Protein 9KPQ (pdb70)

Solvent-accessible surface area: 39414 Å² total; per-residue (Å²): 101,6,123,111,2,135,36,4,53,26,0,68,152,23,53,63,120,32,1,74,66,0,5,91,58,0,29,110,10,0,46,91,11,3,0,82,78,10,9,23,0,1,7,0,2,2,0,0,12,0,0,0,0,1,0,65,14,0,67,12,25,144,8,24,5,4,2,1,20,0,27,7,1,20,0,0,3,0,0,8,39,24,7,53,5,4,47,72,80,149,45,13,84,105,12,11,29,30,7,22,54,171,53,15,117,8,4,43,3,17,7,2,4,27,0,4,0,1,0,1,0,0,0,0,0,17,0,9,50,26,71,66,37,140,24,3,0,0,0,0,0,21,3,5,9,4,1,2,2,4,0,1,2,0,2,3,18,0,8,74,24,57,36,8,0,0,0,1,0,10,1,14,70,29,20,58,2,70,30,56,5,0,0,29,101,2,2,105,80,0,44,101,34,86,19,149,38,114,26,3,2,0,102,0,0,22,2,52,22,49,25,13,89,72,0,19,54,4,97,25,0,22,122,8,0,58,154,0,74,81,32,122,82,11,2,0,0,0,0,38,1,62,6,0,76,55,20,113,99,1,55,137,60,54,43,66,10,22,138,20,62,47,0,68,50,154,68,9,120,42,107,119,98,165,138,135,78,69,7,14,46,3,0,0,57,29,0,20,138,19,5,167,124,20,76,89,0,0,0,0,0,1,6,17,2,73,2,0,10,1,65,69,112,54,28,172,111,14,43,158,33,19,12,14,8,7,20,1,6,9,0,0,3,0,0,4,0,0,0,15,48,23,45,3,10,2,0,2,0,1,45,0,0,35,0,3,12,0,14,1,2,0,2,14,5,6,0,21,27,60,17,19,4,3,6,0,0,5,105,1,6,0,50,21,64,44,26,14,1,16,3,3,1,6,0,1,15,3,0,2,10,0,1,64,8,1,0,0,0,0,18,16,48,66,7,0,34,14,0,0,50,4,0,4,126,11,90,99,41,0,1,0,0,16,3,7,31,50,117,36,84,97,33,66,137,131,40,82,80,57,1,52,96,61,45,72,13,92,36,58,83,194,22,34,108,0,0,0,0,0,4,8,21,19,34,38,31,0,92,48,0,23,58,30,0,115,141,134,40,128,15,76,5,5,11,0,8,0,10,0,3,14,15,26,18,80,145,20,0,64,117,4,94,82,90,22,90,1,0,0,0,0,0,5,0,0,18,17,0,0,2,0,0,19,0,4,67,69,4,12,37,38,140,15,53,5,31,23,11,2,0,124,39,73,29,26,60,100,31,81,50,102,99,20,24,123,79,24,78,6,28,45,102,43,0,10,114,26,0,44,85,42,60,87,122,79,0,82,107,3,138,33,3,56,29,0,66,152,22,61,66,151,48,2,54,67,0,5,91,26,0,30,108,10,0,45,100,10,2,1,87,74,7,10,25,0,1,5,0,2,2,2,0,11,1,0,0,0,1,1,64,14,1,72,10,28,144,8,25,5,4,3,2,20,0,30,6,0,18,0,1,1,0,0,8,35,26,13,57,6,5,36,71,83,146,47,13,89,123,13,13,27,32,7,30,54,174,51,16,124,14,4,43,3,19,8,4,6,28,0,3,0,0,0,1,0,0,0,0,0,17,0,7,48,22,71,67,34,140,27,4,0,0,0,1,0,20,2,6,8,2,2,1,2,3,0,3,3,0,1,3,18,0,9,76,18,57,34,8,0,0,0,2,0,10,0,13,67,29,19,61,2,72,28,53,5,0,0,25,111,2,0,112,79,0,43,102,35,75,17,142,36,110,20,4,2,0,100,1,0,24,4,46,19,52,27,12,78,72,0,18,47,2,84,24,0,27,97,4,0,56,157,3,72,76,30,121,77,11,6,0,0,0,0,40,2,64,5,0,76,51,23,119,102,1,56,138,64,58,42,69,12,22,131,21,66,50,0,52,45,138,69,11,111,31,113,130,76,166,153,136,88,76,10,18,47,6,0,0,64,32,0,21,140,10,8,150,137,21,73,88,0,0,0,0,0,1,5,16,3,73,4,0,11,1,68,64,111,48,26,171,106,15,42,170,36,18,11,16,8,7,20,0,7,9,0,0,1,0,0,3,0,0,0,15,44,22,46,4,7,1,0,0,0,1,42,0,0,35,0,2,9,0,12,0,1,0,2,14,3,3,0,21,28,60,18,16,2,3,4,0,0,5,112,1,7,0,53,19,65,43,26,14,2,19,2,3,1,6,0,0,14,4,0,3,8,0,0,63,8,3,0,0,0,0,19,17,53,63,6,0,36,15,0,0,52,5,0,3,123,11,92,101,41,0,1,0,0,14,3,7,30,55,114,29,87,97,32,73,135,133,33,73,82,70,1,55,101,64,48,67,14,80,56,54,83,207,16,45,93,0,0,0,0,0,5,6,18,20,37,38,30,0,94,49,0,22,61,32,0,122,145,134,37,136,13,76,4,5,11,0,5,0,13,0,5,18,16,25,19,85,142,30,0,59,122,8,94,97,79,17,64,0,0,0,0,0,0,6,0,0,14,15,0,0,3,0,0,20,0,4,63,67,4,12,33,33,125,16,49,6,38,23,12,3,0,130,50,86,35,27,58,101,29,90,47,109,84,18,23,123,68,21,75,5,37,47,88,46,0,4,110,28,0,53,83,35,54,102

B-factor: mean 35.57, std 9.17, range [16.15, 90.48]

InterPro domains:
  IPR005475 Transketolase-like, pyrimidine-binding domain [PF02779] (279-437)
  IPR005475 Transketolase-like, pyrimidine-binding domain [SM00861] (278-443)
  IPR005477 Deoxyxylulose-5-phosphate synthase [NF003933] (3-582)
  IPR005477 Deoxyxylulose-5-phosphate synthase [PF13292] (3-195)
  IPR005477 Deoxyxylulose-5-phosphate synthase [PF13292] (200-242)
  IPR005477 Deoxyxylulose-5-phosphate synthase [PTHR43322] (196-584)
  IPR005477 Deoxyxylulose-5-phosphate synthase [cd02007] (39-248)
  IPR009014 Transketolase C-terminal/Pyruvate-ferredoxin oxidoreductase domain II [G3DSA:3.40.50.920] (457-584)
  IPR009014 Transketolase C-terminal/Pyruvate-ferredoxin oxidoreductase domain II [SSF52922] (455-584)
  IPR029061 Thiamin diphosphate-binding fold [SSF52518] (1-294)
  IPR029061 Thiamin diphosphate-binding fold [SSF52518] (251-438)
  IPR033248 Transketolase, C-terminal domain [PF02780] (459-576)

Sequence (1169 aa):
YLENIYSPADVKKLSVKELNELSDEIRVSLLQKLSEHGGHFGPNFGMVEATIALHYVFNSPKDKIVFDVSHQSYVHKMLTGRKNAFLHPEEYDLVSGYTEPQESEHDFFVIGHTSTSVSLATGLAKGRDLTGGNENIIAVIGDGSLSGGEAFEGLDYAAELGTNMIIIVNDNQMSIAENHGGLYRNLKELRDSNGQCECNFFKAMGLDYIYVNDGNDVQALIEAFSKVKDIQHPIVVHINTLKGKGYERAEQDKETYHWRTPFNPETGEAKVSYEEEDYSEVTAQYLLKKMKEDSRVVTITSGTPAVLGFTPDRRKEAGKQFVDVGIAEEHAVALASGIAANGGKPVYGVYSTFIQRSYDQLSQDLCINNNPAVLLVFWGTLSGMNDVTHLCFFDIPLISNIPNMVYLAPTCKEEYLAMLEWSIRQNEHPVAIRVPATDVITCGEPVETDYSVLNRYKVTHRGAKVAILALGSFYGLGQSVASLLKEKANIDATLINPRYITGVDNELMDELKADHELVITLEDGVLDGGFGEKIARYYGATNMKVLNFGAKKEFVDRYDIQEFLRANHLTDEQIVEDITAVIGMYLENIYSPADVKKLSVKELNELSDEIRVSLLQKLSEHGGHFGPNFGMVEATIALHYVFNSPKDKIVFDVSHQSYVHKMLTGRKNAFLHPEEYDLVSGYTEPQESEHDFFVIGHTSTSVSLATGLAKGRDLTGGNENIIAVIGDGSLSGGEAFEGLDYAAELGTNMIIIVNDNQMSIAENHGGLYRNLKELRDSNGQCECNFFKAMGLDYIYVNDGNDVQALIEAFSKVKDIQHPIVVHINTLKGKGYERAEQDKETYHWRTPFNPETGEAKVSYEEEDYSEVTAQYLLKKMKEDSRVVTITSGTPAVLGFTPDRRKEAGKQFVDVGIAEEHAVALASGIAANGGKPVYGVYSTFIQRSYDQLSQDLCINNNPAVLLVFWGTLSGMNDVTHLCFFDIPLISNIPNMVYLAPTCKEEYLAMLEWSIRQNEHPVAIRVPATDVITCGEPVETDYSVLNRYKVTHRGAKVAILALGSFYGLGQSVASLLKEKANIDATLINPRYITGVDNELMDELKADHELVITLEDGVLDGGFGEKIARYYGATNMKVLNFGAKKEFVDRYDIQEFLRANHLTDEQIVEDITAVIG

Nearest PDB structures (foldseek):
  8ogh-assembly1_B  TM=9.029E-01  e=4.121E-46  Mycobacterium tuberculosis H37Rv
  7a9g-assembly1_AAA  TM=9.124E-01  e=6.975E-45  Mycobacterium tuberculosis H37Rv
  7bzx-assembly1_A  TM=8.845E-01  e=6.481E-47  Arabidopsis thaliana
  7a9h-assembly1_BBB  TM=9.076E-01  e=3.767E-44  Mycobacterium tuberculosis H37Rv
  7a9g-assembly1_BBB  TM=8.979E-01  e=1.390E-43  Mycobacterium tuberculosis H37Rv

Structure (mmCIF, N/CA/C/O backbone):
data_9KPQ
#
_entry.id   9KPQ
#
_cell.length_a   145.654
_cell.length_b   71.787
_cell.length_c   118.447
_cell.angle_alpha   90.00
_cell.angle_beta   97.05
_cell.angle_gamma   90.00
#
_symmetry.space_group_name_H-M   'C 1 2 1'
#
loop_
_entity.id
_entity.type
_entity.pdbx_description
1 polymer '1-deoxy-D-xylulose-5-phosphate synthase'
2 non-polymer 'MAGNESIUM ION'
3 non-polymer 'THIAMINE DIPHOSPHATE'
4 water water
#
loop_
_atom_site.group_PDB
_atom_site.id
_atom_site.type_symbol
_atom_site.label_atom_id
_atom_site.label_alt_id
_atom_site.label_comp_id
_atom_site.label_asym_id
_atom_site.label_entity_id
_atom_site.label_seq_id
_atom_site.pdbx_PDB_ins_code
_atom_site.Cartn_x
_atom_site.Cartn_y
_atom_site.Cartn_z
_atom_site.occupancy
_atom_site.B_iso_or_equiv
_atom_site.auth_seq_id
_atom_site.auth_comp_id
_atom_site.auth_asym_id
_atom_site.auth_atom_id
_atom_site.pdbx_PDB_model_num
ATOM 1 N N . TYR A 1 5 ? 8.468 -6.962 69.409 1.00 40.00 5 TYR A N 1
ATOM 2 C CA . TYR A 1 5 ? 8.403 -8.185 68.634 1.00 38.18 5 TYR A CA 1
ATOM 3 C C . TYR A 1 5 ? 9.689 -8.430 67.846 1.00 37.97 5 TYR A C 1
ATOM 4 O O . TYR A 1 5 ? 10.079 -9.573 67.638 1.00 39.26 5 TYR A O 1
ATOM 13 N N . LEU A 1 6 ? 10.345 -7.355 67.420 1.00 41.04 6 LEU A N 1
ATOM 14 C CA . LEU A 1 6 ? 11.569 -7.422 66.610 1.00 39.64 6 LEU A CA 1
ATOM 15 C C . LEU A 1 6 ? 12.772 -8.042 67.350 1.00 40.87 6 LEU A C 1
ATOM 16 O O . LEU A 1 6 ? 13.659 -8.635 66.732 1.00 38.44 6 LEU A O 1
ATOM 21 N N . GLU A 1 7 ? 12.800 -7.898 68.671 1.00 40.32 7 GLU A N 1
ATOM 22 C CA . GLU A 1 7 ? 13.916 -8.397 69.469 1.00 39.34 7 GLU A CA 1
ATOM 23 C C . GLU A 1 7 ? 13.909 -9.920 69.519 1.00 40.81 7 GLU A C 1
ATOM 24 O O . GLU A 1 7 ? 14.889 -10.543 69.945 1.00 41.62 7 GLU A O 1
ATOM 30 N N . ASN A 1 8 ? 12.808 -10.523 69.080 1.00 34.78 8 ASN A N 1
ATOM 31 C CA . ASN A 1 8 ? 12.688 -11.981 69.087 1.00 33.45 8 ASN A CA 1
ATOM 32 C C . ASN A 1 8 ? 12.595 -12.591 67.677 1.00 36.93 8 ASN A C 1
ATOM 33 O O . ASN A 1 8 ? 12.098 -13.704 67.482 1.00 36.26 8 ASN A O 1
ATOM 38 N N . ILE A 1 9 ? 13.050 -11.835 66.685 1.00 39.50 9 ILE A N 1
ATOM 39 C CA . ILE A 1 9 ? 13.107 -12.330 65.321 1.00 37.78 9 ILE A CA 1
ATOM 40 C C . ILE A 1 9 ? 14.523 -12.835 65.049 1.00 37.54 9 ILE A C 1
ATOM 41 O O . ILE A 1 9 ? 15.447 -12.026 64.918 1.00 37.21 9 ILE A O 1
ATOM 46 N N . TYR A 1 10 ? 14.696 -14.152 64.962 1.00 32.32 10 TYR A N 1
ATOM 47 C CA . TYR A 1 10 ? 16.011 -14.717 64.659 1.00 33.48 10 TYR A CA 1
ATOM 48 C C . TYR A 1 10 ? 16.055 -15.387 63.270 1.00 34.74 10 TYR A C 1
ATOM 49 O O . TYR A 1 10 ? 17.121 -15.667 62.726 1.00 32.26 10 TYR A O 1
ATOM 58 N N . SER A 1 11 ? 14.884 -15.631 62.699 1.00 36.72 11 SER A N 1
ATOM 59 C CA . SER A 1 11 ? 14.772 -16.249 61.385 1.00 37.32 11 SER A CA 1
ATOM 60 C C . SER A 1 11 ? 13.348 -16.003 60.899 1.00 35.22 11 SER A C 1
ATOM 61 O O . SER A 1 11 ? 12.525 -15.479 61.660 1.00 37.69 11 SER A O 1
ATOM 64 N N . PRO A 1 12 ? 13.056 -16.346 59.631 1.00 37.03 12 PRO A N 1
ATOM 65 C CA . PRO A 1 12 ? 11.687 -16.235 59.098 1.00 36.59 12 PRO A CA 1
ATOM 66 C C . PRO A 1 12 ? 10.632 -17.048 59.845 1.00 36.80 12 PRO A C 1
ATOM 67 O O . PRO A 1 12 ? 9.443 -16.687 59.819 1.00 33.08 12 PRO A O 1
ATOM 71 N N . ALA A 1 13 ? 11.058 -18.110 60.519 1.00 31.48 13 ALA A N 1
ATOM 72 C CA . ALA A 1 13 ? 10.136 -18.895 61.335 1.00 35.29 13 ALA A CA 1
ATOM 73 C C . ALA A 1 13 ? 9.442 -18.046 62.409 1.00 39.04 13 ALA A C 1
ATOM 74 O O . ALA A 1 13 ? 8.245 -18.210 62.646 1.00 37.97 13 ALA A O 1
ATOM 76 N N . ASP A 1 14 ? 10.186 -17.140 63.046 1.00 34.52 14 ASP A N 1
ATOM 77 C CA . ASP A 1 14 ? 9.623 -16.290 64.097 1.00 35.79 14 ASP A CA 1
ATOM 78 C C . ASP A 1 14 ? 8.626 -15.276 63.518 1.00 37.84 14 ASP A C 1
ATOM 79 O O . ASP A 1 14 ? 7.721 -14.827 64.216 1.00 37.06 14 ASP A O 1
ATOM 84 N N . VAL A 1 15 ? 8.813 -14.909 62.250 1.00 33.06 15 VAL A N 1
ATOM 85 C CA . VAL A 1 15 ? 7.911 -13.987 61.568 1.00 33.60 15 VAL A CA 1
ATOM 86 C C . VAL A 1 15 ? 6.543 -14.659 61.397 1.00 37.72 15 VAL A C 1
ATOM 87 O O . VAL A 1 15 ? 5.492 -14.021 61.525 1.00 35.80 15 VAL A O 1
ATOM 91 N N . LYS A 1 16 ? 6.571 -15.960 61.120 1.00 38.19 16 LYS A N 1
ATOM 92 C CA . LYS A 1 16 ? 5.362 -16.750 60.902 1.00 38.66 16 LYS A CA 1
ATOM 93 C C . LYS A 1 16 ? 4.539 -16.987 62.179 1.00 43.13 16 LYS A C 1
ATOM 94 O O . LYS A 1 16 ? 3.388 -17.442 62.105 1.00 42.78 16 LYS A O 1
ATOM 100 N N . LYS A 1 17 ? 5.134 -16.709 63.339 1.00 39.29 17 LYS A N 1
ATOM 101 C CA . LYS A 1 17 ? 4.455 -16.879 64.628 1.00 36.72 17 LYS A CA 1
ATOM 102 C C . LYS A 1 17 ? 3.499 -15.733 64.929 1.00 39.83 17 LYS A C 1
ATOM 103 O O . LYS A 1 17 ? 2.635 -15.851 65.791 1.00 42.96 17 LYS A O 1
ATOM 109 N N . LEU A 1 18 ? 3.664 -14.613 64.234 1.00 41.01 18 LEU A N 1
ATOM 110 C CA . LEU A 1 18 ? 2.920 -13.398 64.572 1.00 44.37 18 LEU A CA 1
ATOM 111 C C . LEU A 1 18 ? 1.533 -13.329 63.943 1.00 46.58 18 LEU A C 1
ATOM 112 O O . LEU A 1 18 ? 1.264 -13.947 62.904 1.00 43.20 18 LEU A O 1
ATOM 117 N N . SER A 1 19 ? 0.652 -12.564 64.584 1.00 46.60 19 SER A N 1
ATOM 118 C CA . SER A 1 19 ? -0.653 -12.282 64.003 1.00 42.59 19 SER A CA 1
ATOM 119 C C . SER A 1 19 ? -0.458 -11.099 63.077 1.00 47.37 19 SER A C 1
ATOM 120 O O . SER A 1 19 ? 0.588 -10.446 63.096 1.00 44.92 19 SER A O 1
ATOM 123 N N . VAL A 1 20 ? -1.465 -10.809 62.272 1.00 46.38 20 VAL A N 1
ATOM 124 C CA . VAL A 1 20 ? -1.297 -9.755 61.291 1.00 48.13 20 VAL A CA 1
ATOM 125 C C . VAL A 1 20 ? -1.231 -8.414 62.026 1.00 45.93 20 VAL A C 1
ATOM 126 O O . VAL A 1 20 ? -0.473 -7.515 61.651 1.00 42.85 20 VAL A O 1
ATOM 130 N N . LYS A 1 21 ? -2.044 -8.269 63.065 1.00 46.93 21 LYS A N 1
ATOM 131 C CA . LYS A 1 21 ? -1.992 -7.093 63.902 1.00 42.34 21 LYS A CA 1
ATOM 132 C C . LYS A 1 21 ? -0.571 -6.931 64.447 1.00 45.86 21 LYS A C 1
ATOM 133 O O . LYS A 1 21 ? -0.126 -5.811 64.681 1.00 45.33 21 LYS A O 1
ATOM 139 N N . GLU A 1 22 ? 0.125 -8.045 64.683 1.00 44.39 22 GLU A N 1
ATOM 140 C CA . GLU A 1 22 ? 1.492 -7.993 65.210 1.00 48.36 22 GLU A CA 1
ATOM 141 C C . GLU A 1 22 ? 2.512 -7.673 64.121 1.00 44.20 22 GLU A C 1
ATOM 142 O O . GLU A 1 22 ? 3.566 -7.077 64.392 1.00 41.75 22 GLU A O 1
ATOM 148 N N . LEU A 1 23 ? 2.197 -8.079 62.897 1.00 40.52 23 LEU A N 1
ATOM 149 C CA . LEU A 1 23 ? 3.037 -7.768 61.756 1.00 40.32 23 LEU A CA 1
ATOM 150 C C . LEU A 1 23 ? 3.062 -6.256 61.516 1.00 42.75 23 LEU A C 1
ATOM 151 O O . LEU A 1 23 ? 4.120 -5.689 61.191 1.00 37.65 23 LEU A O 1
ATOM 156 N N . ASN A 1 24 ? 1.920 -5.601 61.729 1.00 36.79 24 ASN A N 1
ATOM 157 C CA . ASN A 1 24 ? 1.825 -4.152 61.529 1.00 39.97 24 ASN A CA 1
ATOM 158 C C . ASN A 1 24 ? 2.621 -3.395 62.589 1.00 39.21 24 ASN A C 1
ATOM 159 O O . ASN A 1 24 ? 3.263 -2.382 62.297 1.00 39.59 24 ASN A O 1
ATOM 164 N N . GLU A 1 25 ? 2.582 -3.886 63.820 1.00 36.54 25 GLU A N 1
ATOM 165 C CA . GLU A 1 25 ? 3.358 -3.280 64.892 1.00 39.54 25 GLU A CA 1
ATOM 166 C C . GLU A 1 25 ? 4.850 -3.460 64.627 1.00 42.35 25 GLU A C 1
ATOM 167 O O . GLU A 1 25 ? 5.637 -2.532 64.849 1.00 44.15 25 GLU A O 1
ATOM 173 N N . LEU A 1 26 ? 5.226 -4.644 64.135 1.00 41.08 26 LEU A N 1
ATOM 174 C CA . LEU A 1 26 ? 6.617 -4.944 63.751 1.00 43.38 26 LEU A CA 1
ATOM 175 C C . LEU A 1 26 ? 7.116 -3.975 62.667 1.00 41.27 26 LEU A C 1
ATOM 176 O O . LEU A 1 26 ? 8.245 -3.473 62.748 1.00 39.71 26 LEU A O 1
ATOM 181 N N . SER A 1 27 ? 6.267 -3.707 61.675 1.00 37.18 27 SER A N 1
ATOM 182 C CA . SER A 1 27 ? 6.547 -2.695 60.666 1.00 37.77 27 SER A CA 1
ATOM 183 C C . SER A 1 27 ? 6.892 -1.364 61.293 1.00 41.00 27 SER A C 1
ATOM 184 O O . SER A 1 27 ? 7.770 -0.664 60.792 1.00 37.42 27 SER A O 1
ATOM 187 N N . ASP A 1 28 ? 6.185 -1.004 62.370 1.00 43.55 28 ASP A N 1
ATOM 188 C CA . ASP A 1 28 ? 6.457 0.257 63.063 1.00 36.99 28 ASP A CA 1
ATOM 189 C C . ASP A 1 28 ? 7.802 0.145 63.747 1.00 37.13 28 ASP A C 1
ATOM 190 O O . ASP A 1 28 ? 8.595 1.086 63.710 1.00 41.20 28 ASP A O 1
ATOM 195 N N . GLU A 1 29 ? 8.054 -1.006 64.370 1.00 36.27 29 GLU A N 1
ATOM 196 C CA . GLU A 1 29 ? 9.280 -1.197 65.151 1.00 40.00 29 GLU A CA 1
ATOM 197 C C . GLU A 1 29 ? 10.500 -1.109 64.256 1.00 35.28 29 GLU A C 1
ATOM 198 O O . GLU A 1 29 ? 11.492 -0.477 64.608 1.00 40.19 29 GLU A O 1
ATOM 204 N N . ILE A 1 30 ? 10.411 -1.757 63.098 1.00 39.88 30 ILE A N 1
ATOM 205 C CA . ILE A 1 30 ? 11.460 -1.721 62.089 1.00 33.58 30 ILE A CA 1
ATOM 206 C C . ILE A 1 30 ? 11.746 -0.267 61.690 1.00 35.42 30 ILE A C 1
ATOM 207 O O . ILE A 1 30 ? 12.908 0.161 61.699 1.00 36.63 30 ILE A O 1
ATOM 212 N N . ARG A 1 31 ? 10.705 0.504 61.368 1.00 32.25 31 ARG A N 1
ATOM 213 C CA . ARG A 1 31 ? 10.921 1.909 60.990 1.00 38.55 31 ARG A CA 1
ATOM 214 C C . ARG A 1 31 ? 11.573 2.748 62.100 1.00 36.58 31 ARG A C 1
ATOM 215 O O . ARG A 1 31 ? 12.437 3.573 61.808 1.00 34.61 31 ARG A O 1
ATOM 223 N N . VAL A 1 32 ? 11.174 2.540 63.360 1.00 38.73 32 VAL A N 1
ATOM 224 C CA . VAL A 1 32 ? 11.802 3.246 64.488 1.00 38.84 32 VAL A CA 1
ATOM 225 C C . VAL A 1 32 ? 13.294 2.940 64.518 1.00 41.40 32 VAL A C 1
ATOM 226 O O . VAL A 1 32 ? 14.128 3.845 64.602 1.00 43.21 32 VAL A O 1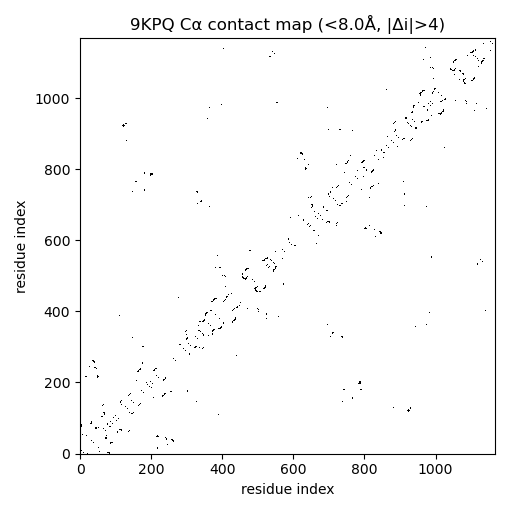
ATOM 230 N N . SER A 1 33 ? 13.619 1.651 64.456 1.00 41.94 33 SER A N 1
ATOM 231 C CA . SER A 1 33 ? 15.006 1.201 64.516 1.00 40.69 33 SER A CA 1
ATOM 232 C C . SER A 1 33 ? 15.808 1.695 63.320 1.00 35.17 33 SER A C 1
ATOM 233 O O . SER A 1 33 ? 16.951 2.131 63.474 1.00 32.60 33 SER A O 1
ATOM 236 N N . LEU A 1 34 ? 15.207 1.628 62.132 1.00 36.96 34 LEU A N 1
ATOM 237 C CA . LEU A 1 34 ? 15.857 2.165 60.923 1.00 40.15 34 LEU A CA 1
ATOM 238 C C . LEU A 1 34 ? 16.129 3.667 61.072 1.00 39.86 34 LEU A C 1
ATOM 239 O O . LEU A 1 34 ? 17.210 4.141 60.712 1.00 40.39 34 LEU A O 1
ATOM 244 N N . LEU A 1 35 ? 15.152 4.408 61.594 1.00 36.44 35 LEU A N 1
ATOM 245 C CA . LEU A 1 35 ? 15.319 5.847 61.754 1.00 41.31 35 LEU A CA 1
ATOM 246 C C . LEU A 1 35 ? 16.538 6.152 62.603 1.00 36.34 35 LEU A C 1
ATOM 247 O O . LEU A 1 35 ? 17.297 7.057 62.291 1.00 42.49 35 LEU A O 1
ATOM 252 N N . GLN A 1 36 ? 16.732 5.388 63.667 1.00 35.52 36 GLN A N 1
ATOM 253 C CA . GLN A 1 36 ? 17.885 5.600 64.525 1.00 43.34 36 GLN A CA 1
ATOM 254 C C . GLN A 1 36 ? 19.205 5.272 63.806 1.00 42.84 36 GLN A C 1
ATOM 255 O O . GLN A 1 36 ? 20.074 6.139 63.672 1.00 43.17 36 GLN A O 1
ATOM 261 N N . LYS A 1 37 ? 19.332 4.048 63.292 1.00 42.64 37 LYS A N 1
ATOM 262 C CA . LYS A 1 37 ? 20.586 3.637 62.657 1.00 42.29 37 LYS A CA 1
ATOM 263 C C . LYS A 1 37 ? 20.901 4.503 61.443 1.00 42.10 37 LYS A C 1
ATOM 264 O O . LYS A 1 37 ? 22.068 4.851 61.201 1.00 40.88 37 LYS A O 1
ATOM 270 N N . LEU A 1 38 ? 19.883 4.838 60.659 1.00 30.85 38 LEU A N 1
ATOM 271 C CA . LEU A 1 38 ? 20.178 5.561 59.432 1.00 40.88 38 LEU A CA 1
ATOM 272 C C . LEU A 1 38 ? 20.529 7.015 59.723 1.00 38.60 38 LEU A C 1
ATOM 273 O O . LEU A 1 38 ? 21.362 7.590 59.031 1.00 39.29 38 LEU A O 1
ATOM 278 N N . SER A 1 39 ? 19.945 7.598 60.764 1.00 39.06 39 SER A N 1
ATOM 279 C CA . SER A 1 39 ? 20.273 8.985 61.110 1.00 42.32 39 SER A CA 1
ATOM 280 C C . SER A 1 39 ? 21.647 9.060 61.767 1.00 44.36 39 SER A C 1
ATOM 281 O O . SER A 1 39 ? 22.346 10.061 61.642 1.00 46.72 39 SER A O 1
ATOM 284 N N . GLU A 1 40 ? 22.039 7.994 62.456 1.00 45.12 40 GLU A N 1
ATOM 285 C CA . GLU A 1 40 ? 23.324 7.967 63.151 1.00 43.57 40 GLU A CA 1
ATOM 286 C C . GLU A 1 40 ? 24.488 7.567 62.237 1.00 42.31 40 GLU A C 1
ATOM 287 O O . GLU A 1 40 ? 25.601 8.087 62.367 1.00 33.16 40 GLU A O 1
ATOM 293 N N . HIS A 1 41 ? 24.208 6.664 61.295 1.00 41.04 41 HIS A N 1
ATOM 294 C CA . HIS A 1 41 ? 25.246 5.914 60.583 1.00 36.37 41 HIS A CA 1
ATOM 295 C C . HIS A 1 41 ? 25.195 6.117 59.061 1.00 35.43 41 HIS A C 1
ATOM 296 O O . HIS A 1 41 ? 26.071 5.645 58.335 1.00 37.47 41 HIS A O 1
ATOM 303 N N . GLY A 1 42 ? 24.165 6.809 58.585 1.00 29.68 42 GLY A N 1
ATOM 304 C CA . GLY A 1 42 ? 23.963 7.003 57.159 1.00 36.71 42 GLY A CA 1
ATOM 305 C C . GLY A 1 42 ? 23.412 5.757 56.476 1.00 38.79 42 GLY A C 1
ATOM 306 O O . GLY A 1 42 ? 23.200 4.738 57.133 1.00 33.53 42 GLY A O 1
ATOM 307 N N . GLY A 1 43 ? 23.179 5.843 55.163 1.00 41.80 43 GLY A N 1
ATOM 308 C CA . GLY A 1 43 ? 22.752 4.703 54.364 1.00 32.18 43 GLY A CA 1
ATOM 309 C C . GLY A 1 43 ? 21.567 4.950 53.440 1.00 38.99 43 GLY A C 1
ATOM 310 O O . GLY A 1 43 ? 21.100 6.077 53.255 1.00 38.40 43 GLY A O 1
ATOM 311 N N . HIS A 1 44 ? 21.055 3.879 52.854 1.00 37.41 44 HIS A N 1
ATOM 312 C CA . HIS A 1 44 ? 19.959 4.010 51.909 1.00 38.16 44 HIS A CA 1
ATOM 313 C C . HIS A 1 44 ? 18.615 4.163 52.642 1.00 37.58 44 HIS A C 1
ATOM 314 O O . HIS A 1 44 ? 17.967 3.166 52.991 1.00 36.53 44 HIS A O 1
ATOM 321 N N . PHE A 1 45 ? 18.207 5.411 52.883 1.00 34.60 45 PHE A N 1
ATOM 322 C CA . PHE A 1 45 ? 16.990 5.678 53.666 1.00 34.87 45 PHE A CA 1
ATOM 323 C C . PHE A 1 45 ? 15.653 5.366 53.009 1.00 33.05 45 PHE A C 1
ATOM 324 O O . PHE A 1 45 ? 14.829 4.620 53.546 1.00 32.51 45 PHE A O 1
ATOM 332 N N . GLY A 1 46 ? 15.439 5.982 51.855 1.00 35.31 46 GLY A N 1
ATOM 333 C CA . GLY A 1 46 ? 14.237 5.790 51.071 1.00 34.47 46 GLY A CA 1
ATOM 334 C C . GLY A 1 46 ? 13.954 4.369 50.618 1.00 37.88 46 GLY A C 1
ATOM 335 O O . GLY A 1 46 ? 12.811 3.894 50.749 1.00 36.43 46 GLY A O 1
ATOM 336 N N . PRO A 1 47 ? 14.968 3.689 50.047 1.00 32.94 47 PRO A N 1
ATOM 337 C CA . PRO A 1 47 ? 14.690 2.328 49.573 1.00 35.76 47 PRO A CA 1
ATOM 338 C C . PRO A 1 47 ? 14.269 1.353 50.676 1.00 30.33 47 PRO A C 1
ATOM 339 O O . PRO A 1 47 ? 13.459 0.469 50.410 1.00 31.41 47 PRO A O 1
ATOM 343 N N . ASN A 1 48 ? 14.779 1.528 51.892 1.00 29.00 48 ASN A N 1
ATOM 344 C CA . ASN A 1 48 ? 14.521 0.560 52.951 1.00 28.79 48 ASN A CA 1
ATOM 345 C C . ASN A 1 48 ? 13.206 0.809 53.684 1.00 32.74 48 ASN A C 1
ATOM 346 O O . ASN A 1 48 ? 12.469 -0.132 53.994 1.00 30.10 48 ASN A O 1
ATOM 351 N N . PHE A 1 49 ? 12.900 2.075 53.933 1.00 32.08 49 PHE A N 1
ATOM 352 C CA . PHE A 1 49 ? 11.620 2.428 54.518 1.00 34.01 49 PHE A CA 1
ATOM 353 C C . PHE A 1 49 ? 10.476 1.999 53.607 1.00 36.65 49 PHE A C 1
ATOM 354 O O . PHE A 1 49 ? 9.415 1.606 54.093 1.00 39.44 49 PHE A O 1
ATOM 362 N N . GLY A 1 50 ? 10.711 2.024 52.294 1.00 33.99 50 GLY A N 1
ATOM 363 C CA . GLY A 1 50 ? 9.686 1.677 51.319 1.00 32.81 50 GLY A CA 1
ATOM 364 C C . GLY A 1 50 ? 9.446 0.190 51.169 1.00 33.93 50 GLY A C 1
ATOM 365 O O . GLY A 1 50 ? 8.415 -0.243 50.668 1.00 37.23 50 GLY A O 1
ATOM 366 N N . MET A 1 51 ? 10.409 -0.590 51.641 1.00 39.53 51 MET A N 1
ATOM 367 C CA . MET A 1 51 ? 10.473 -2.028 51.409 1.00 34.00 51 MET A CA 1
ATOM 368 C C . MET A 1 51 ? 10.047 -2.822 52.650 1.00 33.31 51 MET A C 1
ATOM 369 O O . MET A 1 51 ? 10.067 -4.053 52.644 1.00 28.44 51 MET A O 1
ATOM 374 N N . VAL A 1 52 ? 9.640 -2.105 53.698 1.00 33.97 52 VAL A N 1
ATOM 375 C CA . VAL A 1 52 ? 9.381 -2.701 55.012 1.00 32.35 52 VAL A CA 1
ATOM 376 C C . VAL A 1 52 ? 8.331 -3.804 54.941 1.00 33.71 52 VAL A C 1
ATOM 377 O O . VAL A 1 52 ? 8.607 -4.952 55.293 1.00 32.66 52 VAL A O 1
ATOM 381 N N . GLU A 1 53 ? 7.135 -3.456 54.473 1.00 32.08 53 GLU A N 1
ATOM 382 C CA . GLU A 1 53 ? 6.008 -4.384 54.465 1.00 30.83 53 GLU A CA 1
ATOM 383 C C . GLU A 1 53 ? 6.206 -5.536 53.494 1.00 34.52 53 GLU A C 1
ATOM 384 O O . GLU A 1 53 ? 5.812 -6.673 53.797 1.00 38.36 53 GLU A O 1
ATOM 390 N N . ALA A 1 54 ? 6.828 -5.269 52.342 1.00 30.02 54 ALA A N 1
ATOM 391 C CA . ALA A 1 54 ? 7.099 -6.346 51.377 1.00 30.46 54 ALA A CA 1
ATOM 392 C C . ALA A 1 54 ? 8.121 -7.362 51.903 1.00 29.50 54 ALA A C 1
ATOM 393 O O . ALA A 1 54 ? 8.036 -8.547 51.599 1.00 27.11 54 ALA A O 1
ATOM 395 N N . THR A 1 55 ? 9.099 -6.907 52.681 1.00 31.53 55 THR A N 1
ATOM 396 C CA . THR A 1 55 ? 10.069 -7.847 53.227 1.00 32.20 55 THR A CA 1
ATOM 397 C C . THR A 1 55 ? 9.438 -8.716 54.328 1.00 33.85 55 THR A C 1
ATOM 398 O O . THR A 1 55 ? 9.679 -9.935 54.384 1.00 32.88 55 THR A O 1
ATOM 402 N N . ILE A 1 56 ? 8.599 -8.116 55.172 1.00 33.22 56 ILE A N 1
ATOM 403 C CA . ILE A 1 56 ? 7.883 -8.898 56.185 1.00 29.63 56 ILE A CA 1
ATOM 404 C C . ILE A 1 56 ? 7.051 -9.978 55.498 1.00 31.17 56 ILE A C 1
ATOM 405 O O . ILE A 1 56 ? 7.109 -11.148 55.866 1.00 30.92 56 ILE A O 1
ATOM 410 N N . ALA A 1 57 ? 6.288 -9.580 54.486 1.00 33.36 57 ALA A N 1
ATOM 411 C CA . ALA A 1 57 ? 5.424 -10.510 53.773 1.00 31.70 57 ALA A CA 1
ATOM 412 C C . ALA A 1 57 ? 6.220 -11.596 53.067 1.00 28.16 57 ALA A C 1
ATOM 413 O O . ALA A 1 57 ? 5.791 -12.745 52.997 1.00 31.10 57 ALA A O 1
ATOM 415 N N . LEU A 1 58 ? 7.369 -11.225 52.518 1.00 30.99 58 LEU A N 1
ATOM 416 C CA . LEU A 1 58 ? 8.241 -12.186 51.831 1.00 30.60 58 LEU A CA 1
ATOM 417 C C . LEU A 1 58 ? 8.684 -13.287 52.762 1.00 30.73 58 LEU A C 1
ATOM 418 O O . LEU A 1 58 ? 8.685 -14.467 52.398 1.00 36.34 58 LEU A O 1
ATOM 423 N N . HIS A 1 59 ? 9.086 -12.895 53.965 1.00 29.67 59 HIS A N 1
ATOM 424 C CA . HIS A 1 59 ? 9.622 -13.868 54.903 1.00 33.49 59 HIS A CA 1
ATOM 425 C C . HIS A 1 59 ? 8.519 -14.499 55.734 1.00 34.71 59 HIS A C 1
ATOM 426 O O . HIS A 1 59 ? 8.749 -15.495 56.421 1.00 36.00 59 HIS A O 1
ATOM 433 N N . TYR A 1 60 ? 7.317 -13.932 55.646 1.00 34.83 60 TYR A N 1
ATOM 434 C CA . TYR A 1 60 ? 6.135 -14.576 56.210 1.00 37.25 60 TYR A CA 1
ATOM 435 C C . TYR A 1 60 ? 5.690 -15.799 55.412 1.00 35.05 60 TYR A C 1
ATOM 436 O O . TYR A 1 60 ? 5.449 -16.861 55.985 1.00 38.84 60 TYR A O 1
ATOM 445 N N . VAL A 1 61 ? 5.605 -15.635 54.091 1.00 39.25 61 VAL A N 1
ATOM 446 C CA . VAL A 1 61 ? 5.068 -16.645 53.164 1.00 35.68 61 VAL A CA 1
ATOM 447 C C . VAL A 1 61 ? 6.100 -17.685 52.756 1.00 33.67 61 VAL A C 1
ATOM 448 O O . VAL A 1 61 ? 5.795 -18.871 52.624 1.00 32.60 61 VAL A O 1
ATOM 452 N N . PHE A 1 62 ? 7.329 -17.236 52.522 1.00 35.99 62 PHE A N 1
ATOM 453 C CA . PHE A 1 62 ? 8.338 -18.137 51.965 1.00 34.75 62 PHE A CA 1
ATOM 454 C C . PHE A 1 62 ? 9.240 -18.691 53.062 1.00 31.53 62 PHE A C 1
ATOM 455 O O . PHE A 1 62 ? 9.233 -18.187 54.186 1.00 34.50 62 PHE A O 1
ATOM 463 N N . ASN A 1 63 ? 9.943 -19.777 52.749 1.00 30.63 63 ASN A N 1
ATOM 464 C CA . ASN A 1 63 ? 10.781 -20.458 53.733 1.00 32.62 63 ASN A CA 1
ATOM 465 C C . ASN A 1 63 ? 12.289 -20.406 53.511 1.00 32.10 63 ASN A C 1
ATOM 466 O O . ASN A 1 63 ? 12.933 -21.435 53.305 1.00 31.56 63 ASN A O 1
ATOM 471 N N . SER A 1 64 ? 12.844 -19.203 53.556 1.00 30.25 64 SER A N 1
ATOM 472 C CA . SER A 1 64 ? 14.299 -19.012 53.430 1.00 30.06 64 SER A CA 1
ATOM 473 C C . SER A 1 64 ? 15.006 -19.786 54.533 1.00 27.79 64 SER A C 1
ATOM 474 O O . SER A 1 64 ? 14.531 -19.800 55.662 1.00 36.42 64 SER A O 1
ATOM 477 N N . PRO A 1 65 ? 16.153 -20.420 54.239 1.00 31.91 65 PRO A N 1
ATOM 478 C CA . PRO A 1 65 ? 16.949 -20.445 53.006 1.00 31.73 65 PRO A CA 1
ATOM 479 C C . PRO A 1 65 ? 16.705 -21.601 52.022 1.00 30.64 65 PRO A C 1
ATOM 480 O O . PRO A 1 65 ? 17.489 -21.719 51.084 1.00 35.06 65 PRO A O 1
ATOM 484 N N . LYS A 1 66 ? 15.703 -22.452 52.212 1.00 30.45 66 LYS A N 1
ATOM 485 C CA . LYS A 1 66 ? 15.352 -23.396 51.136 1.00 33.49 66 LYS A CA 1
ATOM 486 C C . LYS A 1 66 ? 14.861 -22.575 49.931 1.00 32.77 66 LYS A C 1
ATOM 487 O O . LYS A 1 66 ? 15.488 -22.578 48.872 1.00 29.35 66 LYS A O 1
ATOM 493 N N . ASP A 1 67 ? 13.757 -21.853 50.115 1.00 26.73 67 ASP A N 1
ATOM 494 C CA . ASP A 1 67 ? 13.402 -20.772 49.206 1.00 32.01 67 ASP A CA 1
ATOM 495 C C . ASP A 1 67 ? 14.531 -19.712 49.210 1.00 29.60 67 ASP A C 1
ATOM 496 O O . ASP A 1 67 ? 15.138 -19.452 50.244 1.00 26.60 67 ASP A O 1
ATOM 501 N N . LYS A 1 68 ? 14.783 -19.078 48.071 1.00 26.50 68 LYS A N 1
ATOM 502 C CA . LYS A 1 68 ? 15.889 -18.130 47.967 1.00 28.99 68 LYS A CA 1
ATOM 503 C C . LYS A 1 68 ? 15.456 -16.790 47.366 1.00 31.56 68 LYS A C 1
ATOM 504 O O . LYS A 1 68 ? 14.777 -16.755 46.336 1.00 30.90 68 LYS A O 1
ATOM 510 N N . ILE A 1 69 ? 15.848 -15.694 48.015 1.00 28.94 69 ILE A N 1
ATOM 511 C CA . ILE A 1 69 ? 15.498 -14.351 47.551 1.00 29.78 69 ILE A CA 1
ATOM 512 C C . ILE A 1 69 ? 16.755 -13.592 47.126 1.00 27.40 69 ILE A C 1
ATOM 513 O O . ILE A 1 69 ? 17.731 -13.540 47.876 1.00 23.84 69 ILE A O 1
ATOM 518 N N . VAL A 1 70 ? 16.711 -13.000 45.929 1.00 24.56 70 VAL A N 1
ATOM 519 C CA . VAL A 1 70 ? 17.823 -12.210 45.387 1.00 28.59 70 VAL A CA 1
ATOM 520 C C . VAL A 1 70 ? 17.411 -10.767 45.117 1.00 28.30 70 VAL A C 1
ATOM 521 O O . VAL A 1 70 ? 16.507 -10.511 44.337 1.00 33.16 70 VAL A O 1
ATOM 525 N N . PHE A 1 71 ? 18.106 -9.816 45.710 1.00 28.32 71 PHE A N 1
ATOM 526 C CA . PHE A 1 71 ? 17.723 -8.422 45.549 1.00 29.50 71 PHE A CA 1
ATOM 527 C C . PHE A 1 71 ? 18.529 -7.745 44.464 1.00 28.47 71 PHE A C 1
ATOM 528 O O . PHE A 1 71 ? 19.763 -7.792 44.477 1.00 28.36 71 PHE A O 1
ATOM 536 N N . ASP A 1 72 ? 17.896 -7.028 43.592 1.00 25.52 72 ASP A N 1
ATOM 537 C CA . ASP A 1 72 ? 18.636 -6.298 42.655 1.00 28.28 72 ASP A CA 1
ATOM 538 C C . ASP A 1 72 ? 19.277 -5.143 43.397 1.00 30.49 72 ASP A C 1
ATOM 539 O O . ASP A 1 72 ? 18.602 -4.442 44.074 1.00 29.68 72 ASP A O 1
ATOM 544 N N . VAL A 1 73 ? 20.592 -5.015 43.251 1.00 33.50 73 VAL A N 1
ATOM 545 C CA . VAL A 1 73 ? 21.494 -4.026 43.912 1.00 32.23 73 VAL A CA 1
ATOM 546 C C . VAL A 1 73 ? 21.847 -4.395 45.342 1.00 34.09 73 VAL A C 1
ATOM 547 O O . VAL A 1 73 ? 22.992 -4.457 45.686 1.00 40.97 73 VAL A O 1
ATOM 551 N N . SER A 1 74 ? 20.803 -4.613 46.132 1.00 33.94 74 SER A N 1
ATOM 552 C CA . SER A 1 74 ? 20.763 -4.997 47.542 1.00 29.76 74 SER A CA 1
ATOM 553 C C . SER A 1 74 ? 20.833 -3.859 48.537 1.00 30.17 74 SER A C 1
ATOM 554 O O . SER A 1 74 ? 20.787 -4.018 49.690 1.00 32.74 74 SER A O 1
ATOM 557 N N . HIS A 1 75 ? 20.957 -2.693 48.012 1.00 30.91 75 HIS A N 1
ATOM 558 C CA . HIS A 1 75 ? 20.947 -1.518 48.786 1.00 34.25 75 HIS A CA 1
ATOM 559 C C . HIS A 1 75 ? 19.601 -1.457 49.588 1.00 32.25 75 HIS A C 1
ATOM 560 O O . HIS A 1 75 ? 19.558 -0.743 50.538 1.00 34.75 75 HIS A O 1
ATOM 567 N N . GLN A 1 76 ? 18.589 -2.271 49.252 1.00 29.17 76 GLN A N 1
ATOM 568 C CA . GLN A 1 76 ? 17.253 -2.188 49.909 1.00 26.31 76 GLN A CA 1
ATOM 569 C C . GLN A 1 76 ? 17.020 -3.408 50.808 1.00 35.66 76 GLN A C 1
ATOM 570 O O . GLN A 1 76 ? 15.860 -3.621 51.227 1.00 33.29 76 GLN A O 1
ATOM 576 N N . SER A 1 77 ? 18.080 -4.114 51.206 1.00 31.82 77 SER A N 1
ATOM 577 C CA . SER A 1 77 ? 17.889 -5.388 51.921 1.00 32.07 77 SER A CA 1
ATOM 578 C C . SER A 1 77 ? 18.117 -5.291 53.437 1.00 31.65 77 SER A C 1
ATOM 579 O O . SER A 1 77 ? 18.255 -6.327 54.102 1.00 28.59 77 SER A O 1
ATOM 582 N N . TYR A 1 78 ? 18.083 -4.074 53.994 1.00 31.32 78 TYR A N 1
ATOM 583 C CA . TYR A 1 78 ? 18.325 -3.890 55.435 1.00 29.45 78 TYR A CA 1
ATOM 584 C C . TYR A 1 78 ? 17.309 -4.655 56.265 1.00 28.77 78 TYR A C 1
ATOM 585 O O . TYR A 1 78 ? 17.669 -5.334 57.228 1.00 32.90 78 TYR A O 1
ATOM 594 N N . VAL A 1 79 ? 16.041 -4.556 55.873 1.00 26.51 79 VAL A N 1
ATOM 595 C CA . VAL A 1 79 ? 14.962 -5.233 56.578 1.00 29.98 79 VAL A CA 1
ATOM 596 C C . VAL A 1 79 ? 15.123 -6.756 56.452 1.00 32.36 79 VAL A C 1
ATOM 597 O O . VAL A 1 79 ? 14.885 -7.491 57.418 1.00 33.10 79 VAL A O 1
ATOM 601 N N . HIS A 1 80 ? 15.541 -7.213 55.272 1.00 27.51 80 HIS A N 1
ATOM 602 C CA . HIS A 1 80 ? 15.879 -8.616 55.040 1.00 30.41 80 HIS A CA 1
ATOM 603 C C . HIS A 1 80 ? 16.880 -9.106 56.099 1.00 30.72 80 HIS A C 1
ATOM 604 O O . HIS A 1 80 ? 16.644 -10.126 56.758 1.00 30.08 80 HIS A O 1
ATOM 611 N N . LYS A 1 81 ? 17.972 -8.367 56.277 1.00 24.68 81 LYS A N 1
ATOM 612 C CA . LYS A 1 81 ? 18.967 -8.747 57.276 1.00 33.26 81 LYS A CA 1
ATOM 613 C C . LYS A 1 81 ? 18.345 -8.670 58.673 1.00 36.81 81 LYS A C 1
ATOM 614 O O . LYS A 1 81 ? 18.690 -9.453 59.558 1.00 33.52 81 LYS A O 1
ATOM 620 N N . MET A 1 82 ? 17.446 -7.707 58.873 1.00 34.17 82 MET A N 1
ATOM 621 C CA . MET A 1 82 ? 16.794 -7.551 60.171 1.00 36.42 82 MET A CA 1
ATOM 622 C C . MET A 1 82 ? 15.908 -8.740 60.548 1.00 35.04 82 MET A C 1
ATOM 623 O O . MET A 1 82 ? 15.630 -8.961 61.737 1.00 31.40 82 MET A O 1
ATOM 628 N N . LEU A 1 83 ? 15.458 -9.492 59.547 1.00 28.74 83 LEU A N 1
ATOM 629 C CA . LEU A 1 83 ? 14.506 -10.572 59.799 1.00 33.47 83 LEU A CA 1
ATOM 630 C C . LEU A 1 83 ? 15.086 -11.963 59.621 1.00 36.19 83 LEU A C 1
ATOM 631 O O . LEU A 1 83 ? 14.351 -12.956 59.723 1.00 29.48 83 LEU A O 1
ATOM 636 N N . THR A 1 84 ? 16.383 -12.043 59.324 1.00 35.63 84 THR A N 1
ATOM 637 C CA . THR A 1 84 ? 16.980 -13.344 59.048 1.00 34.99 84 THR A CA 1
ATOM 638 C C . THR A 1 84 ? 18.141 -13.649 59.994 1.00 34.14 84 THR A C 1
ATOM 639 O O . THR A 1 84 ? 18.868 -14.615 59.793 1.00 35.31 84 THR A O 1
ATOM 643 N N . GLY A 1 85 ? 18.298 -12.839 61.038 1.00 36.60 85 GLY A N 1
ATOM 644 C CA . GLY A 1 85 ? 19.283 -13.127 62.068 1.00 31.38 85 GLY A CA 1
ATOM 645 C C . GLY A 1 85 ? 20.252 -12.010 62.427 1.00 36.69 85 GLY A C 1
ATOM 646 O O . GLY A 1 85 ? 21.121 -12.191 63.278 1.00 35.72 85 GLY A O 1
ATOM 647 N N . ARG A 1 86 ? 20.135 -10.864 61.765 1.00 33.86 86 ARG A N 1
ATOM 648 C CA . ARG A 1 86 ? 21.103 -9.808 61.966 1.00 30.99 86 ARG A CA 1
ATOM 649 C C . ARG A 1 86 ? 20.509 -8.546 62.613 1.00 34.90 86 ARG A C 1
ATOM 650 O O . ARG A 1 86 ? 21.051 -7.455 62.467 1.00 35.68 86 ARG A O 1
ATOM 658 N N . LYS A 1 87 ? 19.417 -8.705 63.354 1.00 36.81 87 LYS A N 1
ATOM 659 C CA . LYS A 1 87 ? 18.728 -7.576 63.984 1.00 39.13 87 LYS A CA 1
ATOM 660 C C . LYS A 1 87 ? 19.606 -6.780 64.954 1.00 37.79 87 LYS A C 1
ATOM 661 O O . LYS A 1 87 ? 19.477 -5.563 65.056 1.00 38.75 87 LYS A O 1
ATOM 667 N N . ASN A 1 88 ? 20.501 -7.468 65.653 1.00 40.27 88 ASN A N 1
ATOM 668 C CA . ASN A 1 88 ? 21.365 -6.815 66.638 1.00 45.35 88 ASN A CA 1
ATOM 669 C C . ASN A 1 88 ? 22.274 -5.784 65.987 1.00 38.86 88 ASN A C 1
ATOM 670 O O . ASN A 1 88 ? 22.711 -4.832 66.633 1.00 41.65 88 ASN A O 1
ATOM 675 N N . ALA A 1 89 ? 22.567 -5.981 64.709 1.00 38.05 89 ALA A N 1
ATOM 676 C CA . ALA A 1 89 ? 23.326 -4.998 63.945 1.00 38.78 89 ALA A CA 1
ATOM 677 C C . ALA A 1 89 ? 22.511 -3.732 63.629 1.00 42.08 89 ALA A C 1
ATOM 678 O O . ALA A 1 89 ? 23.070 -2.744 63.151 1.00 37.01 89 ALA A O 1
ATOM 680 N N . PHE A 1 90 ? 21.206 -3.747 63.916 1.00 36.75 90 PHE A N 1
ATOM 681 C CA . PHE A 1 90 ? 20.372 -2.576 63.658 1.00 36.15 90 PHE A CA 1
ATOM 682 C C . PHE A 1 90 ? 19.767 -1.986 64.951 1.00 39.67 90 PHE A C 1
ATOM 683 O O . PHE A 1 90 ? 19.305 -0.847 64.970 1.00 39.59 90 PHE A O 1
ATOM 691 N N . LEU A 1 91 ? 19.798 -2.751 66.039 1.00 46.30 91 LEU A N 1
ATOM 692 C CA . LEU A 1 91 ? 19.249 -2.288 67.319 1.00 46.46 91 LEU A CA 1
ATOM 693 C C . LEU A 1 91 ? 20.289 -1.719 68.272 1.00 41.38 91 LEU A C 1
ATOM 694 O O . LEU A 1 91 ? 19.976 -0.881 69.103 1.00 42.48 91 LEU A O 1
ATOM 699 N N . HIS A 1 92 ? 21.515 -2.208 68.161 1.00 47.27 92 HIS A N 1
ATOM 700 C CA . HIS A 1 92 ? 22.607 -1.768 69.014 1.00 43.12 92 HIS A CA 1
ATOM 701 C C . HIS A 1 92 ? 23.639 -0.991 68.211 1.00 46.23 92 HIS A C 1
ATOM 702 O O . HIS A 1 92 ? 24.281 -1.546 67.309 1.00 43.65 92 HIS A O 1
ATOM 709 N N . PRO A 1 93 ? 23.798 0.300 68.533 1.00 45.90 93 PRO A N 1
ATOM 710 C CA . PRO A 1 93 ? 24.770 1.200 67.911 1.00 40.95 93 PRO A CA 1
ATOM 711 C C . PRO A 1 93 ? 26.185 0.623 67.860 1.00 42.44 93 PRO A C 1
ATOM 712 O O . PRO A 1 93 ? 26.934 0.848 66.909 1.00 44.97 93 PRO A O 1
ATOM 716 N N . GLU A 1 94 ? 26.550 -0.135 68.881 1.00 46.98 94 GLU A N 1
ATOM 717 C CA . GLU A 1 94 ? 27.888 -0.704 68.941 1.00 47.59 94 GLU A CA 1
ATOM 718 C C . GLU A 1 94 ? 28.120 -1.717 67.821 1.00 42.92 94 GLU A C 1
ATOM 719 O O . GLU A 1 94 ? 29.259 -2.051 67.519 1.00 36.36 94 GLU A O 1
ATOM 725 N N . GLU A 1 95 ? 27.042 -2.194 67.203 1.00 42.58 95 GLU A N 1
ATOM 726 C CA . GLU A 1 95 ? 27.143 -3.254 66.195 1.00 45.68 95 GLU A CA 1
ATOM 727 C C . GLU A 1 95 ? 26.722 -2.822 64.782 1.00 43.33 95 GLU A C 1
ATOM 728 O O . GLU A 1 95 ? 26.557 -3.658 63.883 1.00 41.55 95 GLU A O 1
ATOM 734 N N . TYR A 1 96 ? 26.519 -1.522 64.608 1.00 42.20 96 TYR A N 1
ATOM 735 C CA . TYR A 1 96 ? 26.066 -0.948 63.343 1.00 41.26 96 TYR A CA 1
ATOM 736 C C . TYR A 1 96 ? 26.901 -1.444 62.155 1.00 44.79 96 TYR A C 1
ATOM 737 O O . TYR A 1 96 ? 26.382 -1.709 61.067 1.00 45.99 96 TYR A O 1
ATOM 746 N N . ASP A 1 97 ? 28.196 -1.602 62.394 1.00 42.98 97 ASP A N 1
ATOM 747 C CA . ASP A 1 97 ? 29.151 -1.941 61.360 1.00 38.32 97 ASP A CA 1
ATOM 748 C C . ASP A 1 97 ? 29.433 -3.434 61.239 1.00 44.63 97 ASP A C 1
ATOM 749 O O . ASP A 1 97 ? 30.380 -3.838 60.561 1.00 42.91 97 ASP A O 1
ATOM 754 N N . LEU A 1 98 ? 28.657 -4.259 61.929 1.00 44.83 98 LEU A N 1
ATOM 755 C CA . LEU A 1 98 ? 28.903 -5.692 61.833 1.00 41.97 98 LEU A CA 1
ATOM 756 C C . LEU A 1 98 ? 28.246 -6.327 60.595 1.00 39.83 98 LEU A C 1
ATOM 757 O O . LEU A 1 98 ? 28.400 -7.524 60.359 1.00 40.71 98 LEU A O 1
ATOM 762 N N . VAL A 1 99 ? 27.531 -5.530 59.805 1.00 38.96 99 VAL A N 1
ATOM 763 C CA . VAL A 1 99 ? 26.972 -6.003 58.539 1.00 32.41 99 VAL A CA 1
ATOM 764 C C . VAL A 1 99 ? 27.338 -5.009 57.466 1.00 35.68 99 VAL A C 1
ATOM 765 O O . VAL A 1 99 ? 27.492 -3.806 57.722 1.00 34.38 99 VAL A O 1
ATOM 769 N N . SER A 1 100 ? 27.480 -5.504 56.249 1.00 36.35 100 SER A N 1
ATOM 770 C CA . SER A 1 100 ? 27.695 -4.607 55.134 1.00 34.47 100 SER A CA 1
ATOM 771 C C . SER A 1 100 ? 26.371 -3.972 54.721 1.00 34.69 100 SER A C 1
ATOM 772 O O . SER A 1 100 ? 25.326 -4.303 55.263 1.00 33.06 100 SER A O 1
ATOM 775 N N . GLY A 1 101 ? 26.421 -3.055 53.758 1.00 36.50 101 GLY A N 1
ATOM 776 C CA . GLY A 1 101 ? 25.232 -2.354 53.305 1.00 30.03 101 GLY A CA 1
ATOM 777 C C . GLY A 1 101 ? 24.609 -3.034 52.109 1.00 34.53 101 GLY A C 1
ATOM 778 O O . GLY A 1 101 ? 23.707 -2.489 51.456 1.00 38.09 101 GLY A O 1
ATOM 779 N N . TYR A 1 102 ? 25.111 -4.230 51.820 1.00 30.54 102 TYR A N 1
ATOM 780 C CA . TYR A 1 102 ? 24.657 -5.037 50.699 1.00 30.01 102 TYR A CA 1
ATOM 781 C C . TYR A 1 102 ? 24.586 -6.503 51.143 1.00 31.20 102 TYR A C 1
ATOM 782 O O . TYR A 1 102 ? 25.041 -6.821 52.246 1.00 31.65 102 TYR A O 1
ATOM 791 N N . THR A 1 103 ? 24.014 -7.393 50.327 1.00 25.76 103 THR A N 1
ATOM 792 C CA . THR A 1 103 ? 23.891 -8.787 50.749 1.00 24.87 103 THR A CA 1
ATOM 793 C C . THR A 1 103 ? 25.255 -9.468 50.774 1.00 27.75 103 THR A C 1
ATOM 794 O O . THR A 1 103 ? 26.150 -9.132 49.991 1.00 26.58 103 THR A O 1
ATOM 798 N N . GLU A 1 104 ? 25.410 -10.421 51.682 1.00 25.64 104 GLU A N 1
ATOM 799 C CA . GLU A 1 104 ? 26.702 -11.068 51.889 1.00 29.27 104 GLU A CA 1
ATOM 800 C C . GLU A 1 104 ? 26.531 -12.494 52.444 1.00 31.31 104 GLU A C 1
ATOM 801 O O . GLU A 1 104 ? 26.121 -12.665 53.590 1.00 25.41 104 GLU A O 1
ATOM 807 N N . PRO A 1 105 ? 26.819 -13.514 51.611 1.00 26.58 105 PRO A N 1
ATOM 808 C CA . PRO A 1 105 ? 26.700 -14.928 51.986 1.00 30.59 105 PRO A CA 1
ATOM 809 C C . PRO A 1 105 ? 27.553 -15.305 53.205 1.00 32.16 105 PRO A C 1
ATOM 810 O O . PRO A 1 105 ? 27.165 -16.191 53.967 1.00 33.14 105 PRO A O 1
ATOM 814 N N . GLN A 1 106 ? 28.691 -14.639 53.390 1.00 31.57 106 GLN A N 1
ATOM 815 C CA . GLN A 1 106 ? 29.514 -14.823 54.595 1.00 39.15 106 GLN A CA 1
ATOM 816 C C . GLN A 1 106 ? 28.800 -14.464 55.910 1.00 34.66 106 GLN A C 1
ATOM 817 O O . GLN A 1 106 ? 29.212 -14.904 56.986 1.00 35.34 106 GLN A O 1
ATOM 823 N N . GLU A 1 107 ? 27.768 -13.626 55.815 1.00 28.14 107 GLU A N 1
ATOM 824 C CA . GLU A 1 107 ? 26.996 -13.188 56.978 1.00 30.96 107 GLU A CA 1
ATOM 825 C C . GLU A 1 107 ? 25.889 -14.157 57.309 1.00 26.80 107 GLU A C 1
ATOM 826 O O . GLU A 1 107 ? 25.545 -14.356 58.468 1.00 31.89 107 GLU A O 1
ATOM 832 N N . SER A 1 108 ? 25.342 -14.774 56.275 1.00 32.42 108 SER A N 1
ATOM 833 C CA . SER A 1 108 ? 24.046 -15.412 56.378 1.00 27.26 108 SER A CA 1
ATOM 834 C C . SER A 1 108 ? 23.779 -16.365 55.216 1.00 32.12 108 SER A C 1
ATOM 835 O O . SER A 1 108 ? 24.083 -16.074 54.048 1.00 29.63 108 SER A O 1
ATOM 838 N N . GLU A 1 109 ? 23.187 -17.502 55.551 1.00 30.09 109 GLU A N 1
ATOM 839 C CA . GLU A 1 109 ? 22.728 -18.448 54.554 1.00 35.49 109 GLU A CA 1
ATOM 840 C C . GLU A 1 109 ? 21.572 -17.841 53.762 1.00 30.74 109 GLU A C 1
ATOM 841 O O . GLU A 1 109 ? 21.239 -18.311 52.676 1.00 25.27 109 GLU A O 1
ATOM 847 N N . HIS A 1 110 ? 20.970 -16.790 54.307 1.00 24.61 110 HIS A N 1
ATOM 848 C CA . HIS A 1 110 ? 19.842 -16.167 53.634 1.00 28.20 110 HIS A CA 1
ATOM 849 C C . HIS A 1 110 ? 20.298 -15.218 52.535 1.00 28.49 110 HIS A C 1
ATOM 850 O O . HIS A 1 110 ? 19.476 -14.606 51.858 1.00 25.01 110 HIS A O 1
ATOM 857 N N . ASP A 1 111 ? 21.611 -15.087 52.379 1.00 29.56 111 ASP A N 1
ATOM 858 C CA . ASP A 1 111 ? 22.180 -14.214 51.366 1.00 26.56 111 ASP A CA 1
ATOM 859 C C . ASP A 1 111 ? 22.925 -15.061 50.321 1.00 29.84 111 ASP A C 1
ATOM 860 O O . ASP A 1 111 ? 23.900 -15.728 50.646 1.00 29.70 111 ASP A O 1
ATOM 865 N N . PHE A 1 112 ? 22.496 -15.008 49.065 1.00 29.07 112 PHE A N 1
ATOM 866 C CA . PHE A 1 112 ? 23.024 -15.930 48.067 1.00 25.65 112 PHE A CA 1
ATOM 867 C C . PHE A 1 112 ? 24.047 -15.305 47.144 1.00 29.26 112 PHE A C 1
ATOM 868 O O . PHE A 1 112 ? 24.789 -16.029 46.474 1.00 33.18 112 PHE A O 1
ATOM 876 N N . PHE A 1 113 ? 24.122 -13.972 47.135 1.00 28.46 113 PHE A N 1
ATOM 877 C CA . PHE A 1 113 ? 25.097 -13.253 46.320 1.00 25.61 113 PHE A CA 1
ATOM 878 C C . PHE A 1 113 ? 25.475 -11.911 46.941 1.00 31.18 113 PHE A C 1
ATOM 879 O O . PHE A 1 113 ? 24.594 -11.218 47.476 1.00 30.19 113 PHE A O 1
ATOM 887 N N . VAL A 1 114 ? 26.768 -11.560 46.850 1.00 24.53 114 VAL A N 1
ATOM 888 C CA . VAL A 1 114 ? 27.235 -10.194 47.036 1.00 26.51 114 VAL A CA 1
ATOM 889 C C . VAL A 1 114 ? 26.832 -9.400 45.828 1.00 28.24 114 VAL A C 1
ATOM 890 O O . VAL A 1 114 ? 27.327 -9.640 44.729 1.00 32.70 114 VAL A O 1
ATOM 894 N N . ILE A 1 115 ? 25.973 -8.412 46.032 1.00 30.14 115 ILE A N 1
ATOM 895 C CA . ILE A 1 115 ? 25.409 -7.654 44.921 1.00 30.44 115 ILE A CA 1
ATOM 896 C C . ILE A 1 115 ? 25.548 -6.171 45.211 1.00 28.59 115 ILE A C 1
ATOM 897 O O . ILE A 1 115 ? 25.362 -5.737 46.350 1.00 26.94 115 ILE A O 1
ATOM 902 N N . GLY A 1 116 ? 25.962 -5.283 44.214 1.00 27.88 116 GLY A N 1
ATOM 903 C CA . GLY A 1 116 ? 25.974 -3.808 44.312 1.00 31.90 116 GLY A CA 1
ATOM 904 C C . GLY A 1 116 ? 25.620 -3.098 43.005 1.00 30.07 116 GLY A C 1
ATOM 905 O O . GLY A 1 116 ? 25.251 -1.964 43.102 1.00 24.83 116 GLY A O 1
ATOM 906 N N . HIS A 1 117 ? 25.766 -3.821 41.910 1.00 28.40 117 HIS A N 1
ATOM 907 C CA . HIS A 1 117 ? 25.486 -3.202 40.591 1.00 31.70 117 HIS A CA 1
ATOM 908 C C . HIS A 1 117 ? 24.020 -3.449 40.237 1.00 31.77 117 HIS A C 1
ATOM 909 O O . HIS A 1 117 ? 23.368 -4.265 40.893 1.00 34.97 117 HIS A O 1
ATOM 916 N N . THR A 1 118 ? 23.530 -2.781 39.209 1.00 29.40 118 THR A N 1
ATOM 917 C CA . THR A 1 118 ? 22.106 -2.833 38.900 1.00 25.53 118 THR A CA 1
ATOM 918 C C . THR A 1 118 ? 21.728 -3.894 37.869 1.00 27.00 118 THR A C 1
ATOM 919 O O . THR A 1 118 ? 22.557 -4.298 37.038 1.00 18.65 118 THR A O 1
ATOM 923 N N . SER A 1 119 ? 20.451 -4.239 37.867 1.00 26.34 119 SER A N 1
ATOM 924 C CA . SER A 1 119 ? 19.887 -5.187 36.938 1.00 23.16 119 SER A CA 1
ATOM 925 C C . SER A 1 119 ? 20.550 -6.595 36.852 1.00 26.38 119 SER A C 1
ATOM 926 O O . SER A 1 119 ? 20.684 -7.108 35.801 1.00 24.44 119 SER A O 1
ATOM 929 N N . THR A 1 120 ? 20.941 -7.200 37.965 1.00 25.33 120 THR A N 1
ATOM 930 C CA . THR A 1 120 ? 21.584 -8.533 37.929 1.00 25.94 120 THR A CA 1
ATOM 931 C C . THR A 1 120 ? 20.789 -9.628 38.663 1.00 26.33 120 THR A C 1
ATOM 932 O O . THR A 1 120 ? 21.001 -10.826 38.417 1.00 27.05 120 THR A O 1
ATOM 936 N N . SER A 1 121 ? 19.847 -9.225 39.504 1.00 23.40 121 SER A N 1
ATOM 937 C CA . SER A 1 121 ? 19.058 -10.176 40.282 1.00 26.64 121 SER A CA 1
ATOM 938 C C . SER A 1 121 ? 18.358 -11.216 39.423 1.00 27.55 121 SER A C 1
ATOM 939 O O . SER A 1 121 ? 18.416 -12.418 39.729 1.00 27.26 121 SER A O 1
ATOM 942 N N . VAL A 1 122 ? 17.689 -10.763 38.363 1.00 24.45 122 VAL A N 1
ATOM 943 C CA . VAL A 1 122 ? 16.836 -11.657 37.586 1.00 25.91 122 VAL A CA 1
ATOM 944 C C . VAL A 1 122 ? 17.710 -12.739 36.942 1.00 29.64 122 VAL A C 1
ATOM 945 O O . VAL A 1 122 ? 17.390 -13.939 36.999 1.00 31.02 122 VAL A O 1
ATOM 949 N N . SER A 1 123 ? 18.829 -12.322 36.358 1.00 26.51 123 SER A N 1
ATOM 950 C CA . SER A 1 123 ? 19.758 -13.271 35.754 1.00 26.73 123 SER A CA 1
ATOM 951 C C . SER A 1 123 ? 20.332 -14.282 36.773 1.00 26.60 123 SER A C 1
ATOM 952 O O . SER A 1 123 ? 20.371 -15.492 36.531 1.00 24.82 123 SER A O 1
ATOM 955 N N . LEU A 1 124 ? 20.763 -13.792 37.926 1.00 28.19 124 LEU A N 1
ATOM 956 C CA . LEU A 1 124 ? 21.376 -14.679 38.892 1.00 24.74 124 LEU A CA 1
ATOM 957 C C . LEU A 1 124 ? 20.291 -15.625 39.427 1.00 24.22 124 LEU A C 1
ATOM 958 O O . LEU A 1 124 ? 20.519 -16.840 39.518 1.00 21.81 124 LEU A O 1
ATOM 963 N N . ALA A 1 125 ? 19.103 -15.068 39.701 1.00 22.63 125 ALA A N 1
ATOM 964 C CA . ALA A 1 125 ? 17.937 -15.850 40.120 1.00 22.52 125 ALA A CA 1
ATOM 965 C C . ALA A 1 125 ? 17.563 -16.950 39.131 1.00 26.28 125 ALA A C 1
ATOM 966 O O . ALA A 1 125 ? 17.277 -18.079 39.538 1.00 25.31 125 ALA A O 1
ATOM 968 N N . THR A 1 126 ? 17.563 -16.651 37.834 1.00 26.01 126 THR A N 1
ATOM 969 C CA . THR A 1 126 ? 17.275 -17.711 36.870 1.00 25.43 126 THR A CA 1
ATOM 970 C C . THR A 1 126 ? 18.362 -18.770 36.945 1.00 25.52 126 THR A C 1
ATOM 971 O O . THR A 1 126 ? 18.128 -19.931 36.625 1.00 23.67 126 THR A O 1
ATOM 975 N N . GLY A 1 127 ? 19.556 -18.370 37.383 1.00 27.36 127 GLY A N 1
ATOM 976 C CA . GLY A 1 127 ? 20.641 -19.323 37.530 1.00 25.09 127 GLY A CA 1
ATOM 977 C C . GLY A 1 127 ? 20.266 -20.326 38.608 1.00 27.16 127 GLY A C 1
ATOM 978 O O . GLY A 1 127 ? 20.351 -21.546 38.399 1.00 22.48 127 GLY A O 1
ATOM 979 N N . LEU A 1 128 ? 19.847 -19.799 39.761 1.00 25.06 128 LEU A N 1
ATOM 980 C CA . LEU A 1 128 ? 19.331 -20.618 40.855 1.00 25.47 128 LEU A CA 1
ATOM 981 C C . LEU A 1 128 ? 18.192 -21.540 40.406 1.00 25.90 128 LEU A C 1
ATOM 982 O O . LEU A 1 128 ? 18.149 -22.707 40.801 1.00 26.10 128 LEU A O 1
ATOM 987 N N . ALA A 1 129 ? 17.254 -21.015 39.617 1.00 23.96 129 ALA A N 1
ATOM 988 C CA . ALA A 1 129 ? 16.094 -21.826 39.235 1.00 31.14 129 ALA A CA 1
ATOM 989 C C . ALA A 1 129 ? 16.537 -22.974 38.312 1.00 30.35 129 ALA A C 1
ATOM 990 O O . ALA A 1 129 ? 16.146 -24.135 38.494 1.00 29.19 129 ALA A O 1
ATOM 992 N N . LYS A 1 130 ? 17.386 -22.651 37.346 1.00 26.00 130 LYS A N 1
ATOM 993 C CA . LYS A 1 130 ? 17.854 -23.653 36.407 1.00 29.65 130 LYS A CA 1
ATOM 994 C C . LYS A 1 130 ? 18.665 -24.728 37.151 1.00 28.39 130 LYS A C 1
ATOM 995 O O . LYS A 1 130 ? 18.622 -25.911 36.797 1.00 27.94 130 LYS A O 1
ATOM 1001 N N . GLY A 1 131 ? 19.364 -24.311 38.207 1.00 29.65 131 GLY A N 1
ATOM 1002 C CA . GLY A 1 131 ? 20.155 -25.223 39.020 1.00 28.81 131 GLY A CA 1
ATOM 1003 C C . GLY A 1 131 ? 19.287 -26.188 39.800 1.00 29.37 131 GLY A C 1
ATOM 1004 O O . GLY A 1 131 ? 19.538 -27.396 39.809 1.00 29.71 131 GLY A O 1
ATOM 1005 N N . ARG A 1 132 ? 18.266 -25.640 40.455 1.00 28.56 132 ARG A N 1
ATOM 1006 C CA . ARG A 1 132 ? 17.182 -26.429 41.027 1.00 27.43 132 ARG A CA 1
ATOM 1007 C C . ARG A 1 132 ? 16.660 -27.449 40.019 1.00 30.88 132 ARG A C 1
ATOM 1008 O O . ARG A 1 132 ? 16.588 -28.650 40.312 1.00 36.57 132 ARG A O 1
ATOM 1016 N N . ASP A 1 133 ? 16.308 -26.970 38.829 1.00 31.03 133 ASP A N 1
ATOM 1017 C CA . ASP A 1 133 ? 15.675 -27.807 37.812 1.00 30.01 133 ASP A CA 1
ATOM 1018 C C . ASP A 1 133 ? 16.576 -28.972 37.382 1.00 32.99 133 ASP A C 1
ATOM 1019 O O . ASP A 1 133 ? 16.109 -30.102 37.204 1.00 35.92 133 ASP A O 1
ATOM 1024 N N . LEU A 1 134 ? 17.872 -28.714 37.247 1.00 30.21 134 LEU A N 1
ATOM 1025 C CA . LEU A 1 134 ? 18.793 -29.765 36.842 1.00 27.77 134 LEU A CA 1
ATOM 1026 C C . LEU A 1 134 ? 19.023 -30.794 37.957 1.00 33.86 134 LEU A C 1
ATOM 1027 O O . LEU A 1 134 ? 19.515 -31.894 37.687 1.00 33.68 134 LEU A O 1
ATOM 1032 N N . THR A 1 135 ? 18.710 -30.438 39.205 1.00 29.74 135 THR A N 1
ATOM 1033 C CA . THR A 1 135 ? 18.991 -31.334 40.327 1.00 31.01 135 THR A CA 1
ATOM 1034 C C . THR A 1 135 ? 17.720 -31.779 41.039 1.00 38.15 135 THR A C 1
ATOM 1035 O O . THR A 1 135 ? 17.786 -32.468 42.056 1.00 44.33 135 THR A O 1
ATOM 1039 N N . GLY A 1 136 ? 16.568 -31.397 40.500 1.00 33.95 136 GLY A N 1
ATOM 1040 C CA . GLY A 1 136 ? 15.303 -31.843 41.049 1.00 36.90 136 GLY A CA 1
ATOM 1041 C C . GLY A 1 136 ? 14.899 -31.278 42.397 1.00 39.88 136 GLY A C 1
ATOM 1042 O O . GLY A 1 136 ? 14.202 -31.939 43.148 1.00 39.92 136 GLY A O 1
ATOM 1043 N N . GLY A 1 137 ? 15.337 -30.061 42.716 1.00 37.23 137 GLY A N 1
ATOM 1044 C CA . GLY A 1 137 ? 14.868 -29.385 43.910 1.00 27.76 137 GLY A CA 1
ATOM 1045 C C . GLY A 1 137 ? 13.424 -28.937 43.712 1.00 32.54 137 GLY A C 1
ATOM 1046 O O . GLY A 1 137 ? 12.880 -29.088 42.615 1.00 30.95 137 GLY A O 1
ATOM 1047 N N . ASN A 1 138 ? 12.819 -28.348 44.742 1.00 26.04 138 ASN A N 1
ATOM 1048 C CA . ASN A 1 138 ? 11.446 -27.888 44.638 1.00 29.97 138 ASN A CA 1
ATOM 1049 C C . ASN A 1 138 ? 11.201 -26.555 45.368 1.00 30.75 138 ASN A C 1
ATOM 1050 O O . ASN A 1 138 ? 10.051 -26.195 45.641 1.00 27.33 138 ASN A O 1
ATOM 1055 N N . GLU A 1 139 ? 12.270 -25.809 45.653 1.00 27.61 139 GLU A N 1
ATOM 1056 C CA . GLU A 1 139 ? 12.119 -24.512 46.322 1.00 29.26 139 GLU A CA 1
ATOM 1057 C C . GLU A 1 139 ? 11.635 -23.399 45.394 1.00 29.60 139 GLU A C 1
ATOM 1058 O O . GLU A 1 139 ? 11.758 -23.495 44.174 1.00 26.78 139 GLU A O 1
ATOM 1064 N N . ASN A 1 140 ? 11.083 -22.342 45.987 1.00 30.87 140 ASN A N 1
ATOM 1065 C CA . ASN A 1 140 ? 10.752 -21.131 45.245 1.00 28.23 140 ASN A CA 1
ATOM 1066 C C . ASN A 1 140 ? 12.005 -20.295 45.034 1.00 30.98 140 ASN A C 1
ATOM 1067 O O . ASN A 1 140 ? 12.859 -20.227 45.914 1.00 27.52 140 ASN A O 1
ATOM 1072 N N . ILE A 1 141 ? 12.098 -19.663 43.864 1.00 31.71 141 ILE A N 1
ATOM 1073 C CA . ILE A 1 141 ? 13.196 -18.767 43.540 1.00 26.70 141 ILE A CA 1
ATOM 1074 C C . ILE A 1 141 ? 12.648 -17.377 43.243 1.00 29.51 141 ILE A C 1
ATOM 1075 O O . ILE A 1 141 ? 11.905 -17.198 42.280 1.00 27.83 141 ILE A O 1
ATOM 1080 N N . ILE A 1 142 ? 13.032 -16.395 44.062 1.00 30.76 142 ILE A N 1
ATOM 1081 C CA . ILE A 1 142 ? 12.488 -15.042 43.976 1.00 31.04 142 ILE A CA 1
ATOM 1082 C C . ILE A 1 142 ? 13.558 -14.005 43.637 1.00 31.84 142 ILE A C 1
ATOM 1083 O O . ILE A 1 142 ? 14.578 -13.882 44.335 1.00 29.47 142 ILE A O 1
ATOM 1088 N N . ALA A 1 143 ? 13.290 -13.189 42.622 1.00 31.88 143 ALA A N 1
ATOM 1089 C CA . ALA A 1 143 ? 14.107 -11.985 42.438 1.00 31.09 143 ALA A CA 1
ATOM 1090 C C . ALA A 1 143 ? 13.294 -10.766 42.863 1.00 26.53 143 ALA A C 1
ATOM 1091 O O . ALA A 1 143 ? 12.105 -10.685 42.586 1.00 30.53 143 ALA A O 1
ATOM 1093 N N . VAL A 1 144 ? 13.933 -9.834 43.553 1.00 23.98 144 VAL A N 1
ATOM 1094 C CA . VAL A 1 144 ? 13.294 -8.571 43.891 1.00 28.10 144 VAL A CA 1
ATOM 1095 C C . VAL A 1 144 ? 13.996 -7.456 43.114 1.00 25.33 144 VAL A C 1
ATOM 1096 O O . VAL A 1 144 ? 15.168 -7.176 43.362 1.00 27.71 144 VAL A O 1
ATOM 1100 N N . ILE A 1 145 ? 13.299 -6.801 42.192 1.00 23.94 145 ILE A N 1
ATOM 1101 C CA . ILE A 1 145 ? 13.982 -5.780 41.368 1.00 32.49 145 ILE A CA 1
ATOM 1102 C C . ILE A 1 145 ? 13.220 -4.443 41.281 1.00 29.74 145 ILE A C 1
ATOM 1103 O O . ILE A 1 145 ? 11.996 -4.417 41.018 1.00 26.39 145 ILE A O 1
ATOM 1108 N N . GLY A 1 146 ? 13.965 -3.348 41.477 1.00 24.12 146 GLY A N 1
ATOM 1109 C CA . GLY A 1 146 ? 13.427 -1.994 41.368 1.00 30.05 146 GLY A CA 1
ATOM 1110 C C . GLY A 1 146 ? 13.071 -1.567 39.951 1.00 30.94 146 GLY A C 1
ATOM 1111 O O . GLY A 1 146 ? 13.674 -2.046 38.989 1.00 30.97 146 GLY A O 1
ATOM 1112 N N . ASP A 1 147 ? 12.103 -0.656 39.836 1.00 30.31 147 ASP A N 1
ATOM 1113 C CA . ASP A 1 147 ? 11.598 -0.156 38.555 1.00 30.27 147 ASP A CA 1
ATOM 1114 C C . ASP A 1 147 ? 12.682 0.552 37.745 1.00 30.85 147 ASP A C 1
ATOM 1115 O O . ASP A 1 147 ? 12.691 0.484 36.521 1.00 31.58 147 ASP A O 1
ATOM 1120 N N . GLY A 1 148 ? 13.598 1.235 38.415 1.00 29.95 148 GLY A N 1
ATOM 1121 C CA . GLY A 1 148 ? 14.725 1.823 37.707 1.00 32.68 148 GLY A CA 1
ATOM 1122 C C . GLY A 1 148 ? 15.666 0.797 37.085 1.00 28.63 148 GLY A C 1
ATOM 1123 O O . GLY A 1 148 ? 16.132 0.970 35.948 1.00 27.72 148 GLY A O 1
ATOM 1124 N N . SER A 1 149 ? 15.962 -0.264 37.837 1.00 25.52 149 SER A N 1
ATOM 1125 C CA . SER A 1 149 ? 16.879 -1.324 37.386 1.00 24.66 149 SER A CA 1
ATOM 1126 C C . SER A 1 149 ? 16.336 -2.030 36.140 1.00 28.83 149 SER A C 1
ATOM 1127 O O . SER A 1 149 ? 17.090 -2.702 35.403 1.00 23.68 149 SER A O 1
ATOM 1130 N N . LEU A 1 150 ? 15.025 -1.886 35.916 1.00 25.27 150 LEU A N 1
ATOM 1131 C CA . LEU A 1 150 ? 14.371 -2.435 34.733 1.00 27.27 150 LEU A CA 1
ATOM 1132 C C . LEU A 1 150 ? 14.880 -1.797 33.437 1.00 29.28 150 LEU A C 1
ATOM 1133 O O . LEU A 1 150 ? 14.677 -2.344 32.361 1.00 28.72 150 LEU A O 1
ATOM 1138 N N . SER A 1 151 ? 15.557 -0.655 33.534 1.00 29.43 151 SER A N 1
ATOM 1139 C CA . SER A 1 151 ? 16.063 0.014 32.339 1.00 25.46 151 SER A CA 1
ATOM 1140 C C . SER A 1 151 ? 17.416 -0.581 31.877 1.00 27.18 151 SER A C 1
ATOM 1141 O O . SER A 1 151 ? 17.936 -0.208 30.824 1.00 27.66 151 SER A O 1
ATOM 1144 N N . GLY A 1 152 ? 17.981 -1.513 32.642 1.00 27.06 152 GLY A N 1
ATOM 1145 C CA . GLY A 1 152 ? 19.251 -2.130 32.262 1.00 27.84 152 GLY A CA 1
ATOM 1146 C C . GLY A 1 152 ? 19.043 -3.353 31.379 1.00 25.26 152 GLY A C 1
ATOM 1147 O O . GLY A 1 152 ? 18.175 -4.174 31.663 1.00 23.92 152 GLY A O 1
ATOM 1148 N N . GLY A 1 153 ? 19.830 -3.469 30.311 1.00 23.17 153 GLY A N 1
ATOM 1149 C CA . GLY A 1 153 ? 19.652 -4.516 29.324 1.00 21.48 153 GLY A CA 1
ATOM 1150 C C . GLY A 1 153 ? 19.812 -5.925 29.871 1.00 24.55 153 GLY A C 1
ATOM 1151 O O . GLY A 1 153 ? 19.185 -6.874 29.388 1.00 24.26 153 GLY A O 1
ATOM 1152 N N . GLU A 1 154 ? 20.635 -6.066 30.905 1.00 26.33 154 GLU A N 1
ATOM 1153 C CA . GLU A 1 154 ? 20.807 -7.355 31.594 1.00 26.31 154 GLU A CA 1
ATOM 1154 C C . GLU A 1 154 ? 19.502 -7.846 32.231 1.00 27.09 154 GLU A C 1
ATOM 1155 O O . GLU A 1 154 ? 19.245 -9.051 32.311 1.00 21.84 154 GLU A O 1
ATOM 1161 N N . ALA A 1 155 ? 18.690 -6.910 32.708 1.00 25.25 155 ALA A N 1
ATOM 1162 C CA . ALA A 1 155 ? 17.414 -7.275 33.288 1.00 23.72 155 ALA A CA 1
ATOM 1163 C C . ALA A 1 155 ? 16.463 -7.692 32.171 1.00 24.73 155 ALA A C 1
ATOM 1164 O O . ALA A 1 155 ? 15.666 -8.604 32.336 1.00 26.90 155 ALA A O 1
ATOM 1166 N N . PHE A 1 156 ? 16.562 -7.044 31.018 1.00 29.89 156 PHE A N 1
ATOM 1167 C CA . PHE A 1 156 ? 15.731 -7.434 29.879 1.00 28.01 156 PHE A CA 1
ATOM 1168 C C . PHE A 1 156 ? 16.080 -8.860 29.408 1.00 24.30 156 PHE A C 1
ATOM 1169 O O . PHE A 1 156 ? 15.200 -9.659 29.094 1.00 23.70 156 PHE A O 1
ATOM 1177 N N . GLU A 1 157 ? 17.371 -9.163 29.354 1.00 26.03 157 GLU A N 1
ATOM 1178 C CA . GLU A 1 157 ? 17.833 -10.479 28.939 1.00 23.18 157 GLU A CA 1
ATOM 1179 C C . GLU A 1 157 ? 17.388 -11.522 29.968 1.00 23.08 157 GLU A C 1
ATOM 1180 O O . GLU A 1 157 ? 16.981 -12.616 29.621 1.00 26.51 157 GLU A O 1
ATOM 1186 N N . GLY A 1 158 ? 17.451 -11.171 31.240 1.00 23.92 158 GLY A N 1
ATOM 1187 C CA . GLY A 1 158 ? 17.023 -12.077 32.275 1.00 25.29 158 GLY A CA 1
ATOM 1188 C C . GLY A 1 158 ? 15.543 -12.400 32.185 1.00 32.00 158 GLY A C 1
ATOM 1189 O O . GLY A 1 158 ? 15.138 -13.567 32.319 1.00 32.92 158 GLY A O 1
ATOM 1190 N N . LEU A 1 159 ? 14.731 -11.368 31.969 1.00 26.75 159 LEU A N 1
ATOM 1191 C CA . LEU A 1 159 ? 13.292 -11.560 31.849 1.00 29.24 159 LEU A CA 1
ATOM 1192 C C . LEU A 1 159 ? 13.022 -12.439 30.648 1.00 31.96 159 LEU A C 1
ATOM 1193 O O . LEU A 1 159 ? 12.152 -13.314 30.698 1.00 33.81 159 LEU A O 1
ATOM 1198 N N . ASP A 1 160 ? 13.778 -12.190 29.577 1.00 26.23 160 ASP A N 1
ATOM 1199 C CA . ASP A 1 160 ? 13.623 -12.899 28.310 1.00 26.66 160 ASP A CA 1
ATOM 1200 C C . ASP A 1 160 ? 13.862 -14.382 28.453 1.00 29.23 160 ASP A C 1
ATOM 1201 O O . ASP A 1 160 ? 13.166 -15.201 27.846 1.00 32.15 160 ASP A O 1
ATOM 1206 N N . TYR A 1 161 ? 14.880 -14.718 29.235 1.00 30.49 161 TYR A N 1
ATOM 1207 C CA . TYR A 1 161 ? 15.242 -16.102 29.492 1.00 30.33 161 TYR A CA 1
ATOM 1208 C C . TYR A 1 161 ? 14.248 -16.718 30.486 1.00 29.24 161 TYR A C 1
ATOM 1209 O O . TYR A 1 161 ? 13.801 -17.851 30.286 1.00 26.55 161 TYR A O 1
ATOM 1218 N N . ALA A 1 162 ? 13.914 -15.979 31.549 1.00 26.98 162 ALA A N 1
ATOM 1219 C CA . ALA A 1 162 ? 12.966 -16.469 32.569 1.00 29.20 162 ALA A CA 1
ATOM 1220 C C . ALA A 1 162 ? 11.654 -16.967 31.946 1.00 32.75 162 ALA A C 1
ATOM 1221 O O . ALA A 1 162 ? 11.112 -17.986 32.370 1.00 31.79 162 ALA A O 1
ATOM 1223 N N . ALA A 1 163 ? 11.174 -16.271 30.919 1.00 29.80 163 ALA A N 1
ATOM 1224 C CA . ALA A 1 163 ? 9.949 -16.646 30.230 1.00 25.38 163 ALA A CA 1
ATOM 1225 C C . ALA A 1 163 ? 10.079 -18.007 29.560 1.00 28.86 163 ALA A C 1
ATOM 1226 O O . ALA A 1 163 ? 9.095 -18.536 29.050 1.00 36.96 163 ALA A O 1
ATOM 1228 N N . GLU A 1 164 ? 11.280 -18.579 29.529 1.00 30.52 164 GLU A N 1
ATOM 1229 C CA . GLU A 1 164 ? 11.454 -19.897 28.908 1.00 29.42 164 GLU A CA 1
ATOM 1230 C C . GLU A 1 164 ? 11.663 -21.062 29.868 1.00 27.38 164 GLU A C 1
ATOM 1231 O O . GLU A 1 164 ? 11.703 -22.203 29.430 1.00 30.55 164 GLU A O 1
ATOM 1237 N N . LEU A 1 165 ? 11.781 -20.788 31.164 1.00 26.65 165 LEU A N 1
ATOM 1238 C CA . LEU A 1 165 ? 12.080 -21.832 32.144 1.00 28.83 165 LEU A CA 1
ATOM 1239 C C . LEU A 1 165 ? 11.009 -22.937 32.223 1.00 35.52 165 LEU A C 1
ATOM 1240 O O . LEU A 1 165 ? 11.337 -24.116 32.399 1.00 32.19 165 LEU A O 1
ATOM 1245 N N . GLY A 1 166 ? 9.736 -22.552 32.140 1.00 29.46 166 GLY A N 1
ATOM 1246 C CA . GLY A 1 166 ? 8.650 -23.510 32.256 1.00 30.45 166 GLY A CA 1
ATOM 1247 C C . GLY A 1 166 ? 8.497 -24.068 33.662 1.00 35.57 166 GLY A C 1
ATOM 1248 O O . GLY A 1 166 ? 7.859 -25.097 33.861 1.00 36.32 166 GLY A O 1
ATOM 1249 N N . THR A 1 167 ? 9.083 -23.382 34.645 1.00 34.69 167 THR A N 1
ATOM 1250 C CA . THR A 1 167 ? 9.100 -23.860 36.026 1.00 27.21 167 THR A CA 1
ATOM 1251 C C . THR A 1 167 ? 8.922 -22.678 36.967 1.00 32.91 167 THR A C 1
ATOM 1252 O O . THR A 1 167 ? 8.760 -21.532 36.526 1.00 31.97 167 THR A O 1
ATOM 1256 N N . ASN A 1 168 ? 8.953 -22.965 38.265 1.00 34.53 168 ASN A N 1
ATOM 1257 C CA . ASN A 1 168 ? 8.803 -21.947 39.287 1.00 29.71 168 ASN A CA 1
ATOM 1258 C C . ASN A 1 168 ? 9.847 -20.826 39.113 1.00 31.81 168 ASN A C 1
ATOM 1259 O O . ASN A 1 168 ? 11.053 -21.104 38.959 1.00 29.06 168 ASN A O 1
ATOM 1264 N N . MET A 1 169 ? 9.362 -19.581 39.098 1.00 30.61 169 MET A N 1
ATOM 1265 C CA . MET A 1 169 ? 10.183 -18.350 38.984 1.00 32.74 169 MET A CA 1
ATOM 1266 C C . MET A 1 169 ? 9.357 -17.115 39.378 1.00 32.57 169 MET A C 1
ATOM 1267 O O . MET A 1 169 ? 8.388 -16.752 38.700 1.00 35.68 169 MET A O 1
ATOM 1272 N N . ILE A 1 170 ? 9.751 -16.458 40.462 1.00 32.95 170 ILE A N 1
ATOM 1273 C CA . ILE A 1 170 ? 8.975 -15.353 41.006 1.00 28.54 170 ILE A CA 1
ATOM 1274 C C . ILE A 1 170 ? 9.764 -14.058 40.914 1.00 29.53 170 ILE A C 1
ATOM 1275 O O . ILE A 1 170 ? 10.871 -13.963 41.449 1.00 35.68 170 ILE A O 1
ATOM 1280 N N . ILE A 1 171 ? 9.193 -13.068 40.229 1.00 32.36 171 ILE A N 1
ATOM 1281 C CA . ILE A 1 171 ? 9.839 -11.769 40.026 1.00 32.59 171 ILE A CA 1
ATOM 1282 C C . ILE A 1 171 ? 9.020 -10.637 40.659 1.00 32.32 171 ILE A C 1
ATOM 1283 O O . ILE A 1 171 ? 7.966 -10.252 40.149 1.00 32.13 171 ILE A O 1
ATOM 1288 N N . ILE A 1 172 ? 9.492 -10.124 41.794 1.00 28.96 172 ILE A N 1
ATOM 1289 C CA . ILE A 1 172 ? 8.809 -8.999 42.432 1.00 32.39 172 ILE A CA 1
ATOM 1290 C C . ILE A 1 172 ? 9.387 -7.694 41.890 1.00 28.14 172 ILE A C 1
ATOM 1291 O O . ILE A 1 172 ? 10.566 -7.380 42.112 1.00 24.89 172 ILE A O 1
ATOM 1296 N N . VAL A 1 173 ? 8.542 -6.937 41.197 1.00 27.80 173 VAL A N 1
ATOM 1297 C CA . VAL A 1 173 ? 8.908 -5.613 40.706 1.00 28.04 173 VAL A CA 1
ATOM 1298 C C . VAL A 1 173 ? 8.480 -4.615 41.741 1.00 27.38 173 VAL A C 1
ATOM 1299 O O . VAL A 1 173 ? 7.301 -4.517 42.054 1.00 29.24 173 VAL A O 1
ATOM 1303 N N . ASN A 1 174 ? 9.450 -3.902 42.301 1.00 31.02 174 ASN A N 1
ATOM 1304 C CA . ASN A 1 174 ? 9.192 -2.913 43.349 1.00 33.18 174 ASN A CA 1
ATOM 1305 C C . ASN A 1 174 ? 9.042 -1.526 42.707 1.00 32.47 174 ASN A C 1
ATOM 1306 O O . ASN A 1 174 ? 10.018 -0.779 42.561 1.00 30.95 174 ASN A O 1
ATOM 1311 N N . ASP A 1 175 ? 7.814 -1.191 42.318 1.00 32.02 175 ASP A N 1
ATOM 1312 C CA . ASP A 1 175 ? 7.554 0.041 41.567 1.00 32.30 175 ASP A CA 1
ATOM 1313 C C . ASP A 1 175 ? 7.247 1.213 42.500 1.00 30.59 175 ASP A C 1
ATOM 1314 O O . ASP A 1 175 ? 6.121 1.361 42.964 1.00 32.79 175 ASP A O 1
ATOM 1319 N N . ASN A 1 176 ? 8.241 2.054 42.764 1.00 32.11 176 ASN A N 1
ATOM 1320 C CA . ASN A 1 176 ? 8.012 3.264 43.560 1.00 32.55 176 ASN A CA 1
ATOM 1321 C C . ASN A 1 176 ? 8.143 4.553 42.735 1.00 33.51 176 ASN A C 1
ATOM 1322 O O . ASN A 1 176 ? 8.339 5.631 43.302 1.00 36.68 176 ASN A O 1
ATOM 1327 N N . GLN A 1 177 ? 8.052 4.424 41.409 1.00 32.87 177 GLN A N 1
ATOM 1328 C CA . GLN A 1 177 ? 8.096 5.557 40.470 1.00 31.52 177 GLN A CA 1
ATOM 1329 C C . GLN A 1 177 ? 9.338 6.447 40.615 1.00 31.21 177 GLN A C 1
ATOM 1330 O O . GLN A 1 177 ? 9.279 7.648 40.395 1.00 34.15 177 GLN A O 1
ATOM 1336 N N . MET A 1 178 ? 10.471 5.850 40.953 1.00 36.25 178 MET A N 1
ATOM 1337 C CA . MET A 1 178 ? 11.707 6.596 41.197 1.00 33.27 178 MET A CA 1
ATOM 1338 C C . MET A 1 178 ? 12.883 5.685 40.917 1.00 34.76 178 MET A C 1
ATOM 1339 O O . MET A 1 178 ? 12.837 4.500 41.235 1.00 39.63 178 MET A O 1
ATOM 1344 N N . SER A 1 179 ? 13.929 6.206 40.305 1.00 37.46 179 SER A N 1
ATOM 1345 C CA . SER A 1 179 ? 15.204 5.495 40.298 1.00 36.20 179 SER A CA 1
ATOM 1346 C C . SER A 1 179 ? 15.975 6.098 41.461 1.00 33.29 179 SER A C 1
ATOM 1347 O O . SER A 1 179 ? 15.523 6.019 42.598 1.00 40.33 179 SER A O 1
ATOM 1350 N N . ILE A 1 180 ? 17.116 6.717 41.184 1.00 34.78 180 ILE A N 1
ATOM 1351 C CA . ILE A 1 180 ? 17.685 7.691 42.122 1.00 37.32 180 ILE A CA 1
ATOM 1352 C C . ILE A 1 180 ? 17.045 9.087 41.928 1.00 40.05 180 ILE A C 1
ATOM 1353 O O . ILE A 1 180 ? 16.362 9.611 42.816 1.00 36.81 180 ILE A O 1
ATOM 1358 N N . ALA A 1 181 ? 17.137 9.555 40.687 1.00 31.50 181 ALA A N 1
ATOM 1359 C CA . ALA A 1 181 ? 16.354 10.751 40.342 1.00 30.14 181 ALA A CA 1
ATOM 1360 C C . ALA A 1 181 ? 15.052 10.156 39.804 1.00 35.58 181 ALA A C 1
ATOM 1361 O O . ALA A 1 181 ? 14.664 9.058 40.256 1.00 30.49 181 ALA A O 1
ATOM 1363 N N . GLU A 1 182 ? 14.420 10.805 38.840 1.00 31.72 182 GLU A N 1
ATOM 1364 C CA . GLU A 1 182 ? 13.231 10.235 38.208 1.00 35.02 182 GLU A CA 1
ATOM 1365 C C . GLU A 1 182 ? 13.620 9.255 37.085 1.00 31.50 182 GLU A C 1
ATOM 1366 O O . GLU A 1 182 ? 14.715 9.329 36.539 1.00 30.82 182 GLU A O 1
ATOM 1372 N N . ASN A 1 183 ? 12.731 8.319 36.779 1.00 27.22 183 ASN A N 1
ATOM 1373 C CA . ASN A 1 183 ? 12.967 7.337 35.731 1.00 32.67 183 ASN A CA 1
ATOM 1374 C C . ASN A 1 183 ? 12.922 7.956 34.319 1.00 34.50 183 ASN A C 1
ATOM 1375 O O . ASN A 1 183 ? 12.379 9.048 34.127 1.00 38.31 183 ASN A O 1
ATOM 1380 N N . HIS A 1 184 ? 13.478 7.247 33.342 1.00 29.07 184 HIS A N 1
ATOM 1381 C CA . HIS A 1 184 ? 13.565 7.719 31.952 1.00 30.72 184 HIS A CA 1
ATOM 1382 C C . HIS A 1 184 ? 13.573 6.543 30.976 1.00 32.41 184 HIS A C 1
ATOM 1383 O O . HIS A 1 184 ? 14.353 5.606 31.142 1.00 33.49 184 HIS A O 1
ATOM 1390 N N . GLY A 1 185 ? 12.717 6.595 29.966 1.00 28.25 185 GLY A N 1
ATOM 1391 C CA . GLY A 1 185 ? 12.530 5.476 29.061 1.00 34.05 185 GLY A CA 1
ATOM 1392 C C . GLY A 1 185 ? 11.037 5.245 28.862 1.00 34.27 185 GLY A C 1
ATOM 1393 O O . GLY A 1 185 ? 10.257 5.386 29.794 1.00 31.25 185 GLY A O 1
ATOM 1394 N N . GLY A 1 186 ? 10.648 4.866 27.653 1.00 31.60 186 GLY A N 1
ATOM 1395 C CA . GLY A 1 186 ? 9.247 4.760 27.306 1.00 35.39 186 GLY A CA 1
ATOM 1396 C C . GLY A 1 186 ? 8.530 3.642 28.024 1.00 36.18 186 GLY A C 1
ATOM 1397 O O . GLY A 1 186 ? 7.314 3.649 28.166 1.00 43.32 186 GLY A O 1
ATOM 1398 N N . LEU A 1 187 ? 9.300 2.664 28.454 1.00 33.26 187 LEU A N 1
ATOM 1399 C CA . LEU A 1 187 ? 8.819 1.583 29.284 1.00 34.14 187 LEU A CA 1
ATOM 1400 C C . LEU A 1 187 ? 8.068 2.095 30.525 1.00 37.74 187 LEU A C 1
ATOM 1401 O O . LEU A 1 187 ? 7.065 1.508 30.963 1.00 37.47 187 LEU A O 1
ATOM 1406 N N . TYR A 1 188 ? 8.550 3.194 31.092 1.00 33.60 188 TYR A N 1
ATOM 1407 C CA . TYR A 1 188 ? 7.971 3.683 32.339 1.00 38.34 188 TYR A CA 1
ATOM 1408 C C . TYR A 1 188 ? 6.543 4.204 32.167 1.00 42.12 188 TYR A C 1
ATOM 1409 O O . TYR A 1 188 ? 5.756 4.209 33.120 1.00 39.50 188 TYR A O 1
ATOM 1418 N N . ARG A 1 189 ? 6.206 4.595 30.939 1.00 38.74 189 ARG A N 1
ATOM 1419 C CA . ARG A 1 189 ? 4.842 4.941 30.588 1.00 35.26 189 ARG A CA 1
ATOM 1420 C C . ARG A 1 189 ? 4.000 3.672 30.648 1.00 43.25 189 ARG A C 1
ATOM 1421 O O . ARG A 1 189 ? 2.820 3.720 31.030 1.00 42.21 189 ARG A O 1
ATOM 1429 N N . ASN A 1 190 ? 4.609 2.532 30.288 1.00 40.18 190 ASN A N 1
ATOM 1430 C CA . ASN A 1 190 ? 3.880 1.267 30.413 1.00 37.66 190 ASN A CA 1
ATOM 1431 C C . ASN A 1 190 ? 3.597 0.851 31.829 1.00 43.10 190 ASN A C 1
ATOM 1432 O O . ASN A 1 190 ? 2.472 0.450 32.158 1.00 40.00 190 ASN A O 1
ATOM 1437 N N . LEU A 1 191 ? 4.590 1.034 32.679 1.00 38.81 191 LEU A N 1
ATOM 1438 C CA . LEU A 1 191 ? 4.426 0.713 34.069 1.00 41.32 191 LEU A CA 1
ATOM 1439 C C . LEU A 1 191 ? 3.293 1.538 34.633 1.00 40.00 191 LEU A C 1
ATOM 1440 O O . LEU A 1 191 ? 2.439 1.041 35.370 1.00 39.52 191 LEU A O 1
ATOM 1445 N N . LYS A 1 192 ? 3.241 2.768 34.198 1.00 40.01 192 LYS A N 1
ATOM 1446 C CA . LYS A 1 192 ? 2.279 3.693 34.626 1.00 39.68 192 LYS A CA 1
ATOM 1447 C C . LYS A 1 192 ? 0.890 3.404 34.145 1.00 43.00 192 LYS A C 1
ATOM 1448 O O . LYS A 1 192 ? -0.021 3.562 34.893 1.00 44.54 192 LYS A O 1
ATOM 1454 N N . GLU A 1 193 ? 0.722 2.973 32.906 1.00 46.53 193 GLU A N 1
ATOM 1455 C CA . GLU A 1 193 ? -0.666 2.703 32.420 1.00 45.32 193 GLU A CA 1
ATOM 1456 C C . GLU A 1 193 ? -1.215 1.534 33.223 1.00 47.50 193 GLU A C 1
ATOM 1457 O O . GLU A 1 193 ? -2.437 1.487 33.458 1.00 54.30 193 GLU A O 1
ATOM 1463 N N . LEU A 1 194 ? -0.291 0.613 33.598 1.00 44.91 194 LEU A N 1
ATOM 1464 C CA . LEU A 1 194 ? -0.634 -0.558 34.365 1.00 42.08 194 LEU A CA 1
ATOM 1465 C C . LEU A 1 194 ? -1.051 -0.278 35.786 1.00 46.25 194 LEU A C 1
ATOM 1466 O O . LEU A 1 194 ? -1.947 -0.952 36.300 1.00 43.22 194 LEU A O 1
ATOM 1471 N N . ARG A 1 195 ? -0.375 0.651 36.449 1.00 40.67 195 ARG A N 1
ATOM 1472 C CA . ARG A 1 195 ? -0.765 0.969 37.806 1.00 40.86 195 ARG A CA 1
ATOM 1473 C C . ARG A 1 195 ? -2.175 1.550 37.730 1.00 43.32 195 ARG A C 1
ATOM 1474 O O . ARG A 1 195 ? -3.069 1.130 38.457 1.00 42.93 195 ARG A O 1
ATOM 1482 N N . ASP A 1 196 ? -2.386 2.449 36.778 1.00 42.36 196 ASP A N 1
ATOM 1483 C CA . ASP A 1 196 ? -3.671 3.115 36.615 1.00 42.48 196 ASP A CA 1
ATOM 1484 C C . ASP A 1 196 ? -4.805 2.194 36.171 1.00 45.41 196 ASP A C 1
ATOM 1485 O O . ASP A 1 196 ? -5.972 2.524 36.348 1.00 40.79 196 ASP A O 1
ATOM 1490 N N . SER A 1 197 ? -4.475 1.068 35.551 1.00 47.37 197 SER A N 1
ATOM 1491 C CA . SER A 1 197 ? -5.505 0.119 35.142 1.00 45.20 197 SER A CA 1
ATOM 1492 C C . SER A 1 197 ? -5.591 -1.013 36.165 1.00 48.10 197 SER A C 1
ATOM 1493 O O . SER A 1 197 ? -6.230 -2.052 35.928 1.00 47.83 197 SER A O 1
ATOM 1496 N N . ASN A 1 198 ? -4.956 -0.784 37.313 1.00 45.90 198 ASN A N 1
ATOM 1497 C CA . ASN A 1 198 ? -4.838 -1.794 38.362 1.00 47.48 198 ASN A CA 1
ATOM 1498 C C . ASN A 1 198 ? -4.420 -3.163 37.806 1.00 46.56 198 ASN A C 1
ATOM 1499 O O . ASN A 1 198 ? -5.032 -4.191 38.121 1.00 43.60 198 ASN A O 1
ATOM 1504 N N . GLY A 1 199 ? -3.395 -3.159 36.954 1.00 39.85 199 GLY A N 1
ATOM 1505 C CA . GLY A 1 199 ? -2.834 -4.392 36.438 1.00 40.27 199 GLY A CA 1
ATOM 1506 C C . GLY A 1 199 ? -3.676 -5.072 35.379 1.00 43.43 199 GLY A C 1
ATOM 1507 O O . GLY A 1 199 ? -3.432 -6.228 35.024 1.00 46.72 199 GLY A O 1
ATOM 1508 N N . GLN A 1 200 ? -4.681 -4.362 34.882 1.00 50.17 200 GLN A N 1
ATOM 1509 C CA . GLN A 1 200 ? -5.656 -4.973 33.996 1.00 54.28 200 GLN A CA 1
ATOM 1510 C C . GLN A 1 200 ? -5.306 -4.718 32.539 1.00 51.14 200 GLN A C 1
ATOM 1511 O O . GLN A 1 200 ? -5.770 -5.442 31.655 1.00 52.24 200 GLN A O 1
ATOM 1517 N N . CYS A 1 201 ? -4.453 -3.727 32.289 1.00 48.64 201 CYS A N 1
ATOM 1518 C CA . CYS A 1 201 ? -4.182 -3.311 30.911 1.00 50.28 201 CYS A CA 1
ATOM 1519 C C . CYS A 1 201 ? -3.695 -4.427 29.995 1.00 54.35 201 CYS A C 1
ATOM 1520 O O . CYS A 1 201 ? -2.915 -5.314 30.374 1.00 56.05 201 CYS A O 1
ATOM 1523 N N . GLU A 1 202 ? -4.284 -4.437 28.803 1.00 54.32 202 GLU A N 1
ATOM 1524 C CA . GLU A 1 202 ? -3.992 -5.440 27.792 1.00 58.45 202 GLU A CA 1
ATOM 1525 C C . GLU A 1 202 ? -2.545 -5.351 27.363 1.00 54.97 202 GLU A C 1
ATOM 1526 O O . GLU A 1 202 ? -1.821 -6.346 27.375 1.00 47.30 202 GLU A O 1
ATOM 1532 N N . CYS A 1 203 ? -2.122 -4.153 26.981 1.00 49.45 203 CYS A N 1
ATOM 1533 C CA . CYS A 1 203 ? -0.725 -3.975 26.553 1.00 48.43 203 CYS A CA 1
ATOM 1534 C C . CYS A 1 203 ? 0.209 -3.941 27.782 1.00 51.36 203 CYS A C 1
ATOM 1535 O O . CYS A 1 203 ? 0.447 -2.887 28.402 1.00 52.49 203 CYS A O 1
ATOM 1538 N N . ASN A 1 204 ? 0.734 -5.112 28.115 1.00 40.39 204 ASN A N 1
ATOM 1539 C CA . ASN A 1 204 ? 1.523 -5.318 29.308 1.00 36.18 204 ASN A CA 1
ATOM 1540 C C . ASN A 1 204 ? 2.918 -5.745 28.874 1.00 35.14 204 ASN A C 1
ATOM 1541 O O . ASN A 1 204 ? 3.076 -6.801 28.248 1.00 29.84 204 ASN A O 1
ATOM 1546 N N . PHE A 1 205 ? 3.914 -4.906 29.165 1.00 31.09 205 PHE A N 1
ATOM 1547 C CA . PHE A 1 205 ? 5.300 -5.224 28.842 1.00 32.97 205 PHE A CA 1
ATOM 1548 C C . PHE A 1 205 ? 5.717 -6.621 29.320 1.00 33.54 205 PHE A C 1
ATOM 1549 O O . PHE A 1 205 ? 6.296 -7.403 28.558 1.00 31.78 205 PHE A O 1
ATOM 1557 N N . PHE A 1 206 ? 5.380 -6.941 30.564 1.00 26.26 206 PHE A N 1
ATOM 1558 C CA . PHE A 1 206 ? 5.770 -8.213 31.156 1.00 28.51 206 PHE A CA 1
ATOM 1559 C C . PHE A 1 206 ? 5.146 -9.419 30.445 1.00 31.82 206 PHE A C 1
ATOM 1560 O O . PHE A 1 206 ? 5.809 -10.459 30.263 1.00 32.67 206 PHE A O 1
ATOM 1568 N N . LYS A 1 207 ? 3.873 -9.295 30.068 1.00 32.84 207 LYS A N 1
ATOM 1569 C CA . LYS A 1 207 ? 3.192 -10.345 29.307 1.00 34.04 207 LYS A CA 1
ATOM 1570 C C . LYS A 1 207 ? 3.751 -10.428 27.871 1.00 35.86 207 LYS A C 1
ATOM 1571 O O . LYS A 1 207 ? 3.861 -11.517 27.303 1.00 36.83 207 LYS A O 1
ATOM 1577 N N . ALA A 1 208 ? 4.098 -9.277 27.290 1.00 35.18 208 ALA A N 1
ATOM 1578 C CA . ALA A 1 208 ? 4.720 -9.214 25.960 1.00 32.88 208 ALA A CA 1
ATOM 1579 C C . ALA A 1 208 ? 6.059 -9.943 25.954 1.00 34.91 208 ALA A C 1
ATOM 1580 O O . ALA A 1 208 ? 6.463 -10.527 24.936 1.00 31.92 208 ALA A O 1
ATOM 1582 N N . MET A 1 209 ? 6.723 -9.929 27.111 1.00 35.79 209 MET A N 1
ATOM 1583 C CA . MET A 1 209 ? 7.988 -10.645 27.304 1.00 38.62 209 MET A CA 1
ATOM 1584 C C . MET A 1 209 ? 7.836 -12.135 27.599 1.00 32.86 209 MET A C 1
ATOM 1585 O O . MET A 1 209 ? 8.838 -12.820 27.768 1.00 28.72 209 MET A O 1
ATOM 1590 N N . GLY A 1 210 ? 6.594 -12.623 27.679 1.00 32.49 210 GLY A N 1
ATOM 1591 C CA . GLY A 1 210 ? 6.339 -14.053 27.809 1.00 29.58 210 GLY A CA 1
ATOM 1592 C C . GLY A 1 210 ? 6.007 -14.542 29.202 1.00 30.85 210 GLY A C 1
ATOM 1593 O O . GLY A 1 210 ? 6.003 -15.740 29.459 1.00 31.05 210 GLY A O 1
ATOM 1594 N N . LEU A 1 211 ? 5.722 -13.612 30.104 1.00 34.72 211 LEU A N 1
ATOM 1595 C CA . LEU A 1 211 ? 5.552 -13.942 31.511 1.00 29.97 211 LEU A CA 1
ATOM 1596 C C . LEU A 1 211 ? 4.122 -13.713 31.998 1.00 34.44 211 LEU A C 1
ATOM 1597 O O . LEU A 1 211 ? 3.378 -12.917 31.436 1.00 39.08 211 LEU A O 1
ATOM 1602 N N . ASP A 1 212 ? 3.752 -14.420 33.054 1.00 35.34 212 ASP A N 1
ATOM 1603 C CA . ASP A 1 212 ? 2.474 -14.207 33.732 1.00 35.96 212 ASP A CA 1
ATOM 1604 C C . ASP A 1 212 ? 2.575 -12.973 34.624 1.00 32.72 212 ASP A C 1
ATOM 1605 O O . ASP A 1 212 ? 3.674 -12.494 34.895 1.00 33.27 212 ASP A O 1
ATOM 1610 N N . TYR A 1 213 ? 1.444 -12.463 35.102 1.00 35.31 213 TYR A N 1
ATOM 1611 C CA . TYR A 1 213 ? 1.455 -11.165 35.771 1.00 33.70 213 TYR A CA 1
ATOM 1612 C C . TYR A 1 213 ? 0.347 -11.003 36.789 1.00 33.33 213 TYR A C 1
ATOM 1613 O O . TYR A 1 213 ? -0.786 -11.429 36.553 1.00 38.81 213 TYR A O 1
ATOM 1622 N N . ILE A 1 214 ? 0.683 -10.385 37.920 1.00 30.66 214 ILE A N 1
ATOM 1623 C CA . ILE A 1 214 ? -0.314 -9.950 38.895 1.00 37.74 214 ILE A CA 1
ATOM 1624 C C . ILE A 1 214 ? 0.133 -8.591 39.458 1.00 36.98 214 ILE A C 1
ATOM 1625 O O . ILE A 1 214 ? 1.342 -8.317 39.524 1.00 31.26 214 ILE A O 1
ATOM 1630 N N . TYR A 1 215 ? -0.829 -7.733 39.823 1.00 33.71 215 TYR A N 1
ATOM 1631 C CA . TYR A 1 215 ? -0.519 -6.398 40.359 1.00 35.52 215 TYR A CA 1
ATOM 1632 C C . TYR A 1 215 ? -1.035 -6.179 41.781 1.00 35.54 215 TYR A C 1
ATOM 1633 O O . TYR A 1 215 ? -2.110 -6.648 42.144 1.00 39.82 215 TYR A O 1
ATOM 1642 N N . VAL A 1 216 ? -0.249 -5.476 42.589 1.00 35.61 216 VAL A N 1
ATOM 1643 C CA . VAL A 1 216 ? -0.626 -5.153 43.961 1.00 35.12 216 VAL A CA 1
ATOM 1644 C C . VAL A 1 216 ? -0.418 -3.671 44.182 1.00 37.50 216 VAL A C 1
ATOM 1645 O O . VAL A 1 216 ? 0.733 -3.206 44.275 1.00 35.41 216 VAL A O 1
ATOM 1649 N N . ASN A 1 217 ? -1.528 -2.941 44.279 1.00 36.52 217 ASN A N 1
ATOM 1650 C CA . ASN A 1 217 ? -1.516 -1.483 44.379 1.00 37.05 217 ASN A CA 1
ATOM 1651 C C . ASN A 1 217 ? -1.046 -0.960 45.731 1.00 39.18 217 ASN A C 1
ATOM 1652 O O . ASN A 1 217 ? -0.456 0.125 45.819 1.00 38.59 217 ASN A O 1
ATOM 1657 N N . ASP A 1 218 ? -1.323 -1.698 46.798 1.00 36.09 218 ASP A N 1
ATOM 1658 C CA . ASP A 1 218 ? -0.863 -1.220 48.085 1.00 43.77 218 ASP A CA 1
ATOM 1659 C C . ASP A 1 218 ? 0.361 -2.021 48.470 1.00 41.21 218 ASP A C 1
ATOM 1660 O O . ASP A 1 218 ? 0.280 -2.968 49.259 1.00 43.99 218 ASP A O 1
ATOM 1665 N N . GLY A 1 219 ? 1.501 -1.617 47.930 1.00 35.33 219 GLY A N 1
ATOM 1666 C CA . GLY A 1 219 ? 2.753 -2.280 48.233 1.00 38.47 219 GLY A CA 1
ATOM 1667 C C . GLY A 1 219 ? 3.274 -2.030 49.641 1.00 38.91 219 GLY A C 1
ATOM 1668 O O . GLY A 1 219 ? 4.384 -2.456 49.971 1.00 42.24 219 GLY A O 1
ATOM 1669 N N . ASN A 1 220 ? 2.504 -1.325 50.467 1.00 37.54 220 ASN A N 1
ATOM 1670 C CA . ASN A 1 220 ? 2.918 -1.101 51.857 1.00 39.01 220 ASN A CA 1
ATOM 1671 C C . ASN A 1 220 ? 1.904 -1.596 52.877 1.00 34.65 220 ASN A C 1
ATOM 1672 O O . ASN A 1 220 ? 1.798 -1.065 53.980 1.00 35.87 220 ASN A O 1
ATOM 1677 N N . ASP A 1 221 ? 1.161 -2.621 52.485 1.00 41.87 221 ASP A N 1
ATOM 1678 C CA . ASP A 1 221 ? 0.154 -3.232 53.331 1.00 38.22 221 ASP A CA 1
ATOM 1679 C C . ASP A 1 221 ? 0.458 -4.724 53.456 1.00 35.52 221 ASP A C 1
ATOM 1680 O O . ASP A 1 221 ? 0.307 -5.463 52.478 1.00 35.37 221 ASP A O 1
ATOM 1685 N N . VAL A 1 222 ? 0.866 -5.170 54.647 1.00 36.96 222 VAL A N 1
ATOM 1686 C CA . VAL A 1 222 ? 1.378 -6.533 54.820 1.00 35.07 222 VAL A CA 1
ATOM 1687 C C . VAL A 1 222 ? 0.329 -7.544 54.339 1.00 37.54 222 VAL A C 1
ATOM 1688 O O . VAL A 1 222 ? 0.664 -8.576 53.743 1.00 36.42 222 VAL A O 1
ATOM 1692 N N . GLN A 1 223 ? -0.943 -7.231 54.569 1.00 43.80 223 GLN A N 1
ATOM 1693 C CA . GLN A 1 223 ? -2.023 -8.140 54.213 1.00 36.88 223 GLN A CA 1
ATOM 1694 C C . GLN A 1 223 ? -2.138 -8.346 52.721 1.00 36.34 223 GLN A C 1
ATOM 1695 O O . GLN A 1 223 ? -2.198 -9.490 52.254 1.00 36.17 223 GLN A O 1
ATOM 1701 N N . ALA A 1 224 ? -2.158 -7.246 51.971 1.00 35.39 224 ALA A N 1
ATOM 1702 C CA . ALA A 1 224 ? -2.239 -7.321 50.507 1.00 36.72 224 ALA A CA 1
ATOM 1703 C C . ALA A 1 224 ? -1.087 -8.157 49.946 1.00 40.27 224 ALA A C 1
ATOM 1704 O O . ALA A 1 224 ? -1.305 -9.094 49.158 1.00 40.74 224 ALA A O 1
ATOM 1706 N N . LEU A 1 225 ? 0.131 -7.839 50.389 1.00 35.40 225 LEU A N 1
ATOM 1707 C CA . LEU A 1 225 ? 1.328 -8.555 49.952 1.00 37.44 225 LEU A CA 1
ATOM 1708 C C . LEU A 1 225 ? 1.317 -10.042 50.330 1.00 37.95 225 LEU A C 1
ATOM 1709 O O . LEU A 1 225 ? 1.627 -10.894 49.480 1.00 39.32 225 LEU A O 1
ATOM 1714 N N . ILE A 1 226 ? 0.940 -10.363 51.573 1.00 37.25 226 ILE A N 1
ATOM 1715 C CA . ILE A 1 226 ? 0.855 -11.774 51.998 1.00 36.61 226 ILE A CA 1
ATOM 1716 C C . ILE A 1 226 ? -0.094 -12.532 51.095 1.00 37.60 226 ILE A C 1
ATOM 1717 O O . ILE A 1 226 ? 0.214 -13.628 50.614 1.00 39.25 226 ILE A O 1
ATOM 1722 N N . GLU A 1 227 ? -1.239 -11.900 50.858 1.00 38.33 227 GLU A N 1
ATOM 1723 C CA . GLU A 1 227 ? -2.243 -12.328 49.897 1.00 44.11 227 GLU A CA 1
ATOM 1724 C C . GLU A 1 227 ? -1.635 -12.558 48.515 1.00 43.58 227 GLU A C 1
ATOM 1725 O O . GLU A 1 227 ? -1.777 -13.646 47.937 1.00 40.51 227 GLU A O 1
ATOM 1731 N N . ALA A 1 228 ? -0.957 -11.534 47.998 1.00 35.48 228 ALA A N 1
ATOM 1732 C CA . ALA A 1 228 ? -0.272 -11.661 46.713 1.00 41.70 228 ALA A CA 1
ATOM 1733 C C . ALA A 1 228 ? 0.747 -12.791 46.748 1.00 38.93 228 ALA A C 1
ATOM 1734 O O . ALA A 1 228 ? 0.738 -13.687 45.890 1.00 36.48 228 ALA A O 1
ATOM 1736 N N . PHE A 1 229 ? 1.615 -12.750 47.751 1.00 34.13 229 PHE A N 1
ATOM 1737 C CA . PHE A 1 229 ? 2.734 -13.677 47.793 1.00 36.59 229 PHE A CA 1
ATOM 1738 C C . PHE A 1 229 ? 2.272 -15.128 47.998 1.00 38.60 229 PHE A C 1
ATOM 1739 O O . PHE A 1 229 ? 2.868 -16.056 47.434 1.00 32.09 229 PHE A O 1
ATOM 1747 N N . SER A 1 230 ? 1.197 -15.325 48.764 1.00 34.27 230 SER A N 1
ATOM 1748 C CA . SER A 1 230 ? 0.687 -16.679 48.987 1.00 34.98 230 SER A CA 1
ATOM 1749 C C . SER A 1 230 ? 0.096 -17.256 47.711 1.00 37.56 230 SER A C 1
ATOM 1750 O O . SER A 1 230 ? 0.194 -18.458 47.459 1.00 36.77 230 SER A O 1
ATOM 1753 N N . LYS A 1 231 ? -0.485 -16.383 46.894 1.00 38.71 231 LYS A N 1
ATOM 1754 C CA . LYS A 1 231 ? -1.090 -16.785 45.632 1.00 38.10 231 LYS A CA 1
ATOM 1755 C C . LYS A 1 231 ? -0.040 -17.368 44.672 1.00 37.36 231 LYS A C 1
ATOM 1756 O O . LYS A 1 231 ? -0.314 -18.336 43.958 1.00 37.20 231 LYS A O 1
ATOM 1762 N N . VAL A 1 232 ? 1.163 -16.792 44.664 1.00 39.26 232 VAL A N 1
ATOM 1763 C CA . VAL A 1 232 ? 2.231 -17.233 43.750 1.00 34.86 232 VAL A CA 1
ATOM 1764 C C . VAL A 1 232 ? 3.126 -18.325 44.349 1.00 34.72 232 VAL A C 1
ATOM 1765 O O . VAL A 1 232 ? 3.937 -18.940 43.644 1.00 31.74 232 VAL A O 1
ATOM 1769 N N . LYS A 1 233 ? 2.990 -18.568 45.647 1.00 36.21 233 LYS A N 1
ATOM 1770 C CA . LYS A 1 233 ? 3.811 -19.580 46.298 1.00 33.87 233 LYS A CA 1
ATOM 1771 C C . LYS A 1 233 ? 3.615 -20.952 45.672 1.00 34.71 233 LYS A C 1
ATOM 1772 O O . LYS A 1 233 ? 2.483 -21.387 45.438 1.00 33.03 233 LYS A O 1
ATOM 1778 N N . ASP A 1 234 ? 4.738 -21.608 45.395 1.00 32.07 234 ASP A N 1
ATOM 1779 C CA . ASP A 1 234 ? 4.772 -22.926 44.768 1.00 36.42 234 ASP A CA 1
ATOM 1780 C C . ASP A 1 234 ? 4.128 -22.973 43.374 1.00 38.29 234 ASP A C 1
ATOM 1781 O O . ASP A 1 234 ? 3.764 -24.051 42.887 1.00 39.03 234 ASP A O 1
ATOM 1786 N N . ILE A 1 235 ? 4.012 -21.810 42.734 1.00 33.92 235 ILE A N 1
ATOM 1787 C CA . ILE A 1 235 ? 3.621 -21.729 41.325 1.00 32.50 235 ILE A CA 1
ATOM 1788 C C . ILE A 1 235 ? 4.633 -22.492 40.435 1.00 34.34 235 ILE A C 1
ATOM 1789 O O . ILE A 1 235 ? 5.807 -22.613 40.791 1.00 31.01 235 ILE A O 1
ATOM 1794 N N . GLN A 1 236 ? 4.182 -23.017 39.292 1.00 33.20 236 GLN A N 1
ATOM 1795 C CA . GLN A 1 236 ? 5.044 -23.841 38.426 1.00 29.86 236 GLN A CA 1
ATOM 1796 C C . GLN A 1 236 ? 5.402 -23.209 37.066 1.00 31.03 236 GLN A C 1
ATOM 1797 O O . GLN A 1 236 ? 5.744 -23.899 36.095 1.00 32.95 236 GLN A O 1
ATOM 1803 N N . HIS A 1 237 ? 5.285 -21.894 36.984 1.00 32.96 237 HIS A N 1
ATOM 1804 C CA . HIS A 1 237 ? 5.715 -21.188 35.799 1.00 29.48 237 HIS A CA 1
ATOM 1805 C C . HIS A 1 237 ? 6.103 -19.789 36.223 1.00 33.61 237 HIS A C 1
ATOM 1806 O O . HIS A 1 237 ? 5.699 -19.337 37.291 1.00 30.75 237 HIS A O 1
ATOM 1813 N N . PRO A 1 238 ? 6.905 -19.107 35.392 1.00 35.33 238 PRO A N 1
ATOM 1814 C CA . PRO A 1 238 ? 7.405 -17.753 35.665 1.00 31.49 238 PRO A CA 1
ATOM 1815 C C . PRO A 1 238 ? 6.308 -16.696 35.810 1.00 36.10 238 PRO A C 1
ATOM 1816 O O . PRO A 1 238 ? 5.438 -16.607 34.935 1.00 35.56 238 PRO A O 1
ATOM 1820 N N . ILE A 1 239 ? 6.386 -15.874 36.860 1.00 32.34 239 ILE A N 1
ATOM 1821 C CA . ILE A 1 239 ? 5.373 -14.847 37.119 1.00 30.17 239 ILE A CA 1
ATOM 1822 C C . ILE A 1 239 ? 6.004 -13.559 37.637 1.00 31.59 239 ILE A C 1
ATOM 1823 O O . ILE A 1 239 ? 6.978 -13.580 38.401 1.00 29.60 239 ILE A O 1
ATOM 1828 N N . VAL A 1 240 ? 5.426 -12.438 37.215 1.00 33.86 240 VAL A N 1
ATOM 1829 C CA . VAL A 1 240 ? 5.799 -11.125 37.712 1.00 33.07 240 VAL A CA 1
ATOM 1830 C C . VAL A 1 240 ? 4.777 -10.697 38.758 1.00 31.36 240 VAL A C 1
ATOM 1831 O O . VAL A 1 240 ? 3.570 -10.806 38.521 1.00 33.44 240 VAL A O 1
ATOM 1835 N N . VAL A 1 241 ? 5.259 -10.259 39.922 1.00 30.77 241 VAL A N 1
ATOM 1836 C CA . VAL A 1 241 ? 4.397 -9.603 40.910 1.00 33.83 241 VAL A CA 1
ATOM 1837 C C . VAL A 1 241 ? 4.812 -8.134 41.004 1.00 29.14 241 VAL A C 1
ATOM 1838 O O . VAL A 1 241 ? 5.798 -7.777 41.648 1.00 28.27 241 VAL A O 1
ATOM 1842 N N . HIS A 1 242 ? 4.037 -7.291 40.340 1.00 31.48 242 HIS A N 1
ATOM 1843 C CA . HIS A 1 242 ? 4.321 -5.868 40.221 1.00 30.27 242 HIS A CA 1
ATOM 1844 C C . HIS A 1 242 ? 3.628 -5.146 41.372 1.00 30.63 242 HIS A C 1
ATOM 1845 O O . HIS A 1 242 ? 2.410 -5.183 41.489 1.00 36.30 242 HIS A O 1
ATOM 1852 N N . ILE A 1 243 ? 4.405 -4.517 42.239 1.00 30.51 243 ILE A N 1
ATOM 1853 C CA . ILE A 1 243 ? 3.862 -3.880 43.434 1.00 33.32 243 ILE A CA 1
ATOM 1854 C C . ILE A 1 243 ? 4.169 -2.384 43.437 1.00 33.58 243 ILE A C 1
ATOM 1855 O O . ILE A 1 243 ? 5.179 -1.943 42.881 1.00 36.96 243 ILE A O 1
ATOM 1860 N N . ASN A 1 244 ? 3.286 -1.601 44.047 1.00 35.69 244 ASN A N 1
ATOM 1861 C CA . ASN A 1 244 ? 3.458 -0.148 44.099 1.00 33.15 244 ASN A CA 1
ATOM 1862 C C . ASN A 1 244 ? 3.769 0.292 45.536 1.00 31.60 244 ASN A C 1
ATOM 1863 O O . ASN A 1 244 ? 2.905 0.256 46.411 1.00 33.58 244 ASN A O 1
ATOM 1868 N N . THR A 1 245 ? 5.020 0.675 45.774 1.00 32.10 245 THR A N 1
ATOM 1869 C CA . THR A 1 245 ? 5.454 1.130 47.092 1.00 32.06 245 THR A CA 1
ATOM 1870 C C . THR A 1 245 ? 5.714 2.621 47.079 1.00 30.52 245 THR A C 1
ATOM 1871 O O . THR A 1 245 ? 5.951 3.217 46.024 1.00 31.27 245 THR A O 1
ATOM 1875 N N . LEU A 1 246 ? 5.633 3.223 48.258 1.00 31.39 246 LEU A N 1
ATOM 1876 C CA . LEU A 1 246 ? 5.873 4.649 48.424 1.00 34.17 246 LEU A CA 1
ATOM 1877 C C . LEU A 1 246 ? 7.265 4.797 49.004 1.00 37.29 246 LEU A C 1
ATOM 1878 O O . LEU A 1 246 ? 7.506 4.431 50.156 1.00 36.52 246 LEU A O 1
ATOM 1883 N N . LYS A 1 247 ? 8.174 5.328 48.189 1.00 36.94 247 LYS A N 1
ATOM 1884 C CA . LYS A 1 247 ? 9.575 5.459 48.564 1.00 37.20 247 LYS A CA 1
ATOM 1885 C C . LYS A 1 247 ? 9.750 6.304 49.819 1.00 40.05 247 LYS A C 1
ATOM 1886 O O . LYS A 1 247 ? 9.397 7.489 49.842 1.00 37.27 247 LYS A O 1
ATOM 1892 N N . GLY A 1 248 ? 10.289 5.679 50.861 1.00 40.68 248 GLY A N 1
ATOM 1893 C CA . GLY A 1 248 ? 10.599 6.380 52.090 1.00 40.85 248 GLY A CA 1
ATOM 1894 C C . GLY A 1 248 ? 9.432 6.534 53.035 1.00 38.43 248 GLY A C 1
ATOM 1895 O O . GLY A 1 248 ? 9.495 7.351 53.953 1.00 38.57 248 GLY A O 1
ATOM 1896 N N . LYS A 1 249 ? 8.386 5.735 52.817 1.00 41.82 249 LYS A N 1
ATOM 1897 C CA . LYS A 1 249 ? 7.185 5.752 53.656 1.00 41.89 249 LYS A CA 1
ATOM 1898 C C . LYS A 1 249 ? 7.471 5.732 55.158 1.00 45.24 249 LYS A C 1
ATOM 1899 O O . LYS A 1 249 ? 8.326 4.974 55.635 1.00 40.72 249 LYS A O 1
ATOM 1905 N N . GLY A 1 250 ? 6.775 6.597 55.892 1.00 46.65 250 GLY A N 1
ATOM 1906 C CA . GLY A 1 250 ? 6.868 6.616 57.344 1.00 40.37 250 GLY A CA 1
ATOM 1907 C C . GLY A 1 250 ? 7.703 7.760 57.862 1.00 39.02 250 GLY A C 1
ATOM 1908 O O . GLY A 1 250 ? 7.798 7.970 59.060 1.00 46.45 250 GLY A O 1
ATOM 1909 N N . TYR A 1 251 ? 8.321 8.497 56.948 1.00 40.22 251 TYR A N 1
ATOM 1910 C CA . TYR A 1 251 ? 9.156 9.630 57.318 1.00 42.37 251 TYR A CA 1
ATOM 1911 C C . TYR A 1 251 ? 8.872 10.775 56.337 1.00 50.12 251 TYR A C 1
ATOM 1912 O O . TYR A 1 251 ? 9.373 10.780 55.209 1.00 48.53 251 TYR A O 1
ATOM 1921 N N . GLU A 1 252 ? 8.023 11.705 56.778 1.00 46.85 252 GLU A N 1
ATOM 1922 C CA . GLU A 1 252 ? 7.502 12.828 55.990 1.00 48.96 252 GLU A CA 1
ATOM 1923 C C . GLU A 1 252 ? 8.509 13.417 54.990 1.00 47.15 252 GLU A C 1
ATOM 1924 O O . GLU A 1 252 ? 8.244 13.472 53.779 1.00 46.67 252 GLU A O 1
ATOM 1930 N N . ARG A 1 253 ? 9.671 13.815 55.509 1.00 41.37 253 ARG A N 1
ATOM 1931 C CA . ARG A 1 253 ? 10.734 14.440 54.730 1.00 38.36 253 ARG A CA 1
ATOM 1932 C C . ARG A 1 253 ? 11.196 13.577 53.571 1.00 40.97 253 ARG A C 1
ATOM 1933 O O . ARG A 1 253 ? 11.545 14.095 52.514 1.00 45.46 253 ARG A O 1
ATOM 1941 N N . ALA A 1 254 ? 11.206 12.263 53.776 1.00 45.03 254 ALA A N 1
ATOM 1942 C CA . ALA A 1 254 ? 11.586 11.322 52.730 1.00 40.29 254 ALA A CA 1
ATOM 1943 C C . ALA A 1 254 ? 10.504 11.225 51.678 1.00 36.46 254 ALA A C 1
ATOM 1944 O O . ALA A 1 254 ? 10.799 11.239 50.488 1.00 39.88 254 ALA A O 1
ATOM 1946 N N . GLU A 1 255 ? 9.251 11.145 52.113 1.00 39.03 255 GLU A N 1
ATOM 1947 C CA . GLU A 1 255 ? 8.123 11.078 51.182 1.00 43.47 255 GLU A CA 1
ATOM 1948 C C . GLU A 1 255 ? 8.044 12.307 50.255 1.00 46.27 255 GLU A C 1
ATOM 1949 O O . GLU A 1 255 ? 7.669 12.186 49.086 1.00 40.99 255 GLU A O 1
ATOM 1955 N N . GLN A 1 256 ? 8.418 13.477 50.776 1.00 46.15 256 GLN A N 1
ATOM 1956 C CA . GLN A 1 256 ? 8.366 14.718 50.005 1.00 45.12 256 GLN A CA 1
ATOM 1957 C C . GLN A 1 256 ? 9.601 14.978 49.138 1.00 48.84 256 GLN A C 1
ATOM 1958 O O . GLN A 1 256 ? 9.540 15.785 48.215 1.00 48.85 256 GLN A O 1
ATOM 1964 N N . ASP A 1 257 ? 10.742 14.353 49.424 1.00 50.00 257 ASP A N 1
ATOM 1965 C CA . ASP A 1 257 ? 12.025 14.548 48.692 1.00 46.74 257 ASP A CA 1
ATOM 1966 C C . ASP A 1 257 ? 12.781 13.196 48.545 1.00 46.27 257 ASP A C 1
ATOM 1967 O O . ASP A 1 257 ? 13.706 12.898 49.255 1.00 41.31 257 ASP A O 1
ATOM 1972 N N . LYS A 1 258 ? 12.492 12.515 47.461 1.00 49.93 258 LYS A N 1
ATOM 1973 C CA . LYS A 1 258 ? 12.758 11.084 47.281 1.00 41.28 258 LYS A CA 1
ATOM 1974 C C . LYS A 1 258 ? 14.200 11.020 46.772 1.00 43.77 258 LYS A C 1
ATOM 1975 O O . LYS A 1 258 ? 14.955 10.112 47.146 1.00 42.96 258 LYS A O 1
ATOM 1981 N N . GLU A 1 259 ? 14.588 11.971 45.929 1.00 40.46 259 GLU A N 1
ATOM 1982 C CA . GLU A 1 259 ? 15.950 11.979 45.389 1.00 40.21 259 GLU A CA 1
ATOM 1983 C C . GLU A 1 259 ? 17.018 12.218 46.469 1.00 39.78 259 GLU A C 1
ATOM 1984 O O . GLU A 1 259 ? 18.054 11.553 46.492 1.00 39.12 259 GLU A O 1
ATOM 1990 N N . THR A 1 260 ? 16.761 13.182 47.350 1.00 39.71 260 THR A N 1
ATOM 1991 C CA . THR A 1 260 ? 17.668 13.499 48.443 1.00 37.73 260 THR A CA 1
ATOM 1992 C C . THR A 1 260 ? 17.817 12.313 49.398 1.00 36.96 260 THR A C 1
ATOM 1993 O O . THR A 1 260 ? 18.908 12.042 49.920 1.00 37.68 260 THR A O 1
ATOM 1997 N N . TYR A 1 261 ? 16.718 11.602 49.613 1.00 33.82 261 TYR A N 1
ATOM 1998 C CA . TYR A 1 261 ? 16.664 10.585 50.652 1.00 39.05 261 TYR A CA 1
ATOM 1999 C C . TYR A 1 261 ? 16.956 9.171 50.153 1.00 41.15 261 TYR A C 1
ATOM 2000 O O . TYR A 1 261 ? 16.890 8.213 50.921 1.00 38.87 261 TYR A O 1
ATOM 2009 N N . HIS A 1 262 ? 17.296 9.041 48.877 1.00 37.80 262 HIS A N 1
ATOM 2010 C CA . HIS A 1 262 ? 17.752 7.756 48.375 1.00 37.85 262 HIS A CA 1
ATOM 2011 C C . HIS A 1 262 ? 18.978 7.278 49.165 1.00 35.35 262 HIS A C 1
ATOM 2012 O O . HIS A 1 262 ? 19.093 6.102 49.495 1.00 38.19 262 HIS A O 1
ATOM 2019 N N . TRP A 1 263 ? 19.876 8.201 49.488 1.00 34.94 263 TRP A N 1
ATOM 2020 C CA . TRP A 1 263 ? 21.026 7.900 50.329 1.00 35.07 263 TRP A CA 1
ATOM 2021 C C . TRP A 1 263 ? 21.377 9.145 51.118 1.00 38.25 263 TRP A C 1
ATOM 2022 O O . TRP A 1 263 ? 21.504 10.219 50.536 1.00 38.06 263 TRP A O 1
ATOM 2033 N N . ARG A 1 264 ? 21.507 8.998 52.439 1.00 39.75 264 ARG A N 1
ATOM 2034 C CA . ARG A 1 264 ? 21.793 10.124 53.332 1.00 39.63 264 ARG A CA 1
ATOM 2035 C C . ARG A 1 264 ? 23.095 9.935 54.112 1.00 36.83 264 ARG A C 1
ATOM 2036 O O . ARG A 1 264 ? 23.419 8.822 54.547 1.00 40.71 264 ARG A O 1
ATOM 2044 N N . THR A 1 265 ? 23.832 11.026 54.298 1.00 33.95 265 THR A N 1
ATOM 2045 C CA . THR A 1 265 ? 24.879 11.068 55.323 1.00 40.58 265 THR A CA 1
ATOM 2046 C C . THR A 1 265 ? 24.202 11.164 56.678 1.00 40.25 265 THR A C 1
ATOM 2047 O O . THR A 1 265 ? 22.997 11.413 56.744 1.00 41.24 265 THR A O 1
ATOM 2051 N N . PRO A 1 266 ? 24.960 10.958 57.766 1.00 38.13 266 PRO A N 1
ATOM 2052 C CA . PRO A 1 266 ? 24.259 11.096 59.046 1.00 35.92 266 PRO A CA 1
ATOM 2053 C C . PRO A 1 266 ? 23.583 12.474 59.204 1.00 44.81 266 PRO A C 1
ATOM 2054 O O . PRO A 1 266 ? 24.092 13.520 58.785 1.00 43.68 266 PRO A O 1
ATOM 2058 N N . PHE A 1 267 ? 22.392 12.449 59.782 1.00 45.74 267 PHE A N 1
ATOM 2059 C CA . PHE A 1 267 ? 21.578 13.637 59.835 1.00 42.75 267 PHE A CA 1
ATOM 2060 C C . PHE A 1 267 ? 20.747 13.717 61.124 1.00 50.15 267 PHE A C 1
ATOM 2061 O O . PHE A 1 267 ? 20.723 12.778 61.921 1.00 46.84 267 PHE A O 1
ATOM 2069 N N . ASN A 1 268 ? 20.094 14.859 61.334 1.00 49.40 268 ASN A N 1
ATOM 2070 C CA . ASN A 1 268 ? 19.227 15.045 62.485 1.00 43.25 268 ASN A CA 1
ATOM 2071 C C . ASN A 1 268 ? 17.816 14.556 62.183 1.00 46.03 268 ASN A C 1
ATOM 2072 O O . ASN A 1 268 ? 17.136 15.120 61.331 1.00 47.95 268 ASN A O 1
ATOM 2077 N N . PRO A 1 269 ? 17.369 13.505 62.890 1.00 46.35 269 PRO A N 1
ATOM 2078 C CA . PRO A 1 269 ? 16.054 12.876 62.690 1.00 45.92 269 PRO A CA 1
ATOM 2079 C C . PRO A 1 269 ? 14.859 13.832 62.691 1.00 46.04 269 PRO A C 1
ATOM 2080 O O . PRO A 1 269 ? 13.867 13.557 62.025 1.00 46.59 269 PRO A O 1
ATOM 2084 N N . GLU A 1 270 ? 14.965 14.941 63.414 1.00 57.79 270 GLU A N 1
ATOM 2085 C CA . GLU A 1 270 ? 13.845 15.865 63.597 1.00 56.29 270 GLU A CA 1
ATOM 2086 C C . GLU A 1 270 ? 13.798 16.976 62.542 1.00 51.35 270 GLU A C 1
ATOM 2087 O O . GLU A 1 270 ? 12.713 17.414 62.151 1.00 46.75 270 GLU A O 1
ATOM 2093 N N . THR A 1 271 ? 14.968 17.443 62.106 1.00 50.51 271 THR A N 1
ATOM 2094 C CA . THR A 1 271 ? 15.053 18.484 61.078 1.00 48.67 271 THR A CA 1
ATOM 2095 C C . THR A 1 271 ? 15.411 17.930 59.689 1.00 51.05 271 THR A C 1
ATOM 2096 O O . THR A 1 271 ? 15.163 18.571 58.665 1.00 44.58 271 THR A O 1
ATOM 2100 N N . GLY A 1 272 ? 15.996 16.737 59.660 1.00 52.10 272 GLY A N 1
ATOM 2101 C CA . GLY A 1 272 ? 16.464 16.147 58.417 1.00 47.42 272 GLY A CA 1
ATOM 2102 C C . GLY A 1 272 ? 17.782 16.664 57.863 1.00 47.53 272 GLY A C 1
ATOM 2103 O O . GLY A 1 272 ? 18.259 16.164 56.845 1.00 48.49 272 GLY A O 1
ATOM 2104 N N . GLU A 1 273 ? 18.359 17.678 58.501 1.00 47.32 273 GLU A N 1
ATOM 2105 C CA . GLU A 1 273 ? 19.610 18.274 58.028 1.00 44.14 273 GLU A CA 1
ATOM 2106 C C . GLU A 1 273 ? 20.843 17.437 58.377 1.00 41.39 273 GLU A C 1
ATOM 2107 O O . GLU A 1 273 ? 20.897 16.814 59.439 1.00 41.81 273 GLU A O 1
ATOM 2113 N N . ALA A 1 274 ? 21.832 17.438 57.484 1.00 37.39 274 ALA A N 1
ATOM 2114 C CA . ALA A 1 274 ? 23.096 16.740 57.723 1.00 43.82 274 ALA A CA 1
ATOM 2115 C C . ALA A 1 274 ? 23.736 17.206 59.024 1.00 44.88 274 ALA A C 1
ATOM 2116 O O . ALA A 1 274 ? 23.518 18.330 59.462 1.00 49.14 274 ALA A O 1
ATOM 2118 N N . LYS A 1 275 ? 24.500 16.313 59.646 1.00 45.79 275 LYS A N 1
ATOM 2119 C CA . LYS A 1 275 ? 25.185 16.593 60.903 1.00 40.41 275 LYS A CA 1
ATOM 2120 C C . LYS A 1 275 ? 26.452 17.429 60.737 1.00 46.19 275 LYS A C 1
ATOM 2121 O O . LYS A 1 275 ? 26.796 18.211 61.622 1.00 50.68 275 LYS A O 1
ATOM 2127 N N . VAL A 1 276 ? 27.161 17.244 59.626 1.00 52.41 276 VAL A N 1
ATOM 2128 C CA . VAL A 1 276 ? 28.285 18.117 59.273 1.00 50.09 276 VAL A CA 1
ATOM 2129 C C . VAL A 1 276 ? 27.897 18.976 58.071 1.00 49.14 276 VAL A C 1
ATOM 2130 O O . VAL A 1 276 ? 27.713 18.466 56.972 1.00 50.53 276 VAL A O 1
ATOM 2134 N N . SER A 1 277 ? 27.731 20.282 58.298 1.00 51.24 277 SER A N 1
ATOM 2135 C CA . SER A 1 277 ? 27.076 21.148 57.315 1.00 50.44 277 SER A CA 1
ATOM 2136 C C . SER A 1 277 ? 28.012 21.932 56.378 1.00 57.91 277 SER A C 1
ATOM 2137 O O . SER A 1 277 ? 27.571 22.420 55.334 1.00 66.86 277 SER A O 1
ATOM 2140 N N . TYR A 1 278 ? 29.287 22.059 56.730 1.00 47.61 278 TYR A N 1
ATOM 2141 C CA . TYR A 1 278 ? 30.238 22.700 55.825 1.00 51.65 278 TYR A CA 1
ATOM 2142 C C . TYR A 1 278 ? 30.679 21.762 54.708 1.00 52.27 278 TYR A C 1
ATOM 2143 O O . TYR A 1 278 ? 30.962 20.593 54.980 1.00 52.87 278 TYR A O 1
ATOM 2152 N N . GLU A 1 279 ? 30.765 22.308 53.510 1.00 49.49 279 GLU A N 1
ATOM 2153 C CA . GLU A 1 279 ? 31.161 21.585 52.351 1.00 50.71 279 GLU A CA 1
ATOM 2154 C C . GLU A 1 279 ? 31.912 22.468 51.420 1.00 49.38 279 GLU A C 1
ATOM 2155 O O . GLU A 1 279 ? 31.543 23.580 51.228 1.00 54.53 279 GLU A O 1
ATOM 2161 N N . GLU A 1 280 ? 33.011 22.015 50.865 1.00 45.09 280 GLU A N 1
ATOM 2162 C CA . GLU A 1 280 ? 33.662 22.857 49.850 1.00 53.19 280 GLU A CA 1
ATOM 2163 C C . GLU A 1 280 ? 33.468 22.152 48.496 1.00 44.52 280 GLU A C 1
ATOM 2164 O O . GLU A 1 280 ? 33.333 20.961 48.475 1.00 41.16 280 GLU A O 1
ATOM 2170 N N . GLU A 1 281 ? 33.441 22.857 47.380 1.00 33.46 281 GLU A N 1
ATOM 2171 C CA . GLU A 1 281 ? 33.149 22.142 46.143 1.00 39.65 281 GLU A CA 1
ATOM 2172 C C . GLU A 1 281 ? 34.074 20.963 45.824 1.00 45.12 281 GLU A C 1
ATOM 2173 O O . GLU A 1 281 ? 35.282 21.016 46.063 1.00 47.61 281 GLU A O 1
ATOM 2179 N N . ASP A 1 282 ? 33.512 19.902 45.252 1.00 37.97 282 ASP A N 1
ATOM 2180 C CA . ASP A 1 282 ? 34.356 18.833 44.728 1.00 41.20 282 ASP A CA 1
ATOM 2181 C C . ASP A 1 282 ? 34.395 18.921 43.202 1.00 35.35 282 ASP A C 1
ATOM 2182 O O . ASP A 1 282 ? 33.849 19.851 42.628 1.00 35.32 282 ASP A O 1
ATOM 2187 N N . TYR A 1 283 ? 35.100 18.003 42.547 1.00 39.65 283 TYR A N 1
ATOM 2188 C CA . TYR A 1 283 ? 35.248 18.081 41.095 1.00 33.26 283 TYR A CA 1
ATOM 2189 C C . TYR A 1 283 ? 33.909 17.868 40.379 1.00 33.30 283 TYR A C 1
ATOM 2190 O O . TYR A 1 283 ? 33.692 18.382 39.286 1.00 40.86 283 TYR A O 1
ATOM 2199 N N . SER A 1 284 ? 32.990 17.164 41.020 1.00 36.50 284 SER A N 1
ATOM 2200 C CA . SER A 1 284 ? 31.627 17.060 40.516 1.00 33.69 284 SER A CA 1
ATOM 2201 C C . SER A 1 284 ? 30.959 18.422 40.409 1.00 35.46 284 SER A C 1
ATOM 2202 O O . SER A 1 284 ? 30.253 18.689 39.439 1.00 36.94 284 SER A O 1
ATOM 2205 N N . GLU A 1 285 ? 31.164 19.278 41.406 1.00 30.47 285 GLU A N 1
ATOM 2206 C CA . GLU A 1 285 ? 30.539 20.596 41.381 1.00 33.76 285 GLU A CA 1
ATOM 2207 C C . GLU A 1 285 ? 31.141 21.436 40.264 1.00 36.60 285 GLU A C 1
ATOM 2208 O O . GLU A 1 285 ? 30.415 22.066 39.475 1.00 36.25 285 GLU A O 1
ATOM 2214 N N . VAL A 1 286 ? 32.470 21.450 40.232 1.00 31.76 286 VAL A N 1
ATOM 2215 C CA . VAL A 1 286 ? 33.227 22.108 39.190 1.00 35.97 286 VAL A CA 1
ATOM 2216 C C . VAL A 1 286 ? 32.698 21.702 37.842 1.00 39.33 286 VAL A C 1
ATOM 2217 O O . VAL A 1 286 ? 32.398 22.553 37.006 1.00 36.69 286 VAL A O 1
ATOM 2221 N N . THR A 1 287 ? 32.588 20.388 37.647 1.00 36.04 287 THR A N 1
ATOM 2222 C CA . THR A 1 287 ? 32.187 19.849 36.359 1.00 38.10 287 THR A CA 1
ATOM 2223 C C . THR A 1 287 ? 30.798 20.348 35.979 1.00 36.20 287 THR A C 1
ATOM 2224 O O . THR A 1 287 ? 30.590 20.761 34.840 1.00 32.49 287 THR A O 1
ATOM 2228 N N . ALA A 1 288 ? 29.860 20.343 36.928 1.00 35.88 288 ALA A N 1
ATOM 2229 C CA . ALA A 1 288 ? 28.514 20.872 36.660 1.00 41.59 288 ALA A CA 1
ATOM 2230 C C . ALA A 1 288 ? 28.590 22.332 36.207 1.00 41.75 288 ALA A C 1
ATOM 2231 O O . ALA A 1 288 ? 27.849 22.774 35.315 1.00 38.32 288 ALA A O 1
ATOM 2233 N N . GLN A 1 289 ? 29.490 23.064 36.853 1.00 39.87 289 GLN A N 1
ATOM 2234 C CA . GLN A 1 289 ? 29.664 24.487 36.624 1.00 43.25 289 GLN A CA 1
ATOM 2235 C C . GLN A 1 289 ? 30.148 24.715 35.205 1.00 40.04 289 GLN A C 1
ATOM 2236 O O . GLN A 1 289 ? 29.629 25.574 34.501 1.00 45.28 289 GLN A O 1
ATOM 2242 N N . TYR A 1 290 ? 31.131 23.922 34.790 1.00 44.46 290 TYR A N 1
ATOM 2243 C CA . TYR A 1 290 ? 31.715 24.024 33.448 1.00 43.13 290 TYR A CA 1
ATOM 2244 C C . TYR A 1 290 ? 30.706 23.701 32.335 1.00 39.13 290 TYR A C 1
ATOM 2245 O O . TYR A 1 290 ? 30.598 24.427 31.350 1.00 44.54 290 TYR A O 1
ATOM 2254 N N . LEU A 1 291 ? 29.977 22.605 32.490 1.00 38.05 291 LEU A N 1
ATOM 2255 C CA . LEU A 1 291 ? 29.105 22.120 31.427 1.00 38.30 291 LEU A CA 1
ATOM 2256 C C . LEU A 1 291 ? 27.871 22.990 31.247 1.00 36.40 291 LEU A C 1
ATOM 2257 O O . LEU A 1 291 ? 27.417 23.184 30.121 1.00 38.80 291 LEU A O 1
ATOM 2262 N N . LEU A 1 292 ? 27.337 23.534 32.339 1.00 35.86 292 LEU A N 1
ATOM 2263 C CA . LEU A 1 292 ? 26.206 24.461 32.232 1.00 35.89 292 LEU A CA 1
ATOM 2264 C C . LEU A 1 292 ? 26.600 25.734 31.447 1.00 37.67 292 LEU A C 1
ATOM 2265 O O . LEU A 1 292 ? 25.822 26.253 30.650 1.00 36.03 292 LEU A O 1
ATOM 2270 N N . LYS A 1 293 ? 27.816 26.222 31.680 1.00 38.31 293 LYS A N 1
ATOM 2271 C CA . LYS A 1 293 ? 28.373 27.322 30.910 1.00 42.59 293 LYS A CA 1
ATOM 2272 C C . LYS A 1 293 ? 28.529 26.931 29.434 1.00 42.95 293 LYS A C 1
ATOM 2273 O O . LYS A 1 293 ? 27.937 27.549 28.547 1.00 40.21 293 LYS A O 1
ATOM 2279 N N . LYS A 1 294 ? 29.364 25.927 29.179 1.00 46.16 294 LYS A N 1
ATOM 2280 C CA . LYS A 1 294 ? 29.625 25.468 27.821 1.00 42.43 294 LYS A CA 1
ATOM 2281 C C . LYS A 1 294 ? 28.341 25.193 27.037 1.00 40.45 294 LYS A C 1
ATOM 2282 O O . LYS A 1 294 ? 28.230 25.556 25.867 1.00 40.17 294 LYS A O 1
ATOM 2288 N N . MET A 1 295 ? 27.362 24.583 27.694 1.00 40.52 295 MET A N 1
ATOM 2289 C CA . MET A 1 295 ? 26.152 24.160 26.999 1.00 39.78 295 MET A CA 1
ATOM 2290 C C . MET A 1 295 ? 25.333 25.381 26.608 1.00 41.46 295 MET A C 1
ATOM 2291 O O . MET A 1 295 ? 24.630 25.365 25.594 1.00 41.60 295 MET A O 1
ATOM 2296 N N . LYS A 1 296 ? 25.439 26.441 27.410 1.00 40.97 296 LYS A N 1
ATOM 2297 C CA . LYS A 1 296 ? 24.800 27.725 27.105 1.00 42.79 296 LYS A CA 1
ATOM 2298 C C . LYS A 1 296 ? 25.445 28.431 25.901 1.00 39.49 296 LYS A C 1
ATOM 2299 O O . LYS A 1 296 ? 24.757 29.016 25.071 1.00 43.99 296 LYS A O 1
ATOM 2305 N N . GLU A 1 297 ? 26.768 28.372 25.811 1.00 38.16 297 GLU A N 1
ATOM 2306 C CA . GLU A 1 297 ? 27.495 29.051 24.751 1.00 38.05 297 GLU A CA 1
ATOM 2307 C C . GLU A 1 297 ? 27.511 28.271 23.432 1.00 46.68 297 GLU A C 1
ATOM 2308 O O . GLU A 1 297 ? 27.643 28.856 22.358 1.00 49.84 297 GLU A O 1
ATOM 2314 N N . ASP A 1 298 ? 27.338 26.953 23.513 1.00 47.18 298 ASP A N 1
ATOM 2315 C CA . ASP A 1 298 ? 27.585 26.063 22.380 1.00 38.87 298 ASP A CA 1
ATOM 2316 C C . ASP A 1 298 ? 26.470 25.032 22.300 1.00 39.72 298 ASP A C 1
ATOM 2317 O O . ASP A 1 298 ? 26.478 24.062 23.061 1.00 39.27 298 ASP A O 1
ATOM 2322 N N . SER A 1 299 ? 25.527 25.220 21.377 1.00 33.72 299 SER A N 1
ATOM 2323 C CA . SER A 1 299 ? 24.310 24.404 21.380 1.00 35.56 299 SER A CA 1
ATOM 2324 C C . SER A 1 299 ? 24.540 22.937 20.973 1.00 39.44 299 SER A C 1
ATOM 2325 O O . SER A 1 299 ? 23.613 22.119 21.069 1.00 32.19 299 SER A O 1
ATOM 2328 N N . ARG A 1 300 ? 25.764 22.616 20.537 1.00 35.18 300 ARG A N 1
ATOM 2329 C CA . ARG A 1 300 ? 26.119 21.257 20.108 1.00 36.81 300 ARG A CA 1
ATOM 2330 C C . ARG A 1 300 ? 26.438 20.357 21.307 1.00 39.22 300 ARG A C 1
ATOM 2331 O O . ARG A 1 300 ? 26.466 19.107 21.199 1.00 34.55 300 ARG A O 1
ATOM 2339 N N . VAL A 1 301 ? 26.720 20.993 22.440 1.00 37.74 301 VAL A N 1
ATOM 2340 C CA . VAL A 1 301 ? 27.197 20.256 23.602 1.00 35.69 301 VAL A CA 1
ATOM 2341 C C . VAL A 1 301 ? 26.021 19.677 24.378 1.00 33.50 301 VAL A C 1
ATOM 2342 O O . VAL A 1 301 ? 25.034 20.363 24.641 1.00 35.29 301 VAL A O 1
ATOM 2346 N N . VAL A 1 302 ? 26.143 18.398 24.721 1.00 30.48 302 VAL A N 1
ATOM 2347 C CA . VAL A 1 302 ? 25.113 17.677 25.460 1.00 33.08 302 VAL A CA 1
ATOM 2348 C C . VAL A 1 302 ? 25.771 16.838 26.546 1.00 31.73 302 VAL A C 1
ATOM 2349 O O . VAL A 1 302 ? 26.777 16.148 26.316 1.00 28.40 302 VAL A O 1
ATOM 2353 N N . THR A 1 303 ? 25.214 16.926 27.744 1.00 32.68 303 THR A N 1
ATOM 2354 C CA . THR A 1 303 ? 25.721 16.164 28.872 1.00 30.14 303 THR A CA 1
ATOM 2355 C C . THR A 1 303 ? 24.895 14.909 29.046 1.00 29.00 303 THR A C 1
ATOM 2356 O O . THR A 1 303 ? 23.651 14.956 28.985 1.00 28.83 303 THR A O 1
ATOM 2360 N N . ILE A 1 304 ? 25.581 13.785 29.252 1.00 29.35 304 ILE A N 1
ATOM 2361 C CA . ILE A 1 304 ? 24.895 12.509 29.408 1.00 27.10 304 ILE A CA 1
ATOM 2362 C C . ILE A 1 304 ? 25.185 11.821 30.745 1.00 25.27 304 ILE A C 1
ATOM 2363 O O . ILE A 1 304 ? 26.351 11.709 31.175 1.00 27.36 304 ILE A O 1
ATOM 2368 N N . THR A 1 305 ? 24.119 11.351 31.400 1.00 28.50 305 THR A N 1
ATOM 2369 C CA . THR A 1 305 ? 24.239 10.403 32.534 1.00 26.51 305 THR A CA 1
ATOM 2370 C C . THR A 1 305 ? 23.442 9.112 32.309 1.00 30.09 305 THR A C 1
ATOM 2371 O O . THR A 1 305 ? 22.438 9.077 31.556 1.00 28.05 305 THR A O 1
ATOM 2375 N N . SER A 1 306 ? 23.890 8.059 32.994 1.00 30.12 306 SER A N 1
ATOM 2376 C CA . SER A 1 306 ? 23.211 6.769 32.989 1.00 30.13 306 SER A CA 1
ATOM 2377 C C . SER A 1 306 ? 22.764 6.756 34.461 1.00 35.61 306 SER A C 1
ATOM 2378 O O . SER A 1 306 ? 23.479 6.247 35.348 1.00 35.83 306 SER A O 1
ATOM 2381 N N . GLY A 1 307 ? 21.594 7.347 34.715 1.00 30.59 307 GLY A N 1
ATOM 2382 C CA . GLY A 1 307 ? 20.860 7.223 35.969 1.00 28.89 307 GLY A CA 1
ATOM 2383 C C . GLY A 1 307 ? 21.549 7.775 37.216 1.00 32.28 307 GLY A C 1
ATOM 2384 O O . GLY A 1 307 ? 21.075 7.567 38.327 1.00 42.18 307 GLY A O 1
ATOM 2385 N N . THR A 1 308 ? 22.683 8.451 37.053 1.00 32.32 308 THR A N 1
ATOM 2386 C CA . THR A 1 308 ? 23.425 8.994 38.191 1.00 26.88 308 THR A CA 1
ATOM 2387 C C . THR A 1 308 ? 23.867 10.435 37.807 1.00 28.14 308 THR A C 1
ATOM 2388 O O . THR A 1 308 ? 25.065 10.684 37.602 1.00 23.41 308 THR A O 1
ATOM 2392 N N . PRO A 1 309 ? 22.904 11.385 37.719 1.00 25.86 309 PRO A N 1
ATOM 2393 C CA . PRO A 1 309 ? 23.196 12.790 37.397 1.00 27.53 309 PRO A CA 1
ATOM 2394 C C . PRO A 1 309 ? 24.047 13.505 38.431 1.00 29.15 309 PRO A C 1
ATOM 2395 O O . PRO A 1 309 ? 24.795 14.408 38.052 1.00 27.96 309 PRO A O 1
ATOM 2399 N N . ALA A 1 310 ? 23.938 13.119 39.707 1.00 31.28 310 ALA A N 1
ATOM 2400 C CA . ALA A 1 310 ? 24.718 13.751 40.779 1.00 26.43 310 ALA A CA 1
ATOM 2401 C C . ALA A 1 310 ? 26.222 13.593 40.576 1.00 30.06 310 ALA A C 1
ATOM 2402 O O . ALA A 1 310 ? 27.007 14.349 41.158 1.00 33.10 310 ALA A O 1
ATOM 2404 N N . VAL A 1 311 ? 26.633 12.599 39.788 1.00 27.41 311 VAL A N 1
ATOM 2405 C CA . VAL A 1 311 ? 28.068 12.361 39.587 1.00 29.29 311 VAL A CA 1
ATOM 2406 C C . VAL A 1 311 ? 28.614 13.514 38.766 1.00 30.22 311 VAL A C 1
ATOM 2407 O O . VAL A 1 311 ? 29.827 13.756 38.734 1.00 30.87 311 VAL A O 1
ATOM 2411 N N . LEU A 1 312 ? 27.707 14.213 38.088 1.00 27.45 312 LEU A N 1
ATOM 2412 C CA . LEU A 1 312 ? 28.074 15.373 37.281 1.00 31.62 312 LEU A CA 1
ATOM 2413 C C . LEU A 1 312 ? 27.633 16.701 37.931 1.00 38.19 312 LEU A C 1
ATOM 2414 O O . LEU A 1 312 ? 27.678 17.747 37.290 1.00 35.64 312 LEU A O 1
ATOM 2419 N N . GLY A 1 313 ? 27.217 16.654 39.197 1.00 37.51 313 GLY A N 1
ATOM 2420 C CA . GLY A 1 313 ? 26.763 17.838 39.895 1.00 31.54 313 GLY A CA 1
ATOM 2421 C C . GLY A 1 313 ? 25.419 18.365 39.421 1.00 36.68 313 GLY A C 1
ATOM 2422 O O . GLY A 1 313 ? 25.111 19.552 39.594 1.00 37.59 313 GLY A O 1
ATOM 2423 N N . PHE A 1 314 ? 24.603 17.489 38.838 1.00 34.12 314 PHE A N 1
ATOM 2424 C CA . PHE A 1 314 ? 23.352 17.937 38.225 1.00 33.16 314 PHE A CA 1
ATOM 2425 C C . PHE A 1 314 ? 22.113 17.706 39.073 1.00 34.75 314 PHE A C 1
ATOM 2426 O O . PHE A 1 314 ? 21.376 16.717 38.921 1.00 30.36 314 PHE A O 1
ATOM 2434 N N . THR A 1 315 ? 21.916 18.665 39.973 1.00 35.69 315 THR A N 1
ATOM 2435 C CA . THR A 1 315 ? 20.728 18.806 40.806 1.00 35.49 315 THR A CA 1
ATOM 2436 C C . THR A 1 315 ? 19.482 18.893 39.921 1.00 35.05 315 THR A C 1
ATOM 2437 O O . THR A 1 315 ? 19.599 19.149 38.714 1.00 35.23 315 THR A O 1
ATOM 2441 N N . PRO A 1 316 ? 18.286 18.664 40.499 1.00 36.05 316 PRO A N 1
ATOM 2442 C CA . PRO A 1 316 ? 17.072 18.783 39.671 1.00 36.04 316 PRO A CA 1
ATOM 2443 C C . PRO A 1 316 ? 16.906 20.157 38.998 1.00 42.54 316 PRO A C 1
ATOM 2444 O O . PRO A 1 316 ? 16.451 20.210 37.849 1.00 39.81 316 PRO A O 1
ATOM 2448 N N . ASP A 1 317 ? 17.300 21.238 39.674 1.00 44.62 317 ASP A N 1
ATOM 2449 C CA . ASP A 1 317 ? 17.214 22.574 39.076 1.00 40.06 317 ASP A CA 1
ATOM 2450 C C . ASP A 1 317 ? 18.101 22.665 37.849 1.00 39.16 317 ASP A C 1
ATOM 2451 O O . ASP A 1 317 ? 17.637 23.042 36.766 1.00 39.02 317 ASP A O 1
ATOM 2456 N N . ARG A 1 318 ? 19.376 22.328 38.031 1.00 36.94 318 ARG A N 1
ATOM 2457 C CA . ARG A 1 318 ? 20.366 22.375 36.951 1.00 36.72 318 ARG A CA 1
ATOM 2458 C C . ARG A 1 318 ? 19.974 21.505 35.741 1.00 36.38 318 ARG A C 1
ATOM 2459 O O . ARG A 1 318 ? 20.248 21.861 34.606 1.00 38.01 318 ARG A O 1
ATOM 2467 N N . ARG A 1 319 ? 19.325 20.372 35.981 1.00 37.24 319 ARG A N 1
ATOM 2468 C CA . ARG A 1 319 ? 18.850 19.556 34.874 1.00 38.93 319 ARG A CA 1
ATOM 2469 C C . ARG A 1 319 ? 17.816 20.346 34.094 1.00 40.70 319 ARG A C 1
ATOM 2470 O O . ARG A 1 319 ? 17.782 20.304 32.860 1.00 38.06 319 ARG A O 1
ATOM 2478 N N . LYS A 1 320 ? 16.964 21.053 34.833 1.00 42.12 320 LYS A N 1
ATOM 2479 C CA . LYS A 1 320 ? 15.897 21.853 34.246 1.00 43.77 320 LYS A CA 1
ATOM 2480 C C . LYS A 1 320 ? 16.503 22.990 33.433 1.00 41.92 320 LYS A C 1
ATOM 2481 O O . LYS A 1 320 ? 16.027 23.312 32.354 1.00 42.20 320 LYS A O 1
ATOM 2487 N N . GLU A 1 321 ? 17.535 23.612 33.985 1.00 42.07 321 GLU A N 1
ATOM 2488 C CA . GLU A 1 321 ? 18.227 24.685 33.304 1.00 40.64 321 GLU A CA 1
ATOM 2489 C C . GLU A 1 321 ? 18.718 24.189 31.953 1.00 47.34 321 GLU A C 1
ATOM 2490 O O . GLU A 1 321 ? 18.475 24.825 30.910 1.00 40.12 321 GLU A O 1
ATOM 2496 N N . ALA A 1 322 ? 19.373 23.028 31.976 1.00 43.41 322 ALA A N 1
ATOM 2497 C CA . ALA A 1 322 ? 20.019 22.472 30.783 1.00 39.46 322 ALA A CA 1
ATOM 2498 C C . ALA A 1 322 ? 19.026 21.974 29.726 1.00 36.84 322 ALA A C 1
ATOM 2499 O O . ALA A 1 322 ? 19.366 21.910 28.547 1.00 40.79 322 ALA A O 1
ATOM 2501 N N . GLY A 1 323 ? 17.813 21.614 30.135 1.00 27.37 323 GLY A N 1
ATOM 2502 C CA . GLY A 1 323 ? 16.794 21.217 29.170 1.00 34.96 323 GLY A CA 1
ATOM 2503 C C . GLY A 1 323 ? 17.120 20.063 28.219 1.00 43.47 323 GLY A C 1
ATOM 2504 O O . GLY A 1 323 ? 17.359 18.927 28.648 1.00 38.54 323 GLY A O 1
ATOM 2505 N N . LYS A 1 324 ? 17.114 20.349 26.917 1.00 41.79 324 LYS A N 1
ATOM 2506 C CA . LYS A 1 324 ? 17.338 19.321 25.901 1.00 37.48 324 LYS A CA 1
ATOM 2507 C C . LYS A 1 324 ? 18.804 18.886 25.817 1.00 43.38 324 LYS A C 1
ATOM 2508 O O . LYS A 1 324 ? 19.129 17.856 25.195 1.00 37.39 324 LYS A O 1
ATOM 2514 N N . GLN A 1 325 ? 19.675 19.664 26.457 1.00 38.06 325 GLN A N 1
ATOM 2515 C CA . GLN A 1 325 ? 21.116 19.441 26.395 1.00 35.71 325 GLN A CA 1
ATOM 2516 C C . GLN A 1 325 ? 21.642 18.567 27.549 1.00 37.36 325 GLN A C 1
ATOM 2517 O O . GLN A 1 325 ? 22.854 18.323 27.666 1.00 34.39 325 GLN A O 1
ATOM 2523 N N . PHE A 1 326 ? 20.750 18.102 28.412 1.00 29.92 326 PHE A N 1
ATOM 2524 C CA . PHE A 1 326 ? 21.174 17.153 29.434 1.00 32.17 326 PHE A CA 1
ATOM 2525 C C . PHE A 1 326 ? 20.388 15.880 29.247 1.00 31.21 326 PHE A C 1
ATOM 2526 O O . PHE A 1 326 ? 19.158 15.915 29.240 1.00 30.66 326 PHE A O 1
ATOM 2534 N N . VAL A 1 327 ? 21.084 14.757 29.096 1.00 27.10 327 VAL A N 1
ATOM 2535 C CA . VAL A 1 327 ? 20.380 13.517 28.801 1.00 27.66 327 VAL A CA 1
ATOM 2536 C C . VAL A 1 327 ? 20.613 12.484 29.890 1.00 23.93 327 VAL A C 1
ATOM 2537 O O . VAL A 1 327 ? 21.743 12.260 30.336 1.00 27.43 327 VAL A O 1
ATOM 2541 N N . ASP A 1 328 ? 19.528 11.881 30.354 1.00 26.85 328 ASP A N 1
ATOM 2542 C CA . ASP A 1 328 ? 19.618 10.764 31.288 1.00 27.87 328 ASP A CA 1
ATOM 2543 C C . ASP A 1 328 ? 18.998 9.555 30.620 1.00 28.43 328 ASP A C 1
ATOM 2544 O O . ASP A 1 328 ? 17.782 9.545 30.383 1.00 24.84 328 ASP A O 1
ATOM 2549 N N . VAL A 1 329 ? 19.816 8.532 30.353 1.00 27.03 329 VAL A N 1
ATOM 2550 C CA . VAL A 1 329 ? 19.371 7.393 29.533 1.00 25.14 329 VAL A CA 1
ATOM 2551 C C . VAL A 1 329 ? 18.826 6.190 30.316 1.00 27.78 329 VAL A C 1
ATOM 2552 O O . VAL A 1 329 ? 18.578 5.144 29.723 1.00 27.46 329 VAL A O 1
ATOM 2556 N N . GLY A 1 330 ? 18.602 6.352 31.622 1.00 33.08 330 GLY A N 1
ATOM 2557 C CA . GLY A 1 330 ? 18.261 5.243 32.507 1.00 25.34 330 GLY A CA 1
ATOM 2558 C C . GLY A 1 330 ? 19.557 4.619 32.996 1.00 32.54 330 GLY A C 1
ATOM 2559 O O . GLY A 1 330 ? 20.631 5.184 32.807 1.00 29.93 330 GLY A O 1
ATOM 2560 N N . ILE A 1 331 ? 19.481 3.447 33.608 1.00 30.36 331 ILE A N 1
ATOM 2561 C CA . ILE A 1 331 ? 20.690 2.803 34.085 1.00 31.93 331 ILE A CA 1
ATOM 2562 C C . ILE A 1 331 ? 21.245 1.905 32.975 1.00 32.90 331 ILE A C 1
ATOM 2563 O O . ILE A 1 331 ? 21.311 0.669 33.106 1.00 27.90 331 ILE A O 1
ATOM 2568 N N . ALA A 1 332 ? 21.662 2.561 31.889 1.00 32.21 332 ALA A N 1
ATOM 2569 C CA . ALA A 1 332 ? 21.996 1.898 30.633 1.00 24.96 332 ALA A CA 1
ATOM 2570 C C . ALA A 1 332 ? 23.369 2.356 30.118 1.00 24.96 332 ALA A C 1
ATOM 2571 O O . ALA A 1 332 ? 23.467 3.011 29.075 1.00 21.74 332 ALA A O 1
ATOM 2573 N N . GLU A 1 333 ? 24.426 1.999 30.854 1.00 26.48 333 GLU A N 1
ATOM 2574 C CA . GLU A 1 333 ? 25.804 2.384 30.517 1.00 25.08 333 GLU A CA 1
ATOM 2575 C C . GLU A 1 333 ? 26.228 1.991 29.096 1.00 23.88 333 GLU A C 1
ATOM 2576 O O . GLU A 1 333 ? 26.966 2.711 28.428 1.00 25.86 333 GLU A O 1
ATOM 2582 N N . GLU A 1 334 ? 25.782 0.826 28.653 1.00 23.26 334 GLU A N 1
ATOM 2583 C CA . GLU A 1 334 ? 26.138 0.313 27.344 1.00 23.16 334 GLU A CA 1
ATOM 2584 C C . GLU A 1 334 ? 25.680 1.264 26.270 1.00 24.86 334 GLU A C 1
ATOM 2585 O O . GLU A 1 334 ? 26.463 1.691 25.414 1.00 24.54 334 GLU A O 1
ATOM 2591 N N . HIS A 1 335 ? 24.406 1.617 26.364 1.00 22.67 335 HIS A N 1
ATOM 2592 C CA . HIS A 1 335 ? 23.744 2.461 25.405 1.00 22.10 335 HIS A CA 1
ATOM 2593 C C . HIS A 1 335 ? 24.326 3.875 25.431 1.00 22.09 335 HIS A C 1
ATOM 2594 O O . HI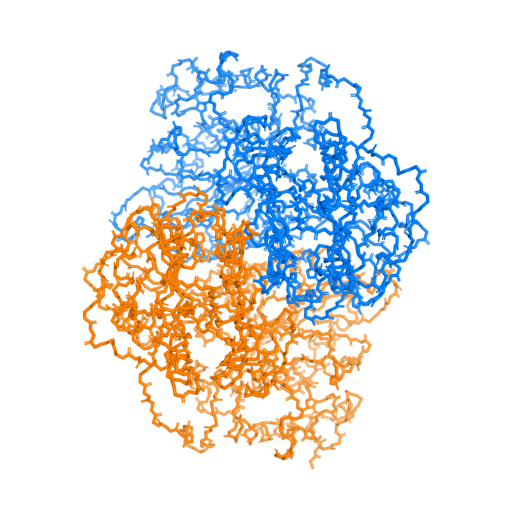S A 1 335 ? 24.545 4.474 24.392 1.00 24.66 335 HIS A O 1
ATOM 2601 N N . ALA A 1 336 ? 24.628 4.367 26.625 1.00 22.65 336 ALA A N 1
ATOM 2602 C CA . ALA A 1 336 ? 25.198 5.693 26.801 1.00 24.30 336 ALA A CA 1
ATOM 2603 C C . ALA A 1 336 ? 26.392 5.886 25.906 1.00 28.67 336 ALA A C 1
ATOM 2604 O O . ALA A 1 336 ? 26.545 6.957 25.311 1.00 28.52 336 ALA A O 1
ATOM 2606 N N . VAL A 1 337 ? 27.214 4.842 25.777 1.00 25.95 337 VAL A N 1
ATOM 2607 C CA . VAL A 1 337 ? 28.423 4.955 24.978 1.00 27.51 337 VAL A CA 1
ATOM 2608 C C . VAL A 1 337 ? 28.070 4.974 23.497 1.00 28.25 337 VAL A C 1
ATOM 2609 O O . VAL A 1 337 ? 28.586 5.805 22.728 1.00 30.85 337 VAL A O 1
ATOM 2613 N N . ALA A 1 338 ? 27.198 4.067 23.078 1.00 27.41 338 ALA A N 1
ATOM 2614 C CA . ALA A 1 338 ? 26.843 4.029 21.656 1.00 30.16 338 ALA A CA 1
ATOM 2615 C C . ALA A 1 338 ? 26.103 5.335 21.244 1.00 28.46 338 ALA A C 1
ATOM 2616 O O . ALA A 1 338 ? 26.329 5.880 20.163 1.00 25.65 338 ALA A O 1
ATOM 2618 N N . LEU A 1 339 ? 25.255 5.842 22.137 1.00 25.22 339 LEU A N 1
ATOM 2619 C CA . LEU A 1 339 ? 24.567 7.123 21.926 1.00 29.58 339 LEU A CA 1
ATOM 2620 C C . LEU A 1 339 ? 25.562 8.271 21.739 1.00 31.89 339 LEU A C 1
ATOM 2621 O O . LEU A 1 339 ? 25.473 9.051 20.770 1.00 27.99 339 LEU A O 1
ATOM 2626 N N . ALA A 1 340 ? 26.519 8.358 22.664 1.00 26.98 340 ALA A N 1
ATOM 2627 C CA . ALA A 1 340 ? 27.558 9.377 22.578 1.00 27.16 340 ALA A CA 1
ATOM 2628 C C . ALA A 1 340 ? 28.269 9.301 21.225 1.00 23.62 340 ALA A C 1
ATOM 2629 O O . ALA A 1 340 ? 28.521 10.326 20.582 1.00 23.30 340 ALA A O 1
ATOM 2631 N N . SER A 1 341 ? 28.542 8.079 20.780 1.00 24.48 341 SER A N 1
ATOM 2632 C CA . SER A 1 341 ? 29.308 7.866 19.557 1.00 25.89 341 SER A CA 1
ATOM 2633 C C . SER A 1 341 ? 28.522 8.316 18.309 1.00 26.10 341 SER A C 1
ATOM 2634 O O . SER A 1 341 ? 29.083 8.950 17.403 1.00 23.43 341 SER A O 1
ATOM 2637 N N . GLY A 1 342 ? 27.224 8.024 18.283 1.00 23.48 342 GLY A N 1
ATOM 2638 C CA . GLY A 1 342 ? 26.376 8.460 17.184 1.00 23.50 342 GLY A CA 1
ATOM 2639 C C . GLY A 1 342 ? 26.111 9.956 17.161 1.00 24.43 342 GLY A C 1
ATOM 2640 O O . GLY A 1 342 ? 26.033 10.593 16.102 1.00 23.53 342 GLY A O 1
ATOM 2641 N N . ILE A 1 343 ? 25.954 10.526 18.345 1.00 26.31 343 ILE A N 1
ATOM 2642 C CA . ILE A 1 343 ? 25.841 11.968 18.451 1.00 24.92 343 ILE A CA 1
ATOM 2643 C C . ILE A 1 343 ? 27.082 12.607 17.818 1.00 25.73 343 ILE A C 1
ATOM 2644 O O . ILE A 1 343 ? 26.963 13.451 16.926 1.00 28.05 343 ILE A O 1
ATOM 2649 N N . ALA A 1 344 ? 28.268 12.177 18.233 1.00 23.33 344 ALA A N 1
ATOM 2650 C CA . ALA A 1 344 ? 29.484 12.773 17.696 1.00 22.65 344 ALA A CA 1
ATOM 2651 C C . ALA A 1 344 ? 29.622 12.528 16.194 1.00 29.56 344 ALA A C 1
ATOM 2652 O O . ALA A 1 344 ? 30.282 13.316 15.509 1.00 31.15 344 ALA A O 1
ATOM 2654 N N . ALA A 1 345 ? 28.992 11.466 15.667 1.00 28.03 345 ALA A N 1
ATOM 2655 C CA . ALA A 1 345 ? 29.044 11.210 14.218 1.00 25.50 345 ALA A CA 1
ATOM 2656 C C . ALA A 1 345 ? 28.115 12.121 13.394 1.00 23.09 345 ALA A C 1
ATOM 2657 O O . ALA A 1 345 ? 28.326 12.298 12.200 1.00 22.52 345 ALA A O 1
ATOM 2659 N N . ASN A 1 346 ? 27.108 12.719 14.024 1.00 26.33 346 ASN A N 1
ATOM 2660 C CA . ASN A 1 346 ? 26.162 13.572 13.299 1.00 26.67 346 ASN A CA 1
ATOM 2661 C C . ASN A 1 346 ? 26.209 14.973 13.913 1.00 28.13 346 ASN A C 1
ATOM 2662 O O . ASN A 1 346 ? 25.186 15.643 14.065 1.00 30.03 346 ASN A O 1
ATOM 2667 N N . GLY A 1 347 ? 27.418 15.414 14.256 1.00 29.25 347 GLY A N 1
ATOM 2668 C CA . GLY A 1 347 ? 27.659 16.808 14.613 1.00 32.12 347 GLY A CA 1
ATOM 2669 C C . GLY A 1 347 ? 27.411 17.339 16.020 1.00 32.35 347 GLY A C 1
ATOM 2670 O O . GLY A 1 347 ? 27.544 18.558 16.258 1.00 29.37 347 GLY A O 1
ATOM 2671 N N . GLY A 1 348 ? 27.061 16.459 16.960 1.00 27.64 348 GLY A N 1
ATOM 2672 C CA . GLY A 1 348 ? 26.828 16.891 18.333 1.00 24.17 348 GLY A CA 1
ATOM 2673 C C . GLY A 1 348 ? 28.143 16.832 19.084 1.00 27.99 348 GLY A C 1
ATOM 2674 O O . GLY A 1 348 ? 29.104 16.268 18.575 1.00 24.04 348 GLY A O 1
ATOM 2675 N N . LYS A 1 349 ? 28.197 17.400 20.284 1.00 30.98 349 LYS A N 1
ATOM 2676 C CA . LYS A 1 349 ? 29.400 17.292 21.105 1.00 30.56 349 LYS A CA 1
ATOM 2677 C C . LYS A 1 349 ? 29.056 16.674 22.472 1.00 28.00 349 LYS A C 1
ATOM 2678 O O . LYS A 1 349 ? 28.765 17.393 23.433 1.00 28.43 349 LYS A O 1
ATOM 2684 N N . PRO A 1 350 ? 29.092 15.331 22.558 1.00 27.12 350 PRO A N 1
ATOM 2685 C CA . PRO A 1 350 ? 28.642 14.660 23.781 1.00 22.10 350 PRO A CA 1
ATOM 2686 C C . PRO A 1 350 ? 29.696 14.577 24.874 1.00 27.14 350 PRO A C 1
ATOM 2687 O O . PRO A 1 350 ? 30.905 14.420 24.626 1.00 28.26 350 PRO A O 1
ATOM 2691 N N . VAL A 1 351 ? 29.221 14.715 26.108 1.00 28.69 351 VAL A N 1
ATOM 2692 C CA . VAL A 1 351 ? 30.064 14.554 27.280 1.00 29.11 351 VAL A CA 1
ATOM 2693 C C . VAL A 1 351 ? 29.380 13.572 28.228 1.00 25.30 351 VAL A C 1
ATOM 2694 O O . VAL A 1 351 ? 28.398 13.913 28.887 1.00 27.27 351 VAL A O 1
ATOM 2698 N N . TYR A 1 352 ? 29.867 12.337 28.266 1.00 27.26 352 TYR A N 1
ATOM 2699 C CA . TYR A 1 352 ? 29.244 11.317 29.118 1.00 25.93 352 TYR A CA 1
ATOM 2700 C C . TYR A 1 352 ? 30.038 11.186 30.410 1.00 26.20 352 TYR A C 1
ATOM 2701 O O . TYR A 1 352 ? 31.242 10.904 30.383 1.00 25.71 352 TYR A O 1
ATOM 2710 N N . GLY A 1 353 ? 29.373 11.426 31.536 1.00 24.76 353 GLY A N 1
ATOM 2711 C CA . GLY A 1 353 ? 30.024 11.271 32.823 1.00 25.07 353 GLY A CA 1
ATOM 2712 C C . GLY A 1 353 ? 29.527 10.048 33.560 1.00 22.66 353 GLY A C 1
ATOM 2713 O O . GLY A 1 353 ? 28.334 9.763 33.610 1.00 27.84 353 GLY A O 1
ATOM 2714 N N . VAL A 1 354 ? 30.442 9.307 34.142 1.00 22.70 354 VAL A N 1
ATOM 2715 C CA . VAL A 1 354 ? 30.084 8.011 34.690 1.00 24.10 354 VAL A CA 1
ATOM 2716 C C . VAL A 1 354 ? 31.073 7.694 35.792 1.00 27.74 354 VAL A C 1
ATOM 2717 O O . VAL A 1 354 ? 32.188 8.236 35.797 1.00 28.23 354 VAL A O 1
ATOM 2721 N N . TYR A 1 355 ? 30.654 6.858 36.744 1.00 28.89 355 TYR A N 1
ATOM 2722 C CA . TYR A 1 355 ? 31.550 6.340 37.770 1.00 27.94 355 TYR A CA 1
ATOM 2723 C C . TYR A 1 355 ? 32.417 5.268 37.160 1.00 29.51 355 TYR A C 1
ATOM 2724 O O . TYR A 1 355 ? 31.941 4.511 36.316 1.00 28.78 355 TYR A O 1
ATOM 2733 N N . SER A 1 356 ? 33.668 5.203 37.615 1.00 27.07 356 SER A N 1
ATOM 2734 C CA . SER A 1 356 ? 34.607 4.145 37.261 1.00 25.03 356 SER A CA 1
ATOM 2735 C C . SER A 1 356 ? 34.038 2.744 37.398 1.00 24.26 356 SER A C 1
ATOM 2736 O O . SER A 1 356 ? 34.120 1.946 36.470 1.00 24.15 356 SER A O 1
ATOM 2739 N N . THR A 1 357 ? 33.485 2.440 38.568 1.00 27.00 357 THR A N 1
ATOM 2740 C CA . THR A 1 357 ? 32.989 1.100 38.865 1.00 26.25 357 THR A CA 1
ATOM 2741 C C . THR A 1 357 ? 31.844 0.714 37.909 1.00 27.25 357 THR A C 1
ATOM 2742 O O . THR A 1 357 ? 31.715 -0.462 37.520 1.00 20.70 357 THR A O 1
ATOM 2746 N N . PHE A 1 358 ? 31.056 1.701 37.476 1.00 27.64 358 PHE A N 1
ATOM 2747 C CA . PHE A 1 358 ? 29.899 1.395 36.623 1.00 29.56 358 PHE A CA 1
ATOM 2748 C C . PHE A 1 358 ? 30.262 1.315 35.140 1.00 26.42 358 PHE A C 1
ATOM 2749 O O . PHE A 1 358 ? 29.636 0.552 34.394 1.00 27.55 358 PHE A O 1
ATOM 2757 N N . ILE A 1 359 ? 31.297 2.044 34.721 1.00 25.91 359 ILE A N 1
ATOM 2758 C CA . ILE A 1 359 ? 31.727 2.032 33.308 1.00 28.97 359 ILE A CA 1
ATOM 2759 C C . ILE A 1 359 ? 32.243 0.626 32.908 1.00 23.29 359 ILE A C 1
ATOM 2760 O O . ILE A 1 359 ? 32.417 0.320 31.722 1.00 18.78 359 ILE A O 1
ATOM 2765 N N . GLN A 1 360 ? 32.463 -0.225 33.907 1.00 21.70 360 GLN A N 1
ATOM 2766 C CA . GLN A 1 360 ? 32.859 -1.611 33.664 1.00 23.68 360 GLN A CA 1
ATOM 2767 C C . GLN A 1 360 ? 31.864 -2.347 32.741 1.00 24.76 360 GLN A C 1
ATOM 2768 O O . GLN A 1 360 ? 32.243 -3.308 32.085 1.00 24.38 360 GLN A O 1
ATOM 2774 N N . ARG A 1 361 ? 30.618 -1.874 32.657 1.00 23.08 361 ARG A N 1
ATOM 2775 C CA . ARG A 1 361 ? 29.589 -2.538 31.860 1.00 20.50 361 ARG A CA 1
ATOM 2776 C C . ARG A 1 361 ? 29.799 -2.383 30.351 1.00 27.57 361 ARG A C 1
ATOM 2777 O O . ARG A 1 361 ? 29.267 -3.178 29.570 1.00 30.71 361 ARG A O 1
ATOM 2785 N N . SER A 1 362 ? 30.609 -1.415 29.931 1.00 24.74 362 SER A N 1
ATOM 2786 C CA . SER A 1 362 ? 30.585 -0.974 28.534 1.00 21.28 362 SER A CA 1
ATOM 2787 C C . SER A 1 362 ? 31.865 -1.213 27.786 1.00 25.80 362 SER A C 1
ATOM 2788 O O . SER A 1 362 ? 32.229 -0.394 26.959 1.00 25.81 362 SER A O 1
ATOM 2791 N N . TYR A 1 363 ? 32.559 -2.321 28.047 1.00 27.14 363 TYR A N 1
ATOM 2792 C CA . TYR A 1 363 ? 33.833 -2.526 27.368 1.00 24.19 363 TYR A CA 1
ATOM 2793 C C . TYR A 1 363 ? 33.651 -2.639 25.851 1.00 25.08 363 TYR A C 1
ATOM 2794 O O . TYR A 1 363 ? 34.339 -1.946 25.094 1.00 26.30 363 TYR A O 1
ATOM 2803 N N . ASP A 1 364 ? 32.732 -3.496 25.409 1.00 23.31 364 ASP A N 1
ATOM 2804 C CA . ASP A 1 364 ? 32.559 -3.744 23.969 1.00 26.89 364 ASP A CA 1
ATOM 2805 C C . ASP A 1 364 ? 32.065 -2.513 23.217 1.00 24.16 364 ASP A C 1
ATOM 2806 O O . ASP A 1 364 ? 32.374 -2.339 22.040 1.00 17.97 364 ASP A O 1
ATOM 2811 N N . GLN A 1 365 ? 31.279 -1.686 23.899 1.00 23.84 365 GLN A N 1
ATOM 2812 C CA . GLN A 1 365 ? 30.719 -0.490 23.280 1.00 27.01 365 GLN A CA 1
ATOM 2813 C C . GLN A 1 365 ? 31.808 0.563 23.170 1.00 21.73 365 GLN A C 1
ATOM 2814 O O . GLN A 1 365 ? 31.939 1.195 22.124 1.00 24.38 365 GLN A O 1
ATOM 2820 N N . LEU A 1 366 ? 32.606 0.727 24.225 1.00 22.53 366 LEU A N 1
ATOM 2821 C CA . LEU A 1 366 ? 33.807 1.582 24.148 1.00 29.23 366 LEU A CA 1
ATOM 2822 C C . LEU A 1 366 ? 34.711 1.104 22.989 1.00 24.68 366 LEU A C 1
ATOM 2823 O O . LEU A 1 366 ? 35.169 1.889 22.151 1.00 28.76 366 LEU A O 1
ATOM 2828 N N . SER A 1 367 ? 34.920 -0.197 22.911 1.00 19.34 367 SER A N 1
ATOM 2829 C CA . SER A 1 367 ? 35.826 -0.724 21.902 1.00 24.69 367 SER A CA 1
ATOM 2830 C C . SER A 1 367 ? 35.267 -0.637 20.452 1.00 26.69 367 SER A C 1
ATOM 2831 O O . SER A 1 367 ? 35.969 -0.234 19.526 1.00 25.21 367 SER A O 1
ATOM 2834 N N . GLN A 1 368 ? 34.020 -1.075 20.261 1.00 24.20 368 GLN A N 1
ATOM 2835 C CA . GLN A 1 368 ? 33.440 -1.227 18.935 1.00 23.11 368 GLN A CA 1
ATOM 2836 C C . GLN A 1 368 ? 32.608 -0.017 18.528 1.00 31.88 368 GLN A C 1
ATOM 2837 O O . GLN A 1 368 ? 32.879 0.647 17.504 1.00 27.73 368 GLN A O 1
ATOM 2843 N N . ASP A 1 369 ? 31.568 0.241 19.315 1.00 26.11 369 ASP A N 1
ATOM 2844 C CA . ASP A 1 369 ? 30.683 1.357 19.037 1.00 28.02 369 ASP A CA 1
ATOM 2845 C C . ASP A 1 369 ? 31.443 2.689 18.983 1.00 24.39 369 ASP A C 1
ATOM 2846 O O . ASP A 1 369 ? 31.200 3.519 18.115 1.00 23.45 369 ASP A O 1
ATOM 2851 N N . LEU A 1 370 ? 32.384 2.871 19.898 1.00 27.32 370 LEU A N 1
ATOM 2852 C CA . LEU A 1 370 ? 33.086 4.144 20.000 1.00 27.09 370 LEU A CA 1
ATOM 2853 C C . LEU A 1 370 ? 34.411 4.127 19.248 1.00 24.89 370 LEU A C 1
ATOM 2854 O O . LEU A 1 370 ? 34.593 4.893 18.306 1.00 25.11 370 LEU A O 1
ATOM 2859 N N . CYS A 1 371 ? 35.337 3.258 19.652 1.00 28.21 371 CYS A N 1
ATOM 2860 C CA . CYS A 1 371 ? 36.717 3.379 19.175 1.00 24.40 371 CYS A CA 1
ATOM 2861 C C . CYS A 1 371 ? 37.023 2.852 17.763 1.00 30.32 371 CYS A C 1
ATOM 2862 O O . CYS A 1 371 ? 37.839 3.460 17.045 1.00 27.45 371 CYS A O 1
ATOM 2865 N N . ILE A 1 372 ? 36.390 1.751 17.347 1.00 25.71 372 ILE A N 1
ATOM 2866 C CA . ILE A 1 372 ? 36.556 1.285 15.961 1.00 28.01 372 ILE A CA 1
ATOM 2867 C C . ILE A 1 372 ? 36.227 2.420 14.966 1.00 25.61 372 ILE A C 1
ATOM 2868 O O . ILE A 1 372 ? 36.914 2.616 13.967 1.00 23.29 372 ILE A O 1
ATOM 2873 N N . ASN A 1 373 ? 35.187 3.182 15.266 1.00 25.82 373 ASN A N 1
ATOM 2874 C CA . ASN A 1 373 ? 34.792 4.285 14.409 1.00 24.91 373 ASN A CA 1
ATOM 2875 C C . ASN A 1 373 ? 35.602 5.544 14.705 1.00 26.58 373 ASN A C 1
ATOM 2876 O O . ASN A 1 373 ? 35.541 6.514 13.959 1.00 26.12 373 ASN A O 1
ATOM 2881 N N . ASN A 1 374 ? 36.353 5.520 15.801 1.00 26.55 374 ASN A N 1
ATOM 2882 C CA . ASN A 1 374 ? 37.235 6.629 16.156 1.00 29.11 374 ASN A CA 1
ATOM 2883 C C . ASN A 1 374 ? 36.480 7.944 16.334 1.00 27.65 374 ASN A C 1
ATOM 2884 O O . ASN A 1 374 ? 37.061 9.004 16.112 1.00 29.15 374 ASN A O 1
ATOM 2889 N N . ASN A 1 375 ? 35.206 7.877 16.732 1.00 21.72 375 ASN A N 1
ATOM 2890 C CA . ASN A 1 375 ? 34.410 9.089 16.962 1.00 28.83 375 ASN A CA 1
ATOM 2891 C C . ASN A 1 375 ? 34.820 9.842 18.222 1.00 27.45 375 ASN A C 1
ATOM 2892 O O . ASN A 1 375 ? 35.087 9.237 19.262 1.00 25.44 375 ASN A O 1
ATOM 2897 N N . PRO A 1 376 ? 34.874 11.179 18.118 1.00 27.40 376 PRO A N 1
ATOM 2898 C CA . PRO A 1 376 ? 35.303 12.068 19.207 1.00 27.31 376 PRO A CA 1
ATOM 2899 C C . PRO A 1 376 ? 34.234 12.333 20.256 1.00 26.69 376 PRO A C 1
ATOM 2900 O O . PRO A 1 376 ? 33.892 13.481 20.487 1.00 28.27 376 PRO A O 1
ATOM 2904 N N . ALA A 1 377 ? 33.705 11.296 20.888 1.00 31.32 377 ALA A N 1
ATOM 2905 C CA . ALA A 1 377 ? 32.877 11.522 22.069 1.00 27.89 377 ALA A CA 1
ATOM 2906 C C . ALA A 1 377 ? 33.804 11.646 23.268 1.00 29.28 377 ALA A C 1
ATOM 2907 O O . ALA A 1 377 ? 34.915 11.073 23.280 1.00 24.79 377 ALA A O 1
ATOM 2909 N N . VAL A 1 378 ? 33.341 12.391 24.273 1.00 29.87 378 VAL A N 1
ATOM 2910 C CA . VAL A 1 378 ? 34.096 12.600 25.497 1.00 27.26 378 VAL A CA 1
ATOM 2911 C C . VAL A 1 378 ? 33.499 11.847 26.690 1.00 23.41 378 VAL A C 1
ATOM 2912 O O . VAL A 1 378 ? 32.309 11.954 26.993 1.00 29.42 378 VAL A O 1
ATOM 2916 N N . LEU A 1 379 ? 34.349 11.112 27.385 1.00 25.62 379 LEU A N 1
ATOM 2917 C CA . LEU A 1 379 ? 33.941 10.323 28.553 1.00 26.53 379 LEU A CA 1
ATOM 2918 C C . LEU A 1 379 ? 34.618 10.899 29.795 1.00 24.05 379 LEU A C 1
ATOM 2919 O O . LEU A 1 379 ? 35.833 11.115 29.787 1.00 25.24 379 LEU A O 1
ATOM 2924 N N . LEU A 1 380 ? 33.858 11.200 30.838 1.00 19.14 380 LEU A N 1
ATOM 2925 C CA . LEU A 1 380 ? 34.489 11.591 32.103 1.00 23.30 380 LEU A CA 1
ATOM 2926 C C . LEU A 1 380 ? 34.283 10.499 33.141 1.00 23.86 380 LEU A C 1
ATOM 2927 O O . LEU A 1 380 ? 33.153 10.095 33.412 1.00 25.71 380 LEU A O 1
ATOM 2932 N N . VAL A 1 381 ? 35.385 9.995 33.680 1.00 23.56 381 VAL A N 1
ATOM 2933 C CA . VAL A 1 381 ? 35.361 8.860 34.594 1.00 28.88 381 VAL A CA 1
ATOM 2934 C C . VAL A 1 381 ? 35.694 9.311 36.010 1.00 28.99 381 VAL A C 1
ATOM 2935 O O . VAL A 1 381 ? 36.817 9.736 36.310 1.00 32.18 381 VAL A O 1
ATOM 2939 N N . PHE A 1 382 ? 34.700 9.225 36.881 1.00 29.84 382 PHE A N 1
ATOM 2940 C CA . PHE A 1 382 ? 34.819 9.796 38.209 1.00 29.39 382 PHE A CA 1
ATOM 2941 C C . PHE A 1 382 ? 35.180 8.747 39.250 1.00 32.49 382 PHE A C 1
ATOM 2942 O O . PHE A 1 382 ? 34.886 7.558 39.080 1.00 31.12 382 PHE A O 1
ATOM 2950 N N . TRP A 1 383 ? 35.824 9.214 40.319 1.00 33.31 383 TRP A N 1
ATOM 2951 C CA . TRP A 1 383 ? 35.987 8.471 41.565 1.00 35.39 383 TRP A CA 1
ATOM 2952 C C . TRP A 1 383 ? 36.909 7.280 41.445 1.00 31.08 383 TRP A C 1
ATOM 2953 O O . TRP A 1 383 ? 36.865 6.386 42.272 1.00 31.74 383 TRP A O 1
ATOM 2964 N N . GLY A 1 384 ? 37.757 7.292 40.426 1.00 32.00 384 GLY A N 1
ATOM 2965 C CA . GLY A 1 384 ? 38.732 6.239 40.232 1.00 31.19 384 GLY A CA 1
ATOM 2966 C C . GLY A 1 384 ? 39.875 6.428 41.198 1.00 28.90 384 GLY A C 1
ATOM 2967 O O . GLY A 1 384 ? 40.668 7.339 41.049 1.00 30.06 384 GLY A O 1
ATOM 2968 N N . THR A 1 385 ? 39.929 5.578 42.212 1.00 35.85 385 THR A N 1
ATOM 2969 C CA . THR A 1 385 ? 40.949 5.671 43.250 1.00 34.90 385 THR A CA 1
ATOM 2970 C C . THR A 1 385 ? 40.896 4.444 44.163 1.00 33.56 385 THR A C 1
ATOM 2971 O O . THR A 1 385 ? 39.899 3.720 44.197 1.00 34.11 385 THR A O 1
ATOM 2975 N N . LEU A 1 386 ? 41.971 4.224 44.904 1.00 31.30 386 LEU A N 1
ATOM 2976 C CA . LEU A 1 386 ? 42.018 3.159 45.885 1.00 28.73 386 LEU A CA 1
ATOM 2977 C C . LEU A 1 386 ? 41.529 3.636 47.237 1.00 30.83 386 LEU A C 1
ATOM 2978 O O . LEU A 1 386 ? 41.384 2.828 48.149 1.00 33.48 386 LEU A O 1
ATOM 2983 N N . SER A 1 387 ? 41.250 4.937 47.350 1.00 27.70 387 SER A N 1
ATOM 2984 C CA . SER A 1 387 ? 40.838 5.550 48.610 1.00 32.41 387 SER A CA 1
ATOM 2985 C C . SER A 1 387 ? 39.478 6.220 48.505 1.00 34.15 387 SER A C 1
ATOM 2986 O O . SER A 1 387 ? 39.346 7.404 48.794 1.00 48.25 387 SER A O 1
ATOM 2989 N N . GLY A 1 388 ? 38.463 5.502 48.070 1.00 29.48 388 GLY A N 1
ATOM 2990 C CA . GLY A 1 388 ? 37.157 6.125 47.979 1.00 29.75 388 GLY A CA 1
ATOM 2991 C C . GLY A 1 388 ? 36.117 5.178 48.517 1.00 35.96 388 GLY A C 1
ATOM 2992 O O . GLY A 1 388 ? 36.177 4.735 49.665 1.00 38.00 388 GLY A O 1
ATOM 2993 N N . MET A 1 389 ? 35.146 4.863 47.683 1.00 38.83 389 MET A N 1
ATOM 2994 C CA . MET A 1 389 ? 34.177 3.847 48.029 1.00 38.86 389 MET A CA 1
ATOM 2995 C C . MET A 1 389 ? 34.972 2.573 48.286 1.00 33.62 389 MET A C 1
ATOM 2996 O O . MET A 1 389 ? 35.853 2.230 47.490 1.00 32.66 389 MET A O 1
ATOM 3001 N N . ASN A 1 390 ? 34.718 1.905 49.412 1.00 31.16 390 ASN A N 1
ATOM 3002 C CA . ASN A 1 390 ? 35.558 0.771 49.784 1.00 36.04 390 ASN A CA 1
ATOM 3003 C C . ASN A 1 390 ? 34.794 -0.525 50.029 1.00 36.56 390 ASN A C 1
ATOM 3004 O O . ASN A 1 390 ? 35.360 -1.464 50.604 1.00 33.89 390 ASN A O 1
ATOM 3009 N N . ASP A 1 391 ? 33.527 -0.601 49.607 1.00 34.44 391 ASP A N 1
ATOM 3010 C CA . ASP A 1 391 ? 32.864 -1.908 49.583 1.00 30.85 391 ASP A CA 1
ATOM 3011 C C . ASP A 1 391 ? 33.127 -2.581 48.229 1.00 30.14 391 ASP A C 1
ATOM 3012 O O . ASP A 1 391 ? 33.258 -1.896 47.207 1.00 27.60 391 ASP A O 1
ATOM 3017 N N . VAL A 1 392 ? 33.176 -3.918 48.236 1.00 25.90 392 VAL A N 1
ATOM 3018 C CA . VAL A 1 392 ? 33.709 -4.711 47.120 1.00 27.48 392 VAL A CA 1
ATOM 3019 C C . VAL A 1 392 ? 32.993 -4.460 45.753 1.00 28.06 392 VAL A C 1
ATOM 3020 O O . VAL A 1 392 ? 33.634 -4.420 44.697 1.00 22.71 392 VAL A O 1
ATOM 3024 N N . THR A 1 393 ? 31.677 -4.262 45.771 1.00 27.21 393 THR A N 1
ATOM 3025 C CA . THR A 1 393 ? 30.951 -4.103 44.527 1.00 24.90 393 THR A CA 1
ATOM 3026 C C . THR A 1 393 ? 31.118 -2.703 43.938 1.00 25.38 393 THR A C 1
ATOM 3027 O O . THR A 1 393 ? 30.822 -2.474 42.775 1.00 27.50 393 THR A O 1
ATOM 3031 N N . HIS A 1 394 ? 31.598 -1.759 44.724 1.00 28.30 394 HIS A N 1
ATOM 3032 C CA . HIS A 1 394 ? 31.791 -0.416 44.187 1.00 33.04 394 HIS A CA 1
ATOM 3033 C C . HIS A 1 394 ? 33.254 0.028 44.131 1.00 27.13 394 HIS A C 1
ATOM 3034 O O . HIS A 1 394 ? 33.533 1.219 44.132 1.00 29.09 394 HIS A O 1
ATOM 3041 N N . LEU A 1 395 ? 34.172 -0.931 44.046 1.00 27.11 395 LEU A N 1
ATOM 3042 C CA . LEU A 1 395 ? 35.611 -0.640 43.969 1.00 26.48 395 LEU A CA 1
ATOM 3043 C C . LEU A 1 395 ? 36.003 -0.029 42.631 1.00 30.01 395 LEU A C 1
ATOM 3044 O O . LEU A 1 395 ? 35.959 -0.695 41.588 1.00 37.39 395 LEU A O 1
ATOM 3049 N N . CYS A 1 396 ? 36.426 1.224 42.650 1.00 31.57 396 CYS A N 1
ATOM 3050 C CA . CYS A 1 396 ? 36.837 1.896 41.419 1.00 27.88 396 CYS A CA 1
ATOM 3051 C C . CYS A 1 396 ? 38.317 1.629 41.100 1.00 30.78 396 CYS A C 1
ATOM 3052 O O . CYS A 1 396 ? 39.099 2.578 40.903 1.00 29.98 396 CYS A O 1
ATOM 3055 N N . PHE A 1 397 ? 38.696 0.348 41.049 1.00 28.77 397 PHE A N 1
ATOM 3056 C CA . PHE A 1 397 ? 40.106 -0.039 40.941 1.00 27.09 397 PHE A CA 1
ATOM 3057 C C . PHE A 1 397 ? 40.519 -0.287 39.496 1.00 27.57 397 PHE A C 1
ATOM 3058 O O . PHE A 1 397 ? 41.726 -0.384 39.200 1.00 28.22 397 PHE A O 1
ATOM 3066 N N . PHE A 1 398 ? 39.543 -0.445 38.602 1.00 20.09 398 PHE A N 1
ATOM 3067 C CA . PHE A 1 398 ? 39.847 -1.135 37.351 1.00 25.03 398 PHE A CA 1
ATOM 3068 C C . PHE A 1 398 ? 39.692 -0.341 36.033 1.00 25.90 398 PHE A C 1
ATOM 3069 O O . PHE A 1 398 ? 39.853 -0.921 34.955 1.00 25.16 398 PHE A O 1
ATOM 3077 N N . ASP A 1 399 ? 39.401 0.956 36.087 1.00 23.28 399 ASP A N 1
ATOM 3078 C CA . ASP A 1 399 ? 39.098 1.686 34.841 1.00 24.59 399 ASP A CA 1
ATOM 3079 C C . ASP A 1 399 ? 40.327 1.861 33.943 1.00 25.72 399 ASP A C 1
ATOM 3080 O O . ASP A 1 399 ? 40.220 1.832 32.721 1.00 25.97 399 ASP A O 1
ATOM 3085 N N . ILE A 1 400 ? 41.501 2.028 34.546 1.00 28.72 400 ILE A N 1
ATOM 3086 C CA . ILE A 1 400 ? 42.722 2.127 33.751 1.00 28.71 400 ILE A CA 1
ATOM 3087 C C . ILE A 1 400 ? 42.933 0.817 32.968 1.00 29.50 400 ILE A C 1
ATOM 3088 O O . ILE A 1 400 ? 43.090 0.869 31.751 1.00 28.09 400 ILE A O 1
ATOM 3093 N N . PRO A 1 401 ? 42.904 -0.359 33.636 1.00 26.83 401 PRO A N 1
ATOM 3094 C CA . PRO A 1 401 ? 42.991 -1.578 32.815 1.00 28.66 401 PRO A CA 1
ATOM 3095 C C . PRO A 1 401 ? 41.752 -1.825 31.924 1.00 28.81 401 PRO A C 1
ATOM 3096 O O . PRO A 1 401 ? 41.849 -2.499 30.904 1.00 23.42 401 PRO A O 1
ATOM 3100 N N . LEU A 1 402 ? 40.588 -1.315 32.300 1.00 27.78 402 LEU A N 1
ATOM 3101 C CA . LEU A 1 402 ? 39.421 -1.522 31.438 1.00 27.66 402 LEU A CA 1
ATOM 3102 C C . LEU A 1 402 ? 39.551 -0.748 30.107 1.00 28.21 402 LEU A C 1
ATOM 3103 O O . LEU A 1 402 ? 39.352 -1.311 29.022 1.00 21.92 402 LEU A O 1
ATOM 3108 N N . ILE A 1 403 ? 39.947 0.522 30.207 1.00 26.94 403 ILE A N 1
ATOM 3109 C CA . ILE A 1 403 ? 39.836 1.491 29.123 1.00 22.07 403 ILE A CA 1
ATOM 3110 C C . ILE A 1 403 ? 41.137 1.731 28.355 1.00 30.03 403 ILE A C 1
ATOM 3111 O O . ILE A 1 403 ? 41.138 1.998 27.138 1.00 25.33 403 ILE A O 1
ATOM 3116 N N . SER A 1 404 ? 42.257 1.683 29.072 1.00 29.02 404 SER A N 1
ATOM 3117 C CA . SER A 1 404 ? 43.474 2.261 28.521 1.00 30.06 404 SER A CA 1
ATOM 3118 C C . SER A 1 404 ? 44.126 1.330 27.534 1.00 30.34 404 SER A C 1
ATOM 3119 O O . SER A 1 404 ? 45.074 1.723 26.857 1.00 28.94 404 SER A O 1
ATOM 3122 N N . ASN A 1 405 ? 43.618 0.106 27.433 1.00 26.82 405 ASN A N 1
ATOM 3123 C CA . ASN A 1 405 ? 44.250 -0.862 26.541 1.00 31.27 405 ASN A CA 1
ATOM 3124 C C . ASN A 1 405 ? 43.435 -1.092 25.264 1.00 26.39 405 ASN A C 1
ATOM 3125 O O . ASN A 1 405 ? 43.753 -1.967 24.462 1.00 25.62 405 ASN A O 1
ATOM 3130 N N . ILE A 1 406 ? 42.403 -0.279 25.081 1.00 22.31 406 ILE A N 1
ATOM 3131 C CA . ILE A 1 406 ? 41.608 -0.285 23.866 1.00 24.55 406 ILE A CA 1
ATOM 3132 C C . ILE A 1 406 ? 42.277 0.569 22.811 1.00 22.19 406 ILE A C 1
ATOM 3133 O O . ILE A 1 406 ? 42.641 1.700 23.115 1.00 27.25 406 ILE A O 1
ATOM 3138 N N . PRO A 1 407 ? 42.424 0.049 21.571 1.00 22.61 407 PRO A N 1
ATOM 3139 C CA . PRO A 1 407 ? 43.004 0.824 20.462 1.00 26.90 407 PRO A CA 1
ATOM 3140 C C . PRO A 1 407 ? 42.239 2.115 20.133 1.00 22.93 407 PRO A C 1
ATOM 3141 O O . PRO A 1 407 ? 41.023 2.166 20.308 1.00 25.56 407 PRO A O 1
ATOM 3145 N N . ASN A 1 408 ? 42.967 3.139 19.692 1.00 23.53 408 ASN A N 1
ATOM 3146 C CA . ASN A 1 408 ? 42.410 4.434 19.281 1.00 20.05 408 ASN A CA 1
ATOM 3147 C C . ASN A 1 408 ? 42.001 5.325 20.442 1.00 26.03 408 ASN A C 1
ATOM 3148 O O . ASN A 1 408 ? 41.901 6.540 20.282 1.00 24.12 408 ASN A O 1
ATOM 3153 N N . MET A 1 409 ? 41.748 4.730 21.606 1.00 27.54 409 MET A N 1
ATOM 3154 C CA . MET A 1 409 ? 41.342 5.506 22.781 1.00 27.28 409 MET A CA 1
ATOM 3155 C C . MET A 1 409 ? 42.431 6.444 23.328 1.00 26.42 409 MET A C 1
ATOM 3156 O O . MET A 1 409 ? 43.600 6.070 23.489 1.00 27.30 409 MET A O 1
ATOM 3161 N N . VAL A 1 410 ? 42.021 7.666 23.627 1.00 25.97 410 VAL A N 1
ATOM 3162 C CA . VAL A 1 410 ? 42.844 8.603 24.384 1.00 29.20 410 VAL A CA 1
ATOM 3163 C C . VAL A 1 410 ? 42.319 8.737 25.836 1.00 25.92 410 VAL A C 1
ATOM 3164 O O . VAL A 1 410 ? 41.190 9.184 26.056 1.00 29.56 410 VAL A O 1
ATOM 3168 N N . TYR A 1 411 ? 43.116 8.330 26.821 1.00 26.53 411 TYR A N 1
ATOM 3169 C CA . TYR A 1 411 ? 42.716 8.449 28.236 1.00 25.43 411 TYR A CA 1
ATOM 3170 C C . TYR A 1 411 ? 43.654 9.397 28.963 1.00 22.36 411 TYR A C 1
ATOM 3171 O O . TYR A 1 411 ? 44.856 9.119 29.076 1.00 26.15 411 TYR A O 1
ATOM 3180 N N . LEU A 1 412 ? 43.109 10.512 29.450 1.00 24.11 412 LEU A N 1
ATOM 3181 C CA . LEU A 1 412 ? 43.917 11.576 30.060 1.00 27.59 412 LEU A CA 1
ATOM 3182 C C . LEU A 1 412 ? 43.811 11.546 31.574 1.00 29.66 412 LEU A C 1
ATOM 3183 O O . LEU A 1 412 ? 42.743 11.263 32.139 1.00 27.60 412 LEU A O 1
ATOM 3188 N N . ALA A 1 413 ? 44.929 11.849 32.229 1.00 27.83 413 ALA A N 1
ATOM 3189 C CA . ALA A 1 413 ? 44.984 11.856 33.686 1.00 30.58 413 ALA A CA 1
ATOM 3190 C C . ALA A 1 413 ? 45.417 13.214 34.234 1.00 31.47 413 ALA A C 1
ATOM 3191 O O . ALA A 1 413 ? 46.618 13.452 34.435 1.00 35.63 413 ALA A O 1
ATOM 3193 N N . PRO A 1 414 ? 44.450 14.118 34.456 1.00 28.31 414 PRO A N 1
ATOM 3194 C CA . PRO A 1 414 ? 44.733 15.412 35.097 1.00 33.67 414 PRO A CA 1
ATOM 3195 C C . PRO A 1 414 ? 45.169 15.305 36.566 1.00 34.39 414 PRO A C 1
ATOM 3196 O O . PRO A 1 414 ? 44.790 14.390 37.285 1.00 30.02 414 PRO A O 1
ATOM 3200 N N . THR A 1 415 ? 45.958 16.271 37.005 1.00 37.65 415 THR A N 1
ATOM 3201 C CA . THR A 1 415 ? 46.481 16.266 38.360 1.00 38.94 415 THR A CA 1
ATOM 3202 C C . THR A 1 415 ? 45.908 17.424 39.171 1.00 39.74 415 THR A C 1
ATOM 3203 O O . THR A 1 415 ? 45.871 17.370 40.400 1.00 42.95 415 THR A O 1
ATOM 3207 N N . CYS A 1 416 ? 45.469 18.478 38.489 1.00 42.39 416 CYS A N 1
ATOM 3208 C CA . CYS A 1 416 ? 44.905 19.628 39.189 1.00 42.05 416 CYS A CA 1
ATOM 3209 C C . CYS A 1 416 ? 43.801 20.302 38.374 1.00 40.85 416 CYS A C 1
ATOM 3210 O O . CYS A 1 416 ? 43.621 19.995 37.197 1.00 43.07 416 CYS A O 1
ATOM 3213 N N . LYS A 1 417 ? 43.093 21.246 38.990 1.00 39.02 417 LYS A N 1
ATOM 3214 C CA . LYS A 1 417 ? 41.816 21.717 38.460 1.00 37.42 417 LYS A CA 1
ATOM 3215 C C . LYS A 1 417 ? 41.912 22.406 37.091 1.00 42.11 417 LYS A C 1
ATOM 3216 O O . LYS A 1 417 ? 41.084 22.170 36.204 1.00 39.84 417 LYS A O 1
ATOM 3222 N N . GLU A 1 418 ? 42.894 23.284 36.919 1.00 43.71 418 GLU A N 1
ATOM 3223 C CA . GLU A 1 418 ? 42.975 24.020 35.668 1.00 40.21 418 GLU A CA 1
ATOM 3224 C C . GLU A 1 418 ? 43.354 23.086 34.525 1.00 40.54 418 GLU A C 1
ATOM 3225 O O . GLU A 1 418 ? 42.822 23.208 33.414 1.00 35.96 418 GLU A O 1
ATOM 3231 N N . GLU A 1 419 ? 44.236 22.131 34.812 1.00 43.82 419 GLU A N 1
ATOM 3232 C CA . GLU A 1 419 ? 44.619 21.109 33.836 1.00 35.62 419 GLU A CA 1
ATOM 3233 C C . GLU A 1 419 ? 43.415 20.251 33.433 1.00 39.98 419 GLU A C 1
ATOM 3234 O O . GLU A 1 419 ? 43.190 20.016 32.243 1.00 41.87 419 GLU A O 1
ATOM 3240 N N . TYR A 1 420 ? 42.644 19.799 34.421 1.00 35.96 420 TYR A N 1
ATOM 3241 C CA . TYR A 1 420 ? 41.414 19.054 34.164 1.00 36.03 420 TYR A CA 1
ATOM 3242 C C . TYR A 1 420 ? 40.516 19.846 33.213 1.00 32.84 420 TYR A C 1
ATOM 3243 O O . TYR A 1 420 ? 40.034 19.312 32.212 1.00 30.03 420 TYR A O 1
ATOM 3252 N N . LEU A 1 421 ? 40.293 21.118 33.519 1.00 35.21 421 LEU A N 1
ATOM 3253 C CA . LEU A 1 421 ? 39.369 21.930 32.725 1.00 31.39 421 LEU A CA 1
ATOM 3254 C C . LEU A 1 421 ? 39.910 22.228 31.321 1.00 33.15 421 LEU A C 1
ATOM 3255 O O . LEU A 1 421 ? 39.137 22.396 30.373 1.00 29.03 421 LEU A O 1
ATOM 3260 N N . ALA A 1 422 ? 41.237 22.269 31.206 1.00 32.13 422 ALA A N 1
ATOM 3261 C CA . ALA A 1 422 ? 41.920 22.496 29.946 1.00 30.19 422 ALA A CA 1
ATOM 3262 C C . ALA A 1 422 ? 41.843 21.280 29.008 1.00 37.36 422 ALA A C 1
ATOM 3263 O O . ALA A 1 422 ? 41.669 21.430 27.788 1.00 35.08 422 ALA A O 1
ATOM 3265 N N . MET A 1 423 ? 41.991 20.078 29.563 1.00 36.25 423 MET A N 1
ATOM 3266 C CA . MET A 1 423 ? 41.872 18.878 28.742 1.00 32.03 423 MET A CA 1
ATOM 3267 C C . MET A 1 423 ? 40.413 18.721 28.336 1.00 31.82 423 MET A C 1
ATOM 3268 O O . MET A 1 423 ? 40.123 18.298 27.222 1.00 33.57 423 MET A O 1
ATOM 3273 N N . LEU A 1 424 ? 39.489 19.078 29.223 1.00 28.92 424 LEU A N 1
ATOM 3274 C CA . LEU A 1 424 ? 38.080 18.920 28.887 1.00 31.50 424 LEU A CA 1
ATOM 3275 C C . LEU A 1 424 ? 37.652 19.909 27.785 1.00 34.56 424 LEU A C 1
ATOM 3276 O O . LEU A 1 424 ? 36.914 19.539 26.861 1.00 31.94 424 LEU A O 1
ATOM 3281 N N . GLU A 1 425 ? 38.156 21.141 27.858 1.00 35.05 425 GLU A N 1
ATOM 3282 C CA . GLU A 1 425 ? 37.893 22.150 26.836 1.00 32.51 425 GLU A CA 1
ATOM 3283 C C . GLU A 1 425 ? 38.481 21.686 25.500 1.00 37.64 425 GLU A C 1
ATOM 3284 O O . GLU A 1 425 ? 37.807 21.732 24.460 1.00 34.52 425 GLU A O 1
ATOM 3290 N N . TRP A 1 426 ? 39.722 21.205 25.535 1.00 34.66 426 TRP A N 1
ATOM 3291 C CA . TRP A 1 426 ? 40.370 20.705 24.333 1.00 32.47 426 TRP A CA 1
ATOM 3292 C C . TRP A 1 426 ? 39.633 19.486 23.770 1.00 35.25 426 TRP A C 1
ATOM 3293 O O . TRP A 1 426 ? 39.463 19.373 22.549 1.00 34.60 426 TRP A O 1
ATOM 3304 N N . SER A 1 427 ? 39.210 18.586 24.662 1.00 31.99 427 SER A N 1
ATOM 3305 C CA . SER A 1 427 ? 38.393 17.417 24.299 1.00 31.51 427 SER A CA 1
ATOM 3306 C C . SER A 1 427 ? 37.210 17.781 23.448 1.00 30.78 427 SER A C 1
ATOM 3307 O O . SER A 1 427 ? 36.970 17.154 22.417 1.00 26.97 427 SER A O 1
ATOM 3310 N N . ILE A 1 428 ? 36.455 18.783 23.894 1.00 30.18 428 ILE A N 1
ATOM 3311 C CA . ILE A 1 428 ? 35.267 19.194 23.157 1.00 36.20 428 ILE A CA 1
ATOM 3312 C C . ILE A 1 428 ? 35.671 19.844 21.837 1.00 38.00 428 ILE A C 1
ATOM 3313 O O . ILE A 1 428 ? 34.967 19.726 20.847 1.00 39.62 428 ILE A O 1
ATOM 3318 N N . ARG A 1 429 ? 36.831 20.485 21.804 1.00 34.74 429 ARG A N 1
ATOM 3319 C CA . ARG A 1 429 ? 37.190 21.280 20.645 1.00 36.33 429 ARG A CA 1
ATOM 3320 C C . ARG A 1 429 ? 37.728 20.363 19.537 1.00 41.02 429 ARG A C 1
ATOM 3321 O O . ARG A 1 429 ? 37.472 20.595 18.348 1.00 36.68 429 ARG A O 1
ATOM 3329 N N . GLN A 1 430 ? 38.472 19.326 19.926 1.00 31.16 430 GLN A N 1
ATOM 3330 C CA . GLN A 1 430 ? 39.094 18.443 18.940 1.00 30.74 430 GLN A CA 1
ATOM 3331 C C . GLN A 1 430 ? 38.050 17.547 18.278 1.00 31.00 430 GLN A C 1
ATOM 3332 O O . GLN A 1 430 ? 36.934 17.392 18.790 1.00 30.18 430 GLN A O 1
ATOM 3338 N N . ASN A 1 431 ? 38.428 16.959 17.145 1.00 31.69 431 ASN A N 1
ATOM 3339 C CA . ASN A 1 431 ? 37.532 16.111 16.363 1.00 34.00 431 ASN A CA 1
ATOM 3340 C C . ASN A 1 431 ? 38.205 14.836 15.854 1.00 31.13 431 ASN A C 1
ATOM 3341 O O . ASN A 1 431 ? 37.723 14.224 14.896 1.00 25.26 431 ASN A O 1
ATOM 3346 N N . GLU A 1 432 ? 39.318 14.454 16.480 1.0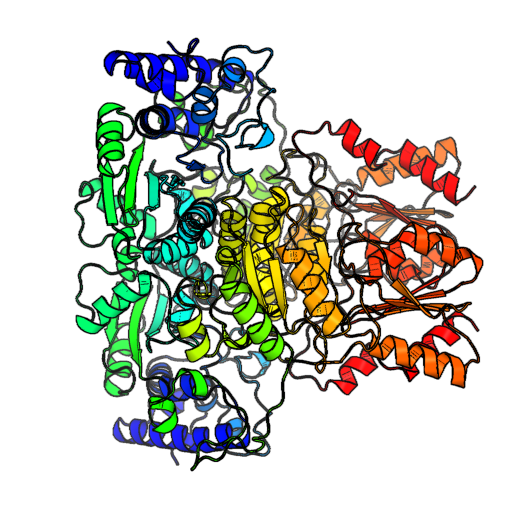0 27.76 432 GLU A N 1
ATOM 3347 C CA . GLU A 1 432 ? 40.195 13.427 15.916 1.00 31.64 432 GLU A CA 1
ATOM 3348 C C . GLU A 1 432 ? 40.232 12.137 16.734 1.00 32.40 432 GLU A C 1
ATOM 3349 O O . GLU A 1 432 ? 40.573 11.087 16.193 1.00 32.21 432 GLU A O 1
ATOM 3355 N N . HIS A 1 433 ? 39.856 12.213 18.013 1.00 32.40 433 HIS A N 1
ATOM 3356 C CA . HIS A 1 433 ? 39.890 11.057 18.911 1.00 28.00 433 HIS A CA 1
ATOM 3357 C C . HIS A 1 433 ? 38.711 10.952 19.869 1.00 28.37 433 HIS A C 1
ATOM 3358 O O . HIS A 1 433 ? 38.236 11.969 20.372 1.00 24.78 433 HIS A O 1
ATOM 3365 N N . PRO A 1 434 ? 38.296 9.707 20.186 1.00 26.23 434 PRO A N 1
ATOM 3366 C CA . PRO A 1 434 ? 37.530 9.479 21.415 1.00 25.29 434 PRO A CA 1
ATOM 3367 C C . PRO A 1 434 ? 38.377 9.843 22.624 1.00 23.05 434 PRO A C 1
ATOM 3368 O O . PRO A 1 434 ? 39.532 9.389 22.721 1.00 24.35 434 PRO A O 1
ATOM 3372 N N . VAL A 1 435 ? 37.844 10.654 23.528 1.00 23.16 435 VAL A N 1
ATOM 3373 C CA . VAL A 1 435 ? 38.640 11.051 24.690 1.00 26.57 435 VAL A CA 1
ATOM 3374 C C . VAL A 1 435 ? 37.955 10.694 26.000 1.00 30.35 435 VAL A C 1
ATOM 3375 O O . VAL A 1 435 ? 36.792 11.083 26.262 1.00 29.74 435 VAL A O 1
ATOM 3379 N N . ALA A 1 436 ? 38.684 9.962 26.836 1.00 26.46 436 ALA A N 1
ATOM 3380 C CA . ALA A 1 436 ? 38.248 9.748 28.204 1.00 25.86 436 ALA A CA 1
ATOM 3381 C C . ALA A 1 436 ? 39.162 10.522 29.156 1.00 28.35 436 ALA A C 1
ATOM 3382 O O . ALA A 1 436 ? 40.375 10.590 28.934 1.00 28.36 436 ALA A O 1
ATOM 3384 N N . ILE A 1 437 ? 38.588 11.076 30.220 1.00 24.73 437 ILE A N 1
ATOM 3385 C CA . ILE A 1 437 ? 39.353 11.825 31.214 1.00 25.21 437 ILE A CA 1
ATOM 3386 C C . ILE A 1 437 ? 39.131 11.273 32.627 1.00 26.40 437 ILE A C 1
ATOM 3387 O O . ILE A 1 437 ? 37.998 11.192 33.110 1.00 23.59 437 ILE A O 1
ATOM 3392 N N . ARG A 1 438 ? 40.211 10.882 33.292 1.00 26.69 438 ARG A N 1
ATOM 3393 C CA . ARG A 1 438 ? 40.102 10.387 34.659 1.00 26.21 438 ARG A CA 1
ATOM 3394 C C . ARG A 1 438 ? 40.072 11.578 35.624 1.00 30.66 438 ARG A C 1
ATOM 3395 O O . ARG A 1 438 ? 41.123 12.092 36.002 1.00 27.08 438 ARG A O 1
ATOM 3403 N N . VAL A 1 439 ? 38.861 12.041 35.962 1.00 29.96 439 VAL A N 1
ATOM 3404 C CA . VAL A 1 439 ? 38.660 13.140 36.908 1.00 30.27 439 VAL A CA 1
ATOM 3405 C C . VAL A 1 439 ? 39.374 12.805 38.215 1.00 36.03 439 VAL A C 1
ATOM 3406 O O . VAL A 1 439 ? 39.104 11.770 38.817 1.00 39.03 439 VAL A O 1
ATOM 3410 N N . PRO A 1 440 ? 40.266 13.695 38.680 1.00 38.79 440 PRO A N 1
ATOM 3411 C CA . PRO A 1 440 ? 41.080 13.366 39.858 1.00 39.39 440 PRO A CA 1
ATOM 3412 C C . PRO A 1 440 ? 40.222 13.107 41.096 1.00 36.88 440 PRO A C 1
ATOM 3413 O O . PRO A 1 440 ? 39.324 13.883 41.402 1.00 37.67 440 PRO A O 1
ATOM 3417 N N . ALA A 1 441 ? 40.476 12.005 41.785 1.00 35.43 441 ALA A N 1
ATOM 3418 C CA . ALA A 1 441 ? 39.739 11.720 43.007 1.00 41.66 441 ALA A CA 1
ATOM 3419 C C . ALA A 1 441 ? 40.425 12.361 44.212 1.00 38.36 441 ALA A C 1
ATOM 3420 O O . ALA A 1 441 ? 40.865 11.666 45.131 1.00 38.04 441 ALA A O 1
ATOM 3422 N N . THR A 1 442 ? 40.533 13.690 44.188 1.00 34.73 442 THR A N 1
ATOM 3423 C CA . THR A 1 442 ? 41.143 14.440 45.288 1.00 36.57 442 THR A CA 1
ATOM 3424 C C . THR A 1 442 ? 40.296 15.654 45.572 1.00 34.85 442 THR A C 1
ATOM 3425 O O . THR A 1 442 ? 39.316 15.883 44.855 1.00 38.72 442 THR A O 1
ATOM 3429 N N . ASP A 1 443 ? 40.661 16.434 46.601 1.00 38.22 443 ASP A N 1
ATOM 3430 C CA . ASP A 1 443 ? 40.051 17.757 46.793 1.00 34.80 443 ASP A CA 1
ATOM 3431 C C . ASP A 1 443 ? 40.419 18.601 45.598 1.00 33.12 443 ASP A C 1
ATOM 3432 O O . ASP A 1 443 ? 41.377 18.307 44.889 1.00 32.43 443 ASP A O 1
ATOM 3437 N N . VAL A 1 444 ? 39.697 19.677 45.378 1.00 35.22 444 VAL A N 1
ATOM 3438 C CA . VAL A 1 444 ? 40.003 20.460 44.200 1.00 34.49 444 VAL A CA 1
ATOM 3439 C C . VAL A 1 444 ? 41.301 21.210 44.437 1.00 37.38 444 VAL A C 1
ATOM 3440 O O . VAL A 1 444 ? 41.379 22.086 45.301 1.00 43.27 444 VAL A O 1
ATOM 3444 N N . ILE A 1 445 ? 42.316 20.847 43.661 1.00 38.14 445 ILE A N 1
ATOM 3445 C CA . ILE A 1 445 ? 43.654 21.407 43.781 1.00 34.77 445 ILE A CA 1
ATOM 3446 C C . ILE A 1 445 ? 43.926 22.462 42.686 1.00 37.82 445 ILE A C 1
ATOM 3447 O O . ILE A 1 445 ? 43.679 22.235 41.497 1.00 41.45 445 ILE A O 1
ATOM 3452 N N . THR A 1 446 ? 44.366 23.643 43.103 1.00 39.07 446 THR A N 1
ATOM 3453 C CA . THR A 1 446 ? 44.757 24.697 42.164 1.00 41.69 446 THR A CA 1
ATOM 3454 C C . THR A 1 446 ? 46.156 24.423 41.573 1.00 45.67 446 THR A C 1
ATOM 3455 O O . THR A 1 446 ? 47.098 24.099 42.306 1.00 37.12 446 THR A O 1
ATOM 3459 N N . CYS A 1 447 ? 46.291 24.563 40.254 1.00 40.59 447 CYS A N 1
ATOM 3460 C CA . CYS A 1 447 ? 47.536 24.205 39.576 1.00 42.93 447 CYS A CA 1
ATOM 3461 C C . CYS A 1 447 ? 48.648 25.225 39.890 1.00 48.28 447 CYS A C 1
ATOM 3462 O O . CYS A 1 447 ? 49.819 24.872 40.074 1.00 44.21 447 CYS A O 1
ATOM 3465 N N . GLY A 1 448 ? 48.274 26.495 39.943 1.00 45.89 448 GLY A N 1
ATOM 3466 C CA . GLY A 1 448 ? 49.221 27.549 40.246 1.00 54.30 448 GLY A CA 1
ATOM 3467 C C . GLY A 1 448 ? 50.227 27.916 39.164 1.00 63.27 448 GLY A C 1
ATOM 3468 O O . GLY A 1 448 ? 50.882 28.964 39.251 1.00 68.97 448 GLY A O 1
ATOM 3469 N N . GLU A 1 449 ? 50.349 27.087 38.131 1.00 51.54 449 GLU A N 1
ATOM 3470 C CA . GLU A 1 449 ? 51.155 27.476 36.977 1.00 56.63 449 GLU A CA 1
ATOM 3471 C C . GLU A 1 449 ? 50.325 27.273 35.725 1.00 50.70 449 GLU A C 1
ATOM 3472 O O . GLU A 1 449 ? 49.533 26.331 35.670 1.00 48.56 449 GLU A O 1
ATOM 3478 N N . PRO A 1 450 ? 50.477 28.171 34.728 1.00 51.94 450 PRO A N 1
ATOM 3479 C CA . PRO A 1 450 ? 49.661 28.088 33.506 1.00 48.94 450 PRO A CA 1
ATOM 3480 C C . PRO A 1 450 ? 49.789 26.720 32.852 1.00 42.86 450 PRO A C 1
ATOM 3481 O O . PRO A 1 450 ? 50.864 26.093 32.889 1.00 37.27 450 PRO A O 1
ATOM 3485 N N . VAL A 1 451 ? 48.696 26.227 32.291 1.00 37.73 451 VAL A N 1
ATOM 3486 C CA . VAL A 1 451 ? 48.721 24.845 31.821 1.00 43.67 451 VAL A CA 1
ATOM 3487 C C . VAL A 1 451 ? 48.553 24.827 30.313 1.00 33.49 451 VAL A C 1
ATOM 3488 O O . VAL A 1 451 ? 47.901 25.706 29.765 1.00 32.95 451 VAL A O 1
ATOM 3492 N N . GLU A 1 452 ? 49.147 23.826 29.660 1.00 36.18 452 GLU A N 1
ATOM 3493 C CA . GLU A 1 452 ? 48.997 23.627 28.217 1.00 38.81 452 GLU A CA 1
ATOM 3494 C C . GLU A 1 452 ? 47.511 23.478 27.873 1.00 40.50 452 GLU A C 1
ATOM 3495 O O . GLU A 1 452 ? 46.750 22.890 28.648 1.00 41.05 452 GLU A O 1
ATOM 3501 N N . THR A 1 453 ? 47.085 24.041 26.744 1.00 39.07 453 THR A N 1
ATOM 3502 C CA . THR A 1 453 ? 45.666 24.006 26.394 1.00 39.11 453 THR A CA 1
ATOM 3503 C C . THR A 1 453 ? 45.380 23.099 25.201 1.00 40.09 453 THR A C 1
ATOM 3504 O O . THR A 1 453 ? 44.218 22.886 24.841 1.00 41.16 453 THR A O 1
ATOM 3508 N N . ASP A 1 454 ? 46.434 22.585 24.582 1.00 36.24 454 ASP A N 1
ATOM 3509 C CA . ASP A 1 454 ? 46.296 21.712 23.427 1.00 40.37 454 ASP A CA 1
ATOM 3510 C C . ASP A 1 454 ? 46.935 20.339 23.683 1.00 40.48 454 ASP A C 1
ATOM 3511 O O . ASP A 1 454 ? 48.145 20.235 23.907 1.00 38.10 454 ASP A O 1
ATOM 3516 N N . TYR A 1 455 ? 46.148 19.272 23.628 1.00 34.21 455 TYR A N 1
ATOM 3517 C CA . TYR A 1 455 ? 46.728 17.979 23.969 1.00 35.45 455 TYR A CA 1
ATOM 3518 C C . TYR A 1 455 ? 46.854 17.046 22.769 1.00 36.67 455 TYR A C 1
ATOM 3519 O O . TYR A 1 455 ? 46.988 15.839 22.931 1.00 40.50 455 TYR A O 1
ATOM 3528 N N . SER A 1 456 ? 46.873 17.634 21.574 1.00 40.44 456 SER A N 1
ATOM 3529 C CA . SER A 1 456 ? 46.802 16.906 20.303 1.00 34.99 456 SER A CA 1
ATOM 3530 C C . SER A 1 456 ? 48.025 16.073 19.932 1.00 34.78 456 SER A C 1
ATOM 3531 O O . SER A 1 456 ? 47.890 15.087 19.217 1.00 34.21 456 SER A O 1
ATOM 3534 N N . VAL A 1 457 ? 49.216 16.471 20.360 1.00 33.86 457 VAL A N 1
ATOM 3535 C CA . VAL A 1 457 ? 50.370 15.594 20.185 1.00 28.65 457 VAL A CA 1
ATOM 3536 C C . VAL A 1 457 ? 50.321 14.567 21.314 1.00 38.78 457 VAL A C 1
ATOM 3537 O O . VAL A 1 457 ? 50.599 14.891 22.467 1.00 36.81 457 VAL A O 1
ATOM 3541 N N . LEU A 1 458 ? 49.954 13.329 20.992 1.00 39.77 458 LEU A N 1
ATOM 3542 C CA . LEU A 1 458 ? 49.729 12.333 22.032 1.00 37.33 458 LEU A CA 1
ATOM 3543 C C . LEU A 1 458 ? 51.023 11.826 22.675 1.00 37.29 458 LEU A C 1
ATOM 3544 O O . LEU A 1 458 ? 52.100 11.879 22.074 1.00 31.97 458 LEU A O 1
ATOM 3549 N N . ASN A 1 459 ? 50.886 11.360 23.916 1.00 35.25 459 ASN A N 1
ATOM 3550 C CA . ASN A 1 459 ? 51.938 10.655 24.640 1.00 37.64 459 ASN A CA 1
ATOM 3551 C C . ASN A 1 459 ? 53.203 11.500 24.892 1.00 38.36 459 ASN A C 1
ATOM 3552 O O . ASN A 1 459 ? 54.319 10.983 24.824 1.00 35.83 459 ASN A O 1
ATOM 3557 N N . ARG A 1 460 ? 53.016 12.791 25.175 1.00 36.65 460 ARG A N 1
ATOM 3558 C CA . ARG A 1 460 ? 54.078 13.644 25.736 1.00 39.91 460 ARG A CA 1
ATOM 3559 C C . ARG A 1 460 ? 53.955 13.768 27.257 1.00 35.74 460 ARG A C 1
ATOM 3560 O O . ARG A 1 460 ? 53.057 14.445 27.736 1.00 37.01 460 ARG A O 1
ATOM 3568 N N . TYR A 1 461 ? 54.856 13.155 28.015 1.00 36.13 461 TYR A N 1
ATOM 3569 C CA . TYR A 1 461 ? 54.862 13.345 29.469 1.00 39.68 461 TYR A CA 1
ATOM 3570 C C . TYR A 1 461 ? 55.501 14.692 29.824 1.00 41.66 461 TYR A C 1
ATOM 3571 O O . TYR A 1 461 ? 56.467 15.095 29.178 1.00 43.33 461 TYR A O 1
ATOM 3580 N N . LYS A 1 462 ? 55.036 15.314 30.910 1.00 38.63 462 LYS A N 1
ATOM 3581 C CA . LYS A 1 462 ? 55.547 16.662 31.276 1.00 41.16 462 LYS A CA 1
ATOM 3582 C C . LYS A 1 462 ? 56.538 16.588 32.443 1.00 42.66 462 LYS A C 1
ATOM 3583 O O . LYS A 1 462 ? 56.088 16.309 33.571 1.00 47.69 462 LYS A O 1
ATOM 3589 N N . VAL A 1 463 ? 57.831 16.827 32.188 1.00 40.90 463 VAL A N 1
ATOM 3590 C CA . VAL A 1 463 ? 58.799 16.900 33.285 1.00 42.62 463 VAL A CA 1
ATOM 3591 C C . VAL A 1 463 ? 58.504 18.144 34.123 1.00 42.89 463 VAL A C 1
ATOM 3592 O O . VAL A 1 463 ? 58.409 19.254 33.593 1.00 48.36 463 VAL A O 1
ATOM 3596 N N . THR A 1 464 ? 58.313 17.968 35.425 1.00 43.01 464 THR A N 1
ATOM 3597 C CA . THR A 1 464 ? 58.012 19.120 36.270 1.00 47.50 464 THR A CA 1
ATOM 3598 C C . THR A 1 464 ? 59.174 19.414 37.210 1.00 44.48 464 THR A C 1
ATOM 3599 O O . THR A 1 464 ? 59.193 20.449 37.881 1.00 43.35 464 THR A O 1
ATOM 3603 N N . HIS A 1 465 ? 60.146 18.510 37.237 1.00 41.92 465 HIS A N 1
ATOM 3604 C CA . HIS A 1 465 ? 61.398 18.765 37.935 1.00 42.20 465 HIS A CA 1
ATOM 3605 C C . HIS A 1 465 ? 62.523 17.930 37.345 1.00 43.14 465 HIS A C 1
ATOM 3606 O O . HIS A 1 465 ? 62.450 16.704 37.326 1.00 42.48 465 HIS A O 1
ATOM 3613 N N . ARG A 1 466 ? 63.575 18.597 36.879 1.00 45.22 466 ARG A N 1
ATOM 3614 C CA . ARG A 1 466 ? 64.728 17.884 36.334 1.00 45.58 466 ARG A CA 1
ATOM 3615 C C . ARG A 1 466 ? 65.554 17.382 37.497 1.00 45.27 466 ARG A C 1
ATOM 3616 O O . ARG A 1 466 ? 65.866 18.141 38.412 1.00 55.96 466 ARG A O 1
ATOM 3624 N N . GLY A 1 467 ? 65.925 16.113 37.464 1.00 40.84 467 GLY A N 1
ATOM 3625 C CA . GLY A 1 467 ? 66.680 15.539 38.554 1.00 37.49 467 GLY A CA 1
ATOM 3626 C C . GLY A 1 467 ? 67.654 14.535 38.006 1.00 39.47 467 GLY A C 1
ATOM 3627 O O . GLY A 1 467 ? 68.113 14.674 36.874 1.00 40.00 467 GLY A O 1
ATOM 3628 N N . ALA A 1 468 ? 67.981 13.527 38.804 1.00 39.35 468 ALA A N 1
ATOM 3629 C CA . ALA A 1 468 ? 68.898 12.488 38.353 1.00 47.03 468 ALA A CA 1
ATOM 3630 C C . ALA A 1 468 ? 68.755 11.258 39.239 1.00 47.33 468 ALA A C 1
ATOM 3631 O O . ALA A 1 468 ? 68.110 11.330 40.296 1.00 45.80 468 ALA A O 1
ATOM 3633 N N . LYS A 1 469 ? 69.361 10.150 38.797 1.00 42.24 469 LYS A N 1
ATOM 3634 C CA . LYS A 1 469 ? 69.424 8.874 39.532 1.00 47.19 469 LYS A CA 1
ATOM 3635 C C . LYS A 1 469 ? 68.080 8.125 39.542 1.00 47.35 469 LYS A C 1
ATOM 3636 O O . LYS A 1 469 ? 68.007 6.949 39.160 1.00 41.48 469 LYS A O 1
ATOM 3642 N N . VAL A 1 470 ? 67.026 8.806 39.983 1.00 46.18 470 VAL A N 1
ATOM 3643 C CA . VAL A 1 470 ? 65.696 8.209 40.057 1.00 48.38 470 VAL A CA 1
ATOM 3644 C C . VAL A 1 470 ? 64.664 9.130 39.408 1.00 44.32 470 VAL A C 1
ATOM 3645 O O . VAL A 1 470 ? 64.676 10.353 39.624 1.00 43.19 470 VAL A O 1
ATOM 3649 N N . ALA A 1 471 ? 63.784 8.543 38.601 1.00 38.51 471 ALA A N 1
ATOM 3650 C CA . ALA A 1 471 ? 62.679 9.294 38.007 1.00 37.78 471 ALA A CA 1
ATOM 3651 C C . ALA A 1 471 ? 61.324 8.749 38.484 1.00 36.25 471 ALA A C 1
ATOM 3652 O O . ALA A 1 471 ? 61.116 7.538 38.562 1.00 38.12 471 ALA A O 1
ATOM 3654 N N . ILE A 1 472 ? 60.410 9.658 38.794 1.00 36.54 472 ILE A N 1
ATOM 3655 C CA . ILE A 1 472 ? 59.110 9.313 39.342 1.00 38.87 472 ILE A CA 1
ATOM 3656 C C . ILE A 1 472 ? 58.007 9.710 38.384 1.00 41.46 472 ILE A C 1
ATOM 3657 O O . ILE A 1 472 ? 57.841 10.900 38.089 1.00 40.93 472 ILE A O 1
ATOM 3662 N N . LEU A 1 473 ? 57.258 8.725 37.893 1.00 37.14 473 LEU A N 1
ATOM 3663 C CA . LEU A 1 473 ? 56.099 9.017 37.064 1.00 35.07 473 LEU A CA 1
ATOM 3664 C C . LEU A 1 473 ? 54.859 8.929 37.957 1.00 37.22 473 LEU A C 1
ATOM 3665 O O . LEU A 1 473 ? 54.357 7.842 38.233 1.00 37.69 473 LEU A O 1
ATOM 3670 N N . ALA A 1 474 ? 54.380 10.085 38.409 1.00 35.25 474 ALA A N 1
ATOM 3671 C CA . ALA A 1 474 ? 53.277 10.159 39.360 1.00 37.85 474 ALA A CA 1
ATOM 3672 C C . ALA A 1 474 ? 51.973 10.516 38.640 1.00 39.18 474 ALA A C 1
ATOM 3673 O O . ALA A 1 474 ? 51.738 11.676 38.288 1.00 36.00 474 ALA A O 1
ATOM 3675 N N . LEU A 1 475 ? 51.132 9.517 38.407 1.00 41.07 475 LEU A N 1
ATOM 3676 C CA . LEU A 1 475 ? 49.959 9.706 37.551 1.00 37.07 475 LEU A CA 1
ATOM 3677 C C . LEU A 1 475 ? 48.754 10.277 38.298 1.00 32.36 475 LEU A C 1
ATOM 3678 O O . LEU A 1 475 ? 48.483 9.905 39.433 1.00 35.75 475 LEU A O 1
ATOM 3683 N N . GLY A 1 476 ? 48.069 11.226 37.662 1.00 33.74 476 GLY A N 1
ATOM 3684 C CA . GLY A 1 476 ? 46.788 11.722 38.141 1.00 33.61 476 GLY A CA 1
ATOM 3685 C C . GLY A 1 476 ? 46.700 12.147 39.603 1.00 39.80 476 GLY A C 1
ATOM 3686 O O . GLY A 1 476 ? 47.397 13.064 40.061 1.00 40.93 476 GLY A O 1
ATOM 3687 N N . SER A 1 477 ? 45.774 11.515 40.319 1.00 40.37 477 SER A N 1
ATOM 3688 C CA . SER A 1 477 ? 45.548 11.776 41.745 1.00 38.67 477 SER A CA 1
ATOM 3689 C C . SER A 1 477 ? 46.788 11.450 42.605 1.00 34.51 477 SER A C 1
ATOM 3690 O O . SER A 1 477 ? 46.900 11.909 43.743 1.00 36.88 477 SER A O 1
ATOM 3693 N N . PHE A 1 478 ? 47.707 10.664 42.052 1.00 29.50 478 PHE A N 1
ATOM 3694 C CA . PHE A 1 478 ? 48.922 10.272 42.762 1.00 35.87 478 PHE A CA 1
ATOM 3695 C C . PHE A 1 478 ? 50.104 11.184 42.435 1.00 38.41 478 PHE A C 1
ATOM 3696 O O . PHE A 1 478 ? 51.274 10.828 42.645 1.00 35.69 478 PHE A O 1
ATOM 3704 N N . TYR A 1 479 ? 49.801 12.353 41.888 1.00 35.78 479 TYR A N 1
ATOM 3705 C CA . TYR A 1 479 ? 50.839 13.333 41.674 1.00 36.63 479 TYR A CA 1
ATOM 3706 C C . TYR A 1 479 ? 51.313 13.835 43.026 1.00 36.50 479 TYR A C 1
ATOM 3707 O O . TYR A 1 479 ? 52.515 13.895 43.276 1.00 35.75 479 TYR A O 1
ATOM 3716 N N . GLY A 1 480 ? 50.361 14.170 43.901 1.00 33.84 480 GLY A N 1
ATOM 3717 C CA . GLY A 1 480 ? 50.680 14.626 45.241 1.00 29.08 480 GLY A CA 1
ATOM 3718 C C . GLY A 1 480 ? 51.624 13.666 45.921 1.00 34.81 480 GLY A C 1
ATOM 3719 O O . GLY A 1 480 ? 52.593 14.077 46.552 1.00 44.40 480 GLY A O 1
ATOM 3720 N N . LEU A 1 481 ? 51.374 12.379 45.741 1.00 29.08 481 LEU A N 1
ATOM 3721 C CA . LEU A 1 481 ? 52.195 11.363 46.350 1.00 31.13 481 LEU A CA 1
ATOM 3722 C C . LEU A 1 481 ? 53.620 11.352 45.777 1.00 36.79 481 LEU A C 1
ATOM 3723 O O . LEU A 1 481 ? 54.586 11.174 46.517 1.00 37.09 481 LEU A O 1
ATOM 3728 N N . GLY A 1 482 ? 53.750 11.569 44.469 1.00 37.72 482 GLY A N 1
ATOM 3729 C CA . GLY A 1 482 ? 55.053 11.595 43.825 1.00 34.44 482 GLY A CA 1
ATOM 3730 C C . GLY A 1 482 ? 55.873 12.764 44.333 1.00 38.41 482 GLY A C 1
ATOM 3731 O O . GLY A 1 482 ? 57.104 12.686 44.436 1.00 36.72 482 GLY A O 1
ATOM 3732 N N . GLN A 1 483 ? 55.171 13.849 44.646 1.00 33.37 483 GLN A N 1
ATOM 3733 C CA . GLN A 1 483 ? 55.767 15.053 45.203 1.00 39.20 483 GLN A CA 1
ATOM 3734 C C . GLN A 1 483 ? 56.355 14.828 46.597 1.00 45.70 483 GLN A C 1
ATOM 3735 O O . GLN A 1 483 ? 57.477 15.278 46.888 1.00 43.38 483 GLN A O 1
ATOM 3741 N N . SER A 1 484 ? 55.591 14.133 47.446 1.00 44.91 484 SER A N 1
ATOM 3742 C CA . SER A 1 484 ? 56.000 13.800 48.817 1.00 39.41 484 SER A CA 1
ATOM 3743 C C . SER A 1 484 ? 57.167 12.822 48.801 1.00 45.35 484 SER A C 1
ATOM 3744 O O . SER A 1 484 ? 58.053 12.885 49.658 1.00 46.88 484 SER A O 1
ATOM 3747 N N . VAL A 1 485 ? 57.145 11.904 47.831 1.00 44.33 485 VAL A N 1
ATOM 3748 C CA . VAL A 1 485 ? 58.218 10.929 47.661 1.00 42.66 485 VAL A CA 1
ATOM 3749 C C . VAL A 1 485 ? 59.494 11.645 47.247 1.00 48.19 485 VAL A C 1
ATOM 3750 O O . VAL A 1 485 ? 60.596 11.220 47.590 1.00 51.23 485 VAL A O 1
ATOM 3754 N N . ALA A 1 486 ? 59.332 12.739 46.505 1.00 48.02 486 ALA A N 1
ATOM 3755 C CA . ALA A 1 486 ? 60.462 13.542 46.062 1.00 45.85 486 ALA A CA 1
ATOM 3756 C C . ALA A 1 486 ? 61.173 14.172 47.254 1.00 48.21 486 ALA A C 1
ATOM 3757 O O . ALA A 1 486 ? 62.387 14.014 47.421 1.00 47.83 486 ALA A O 1
ATOM 3759 N N . SER A 1 487 ? 60.396 14.862 48.086 1.00 50.48 487 SER A N 1
ATOM 3760 C CA . SER A 1 487 ? 60.893 15.447 49.333 1.00 49.68 487 SER A CA 1
ATOM 3761 C C . SER A 1 487 ? 61.604 14.425 50.203 1.00 49.45 487 SER A C 1
ATOM 3762 O O . SER A 1 487 ? 62.754 14.611 50.565 1.00 54.47 487 SER A O 1
ATOM 3765 N N . LEU A 1 488 ? 60.904 13.353 50.543 1.00 45.59 488 LEU A N 1
ATOM 3766 C CA . LEU A 1 488 ? 61.435 12.368 51.466 1.00 53.70 488 LEU A CA 1
ATOM 3767 C C . LEU A 1 488 ? 62.639 11.628 50.857 1.00 55.27 488 LEU A C 1
ATOM 3768 O O . LEU A 1 488 ? 63.519 11.204 51.576 1.00 59.65 488 LEU A O 1
ATOM 3773 N N . LEU A 1 489 ? 62.683 11.480 49.538 1.00 52.09 489 LEU A N 1
ATOM 3774 C CA . LEU A 1 489 ? 63.866 10.927 48.883 1.00 48.58 489 LEU A CA 1
ATOM 3775 C C . LEU A 1 489 ? 65.079 11.855 49.055 1.00 53.79 489 LEU A C 1
ATOM 3776 O O . LEU A 1 489 ? 66.220 11.399 49.099 1.00 47.36 489 LEU A O 1
ATOM 3781 N N . LYS A 1 490 ? 64.818 13.157 49.121 1.00 51.37 490 LYS A N 1
ATOM 3782 C CA . LYS A 1 490 ? 65.860 14.169 49.189 1.00 55.51 490 LYS A CA 1
ATOM 3783 C C . LYS A 1 490 ? 66.399 14.302 50.616 1.00 58.34 490 LYS A C 1
ATOM 3784 O O . LYS A 1 490 ? 67.598 14.360 50.843 1.00 58.52 490 LYS A O 1
ATOM 3790 N N . GLU A 1 491 ? 65.487 14.364 51.572 1.00 52.31 491 GLU A N 1
ATOM 3791 C CA . GLU A 1 491 ? 65.844 14.560 52.975 1.00 58.48 491 GLU A CA 1
ATOM 3792 C C . GLU A 1 491 ? 66.475 13.346 53.654 1.00 57.87 491 GLU A C 1
ATOM 3793 O O . GLU A 1 491 ? 67.179 13.481 54.684 1.00 70.55 491 GLU A O 1
ATOM 3799 N N . LYS A 1 492 ? 66.196 12.153 53.141 1.00 57.25 492 LYS A N 1
ATOM 3800 C CA . LYS A 1 492 ? 66.709 10.940 53.775 1.00 60.80 492 LYS A CA 1
ATOM 3801 C C . LYS A 1 492 ? 67.814 10.219 53.014 1.00 53.59 492 LYS A C 1
ATOM 3802 O O . LYS A 1 492 ? 68.600 9.482 53.610 1.00 54.88 492 LYS A O 1
ATOM 3808 N N . ALA A 1 493 ? 67.880 10.424 51.705 1.00 53.51 493 ALA A N 1
ATOM 3809 C CA . ALA A 1 493 ? 68.893 9.752 50.912 1.00 51.81 493 ALA A CA 1
ATOM 3810 C C . ALA A 1 493 ? 69.632 10.701 50.027 1.00 54.28 493 ALA A C 1
ATOM 3811 O O . ALA A 1 493 ? 70.541 10.278 49.301 1.00 57.09 493 ALA A O 1
ATOM 3813 N N . ASN A 1 494 ? 69.260 11.974 50.093 1.00 52.03 494 ASN A N 1
ATOM 3814 C CA . ASN A 1 494 ? 69.887 12.997 49.279 1.00 55.13 494 ASN A CA 1
ATOM 3815 C C . ASN A 1 494 ? 69.922 12.580 47.819 1.00 53.58 494 ASN A C 1
ATOM 3816 O O . ASN A 1 494 ? 70.972 12.628 47.180 1.00 59.32 494 ASN A O 1
ATOM 3821 N N . ILE A 1 495 ? 68.792 12.090 47.321 1.00 52.61 495 ILE A N 1
ATOM 3822 C CA . ILE A 1 495 ? 68.616 11.965 45.885 1.00 48.08 495 ILE A CA 1
ATOM 3823 C C . ILE A 1 495 ? 67.649 13.067 45.466 1.00 47.59 495 ILE A C 1
ATOM 3824 O O . ILE A 1 495 ? 66.593 13.241 46.074 1.00 49.94 495 ILE A O 1
ATOM 3829 N N . ASP A 1 496 ? 68.048 13.822 44.444 1.00 47.62 496 ASP A N 1
ATOM 3830 C CA . ASP A 1 496 ? 67.221 14.827 43.784 1.00 47.10 496 ASP A CA 1
ATOM 3831 C C . ASP A 1 496 ? 66.588 14.162 42.556 1.00 48.60 496 ASP A C 1
ATOM 3832 O O . ASP A 1 496 ? 67.225 14.028 41.508 1.00 47.46 496 ASP A O 1
ATOM 3837 N N . ALA A 1 497 ? 65.355 13.687 42.717 1.00 45.14 497 ALA A N 1
ATOM 3838 C CA . ALA A 1 497 ? 64.694 12.881 41.687 1.00 46.83 497 ALA A CA 1
ATOM 3839 C C . ALA A 1 497 ? 64.005 13.702 40.609 1.00 45.28 497 ALA A C 1
ATOM 3840 O O . ALA A 1 497 ? 63.433 14.758 40.890 1.00 45.42 497 ALA A O 1
ATOM 3842 N N . THR A 1 498 ? 64.033 13.191 39.379 1.00 43.67 498 THR A N 1
ATOM 3843 C CA . THR A 1 498 ? 63.192 13.744 38.317 1.00 43.14 498 THR A CA 1
ATOM 3844 C C . THR A 1 498 ? 61.724 13.395 38.609 1.00 43.68 498 THR A C 1
ATOM 3845 O O . THR A 1 498 ? 61.392 12.248 38.891 1.00 42.56 498 THR A O 1
ATOM 3849 N N . LEU A 1 499 ? 60.854 14.397 38.570 1.00 46.09 499 LEU A N 1
ATOM 3850 C CA . LEU A 1 499 ? 59.427 14.185 38.792 1.00 44.65 499 LEU A CA 1
ATOM 3851 C C . LEU A 1 499 ? 58.668 14.463 37.489 1.00 46.17 499 LEU A C 1
ATOM 3852 O O . LEU A 1 499 ? 58.858 15.517 36.868 1.00 45.42 499 LEU A O 1
ATOM 3857 N N . ILE A 1 500 ? 57.784 13.542 37.104 1.00 44.36 500 ILE A N 1
ATOM 3858 C CA . ILE A 1 500 ? 57.125 13.588 35.799 1.00 39.77 500 ILE A CA 1
ATOM 3859 C C . ILE A 1 500 ? 55.602 13.496 35.913 1.00 35.82 500 ILE A C 1
ATOM 3860 O O . ILE A 1 500 ? 55.088 12.602 36.574 1.00 37.10 500 ILE A O 1
ATOM 3865 N N . ASN A 1 501 ? 54.890 14.440 35.296 1.00 39.63 501 ASN A N 1
ATOM 3866 C CA . ASN A 1 501 ? 53.426 14.355 35.130 1.00 37.99 501 ASN A CA 1
ATOM 3867 C C . ASN A 1 501 ? 53.090 13.722 33.776 1.00 38.44 501 ASN A C 1
ATOM 3868 O O . ASN A 1 501 ? 53.219 14.361 32.726 1.00 40.50 501 ASN A O 1
ATOM 3873 N N . PRO A 1 502 ? 52.642 12.466 33.795 1.00 37.13 502 PRO A N 1
ATOM 3874 C CA . PRO A 1 502 ? 52.546 11.707 32.535 1.00 33.25 502 PRO A CA 1
ATOM 3875 C C . PRO A 1 502 ? 51.391 12.133 31.611 1.00 34.54 502 PRO A C 1
ATOM 3876 O O . PRO A 1 502 ? 51.575 12.122 30.396 1.00 36.52 502 PRO A O 1
ATOM 3880 N N . ARG A 1 503 ? 50.235 12.482 32.178 1.00 31.31 503 ARG A N 1
ATOM 3881 C CA . ARG A 1 503 ? 49.064 12.972 31.442 1.00 33.17 503 ARG A CA 1
ATOM 3882 C C . ARG A 1 503 ? 48.368 11.909 30.568 1.00 31.59 503 ARG A C 1
ATOM 3883 O O . ARG A 1 503 ? 47.142 11.780 30.602 1.00 32.05 503 ARG A O 1
ATOM 3891 N N . TYR A 1 504 ? 49.141 11.179 29.773 1.00 26.19 504 TYR A N 1
ATOM 3892 C CA . TYR A 1 504 ? 48.589 10.204 28.836 1.00 29.49 504 TYR A CA 1
ATOM 3893 C C . TYR A 1 504 ? 48.667 8.812 29.440 1.00 31.10 504 TYR A C 1
ATOM 3894 O O . TYR A 1 504 ? 49.758 8.273 29.640 1.00 31.03 504 TYR A O 1
ATOM 3903 N N . ILE A 1 505 ? 47.511 8.232 29.749 1.00 29.72 505 ILE A N 1
ATOM 3904 C CA . ILE A 1 505 ? 47.483 6.887 30.327 1.00 28.55 505 ILE A CA 1
ATOM 3905 C C . ILE A 1 505 ? 47.658 5.846 29.229 1.00 26.32 505 ILE A C 1
ATOM 3906 O O . ILE A 1 505 ? 48.100 4.734 29.478 1.00 30.28 505 ILE A O 1
ATOM 3911 N N . THR A 1 506 ? 47.289 6.239 28.016 1.00 27.67 506 THR A N 1
ATOM 3912 C CA . THR A 1 506 ? 47.113 5.355 26.873 1.00 28.10 506 THR A CA 1
ATOM 3913 C C . THR A 1 506 ? 48.340 5.197 25.996 1.00 32.07 506 THR A C 1
ATOM 3914 O O . THR A 1 506 ? 48.270 4.601 24.921 1.00 33.00 506 THR A O 1
ATOM 3918 N N . GLY A 1 507 ? 49.470 5.719 26.448 1.00 29.38 507 GLY A N 1
ATOM 3919 C CA . GLY A 1 507 ? 50.685 5.523 25.694 1.00 28.00 507 GLY A CA 1
ATOM 3920 C C . GLY A 1 507 ? 51.929 5.882 26.449 1.00 30.08 507 GLY A C 1
ATOM 3921 O O . GLY A 1 507 ? 51.852 6.370 27.569 1.00 33.84 507 GLY A O 1
ATOM 3922 N N . VAL A 1 508 ? 53.068 5.642 25.808 1.00 34.52 508 VAL A N 1
ATOM 3923 C CA . VAL A 1 508 ? 54.391 5.854 26.378 1.00 31.27 508 VAL A CA 1
ATOM 3924 C C . VAL A 1 508 ? 55.198 6.918 25.634 1.00 37.22 508 VAL A C 1
ATOM 3925 O O . VAL A 1 508 ? 55.352 6.846 24.408 1.00 38.83 508 VAL A O 1
ATOM 3929 N N . ASP A 1 509 ? 55.744 7.872 26.387 1.00 34.30 509 ASP A N 1
ATOM 3930 C CA . ASP A 1 509 ? 56.664 8.873 25.855 1.00 34.57 509 ASP A CA 1
ATOM 3931 C C . ASP A 1 509 ? 58.007 8.205 25.553 1.00 39.70 509 ASP A C 1
ATOM 3932 O O . ASP A 1 509 ? 58.924 8.293 26.364 1.00 38.90 509 ASP A O 1
ATOM 3937 N N . ASN A 1 510 ? 58.122 7.542 24.397 1.00 40.87 510 ASN A N 1
ATOM 3938 C CA . ASN A 1 510 ? 59.353 6.824 24.016 1.00 46.78 510 ASN A CA 1
ATOM 3939 C C . ASN A 1 510 ? 60.616 7.691 24.111 1.00 47.52 510 ASN A C 1
ATOM 3940 O O . ASN A 1 510 ? 61.655 7.249 24.613 1.00 44.79 510 ASN A O 1
ATOM 3945 N N . GLU A 1 511 ? 60.526 8.924 23.624 1.00 44.04 511 GLU A N 1
ATOM 3946 C CA . GLU A 1 511 ? 61.713 9.764 23.514 1.00 47.99 511 GLU A CA 1
ATOM 3947 C C . GLU A 1 511 ? 62.204 10.211 24.900 1.00 49.87 511 GLU A C 1
ATOM 3948 O O . GLU A 1 511 ? 63.397 10.149 25.182 1.00 52.00 511 GLU A O 1
ATOM 3954 N N . LEU A 1 512 ? 61.297 10.650 25.767 1.00 48.80 512 LEU A N 1
ATOM 3955 C CA . LEU A 1 512 ? 61.701 11.027 27.120 1.00 45.46 512 LEU A CA 1
ATOM 3956 C C . LEU A 1 512 ? 62.265 9.833 27.895 1.00 42.84 512 LEU A C 1
ATOM 3957 O O . LEU A 1 512 ? 63.233 9.973 28.640 1.00 47.47 512 LEU A O 1
ATOM 3962 N N . MET A 1 513 ? 61.657 8.666 27.704 1.00 41.37 513 MET A N 1
ATOM 3963 C CA . MET A 1 513 ? 62.046 7.435 28.392 1.00 42.86 513 MET A CA 1
ATOM 3964 C C . MET A 1 513 ? 63.484 7.091 28.020 1.00 46.68 513 MET A C 1
ATOM 3965 O O . MET A 1 513 ? 64.242 6.525 28.816 1.00 43.17 513 MET A O 1
ATOM 3970 N N . ASP A 1 514 ? 63.828 7.422 26.779 1.00 48.10 514 ASP A N 1
ATOM 3971 C CA . ASP A 1 514 ? 65.167 7.232 26.249 1.00 46.62 514 ASP A CA 1
ATOM 3972 C C . ASP A 1 514 ? 66.141 8.239 26.873 1.00 43.85 514 ASP A C 1
ATOM 3973 O O . ASP A 1 514 ? 67.257 7.890 27.278 1.00 39.28 514 ASP A O 1
ATOM 3978 N N . GLU A 1 515 ? 65.697 9.484 26.977 1.00 41.69 515 GLU A N 1
ATOM 3979 C CA . GLU A 1 515 ? 66.537 10.541 27.515 1.00 48.87 515 GLU A CA 1
ATOM 3980 C C . GLU A 1 515 ? 66.880 10.270 28.987 1.00 50.83 515 GLU A C 1
ATOM 3981 O O . GLU A 1 515 ? 67.945 10.662 29.472 1.00 52.15 515 GLU A O 1
ATOM 3987 N N . LEU A 1 516 ? 65.991 9.570 29.684 1.00 47.61 516 LEU A N 1
ATOM 3988 C CA . LEU A 1 516 ? 66.199 9.248 31.099 1.00 49.55 516 LEU A CA 1
ATOM 3989 C C . LEU A 1 516 ? 67.314 8.221 31.323 1.00 44.88 516 LEU A C 1
ATOM 3990 O O . LEU A 1 516 ? 67.848 8.116 32.425 1.00 43.73 516 LEU A O 1
ATOM 3995 N N . LYS A 1 517 ? 67.645 7.450 30.293 1.00 40.01 517 LYS A N 1
ATOM 3996 C CA . LYS A 1 517 ? 68.677 6.427 30.415 1.00 42.62 517 LYS A CA 1
ATOM 3997 C C . LYS A 1 517 ? 70.042 7.027 30.771 1.00 45.85 517 LYS A C 1
ATOM 3998 O O . LYS A 1 517 ? 70.906 6.350 31.323 1.00 56.67 517 LYS A O 1
ATOM 4004 N N . ALA A 1 518 ? 70.217 8.307 30.464 1.00 48.35 518 ALA A N 1
ATOM 4005 C CA . ALA A 1 518 ? 71.495 8.981 30.641 1.00 55.24 518 ALA A CA 1
ATOM 4006 C C . ALA A 1 518 ? 71.866 9.195 32.110 1.00 54.29 518 ALA A C 1
ATOM 4007 O O . ALA A 1 518 ? 72.931 8.770 32.551 1.00 56.26 518 ALA A O 1
ATOM 4009 N N . ASP A 1 519 ? 70.993 9.854 32.863 1.00 53.69 519 ASP A N 1
ATOM 4010 C CA . ASP A 1 519 ? 71.308 10.228 34.243 1.00 53.78 519 ASP A CA 1
ATOM 4011 C C . ASP A 1 519 ? 70.374 9.599 35.274 1.00 43.96 519 ASP A C 1
ATOM 4012 O O . ASP A 1 519 ? 70.124 10.177 36.338 1.00 43.81 519 ASP A O 1
ATOM 4017 N N . HIS A 1 520 ? 69.855 8.420 34.953 1.00 44.64 520 HIS A N 1
ATOM 4018 C CA . HIS A 1 520 ? 68.950 7.708 35.854 1.00 47.54 520 HIS A CA 1
ATOM 4019 C C . HIS A 1 520 ? 69.160 6.217 35.691 1.00 40.39 520 HIS A C 1
ATOM 4020 O O . HIS A 1 520 ? 69.484 5.741 34.597 1.00 41.64 520 HIS A O 1
ATOM 4027 N N . GLU A 1 521 ? 68.968 5.478 36.777 1.00 38.99 521 GLU A N 1
ATOM 4028 C CA . GLU A 1 521 ? 69.091 4.025 36.724 1.00 46.87 521 GLU A CA 1
ATOM 4029 C C . GLU A 1 521 ? 67.799 3.349 37.173 1.00 44.07 521 GLU A C 1
ATOM 4030 O O . GLU A 1 521 ? 67.605 2.153 36.964 1.00 46.63 521 GLU A O 1
ATOM 4036 N N . LEU A 1 522 ? 66.923 4.121 37.799 1.00 38.91 522 LEU A N 1
ATOM 4037 C CA . LEU A 1 522 ? 65.658 3.592 38.277 1.00 40.67 522 LEU A CA 1
ATOM 4038 C C . LEU A 1 522 ? 64.508 4.511 37.919 1.00 43.66 522 LEU A C 1
ATOM 4039 O O . LEU A 1 522 ? 64.562 5.725 38.183 1.00 42.74 522 LEU A O 1
ATOM 4044 N N . VAL A 1 523 ? 63.459 3.931 37.342 1.00 40.68 523 VAL A N 1
ATOM 4045 C CA . VAL A 1 523 ? 62.212 4.654 37.127 1.00 39.84 523 VAL A CA 1
ATOM 4046 C C . VAL A 1 523 ? 61.099 3.952 37.899 1.00 37.60 523 VAL A C 1
ATOM 4047 O O . VAL A 1 523 ? 61.001 2.720 37.882 1.00 35.15 523 VAL A O 1
ATOM 4051 N N . ILE A 1 524 ? 60.288 4.736 38.604 1.00 31.69 524 ILE A N 1
ATOM 4052 C CA . ILE A 1 524 ? 59.129 4.182 39.283 1.00 40.05 524 ILE A CA 1
ATOM 4053 C C . ILE A 1 524 ? 57.849 4.868 38.824 1.00 39.86 524 ILE A C 1
ATOM 4054 O O . ILE A 1 524 ? 57.853 6.036 38.419 1.00 40.22 524 ILE A O 1
ATOM 4059 N N . THR A 1 525 ? 56.755 4.115 38.899 1.00 39.89 525 THR A N 1
ATOM 4060 C CA . THR A 1 525 ? 55.436 4.594 38.511 1.00 35.08 525 THR A CA 1
ATOM 4061 C C . THR A 1 525 ? 54.484 4.477 39.679 1.00 34.89 525 THR A C 1
ATOM 4062 O O . THR A 1 525 ? 54.503 3.486 40.409 1.00 35.05 525 THR A O 1
ATOM 4066 N N . LEU A 1 526 ? 53.654 5.494 39.860 1.00 35.42 526 LEU A N 1
ATOM 4067 C CA . LEU A 1 526 ? 52.620 5.453 40.881 1.00 34.00 526 LEU A CA 1
ATOM 4068 C C . LEU A 1 526 ? 51.269 5.594 40.205 1.00 34.80 526 LEU A C 1
ATOM 4069 O O . LEU A 1 526 ? 51.021 6.576 39.489 1.00 35.70 526 LEU A O 1
ATOM 4074 N N . GLU A 1 527 ? 50.399 4.609 40.398 1.00 33.76 527 GLU A N 1
ATOM 4075 C CA . GLU A 1 527 ? 49.037 4.746 39.894 1.00 31.63 527 GLU A CA 1
ATOM 4076 C C . GLU A 1 527 ? 47.990 4.379 40.942 1.00 30.72 527 GLU A C 1
ATOM 4077 O O . GLU A 1 527 ? 48.167 3.432 41.710 1.00 31.31 527 GLU A O 1
ATOM 4083 N N . ASP A 1 528 ? 46.890 5.134 40.933 1.00 33.20 528 ASP A N 1
ATOM 4084 C CA . ASP A 1 528 ? 45.795 5.012 41.896 1.00 29.19 528 ASP A CA 1
ATOM 4085 C C . ASP A 1 528 ? 44.767 4.009 41.380 1.00 31.31 528 ASP A C 1
ATOM 4086 O O . ASP A 1 528 ? 43.655 4.377 41.005 1.00 31.51 528 ASP A O 1
ATOM 4091 N N . GLY A 1 529 ? 45.147 2.737 41.357 1.00 26.05 529 GLY A N 1
ATOM 4092 C CA . GLY A 1 529 ? 44.293 1.697 40.830 1.00 28.06 529 GLY A CA 1
ATOM 4093 C C . GLY A 1 529 ? 45.035 0.386 40.771 1.00 30.71 529 GLY A C 1
ATOM 4094 O O . GLY A 1 529 ? 46.194 0.301 41.198 1.00 30.08 529 GLY A O 1
ATOM 4095 N N . VAL A 1 530 ? 44.394 -0.644 40.236 1.00 28.36 530 VAL A N 1
ATOM 4096 C CA . VAL A 1 530 ? 45.019 -1.969 40.258 1.00 33.31 530 VAL A CA 1
ATOM 4097 C C . VAL A 1 530 ? 46.145 -1.992 39.240 1.00 33.01 530 VAL A C 1
ATOM 4098 O O . VAL A 1 530 ? 46.083 -1.274 38.241 1.00 30.44 530 VAL A O 1
ATOM 4102 N N . LEU A 1 531 ? 47.183 -2.783 39.530 1.00 29.23 531 LEU A N 1
ATOM 4103 C CA . LEU A 1 531 ? 48.376 -2.850 38.705 1.00 26.98 531 LEU A CA 1
ATOM 4104 C C . LEU A 1 531 ? 48.208 -3.689 37.434 1.00 29.69 531 LEU A C 1
ATOM 4105 O O . LEU A 1 531 ? 48.713 -3.324 36.371 1.00 32.04 531 LEU A O 1
ATOM 4110 N N . ASP A 1 532 ? 47.531 -4.830 37.535 1.00 31.81 532 ASP A N 1
ATOM 4111 C CA . ASP A 1 532 ? 47.418 -5.728 36.387 1.00 28.58 532 ASP A CA 1
ATOM 4112 C C . ASP A 1 532 ? 46.637 -5.126 35.225 1.00 29.29 532 ASP A C 1
ATOM 4113 O O . ASP A 1 532 ? 45.422 -4.920 35.325 1.00 26.41 532 ASP A O 1
ATOM 4118 N N . GLY A 1 533 ? 47.334 -4.886 34.118 1.00 28.70 533 GLY A N 1
ATOM 4119 C CA . GLY A 1 533 ? 46.771 -4.188 32.961 1.00 27.45 533 GLY A CA 1
ATOM 4120 C C . GLY A 1 533 ? 46.836 -2.659 33.015 1.00 27.75 533 GLY A C 1
ATOM 4121 O O . GLY A 1 533 ? 46.390 -1.981 32.096 1.00 28.30 533 GLY A O 1
ATOM 4122 N N . GLY A 1 534 ? 47.410 -2.115 34.086 1.00 27.75 534 GLY A N 1
ATOM 4123 C CA . GLY A 1 534 ? 47.521 -0.678 34.238 1.00 27.84 534 GLY A CA 1
ATOM 4124 C C . GLY A 1 534 ? 48.767 -0.042 33.628 1.00 29.96 534 GLY A C 1
ATOM 4125 O O . GLY A 1 534 ? 49.584 -0.701 32.976 1.00 27.30 534 GLY A O 1
ATOM 4126 N N . PHE A 1 535 ? 48.928 1.243 33.915 1.00 27.55 535 PHE A N 1
ATOM 4127 C CA . PHE A 1 535 ? 49.920 2.131 33.295 1.00 30.15 535 PHE A CA 1
ATOM 4128 C C . PHE A 1 535 ? 51.378 1.687 33.506 1.00 31.82 535 PHE A C 1
ATOM 4129 O O . PHE A 1 535 ? 52.168 1.640 32.562 1.00 32.68 535 PHE A O 1
ATOM 4137 N N . GLY A 1 536 ? 51.720 1.319 34.737 1.00 35.70 536 GLY A N 1
ATOM 4138 C CA . GLY A 1 536 ? 53.090 0.986 35.081 1.00 32.99 536 GLY A CA 1
ATOM 4139 C C . GLY A 1 536 ? 53.688 -0.177 34.308 1.00 36.10 536 GLY A C 1
ATOM 4140 O O . GLY A 1 536 ? 54.897 -0.219 34.033 1.00 38.35 536 GLY A O 1
ATOM 4141 N N . GLU A 1 537 ? 52.849 -1.132 33.942 1.00 33.76 537 GLU A N 1
ATOM 4142 C CA . GLU A 1 537 ? 53.357 -2.314 33.264 1.00 36.51 537 GLU A CA 1
ATOM 4143 C C . GLU A 1 537 ? 53.918 -1.965 31.884 1.00 38.67 537 GLU A C 1
ATOM 4144 O O . GLU A 1 537 ? 54.838 -2.634 31.401 1.00 36.73 537 GLU A O 1
ATOM 4150 N N . LYS A 1 538 ? 53.402 -0.905 31.264 1.00 35.61 538 LYS A N 1
ATOM 4151 C CA . LYS A 1 538 ? 53.900 -0.506 29.948 1.00 37.39 538 LYS A CA 1
ATOM 4152 C C . LYS A 1 538 ? 55.325 0.009 30.082 1.00 38.96 538 LYS A C 1
ATOM 4153 O O . LYS A 1 538 ? 56.173 -0.233 29.219 1.00 38.18 538 LYS A O 1
ATOM 4159 N N . ILE A 1 539 ? 55.583 0.686 31.196 1.00 36.70 539 ILE A N 1
ATOM 4160 C CA . ILE A 1 539 ? 56.895 1.217 31.497 1.00 34.94 539 ILE A CA 1
ATOM 4161 C C . ILE A 1 539 ? 57.884 0.078 31.737 1.00 38.48 539 ILE A C 1
ATOM 4162 O O . ILE A 1 539 ? 59.027 0.117 31.264 1.00 34.56 539 ILE A O 1
ATOM 4167 N N . ALA A 1 540 ? 57.434 -0.943 32.458 1.00 37.26 540 ALA A N 1
ATOM 4168 C CA . ALA A 1 540 ? 58.253 -2.118 32.678 1.00 33.20 540 ALA A CA 1
ATOM 4169 C C . ALA A 1 540 ? 58.559 -2.760 31.337 1.00 37.75 540 ALA A C 1
ATOM 4170 O O . ALA A 1 540 ? 59.707 -3.105 31.066 1.00 36.95 540 ALA A O 1
ATOM 4172 N N . ARG A 1 541 ? 57.541 -2.912 30.490 1.00 38.23 541 ARG A N 1
ATOM 4173 C CA . ARG A 1 541 ? 57.759 -3.529 29.180 1.00 38.10 541 ARG A CA 1
ATOM 4174 C C . ARG A 1 541 ? 58.741 -2.713 28.325 1.00 40.46 541 ARG A C 1
ATOM 4175 O O . ARG A 1 541 ? 59.625 -3.288 27.688 1.00 40.19 541 ARG A O 1
ATOM 4183 N N . TYR A 1 542 ? 58.605 -1.389 28.322 1.00 36.24 542 TYR A N 1
ATOM 4184 C CA . TYR A 1 542 ? 59.461 -0.554 27.470 1.00 40.10 542 TYR A CA 1
ATOM 4185 C C . TYR A 1 542 ? 60.955 -0.705 27.807 1.00 44.97 542 TYR A C 1
ATOM 4186 O O . TYR A 1 542 ? 61.811 -0.673 26.920 1.00 42.50 542 TYR A O 1
ATOM 4195 N N . TYR A 1 543 ? 61.255 -0.859 29.093 1.00 46.17 543 TYR A N 1
ATOM 4196 C CA . TYR A 1 543 ? 62.631 -0.926 29.573 1.00 44.18 543 TYR A CA 1
ATOM 4197 C C . TYR A 1 543 ? 63.127 -2.362 29.717 1.00 43.57 543 TYR A C 1
ATOM 4198 O O . TYR A 1 543 ? 64.230 -2.597 30.215 1.00 46.38 543 TYR A O 1
ATOM 4207 N N . GLY A 1 544 ? 62.307 -3.308 29.274 1.00 40.83 544 GLY A N 1
ATOM 4208 C CA . GLY A 1 544 ? 62.541 -4.719 29.515 1.00 41.90 544 GLY A CA 1
ATOM 4209 C C . GLY A 1 544 ? 63.856 -5.300 29.035 1.00 44.88 544 GLY A C 1
ATOM 4210 O O . GLY A 1 544 ? 64.370 -6.264 29.615 1.00 43.89 544 GLY A O 1
ATOM 4211 N N . ALA A 1 545 ? 64.401 -4.723 27.972 1.00 45.98 545 ALA A N 1
ATOM 4212 C CA . ALA A 1 545 ? 65.647 -5.221 27.402 1.00 46.37 545 ALA A CA 1
ATOM 4213 C C . ALA A 1 545 ? 66.793 -4.254 27.686 1.00 45.14 545 ALA A C 1
ATOM 4214 O O . ALA A 1 545 ? 67.916 -4.465 27.247 1.00 49.84 545 ALA A O 1
ATOM 4216 N N . THR A 1 546 ? 66.497 -3.191 28.425 1.00 46.13 546 THR A N 1
ATOM 4217 C CA . THR A 1 546 ? 67.487 -2.165 28.731 1.00 48.81 546 THR A CA 1
ATOM 4218 C C . THR A 1 546 ? 68.051 -2.326 30.145 1.00 51.39 546 THR A C 1
ATOM 4219 O O . THR A 1 546 ? 67.642 -3.211 30.889 1.00 46.04 546 THR A O 1
ATOM 4223 N N . ASN A 1 547 ? 68.999 -1.470 30.513 1.00 54.41 547 ASN A N 1
ATOM 4224 C CA . ASN A 1 547 ? 69.603 -1.577 31.833 1.00 54.87 547 ASN A CA 1
ATOM 4225 C C . ASN A 1 547 ? 68.912 -0.670 32.836 1.00 52.31 547 ASN A C 1
ATOM 4226 O O . ASN A 1 547 ? 69.360 -0.539 33.976 1.00 50.55 547 ASN A O 1
ATOM 4231 N N . MET A 1 548 ? 67.819 -0.044 32.411 1.00 47.22 548 MET A N 1
ATOM 4232 C CA . MET A 1 548 ? 66.996 0.744 33.328 1.00 47.96 548 MET A CA 1
ATOM 4233 C C . MET A 1 548 ? 66.183 -0.183 34.226 1.00 45.94 548 MET A C 1
ATOM 4234 O O . MET A 1 548 ? 65.529 -1.107 33.741 1.00 44.65 548 MET A O 1
ATOM 4239 N N . LYS A 1 549 ? 66.217 0.058 35.528 1.00 38.95 549 LYS A N 1
ATOM 4240 C CA . LYS A 1 549 ? 65.368 -0.704 36.433 1.00 44.94 549 LYS A CA 1
ATOM 4241 C C . LYS A 1 549 ? 64.060 0.029 36.693 1.00 43.96 549 LYS A C 1
ATOM 4242 O O . LYS A 1 549 ? 64.007 1.268 36.642 1.00 41.41 549 LYS A O 1
ATOM 4248 N N . VAL A 1 550 ? 63.004 -0.749 36.939 1.00 44.19 550 VAL A N 1
ATOM 4249 C CA . VAL A 1 550 ? 61.653 -0.212 37.113 1.00 35.26 550 VAL A CA 1
ATOM 4250 C C . VAL A 1 550 ? 60.945 -0.858 38.302 1.00 37.43 550 VAL A C 1
ATOM 4251 O O . VAL A 1 550 ? 61.003 -2.072 38.482 1.00 38.50 550 VAL A O 1
ATOM 4255 N N . LEU A 1 551 ? 60.280 -0.033 39.103 1.00 35.65 551 LEU A N 1
ATOM 4256 C CA . LEU A 1 551 ? 59.327 -0.501 40.098 1.00 36.89 551 LEU A CA 1
ATOM 4257 C C . LEU A 1 551 ? 57.935 0.031 39.755 1.00 37.20 551 LEU A C 1
ATOM 4258 O O . LEU A 1 551 ? 57.786 1.198 39.356 1.00 37.44 551 LEU A O 1
ATOM 4263 N N . ASN A 1 552 ? 56.921 -0.812 39.915 1.00 37.03 552 ASN A N 1
ATOM 4264 C CA . ASN A 1 552 ? 55.537 -0.389 39.678 1.00 37.26 552 ASN A CA 1
ATOM 4265 C C . ASN A 1 552 ? 54.741 -0.419 40.972 1.00 34.02 552 ASN A C 1
ATOM 4266 O O . ASN A 1 552 ? 54.701 -1.441 41.652 1.00 40.71 552 ASN A O 1
ATOM 4271 N N . PHE A 1 553 ? 54.114 0.701 41.310 1.00 31.42 553 PHE A N 1
ATOM 4272 C CA . PHE A 1 553 ? 53.312 0.792 42.513 1.00 33.16 553 PHE A CA 1
ATOM 4273 C C . PHE A 1 553 ? 51.819 1.023 42.208 1.00 40.01 553 PHE A C 1
ATOM 4274 O O . PHE A 1 553 ? 51.450 1.918 41.417 1.00 33.76 553 PHE A O 1
ATOM 4282 N N . GLY A 1 554 ? 50.978 0.224 42.867 1.00 33.26 554 GLY A N 1
ATOM 4283 C CA . GLY A 1 554 ? 49.533 0.285 42.734 1.00 31.74 554 GLY A CA 1
ATOM 4284 C C . GLY A 1 554 ? 48.874 -0.777 43.604 1.00 33.90 554 GLY A C 1
ATOM 4285 O O . GLY A 1 554 ? 49.500 -1.317 44.522 1.00 33.31 554 GLY A O 1
ATOM 4286 N N . ALA A 1 555 ? 47.614 -1.093 43.318 1.00 33.86 555 ALA A N 1
ATOM 4287 C CA . ALA A 1 555 ? 46.914 -2.120 44.081 1.00 31.77 555 ALA A CA 1
ATOM 4288 C C . ALA A 1 555 ? 47.095 -3.497 43.435 1.00 34.65 555 ALA A C 1
ATOM 4289 O O . ALA A 1 555 ? 47.096 -3.649 42.202 1.00 30.03 555 ALA A O 1
ATOM 4291 N N . LYS A 1 556 ? 47.250 -4.494 44.294 1.00 32.23 556 LYS A N 1
ATOM 4292 C CA . LYS A 1 556 ? 47.364 -5.872 43.873 1.00 33.02 556 LYS A CA 1
ATOM 4293 C C . LYS A 1 556 ? 46.020 -6.314 43.263 1.00 33.46 556 LYS A C 1
ATOM 4294 O O . LYS A 1 556 ? 44.975 -5.693 43.513 1.00 30.49 556 LYS A O 1
ATOM 4300 N N . LYS A 1 557 ? 46.044 -7.373 42.458 1.00 33.09 557 LYS A N 1
ATOM 4301 C CA . LYS A 1 557 ? 44.835 -7.887 41.824 1.00 25.33 557 LYS A CA 1
ATOM 4302 C C . LYS A 1 557 ? 43.979 -8.678 42.804 1.00 33.68 557 LYS A C 1
ATOM 4303 O O . LYS A 1 557 ? 43.979 -9.915 42.771 1.00 36.73 557 LYS A O 1
ATOM 4309 N N . GLU A 1 558 ? 43.229 -7.994 43.663 1.00 27.95 558 GLU A N 1
ATOM 4310 C CA . GLU A 1 558 ? 42.503 -8.709 44.705 1.00 28.77 558 GLU A CA 1
ATOM 4311 C C . GLU A 1 558 ? 41.284 -7.972 45.172 1.00 30.47 558 GLU A C 1
ATOM 4312 O O . GLU A 1 558 ? 41.319 -6.752 45.336 1.00 31.82 558 GLU A O 1
ATOM 4318 N N . PHE A 1 559 ? 40.208 -8.707 45.416 1.00 23.47 559 PHE A N 1
ATOM 4319 C CA . PHE A 1 559 ? 39.029 -8.076 45.987 1.00 28.36 559 PHE A CA 1
ATOM 4320 C C . PHE A 1 559 ? 39.202 -7.847 47.491 1.00 27.25 559 PHE A C 1
ATOM 4321 O O . PHE A 1 559 ? 39.716 -8.695 48.219 1.00 28.78 559 PHE A O 1
ATOM 4329 N N . VAL A 1 560 ? 38.765 -6.676 47.931 1.00 29.23 560 VAL A N 1
ATOM 4330 C CA . VAL A 1 560 ? 38.783 -6.260 49.329 1.00 28.28 560 VAL A CA 1
ATOM 4331 C C . VAL A 1 560 ? 37.426 -5.585 49.627 1.00 34.98 560 VAL A C 1
ATOM 4332 O O . VAL A 1 560 ? 36.776 -5.078 48.705 1.00 35.71 560 VAL A O 1
ATOM 4336 N N . ASP A 1 561 ? 37.001 -5.556 50.891 1.00 32.67 561 ASP A N 1
ATOM 4337 C CA . ASP A 1 561 ? 35.642 -5.128 51.219 1.00 27.36 561 ASP A CA 1
ATOM 4338 C C . ASP A 1 561 ? 35.555 -4.471 52.617 1.00 36.29 561 ASP A C 1
ATOM 4339 O O . ASP A 1 561 ? 35.920 -5.085 53.626 1.00 39.31 561 ASP A O 1
ATOM 4344 N N . ARG A 1 562 ? 35.047 -3.235 52.660 1.00 35.04 562 ARG A N 1
ATOM 4345 C CA . ARG A 1 562 ? 34.957 -2.433 53.890 1.00 28.48 562 ARG A CA 1
ATOM 4346 C C . ARG A 1 562 ? 36.292 -2.454 54.648 1.00 36.86 562 ARG A C 1
ATOM 4347 O O . ARG A 1 562 ? 36.351 -2.755 55.837 1.00 37.25 562 ARG A O 1
ATOM 4355 N N . TYR A 1 563 ? 37.360 -2.110 53.931 1.00 35.99 563 TYR A N 1
ATOM 4356 C CA . TYR A 1 563 ? 38.720 -2.161 54.460 1.00 37.69 563 TYR A CA 1
ATOM 4357 C C . TYR A 1 563 ? 39.180 -0.830 55.069 1.00 42.50 563 TYR A C 1
ATOM 4358 O O . TYR A 1 563 ? 38.608 0.235 54.801 1.00 38.86 563 TYR A O 1
ATOM 4367 N N . ASP A 1 564 ? 40.218 -0.900 55.895 1.00 47.06 564 ASP A N 1
ATOM 4368 C CA . ASP A 1 564 ? 40.860 0.308 56.404 1.00 43.97 564 ASP A CA 1
ATOM 4369 C C . ASP A 1 564 ? 41.857 0.818 55.365 1.00 38.93 564 ASP A C 1
ATOM 4370 O O . ASP A 1 564 ? 42.774 0.103 54.946 1.00 38.10 564 ASP A O 1
ATOM 4375 N N . ILE A 1 565 ? 41.680 2.066 54.963 1.00 43.27 565 ILE A N 1
ATOM 4376 C CA . ILE A 1 565 ? 42.426 2.605 53.840 1.00 44.77 565 ILE A CA 1
ATOM 4377 C C . ILE A 1 565 ? 43.907 2.737 54.182 1.00 42.61 565 ILE A C 1
ATOM 4378 O O . ILE A 1 565 ? 44.761 2.457 53.335 1.00 38.93 565 ILE A O 1
ATOM 4383 N N . GLN A 1 566 ? 44.215 3.151 55.411 1.00 46.29 566 GLN A N 1
ATOM 4384 C CA . GLN A 1 566 ? 45.617 3.223 55.839 1.00 44.55 566 GLN A CA 1
ATOM 4385 C C . GLN A 1 566 ? 46.299 1.891 55.664 1.00 41.87 566 GLN A C 1
ATOM 4386 O O . GLN A 1 566 ? 47.310 1.825 54.969 1.00 47.58 566 GLN A O 1
ATOM 4392 N N . GLU A 1 567 ? 45.713 0.832 56.219 1.00 41.96 567 GLU A N 1
ATOM 4393 C CA . GLU A 1 567 ? 46.189 -0.522 55.923 1.00 46.25 567 GLU A CA 1
ATOM 4394 C C . GLU A 1 567 ? 46.449 -0.835 54.478 1.00 41.94 567 GLU A C 1
ATOM 4395 O O . GLU A 1 567 ? 47.549 -1.246 54.096 1.00 43.67 567 GLU A O 1
ATOM 4401 N N . PHE A 1 568 ? 45.410 -0.640 53.683 1.00 37.05 568 PHE A N 1
ATOM 4402 C CA . PHE A 1 568 ? 45.418 -1.094 52.308 1.00 34.64 568 PHE A CA 1
ATOM 4403 C C . PHE A 1 568 ? 46.533 -0.420 51.553 1.00 33.63 568 PHE A C 1
ATOM 4404 O O . PHE A 1 568 ? 47.216 -1.046 50.748 1.00 35.15 568 PHE A O 1
ATOM 4412 N N . LEU A 1 569 ? 46.714 0.866 51.827 1.00 34.85 569 LEU A N 1
ATOM 4413 C CA . LEU A 1 569 ? 47.823 1.602 51.243 1.00 38.41 569 LEU A CA 1
ATOM 4414 C C . LEU A 1 569 ? 49.154 0.991 51.674 1.00 36.87 569 LEU A C 1
ATOM 4415 O O . LEU A 1 569 ? 49.964 0.607 50.828 1.00 36.15 569 LEU A O 1
ATOM 4420 N N . ARG A 1 570 ? 49.343 0.852 52.989 1.00 38.37 570 ARG A N 1
ATOM 4421 C CA . ARG A 1 570 ? 50.571 0.277 53.542 1.00 36.40 570 ARG A CA 1
ATOM 4422 C C . ARG A 1 570 ? 50.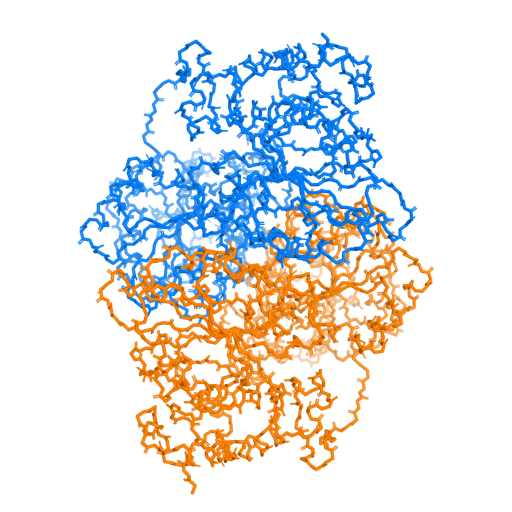807 -1.119 52.992 1.00 35.66 570 ARG A C 1
ATOM 4423 O O . ARG A 1 570 ? 51.934 -1.480 52.649 1.00 36.25 570 ARG A O 1
ATOM 4431 N N . ALA A 1 571 ? 49.734 -1.902 52.905 1.00 38.81 571 ALA A N 1
ATOM 4432 C CA . ALA A 1 571 ? 49.818 -3.277 52.427 1.00 35.74 571 ALA A CA 1
ATOM 4433 C C . ALA A 1 571 ? 50.321 -3.319 50.987 1.00 37.77 571 ALA A C 1
ATOM 4434 O O . ALA A 1 571 ? 50.922 -4.308 50.556 1.00 38.57 571 ALA A O 1
ATOM 4436 N N . ASN A 1 572 ? 50.086 -2.233 50.257 1.00 32.30 572 ASN A N 1
ATOM 4437 C CA . ASN A 1 572 ? 50.512 -2.127 48.869 1.00 34.89 572 ASN A CA 1
ATOM 4438 C C . ASN A 1 572 ? 51.724 -1.212 48.704 1.00 39.19 572 ASN A C 1
ATOM 4439 O O . ASN A 1 572 ? 52.086 -0.862 47.574 1.00 39.12 572 ASN A O 1
ATOM 4444 N N . HIS A 1 573 ? 52.328 -0.817 49.830 1.00 39.39 573 HIS A N 1
ATOM 4445 C CA . HIS A 1 573 ? 53.515 0.055 49.862 1.00 39.80 573 HIS A CA 1
ATOM 4446 C C . HIS A 1 573 ? 53.244 1.476 49.341 1.00 41.91 573 HIS A C 1
ATOM 4447 O O . HIS A 1 573 ? 54.159 2.162 48.872 1.00 40.03 573 HIS A O 1
ATOM 4454 N N . LEU A 1 574 ? 52.005 1.933 49.448 1.00 38.11 574 LEU A N 1
ATOM 4455 C CA . LEU A 1 574 ? 51.655 3.234 48.893 1.00 41.55 574 LEU A CA 1
ATOM 4456 C C . LEU A 1 574 ? 51.766 4.383 49.904 1.00 43.26 574 LEU A C 1
ATOM 4457 O O . LEU A 1 574 ? 50.852 5.203 50.054 1.00 43.09 574 LEU A O 1
ATOM 4462 N N . THR A 1 575 ? 52.899 4.441 50.588 1.00 43.84 575 THR A N 1
ATOM 4463 C CA . THR A 1 575 ? 53.179 5.523 51.534 1.00 47.32 575 THR A CA 1
ATOM 4464 C C . THR A 1 575 ? 54.551 6.065 51.208 1.00 42.02 575 THR A C 1
ATOM 4465 O O . THR A 1 575 ? 55.365 5.352 50.622 1.00 42.26 575 THR A O 1
ATOM 4469 N N . ASP A 1 576 ? 54.827 7.309 51.580 1.00 44.39 576 ASP A N 1
ATOM 4470 C CA . ASP A 1 576 ? 56.087 7.895 51.149 1.00 43.34 576 ASP A CA 1
ATOM 4471 C C . ASP A 1 576 ? 57.294 7.145 51.697 1.00 45.08 576 ASP A C 1
ATOM 4472 O O . ASP A 1 576 ? 58.224 6.888 50.937 1.00 44.96 576 ASP A O 1
ATOM 4477 N N . GLU A 1 577 ? 57.300 6.736 52.966 1.00 48.28 577 GLU A N 1
ATOM 4478 C CA . GLU A 1 577 ? 58.506 6.035 53.427 1.00 51.70 577 GLU A CA 1
ATOM 4479 C C . GLU A 1 577 ? 58.612 4.591 52.988 1.00 43.53 577 GLU A C 1
ATOM 4480 O O . GLU A 1 577 ? 59.702 4.031 53.011 1.00 47.71 577 GLU A O 1
ATOM 4486 N N . GLN A 1 578 ? 57.515 3.982 52.574 1.00 43.60 578 GLN A N 1
ATOM 4487 C CA . GLN A 1 578 ? 57.611 2.621 52.063 1.00 42.18 578 GLN A CA 1
ATOM 4488 C C . GLN A 1 578 ? 58.203 2.685 50.654 1.00 41.08 578 GLN A C 1
ATOM 4489 O O . GLN A 1 578 ? 59.007 1.832 50.261 1.00 42.04 578 GLN A O 1
ATOM 4495 N N . ILE A 1 579 ? 57.817 3.713 49.900 1.00 41.76 579 ILE A N 1
ATOM 4496 C CA . ILE A 1 579 ? 58.299 3.867 48.529 1.00 43.25 579 ILE A CA 1
ATOM 4497 C C . ILE A 1 579 ? 59.798 4.187 48.542 1.00 40.54 579 ILE A C 1
ATOM 4498 O O . ILE A 1 579 ? 60.568 3.552 47.820 1.00 41.68 579 ILE A O 1
ATOM 4503 N N . VAL A 1 580 ? 60.214 5.137 49.386 1.00 42.83 580 VAL A N 1
ATOM 4504 C CA . VAL A 1 580 ? 61.628 5.546 49.444 1.00 49.07 580 VAL A CA 1
ATOM 4505 C C . VAL A 1 580 ? 62.485 4.376 49.906 1.00 45.81 580 VAL A C 1
ATOM 4506 O O . VAL A 1 580 ? 63.602 4.195 49.435 1.00 46.12 580 VAL A O 1
ATOM 4510 N N . GLU A 1 581 ? 61.947 3.584 50.826 1.00 46.88 581 GLU A N 1
ATOM 4511 C CA . GLU A 1 581 ? 62.628 2.404 51.340 1.00 45.43 581 GLU A CA 1
ATOM 4512 C C . GLU A 1 581 ? 62.896 1.409 50.235 1.00 45.76 581 GLU A C 1
ATOM 4513 O O . GLU A 1 581 ? 63.981 0.832 50.158 1.00 51.01 581 GLU A O 1
ATOM 4519 N N . ASP A 1 582 ? 61.901 1.217 49.371 1.00 49.80 582 ASP A N 1
ATOM 4520 C CA . ASP A 1 582 ? 62.012 0.260 48.274 1.00 47.67 582 ASP A CA 1
ATOM 4521 C C . ASP A 1 582 ? 63.016 0.720 47.229 1.00 46.46 582 ASP A C 1
ATOM 4522 O O . ASP A 1 582 ? 63.795 -0.093 46.706 1.00 43.28 582 ASP A O 1
ATOM 4527 N N . ILE A 1 583 ? 63.004 2.023 46.943 1.00 45.67 583 ILE A N 1
ATOM 4528 C CA . ILE A 1 583 ? 63.982 2.618 46.029 1.00 47.05 583 ILE A CA 1
ATOM 4529 C C . ILE A 1 583 ? 65.409 2.359 46.511 1.00 49.69 583 ILE A C 1
ATOM 4530 O O . ILE A 1 583 ? 66.231 1.826 45.757 1.00 50.82 583 ILE A O 1
ATOM 4535 N N . THR A 1 584 ? 65.695 2.733 47.765 1.00 50.21 584 THR A N 1
ATOM 4536 C CA . THR A 1 584 ? 67.034 2.555 48.346 1.00 48.07 584 THR A CA 1
ATOM 4537 C C . THR A 1 584 ? 67.419 1.079 48.419 1.00 50.14 584 THR A C 1
ATOM 4538 O O . THR A 1 584 ? 68.582 0.734 48.200 1.00 54.36 584 THR A O 1
ATOM 4542 N N . ALA A 1 585 ? 66.459 0.212 48.739 1.00 46.79 585 ALA A N 1
ATOM 4543 C CA . ALA A 1 585 ? 66.718 -1.230 48.730 1.00 50.62 585 ALA A CA 1
ATOM 4544 C C . ALA A 1 585 ? 67.173 -1.728 47.350 1.00 52.21 585 ALA A C 1
ATOM 4545 O O . ALA A 1 585 ? 67.924 -2.699 47.245 1.00 57.79 585 ALA A O 1
ATOM 4547 N N . VAL A 1 586 ? 66.696 -1.074 46.296 1.00 51.99 586 VAL A N 1
ATOM 4548 C CA . VAL A 1 586 ? 67.045 -1.460 44.931 1.00 52.71 586 VAL A CA 1
ATOM 4549 C C . VAL A 1 586 ? 68.357 -0.801 44.517 1.00 55.25 586 VAL A C 1
ATOM 4550 O O . VAL A 1 586 ? 69.199 -1.416 43.854 1.00 58.44 586 VAL A O 1
ATOM 4554 N N . ILE A 1 587 ? 68.517 0.458 44.909 1.00 50.73 587 ILE A N 1
ATOM 4555 C CA . ILE A 1 587 ? 69.726 1.216 44.623 1.00 53.63 587 ILE A CA 1
ATOM 4556 C C . ILE A 1 587 ? 70.897 0.728 45.484 1.00 57.09 587 ILE A C 1
ATOM 4557 O O . ILE A 1 587 ? 71.958 0.373 44.969 1.00 49.44 587 ILE A O 1
ATOM 4562 N N . GLY A 1 588 ? 70.699 0.745 46.799 1.00 59.48 588 GLY A N 1
ATOM 4563 C CA . GLY A 1 588 ? 71.739 0.389 47.744 1.00 57.79 588 GLY A CA 1
ATOM 4564 C C . GLY A 1 588 ? 72.088 1.605 48.573 1.00 65.84 588 GLY A C 1
ATOM 4565 O O . GLY A 1 588 ? 71.289 2.547 48.660 1.00 64.27 588 GLY A O 1
ATOM 4566 N N . MET B 1 4 ? 20.759 -4.763 -18.341 1.00 41.70 4 MET B N 1
ATOM 4567 C CA . MET B 1 4 ? 20.662 -4.933 -16.897 1.00 45.43 4 MET B CA 1
ATOM 4568 C C . MET B 1 4 ? 20.485 -3.572 -16.225 1.00 39.36 4 MET B C 1
ATOM 4569 O O . MET B 1 4 ? 21.307 -2.683 -16.405 1.00 45.08 4 MET B O 1
ATOM 4574 N N . TYR B 1 5 ? 19.414 -3.413 -15.456 1.00 38.96 5 TYR B N 1
ATOM 4575 C CA . TYR B 1 5 ? 19.144 -2.183 -14.708 1.00 36.35 5 TYR B CA 1
ATOM 4576 C C . TYR B 1 5 ? 20.166 -1.854 -13.614 1.00 37.23 5 TYR B C 1
ATOM 4577 O O . TYR B 1 5 ? 20.429 -0.673 -13.316 1.00 34.42 5 TYR B O 1
ATOM 4586 N N . LEU B 1 6 ? 20.712 -2.906 -13.011 1.00 34.31 6 LEU B N 1
ATOM 4587 C CA . LEU B 1 6 ? 21.646 -2.813 -11.892 1.00 34.13 6 LEU B CA 1
ATOM 4588 C C . LEU B 1 6 ? 22.966 -2.153 -12.271 1.00 31.34 6 LEU B C 1
ATOM 4589 O O . LEU B 1 6 ? 23.602 -1.523 -11.431 1.00 33.53 6 LEU B O 1
ATOM 4594 N N . GLU B 1 7 ? 23.375 -2.288 -13.528 1.00 33.32 7 GLU B N 1
ATOM 4595 C CA . GLU B 1 7 ? 24.629 -1.684 -13.978 1.00 36.37 7 GLU B CA 1
ATOM 4596 C C . GLU B 1 7 ? 24.491 -0.168 -14.087 1.00 33.51 7 GLU B C 1
ATOM 4597 O O . GLU B 1 7 ? 25.478 0.524 -14.304 1.00 35.17 7 GLU B O 1
ATOM 4603 N N . ASN B 1 8 ? 23.270 0.347 -13.972 1.00 31.22 8 ASN B N 1
ATOM 4604 C CA . ASN B 1 8 ? 23.074 1.789 -14.064 1.00 31.10 8 ASN B CA 1
ATOM 4605 C C . ASN B 1 8 ? 22.663 2.420 -12.721 1.00 27.63 8 ASN B C 1
ATOM 4606 O O . ASN B 1 8 ? 22.182 3.549 -12.677 1.00 29.58 8 ASN B O 1
ATOM 4611 N N . ILE B 1 9 ? 22.889 1.705 -11.624 1.00 29.93 9 ILE B N 1
ATOM 4612 C CA . ILE B 1 9 ? 22.601 2.239 -10.295 1.00 30.54 9 ILE B CA 1
ATOM 4613 C C . ILE B 1 9 ? 23.870 2.817 -9.661 1.00 30.16 9 ILE B C 1
ATOM 4614 O O . ILE B 1 9 ? 24.768 2.061 -9.295 1.00 29.97 9 ILE B O 1
ATOM 4619 N N . TYR B 1 10 ? 23.955 4.136 -9.518 1.00 26.74 10 TYR B N 1
ATOM 4620 C CA . TYR B 1 10 ? 25.108 4.697 -8.814 1.00 32.07 10 TYR B CA 1
ATOM 4621 C C . TYR B 1 10 ? 24.706 5.283 -7.465 1.00 29.76 10 TYR B C 1
ATOM 4622 O O . TYR B 1 10 ? 25.545 5.494 -6.605 1.00 31.73 10 TYR B O 1
ATOM 4631 N N . SER B 1 11 ? 23.414 5.500 -7.267 1.00 29.16 11 SER B N 1
ATOM 4632 C CA . SER B 1 11 ? 22.924 6.046 -6.011 1.00 30.88 11 SER B CA 1
ATOM 4633 C C . SER B 1 11 ? 21.428 5.764 -5.932 1.00 30.33 11 SER B C 1
ATOM 4634 O O . SER B 1 11 ? 20.842 5.243 -6.887 1.00 32.50 11 SER B O 1
ATOM 4637 N N . PRO B 1 12 ? 20.811 6.063 -4.783 1.00 31.10 12 PRO B N 1
ATOM 4638 C CA . PRO B 1 12 ? 19.354 5.928 -4.688 1.00 33.52 12 PRO B CA 1
ATOM 4639 C C . PRO B 1 12 ? 18.588 6.792 -5.682 1.00 33.10 12 PRO B C 1
ATOM 4640 O O . PRO B 1 12 ? 17.425 6.478 -5.951 1.00 31.41 12 PRO B O 1
ATOM 4644 N N . ALA B 1 13 ? 19.199 7.862 -6.194 1.00 33.46 13 ALA B N 1
ATOM 4645 C CA . ALA B 1 13 ? 18.545 8.665 -7.233 1.00 34.15 13 ALA B CA 1
ATOM 4646 C C . ALA B 1 13 ? 18.236 7.765 -8.434 1.00 34.30 13 ALA B C 1
ATOM 4647 O O . ALA B 1 13 ? 17.153 7.819 -9.004 1.00 36.89 13 ALA B O 1
ATOM 4649 N N . ASP B 1 14 ? 19.174 6.892 -8.777 1.00 34.20 14 ASP B N 1
ATOM 4650 C CA . ASP B 1 14 ? 18.993 6.000 -9.914 1.00 32.86 14 ASP B CA 1
ATOM 4651 C C . ASP B 1 14 ? 17.900 4.968 -9.613 1.00 35.29 14 ASP B C 1
ATOM 4652 O O . ASP B 1 14 ? 17.204 4.527 -10.531 1.00 35.47 14 ASP B O 1
ATOM 4657 N N . VAL B 1 15 ? 17.741 4.593 -8.337 1.00 31.76 15 VAL B N 1
ATOM 4658 C CA . VAL B 1 15 ? 16.701 3.627 -7.933 1.00 31.86 15 VAL B CA 1
ATOM 4659 C C . VAL B 1 15 ? 15.289 4.232 -8.098 1.00 33.94 15 VAL B C 1
ATOM 4660 O O . VAL B 1 15 ? 14.342 3.545 -8.478 1.00 31.51 15 VAL B O 1
ATOM 4664 N N . LYS B 1 16 ? 15.163 5.524 -7.820 1.00 32.73 16 LYS B N 1
ATOM 4665 C CA . LYS B 1 16 ? 13.875 6.208 -7.895 1.00 36.91 16 LYS B CA 1
ATOM 4666 C C . LYS B 1 16 ? 13.382 6.366 -9.337 1.00 40.16 16 LYS B C 1
ATOM 4667 O O . LYS B 1 16 ? 12.228 6.723 -9.564 1.00 39.57 16 LYS B O 1
ATOM 4673 N N . LYS B 1 17 ? 14.247 6.108 -10.311 1.00 40.24 17 LYS B N 1
ATOM 4674 C CA . LYS B 1 17 ? 13.849 6.260 -11.710 1.00 41.14 17 LYS B CA 1
ATOM 4675 C C . LYS B 1 17 ? 12.999 5.101 -12.218 1.00 41.08 17 LYS B C 1
ATOM 4676 O O . LYS B 1 17 ? 12.311 5.225 -13.241 1.00 45.31 17 LYS B O 1
ATOM 4682 N N . LEU B 1 18 ? 13.052 3.963 -11.536 1.00 40.28 18 LEU B N 1
ATOM 4683 C CA . LEU B 1 18 ? 12.408 2.770 -12.087 1.00 41.55 18 LEU B CA 1
ATOM 4684 C C . LEU B 1 18 ? 10.937 2.628 -11.687 1.00 36.80 18 LEU B C 1
ATOM 4685 O O . LEU B 1 18 ? 10.499 3.144 -10.666 1.00 35.84 18 LEU B O 1
ATOM 4690 N N . SER B 1 19 ? 10.192 1.929 -12.531 1.00 39.16 19 SER B N 1
ATOM 4691 C CA . SER B 1 19 ? 8.808 1.553 -12.274 1.00 36.94 19 SER B CA 1
ATOM 4692 C C . SER B 1 19 ? 8.762 0.235 -11.498 1.00 40.85 19 SER B C 1
ATOM 4693 O O . SER B 1 19 ? 9.790 -0.439 -11.337 1.00 38.52 19 SER B O 1
ATOM 4696 N N . VAL B 1 20 ? 7.567 -0.169 -11.078 1.00 39.66 20 VAL B N 1
ATOM 4697 C CA . VAL B 1 20 ? 7.441 -1.343 -10.230 1.00 39.30 20 VAL B CA 1
ATOM 4698 C C . VAL B 1 20 ? 7.935 -2.580 -10.951 1.00 36.60 20 VAL B C 1
ATOM 4699 O O . VAL B 1 20 ? 8.666 -3.375 -10.373 1.00 37.94 20 VAL B O 1
ATOM 4703 N N . LYS B 1 21 ? 7.553 -2.735 -12.214 1.00 39.20 21 LYS B N 1
ATOM 4704 C CA . LYS B 1 21 ? 8.028 -3.863 -13.015 1.00 42.72 21 LYS B CA 1
ATOM 4705 C C . LYS B 1 21 ? 9.558 -3.881 -13.132 1.00 43.27 21 LYS B C 1
ATOM 4706 O O . LYS B 1 21 ? 10.183 -4.952 -13.123 1.00 45.07 21 LYS B O 1
ATOM 4712 N N . GLU B 1 22 ? 10.167 -2.702 -13.216 1.00 39.47 22 GLU B N 1
ATOM 4713 C CA . GLU B 1 22 ? 11.616 -2.643 -13.386 1.00 44.33 22 GLU B CA 1
ATOM 4714 C C . GLU B 1 22 ? 12.317 -2.887 -12.051 1.00 39.89 22 GLU B C 1
ATOM 4715 O O . GLU B 1 22 ? 13.422 -3.434 -12.027 1.00 36.66 22 GLU B O 1
ATOM 4721 N N . LEU B 1 23 ? 11.654 -2.503 -10.956 1.00 35.80 23 LEU B N 1
ATOM 4722 C CA . LEU B 1 23 ? 12.150 -2.756 -9.598 1.00 38.18 23 LEU B CA 1
ATOM 4723 C C . LEU B 1 23 ? 12.199 -4.248 -9.276 1.00 37.19 23 LEU B C 1
ATOM 4724 O O . LEU B 1 23 ? 13.125 -4.734 -8.608 1.00 37.28 23 LEU B O 1
ATOM 4729 N N . ASN B 1 24 ? 11.193 -4.965 -9.761 1.00 36.44 24 ASN B N 1
ATOM 4730 C CA . ASN B 1 24 ? 11.084 -6.403 -9.575 1.00 36.49 24 ASN B CA 1
ATOM 4731 C C . ASN B 1 24 ? 12.123 -7.140 -10.411 1.00 37.93 24 ASN B C 1
ATOM 4732 O O . ASN B 1 24 ? 12.694 -8.136 -9.967 1.00 38.05 24 ASN B O 1
ATOM 4737 N N . GLU B 1 25 ? 12.375 -6.630 -11.612 1.00 37.37 25 GLU B N 1
ATOM 4738 C CA . GLU B 1 25 ? 13.406 -7.178 -12.480 1.00 39.62 25 GLU B CA 1
ATOM 4739 C C . GLU B 1 25 ? 14.761 -6.963 -11.826 1.00 36.36 25 GLU B C 1
ATOM 4740 O O . GLU B 1 25 ? 15.613 -7.860 -11.814 1.00 37.14 25 GLU B O 1
ATOM 4746 N N . LEU B 1 26 ? 14.933 -5.774 -11.253 1.00 34.49 26 LEU B N 1
ATOM 4747 C CA . LEU B 1 26 ? 16.137 -5.415 -10.502 1.00 38.88 26 LEU B CA 1
ATOM 4748 C C . LEU B 1 26 ? 16.361 -6.375 -9.318 1.00 33.58 26 LEU B C 1
ATOM 4749 O O . LEU B 1 26 ? 17.494 -6.800 -9.063 1.00 33.22 26 LEU B O 1
ATOM 4754 N N . SER B 1 27 ? 15.291 -6.711 -8.600 1.00 34.59 27 SER B N 1
ATOM 4755 C CA . SER B 1 27 ? 15.375 -7.742 -7.555 1.00 36.47 27 SER B CA 1
ATOM 4756 C C . SER B 1 27 ? 15.955 -9.035 -8.096 1.00 32.23 27 SER B C 1
ATOM 4757 O O . SER B 1 27 ? 16.757 -9.693 -7.429 1.00 32.42 27 SER B O 1
ATOM 4760 N N . ASP B 1 28 ? 15.541 -9.392 -9.310 1.00 30.52 28 ASP B N 1
ATOM 4761 C CA . ASP B 1 28 ? 15.981 -10.629 -9.930 1.00 31.76 28 ASP B CA 1
ATOM 4762 C C . ASP B 1 28 ? 17.452 -10.544 -10.282 1.00 35.67 28 ASP B C 1
ATOM 4763 O O . ASP B 1 28 ? 18.193 -11.514 -10.087 1.00 36.13 28 ASP B O 1
ATOM 4768 N N . GLU B 1 29 ? 17.877 -9.397 -10.806 1.00 32.59 29 GLU B N 1
ATOM 4769 C CA . GLU B 1 29 ? 19.272 -9.242 -11.204 1.00 35.33 29 GLU B CA 1
ATOM 4770 C C . GLU B 1 29 ? 20.175 -9.333 -9.985 1.00 31.59 29 GLU B C 1
ATOM 4771 O O . GLU B 1 29 ? 21.193 -10.018 -10.007 1.00 33.60 29 GLU B O 1
ATOM 4777 N N . ILE B 1 30 ? 19.783 -8.660 -8.910 1.00 36.05 30 ILE B N 1
ATOM 4778 C CA . ILE B 1 30 ? 20.550 -8.694 -7.659 1.00 33.81 30 ILE B CA 1
ATOM 4779 C C . ILE B 1 30 ? 20.734 -10.143 -7.174 1.00 32.95 30 ILE B C 1
ATOM 4780 O O . ILE B 1 30 ? 21.878 -10.569 -6.944 1.00 30.08 30 ILE B O 1
ATOM 4785 N N . ARG B 1 31 ? 19.646 -10.921 -7.088 1.00 29.50 31 ARG B N 1
ATOM 4786 C CA . ARG B 1 31 ? 19.773 -12.327 -6.664 1.00 30.01 31 ARG B CA 1
ATOM 4787 C C . ARG B 1 31 ? 20.692 -13.133 -7.581 1.00 32.96 31 ARG B C 1
ATOM 4788 O O . ARG B 1 31 ? 21.520 -13.894 -7.087 1.00 33.11 31 ARG B O 1
ATOM 4796 N N . VAL B 1 32 ? 20.581 -12.947 -8.904 1.00 35.01 32 VAL B N 1
ATOM 4797 C CA . VAL B 1 32 ? 21.486 -13.618 -9.846 1.00 33.39 32 VAL B CA 1
ATOM 4798 C C . VAL B 1 32 ? 22.943 -13.223 -9.557 1.00 35.25 32 VAL B C 1
ATOM 4799 O O . VAL B 1 32 ? 23.837 -14.072 -9.424 1.00 38.02 32 VAL B O 1
ATOM 4803 N N . SER B 1 33 ? 23.177 -11.926 -9.457 1.00 30.13 33 SER B N 1
ATOM 4804 C CA . SER B 1 33 ? 24.518 -11.434 -9.206 1.00 32.11 33 SER B CA 1
ATOM 4805 C C . SER B 1 33 ? 25.024 -11.930 -7.847 1.00 33.55 33 SER B C 1
ATOM 4806 O O . SER B 1 33 ? 26.176 -12.355 -7.729 1.00 33.27 33 SER B O 1
ATOM 4809 N N . LEU B 1 34 ? 24.156 -11.901 -6.834 1.00 31.93 34 LEU B N 1
ATOM 4810 C CA . LEU B 1 34 ? 24.510 -12.415 -5.503 1.00 32.12 34 LEU B CA 1
ATOM 4811 C C . LEU B 1 34 ? 24.854 -13.897 -5.522 1.00 34.94 34 LEU B C 1
ATOM 4812 O O . LEU B 1 34 ? 25.823 -14.312 -4.883 1.00 33.45 34 LEU B O 1
ATOM 4817 N N . LEU B 1 35 ? 24.052 -14.698 -6.229 1.00 34.47 35 LEU B N 1
ATOM 4818 C CA . LEU B 1 35 ? 24.288 -16.142 -6.263 1.00 33.09 35 LEU B CA 1
ATOM 4819 C C . LEU B 1 35 ? 25.704 -16.413 -6.780 1.00 34.78 35 LEU B C 1
ATOM 4820 O O . LEU B 1 35 ? 26.430 -17.245 -6.238 1.00 38.33 35 LEU B O 1
ATOM 4825 N N . GLN B 1 36 ? 26.110 -15.666 -7.797 1.00 32.14 36 GLN B N 1
ATOM 4826 C CA . GLN B 1 36 ? 27.443 -15.816 -8.359 1.00 38.39 36 GLN B CA 1
ATOM 4827 C C . GLN B 1 36 ? 28.530 -15.397 -7.357 1.00 36.28 36 GLN B C 1
ATOM 4828 O O . GLN B 1 36 ? 29.492 -16.137 -7.144 1.00 37.42 36 GLN B O 1
ATOM 4834 N N . LYS B 1 37 ? 28.400 -14.210 -6.766 1.00 36.12 37 LYS B N 1
ATOM 4835 C CA . LYS B 1 37 ? 29.428 -13.735 -5.848 1.00 35.45 37 LYS B CA 1
ATOM 4836 C C . LYS B 1 37 ? 29.537 -14.646 -4.638 1.00 38.31 37 LYS B C 1
ATOM 4837 O O . LYS B 1 37 ? 30.642 -14.999 -4.222 1.00 40.52 37 LYS B O 1
ATOM 4843 N N . LEU B 1 38 ? 28.403 -15.053 -4.084 1.00 32.36 38 LEU B N 1
ATOM 4844 C CA . LEU B 1 38 ? 28.439 -15.819 -2.845 1.00 35.34 38 LEU B CA 1
ATOM 4845 C C . LEU B 1 38 ? 28.865 -17.277 -3.072 1.00 36.75 38 LEU B C 1
ATOM 4846 O O . LEU B 1 38 ? 29.543 -17.857 -2.220 1.00 33.19 38 LEU B O 1
ATOM 4851 N N . SER B 1 39 ? 28.525 -17.859 -4.220 1.00 34.89 39 SER B N 1
ATOM 4852 C CA . SER B 1 39 ? 28.947 -19.235 -4.486 1.00 33.08 39 SER B CA 1
ATOM 4853 C C . SER B 1 39 ? 30.435 -19.277 -4.837 1.00 40.32 39 SER B C 1
ATOM 4854 O O . SER B 1 39 ? 31.135 -20.251 -4.537 1.00 40.12 39 SER B O 1
ATOM 4857 N N . GLU B 1 40 ? 30.932 -18.198 -5.430 1.00 38.92 40 GLU B N 1
ATOM 4858 C CA . GLU B 1 40 ? 32.330 -18.139 -5.831 1.00 38.62 40 GLU B CA 1
ATOM 4859 C C . GLU B 1 40 ? 33.238 -17.727 -4.678 1.00 38.37 40 GLU B C 1
ATOM 4860 O O . GLU B 1 40 ? 34.361 -18.204 -4.566 1.00 35.10 40 GLU B O 1
ATOM 4866 N N . HIS B 1 41 ? 32.720 -16.850 -3.815 1.00 39.14 41 HIS B N 1
ATOM 4867 C CA . HIS B 1 41 ? 33.524 -16.077 -2.869 1.00 33.10 41 HIS B CA 1
ATOM 4868 C C . HIS B 1 41 ? 33.084 -16.283 -1.402 1.00 34.69 41 HIS B C 1
ATOM 4869 O O . HIS B 1 41 ? 33.731 -15.806 -0.462 1.00 31.55 41 HIS B O 1
ATOM 4876 N N . GLY B 1 42 ? 31.976 -16.988 -1.206 1.00 36.89 42 GLY B N 1
ATOM 4877 C CA . GLY B 1 42 ? 31.462 -17.220 0.132 1.00 35.19 42 GLY B CA 1
ATOM 4878 C C . GLY B 1 42 ? 30.773 -15.987 0.671 1.00 33.62 42 GLY B C 1
ATOM 4879 O O . GLY B 1 42 ? 30.709 -14.980 -0.020 1.00 29.91 42 GLY B O 1
ATOM 4880 N N . GLY B 1 43 ? 30.243 -16.077 1.891 1.00 34.81 43 GLY B N 1
ATOM 4881 C CA . GLY B 1 43 ? 29.652 -14.936 2.570 1.00 33.79 43 GLY B CA 1
ATOM 4882 C C . GLY B 1 43 ? 28.287 -15.177 3.196 1.00 29.06 43 GLY B C 1
ATOM 4883 O O . GLY B 1 43 ? 27.801 -16.300 3.237 1.00 29.58 43 GLY B O 1
ATOM 4884 N N . HIS B 1 44 ? 27.657 -14.118 3.686 1.00 26.78 44 HIS B N 1
ATOM 4885 C CA . HIS B 1 44 ? 26.389 -14.282 4.377 1.00 31.47 44 HIS B CA 1
ATOM 4886 C C . HIS B 1 44 ? 25.259 -14.416 3.363 1.00 29.89 44 HIS B C 1
ATOM 4887 O O . HIS B 1 44 ? 24.637 -13.418 2.975 1.00 28.46 44 HIS B O 1
ATOM 4894 N N . PHE B 1 45 ? 24.980 -15.656 2.965 1.00 26.61 45 PHE B N 1
ATOM 4895 C CA . PHE B 1 45 ? 23.988 -15.939 1.920 1.00 31.29 45 PHE B CA 1
ATOM 4896 C C . PHE B 1 45 ? 22.550 -15.623 2.338 1.00 29.37 45 PHE B C 1
ATOM 4897 O O . PHE B 1 45 ? 21.895 -14.766 1.750 1.00 29.70 45 PHE B O 1
ATOM 4905 N N . GLY B 1 46 ? 22.049 -16.338 3.329 1.00 27.56 46 GLY B N 1
ATOM 4906 C CA . GLY B 1 46 ? 20.657 -16.185 3.720 1.00 31.15 46 GLY B CA 1
ATOM 4907 C C . GLY B 1 46 ? 20.138 -14.785 4.014 1.00 34.32 46 GLY B C 1
ATOM 4908 O O . GLY B 1 46 ? 19.095 -14.404 3.479 1.00 32.85 46 GLY B O 1
ATOM 4909 N N . PRO B 1 47 ? 20.851 -14.016 4.871 1.00 34.62 47 PRO B N 1
ATOM 4910 C CA . PRO B 1 47 ? 20.439 -12.656 5.254 1.00 33.01 47 PRO B CA 1
ATOM 4911 C C . PRO B 1 47 ? 20.364 -11.664 4.093 1.00 29.40 47 PRO B C 1
ATOM 4912 O O . PRO B 1 47 ? 19.574 -10.721 4.135 1.00 27.56 47 PRO B O 1
ATOM 4916 N N . ASN B 1 48 ? 21.190 -11.844 3.073 1.00 29.25 48 ASN B N 1
ATOM 4917 C CA . ASN B 1 48 ? 21.186 -10.862 1.999 1.00 29.35 48 ASN B CA 1
ATOM 4918 C C . ASN B 1 48 ? 20.090 -11.171 0.990 1.00 28.93 48 ASN B C 1
ATOM 4919 O O . ASN B 1 48 ? 19.427 -10.255 0.498 1.00 30.70 48 ASN B O 1
ATOM 4924 N N . PHE B 1 49 ? 19.878 -12.448 0.697 1.00 29.17 49 PHE B N 1
ATOM 4925 C CA . PHE B 1 49 ? 18.758 -12.851 -0.157 1.00 32.89 49 PHE B CA 1
ATOM 4926 C C . PHE B 1 49 ? 17.410 -12.477 0.471 1.00 33.57 49 PHE B C 1
ATOM 4927 O O . PHE B 1 49 ? 16.423 -12.259 -0.230 1.00 35.13 49 PHE B O 1
ATOM 4935 N N . GLY B 1 50 ? 17.356 -12.437 1.794 1.00 32.09 50 GLY B N 1
ATOM 4936 C CA . GLY B 1 50 ? 16.109 -12.121 2.461 1.00 31.34 50 GLY B CA 1
ATOM 4937 C C . GLY B 1 50 ? 15.813 -10.639 2.437 1.00 32.00 50 GLY B C 1
ATOM 4938 O O . GLY B 1 50 ? 14.651 -10.244 2.604 1.00 32.45 50 GLY B O 1
ATOM 4939 N N . MET B 1 51 ? 16.853 -9.826 2.202 1.00 27.70 51 MET B N 1
ATOM 4940 C CA . MET B 1 51 ? 16.765 -8.358 2.364 1.00 28.64 51 MET B CA 1
ATOM 4941 C C . MET B 1 51 ? 16.689 -7.547 1.062 1.00 25.19 51 MET B C 1
ATOM 4942 O O . MET B 1 51 ? 16.709 -6.306 1.079 1.00 26.26 51 MET B O 1
ATOM 4947 N N . VAL B 1 52 ? 16.604 -8.248 -0.060 1.00 26.12 52 VAL B N 1
ATOM 4948 C CA . VAL B 1 52 ? 16.676 -7.620 -1.372 1.00 28.34 52 VAL B CA 1
ATOM 4949 C C . VAL B 1 52 ? 15.594 -6.546 -1.535 1.00 28.08 52 VAL B C 1
ATOM 4950 O O . VAL B 1 52 ? 15.917 -5.375 -1.750 1.00 25.45 52 VAL B O 1
ATOM 4954 N N . GLU B 1 53 ? 14.325 -6.941 -1.394 1.00 26.94 53 GLU B N 1
ATOM 4955 C CA . GLU B 1 53 ? 13.193 -6.056 -1.662 1.00 24.15 53 GLU B CA 1
ATOM 4956 C C . GLU B 1 53 ? 13.102 -4.927 -0.643 1.00 28.77 53 GLU B C 1
ATOM 4957 O O . GLU B 1 53 ? 12.748 -3.796 -0.996 1.00 29.86 53 GLU B O 1
ATOM 4963 N N . ALA B 1 54 ? 13.435 -5.218 0.612 1.00 26.06 54 ALA B N 1
ATOM 4964 C CA . ALA B 1 54 ? 13.448 -4.183 1.657 1.00 27.61 54 ALA B CA 1
ATOM 4965 C C . ALA B 1 54 ? 14.561 -3.158 1.459 1.00 29.73 54 ALA B C 1
ATOM 4966 O O . ALA B 1 54 ? 14.362 -1.974 1.733 1.00 30.43 54 ALA B O 1
ATOM 4968 N N . THR B 1 55 ? 15.724 -3.595 0.971 1.00 27.53 55 THR B N 1
ATOM 4969 C CA . THR B 1 55 ? 16.797 -2.641 0.693 1.00 27.96 55 THR B CA 1
ATOM 4970 C C . THR B 1 55 ? 16.463 -1.764 -0.546 1.00 32.86 55 THR B C 1
ATOM 4971 O O . THR B 1 55 ? 16.762 -0.547 -0.558 1.00 27.29 55 THR B O 1
ATOM 4975 N N . ILE B 1 56 ? 15.840 -2.359 -1.575 1.00 29.12 56 ILE B N 1
ATOM 4976 C CA . ILE B 1 56 ? 15.410 -1.576 -2.744 1.00 29.32 56 ILE B CA 1
ATOM 4977 C C . ILE B 1 56 ? 14.431 -0.472 -2.314 1.00 29.27 56 ILE B C 1
ATOM 4978 O O . ILE B 1 56 ? 14.618 0.708 -2.635 1.00 26.24 56 ILE B O 1
ATOM 4983 N N . ALA B 1 57 ? 13.416 -0.863 -1.547 1.00 28.35 57 ALA B N 1
ATOM 4984 C CA . ALA B 1 57 ? 12.395 0.070 -1.089 1.00 30.89 57 ALA B CA 1
ATOM 4985 C C . ALA B 1 57 ? 12.978 1.171 -0.212 1.00 29.81 57 ALA B C 1
ATOM 4986 O O . ALA B 1 57 ? 12.550 2.334 -0.297 1.00 32.43 57 ALA B O 1
ATOM 4988 N N . LEU B 1 58 ? 13.947 0.818 0.628 1.00 24.74 58 LEU B N 1
ATOM 4989 C CA . LEU B 1 58 ? 14.563 1.822 1.490 1.00 27.57 58 LEU B CA 1
ATOM 4990 C C . LEU B 1 58 ? 15.177 2.928 0.644 1.00 28.15 58 LEU B C 1
ATOM 4991 O O . LEU B 1 58 ? 14.962 4.107 0.933 1.00 30.66 58 LEU B O 1
ATOM 4996 N N . HIS B 1 59 ? 15.906 2.565 -0.411 1.00 23.95 59 HIS B N 1
ATOM 4997 C CA . HIS B 1 59 ? 16.592 3.588 -1.197 1.00 30.95 59 HIS B CA 1
ATOM 4998 C C . HIS B 1 59 ? 15.720 4.153 -2.299 1.00 32.23 59 HIS B C 1
ATOM 4999 O O . HIS B 1 59 ? 16.048 5.188 -2.878 1.00 28.83 59 HIS B O 1
ATOM 5006 N N . TYR B 1 60 ? 14.586 3.496 -2.545 1.00 34.82 60 TYR B N 1
ATOM 5007 C CA . TYR B 1 60 ? 13.538 4.082 -3.370 1.00 32.87 60 TYR B CA 1
ATOM 5008 C C . TYR B 1 60 ? 12.855 5.248 -2.611 1.00 34.60 60 TYR B C 1
ATOM 5009 O O . TYR B 1 60 ? 12.651 6.326 -3.183 1.00 36.17 60 TYR B O 1
ATOM 5018 N N . VAL B 1 61 ? 12.505 5.033 -1.338 1.00 36.89 61 VAL B N 1
ATOM 5019 C CA . VAL B 1 61 ? 11.770 6.038 -0.545 1.00 32.83 61 VAL B CA 1
ATOM 5020 C C . VAL B 1 61 ? 12.684 7.087 0.116 1.00 30.62 61 VAL B C 1
ATOM 5021 O O . VAL B 1 61 ? 12.340 8.269 0.156 1.00 29.81 61 VAL B O 1
ATOM 5025 N N . PHE B 1 62 ? 13.829 6.678 0.662 1.00 27.41 62 PHE B N 1
ATOM 5026 C CA . PHE B 1 62 ? 14.631 7.643 1.426 1.00 30.59 62 PHE B CA 1
ATOM 5027 C C . PHE B 1 62 ? 15.777 8.208 0.616 1.00 30.03 62 PHE B C 1
ATOM 5028 O O . PHE B 1 62 ? 16.118 7.681 -0.444 1.00 30.42 62 PHE B O 1
ATOM 5036 N N . ASN B 1 63 ? 16.359 9.298 1.117 1.00 29.54 63 ASN B N 1
ATOM 5037 C CA . ASN B 1 63 ? 17.354 10.038 0.352 1.00 32.92 63 ASN B CA 1
ATOM 5038 C C . ASN B 1 63 ? 18.731 10.002 1.053 1.00 32.05 63 ASN B C 1
ATOM 5039 O O . ASN B 1 63 ? 19.212 11.019 1.573 1.00 32.59 63 ASN B O 1
ATOM 5044 N N . SER B 1 64 ? 19.334 8.813 1.078 1.00 28.12 64 SER B N 1
ATOM 5045 C CA . SER B 1 64 ? 20.706 8.610 1.548 1.00 29.60 64 SER B CA 1
ATOM 5046 C C . SER B 1 64 ? 21.624 9.397 0.624 1.00 33.49 64 SER B C 1
ATOM 5047 O O . SER B 1 64 ? 21.396 9.410 -0.585 1.00 39.74 64 SER B O 1
ATOM 5050 N N . PRO B 1 65 ? 22.682 10.036 1.158 1.00 30.08 65 PRO B N 1
ATOM 5051 C CA . PRO B 1 65 ? 23.219 10.045 2.520 1.00 29.66 65 PRO B CA 1
ATOM 5052 C C . PRO B 1 65 ? 22.749 11.202 3.418 1.00 33.54 65 PRO B C 1
ATOM 5053 O O . PRO B 1 65 ? 23.285 11.350 4.520 1.00 30.87 65 PRO B O 1
ATOM 5057 N N . LYS B 1 66 ? 21.797 12.018 2.969 1.00 35.88 66 LYS B N 1
ATOM 5058 C CA . LYS B 1 66 ? 21.164 12.992 3.864 1.00 31.87 66 LYS B CA 1
ATOM 5059 C C . LYS B 1 66 ? 20.328 12.331 4.960 1.00 32.70 66 LYS B C 1
ATOM 5060 O O . LYS B 1 66 ? 20.554 12.575 6.146 1.00 33.53 66 LYS B O 1
ATOM 5066 N N . ASP B 1 67 ? 19.374 11.494 4.549 1.00 28.12 67 ASP B N 1
ATOM 5067 C CA . ASP B 1 67 ? 18.782 10.452 5.383 1.00 29.98 67 ASP B CA 1
ATOM 5068 C C . ASP B 1 67 ? 19.870 9.400 5.681 1.00 32.84 67 ASP B C 1
ATOM 5069 O O . ASP B 1 67 ? 20.745 9.159 4.850 1.00 28.24 67 ASP B O 1
ATOM 5074 N N . LYS B 1 68 ? 19.821 8.778 6.855 1.00 29.19 68 LYS B N 1
ATOM 5075 C CA . LYS B 1 68 ? 20.855 7.836 7.244 1.00 25.78 68 LYS B CA 1
ATOM 5076 C C . LYS B 1 68 ? 20.290 6.496 7.708 1.00 22.35 68 LYS B C 1
ATOM 5077 O O . LYS B 1 68 ? 19.388 6.459 8.521 1.00 29.02 68 LYS B O 1
ATOM 5083 N N . ILE B 1 69 ? 20.840 5.401 7.183 1.00 26.11 69 ILE B N 1
ATOM 5084 C CA . ILE B 1 69 ? 20.432 4.024 7.493 1.00 23.89 69 ILE B CA 1
ATOM 5085 C C . ILE B 1 69 ? 21.532 3.323 8.249 1.00 23.79 69 ILE B C 1
ATOM 5086 O O . ILE B 1 69 ? 22.671 3.348 7.811 1.00 29.80 69 ILE B O 1
ATOM 5091 N N . VAL B 1 70 ? 21.212 2.683 9.366 1.00 26.92 70 VAL B N 1
ATOM 5092 C CA . VAL B 1 70 ? 22.219 1.924 10.121 1.00 27.56 70 VAL B CA 1
ATOM 5093 C C . VAL B 1 70 ? 21.799 0.452 10.233 1.00 27.85 70 VAL B C 1
ATOM 5094 O O . VAL B 1 70 ? 20.711 0.146 10.729 1.00 25.79 70 VAL B O 1
ATOM 5098 N N . PHE B 1 71 ? 22.649 -0.468 9.789 1.00 27.74 71 PHE B N 1
ATOM 5099 C CA . PHE B 1 71 ? 22.293 -1.890 9.850 1.00 28.16 71 PHE B CA 1
ATOM 5100 C C . PHE B 1 71 ? 22.882 -2.560 11.080 1.00 25.36 71 PHE B C 1
ATOM 5101 O O . PHE B 1 71 ? 24.089 -2.430 11.367 1.00 26.54 71 PHE B O 1
ATOM 5109 N N . ASP B 1 72 ? 22.023 -3.257 11.815 1.00 21.68 72 ASP B N 1
ATOM 5110 C CA . ASP B 1 72 ? 22.477 -4.053 12.948 1.00 23.67 72 ASP B CA 1
ATOM 5111 C C . ASP B 1 72 ? 23.339 -5.213 12.467 1.00 28.77 72 ASP B C 1
ATOM 5112 O O . ASP B 1 72 ? 22.922 -5.951 11.575 1.00 23.24 72 ASP B O 1
ATOM 5117 N N . VAL B 1 73 ? 24.567 -5.299 13.008 1.00 28.05 73 VAL B N 1
ATOM 5118 C CA . VAL B 1 73 ? 25.604 -6.238 12.546 1.00 25.90 73 VAL B CA 1
ATOM 5119 C C . VAL B 1 73 ? 26.149 -5.803 11.197 1.00 25.85 73 VAL B C 1
ATOM 5120 O O . VAL B 1 73 ? 27.363 -5.692 11.019 1.00 26.19 73 VAL B O 1
ATOM 5124 N N . SER B 1 74 ? 25.230 -5.593 10.257 1.00 25.90 74 SER B N 1
ATOM 5125 C CA . SER B 1 74 ? 25.482 -5.189 8.854 1.00 26.48 74 SER B CA 1
ATOM 5126 C C . SER B 1 74 ? 25.981 -6.364 7.968 1.00 24.61 74 SER B C 1
ATOM 5127 O O . SER B 1 74 ? 26.338 -6.187 6.806 1.00 23.72 74 SER B O 1
ATOM 5130 N N . HIS B 1 75 ? 25.911 -7.583 8.496 1.00 28.36 75 HIS B N 1
ATOM 5131 C CA . HIS B 1 75 ? 26.103 -8.787 7.675 1.00 30.67 75 HIS B CA 1
ATOM 5132 C C . HIS B 1 75 ? 25.107 -8.830 6.510 1.00 28.94 75 HIS B C 1
ATOM 5133 O O . HIS B 1 75 ? 25.347 -9.513 5.511 1.00 30.78 75 HIS B O 1
ATOM 5140 N N . GLN B 1 76 ? 23.993 -8.110 6.647 1.00 22.65 76 GLN B N 1
ATOM 5141 C CA . GLN B 1 76 ? 22.942 -8.115 5.650 1.00 22.74 76 GLN B CA 1
ATOM 5142 C C . GLN B 1 76 ? 22.883 -6.796 4.857 1.00 29.12 76 GLN B C 1
ATOM 5143 O O . GLN B 1 76 ? 21.806 -6.358 4.422 1.00 25.35 76 GLN B O 1
ATOM 5149 N N . SER B 1 77 ? 24.039 -6.181 4.611 1.00 24.05 77 SER B N 1
ATOM 5150 C CA . SER B 1 77 ? 24.036 -4.908 3.888 1.00 24.58 77 SER B CA 1
ATOM 5151 C C . SER B 1 77 ? 24.636 -4.975 2.469 1.00 21.05 77 SER B C 1
ATOM 5152 O O . SER B 1 77 ? 25.045 -3.938 1.931 1.00 22.83 77 SER B O 1
ATOM 5155 N N . TYR B 1 78 ? 24.724 -6.170 1.878 1.00 20.93 78 TYR B N 1
ATOM 5156 C CA . TYR B 1 78 ? 25.313 -6.298 0.526 1.00 26.05 78 TYR B CA 1
ATOM 5157 C C . TYR B 1 78 ? 24.497 -5.555 -0.538 1.00 23.65 78 TYR B C 1
ATOM 5158 O O . TYR B 1 78 ? 25.063 -4.945 -1.447 1.00 25.44 78 TYR B O 1
ATOM 5167 N N . VAL B 1 79 ? 23.174 -5.663 -0.473 1.00 24.20 79 VAL B N 1
ATOM 5168 C CA . VAL B 1 79 ? 22.322 -4.948 -1.425 1.00 25.79 79 VAL B CA 1
ATOM 5169 C C . VAL B 1 79 ? 22.442 -3.431 -1.218 1.00 25.58 79 VAL B C 1
ATOM 5170 O O . VAL B 1 79 ? 22.434 -2.668 -2.189 1.00 28.77 79 VAL B O 1
ATOM 5174 N N . HIS B 1 80 ? 22.558 -3.004 0.038 1.00 25.29 80 HIS B N 1
ATOM 5175 C CA . HIS B 1 80 ? 22.807 -1.610 0.358 1.00 26.00 80 HIS B CA 1
ATOM 5176 C C . HIS B 1 80 ? 23.993 -1.126 -0.466 1.00 27.76 80 HIS B C 1
ATOM 5177 O O . HIS B 1 80 ? 23.900 -0.091 -1.150 1.00 26.24 80 HIS B O 1
ATOM 5184 N N . LYS B 1 81 ? 25.089 -1.890 -0.424 1.00 21.88 81 LYS B N 1
ATOM 5185 C CA . LYS B 1 81 ? 26.286 -1.505 -1.161 1.00 28.78 81 LYS B CA 1
ATOM 5186 C C . LYS B 1 81 ? 26.033 -1.539 -2.672 1.00 31.72 81 LYS B C 1
ATOM 5187 O O . LYS B 1 81 ? 26.478 -0.652 -3.411 1.00 31.08 81 LYS B O 1
ATOM 5193 N N . MET B 1 82 ? 25.277 -2.536 -3.119 1.00 28.35 82 MET B N 1
ATOM 5194 C CA . MET B 1 82 ? 24.986 -2.703 -4.540 1.00 30.48 82 MET B CA 1
ATOM 5195 C C . MET B 1 82 ? 24.152 -1.538 -5.078 1.00 28.53 82 MET B C 1
ATOM 5196 O O . MET B 1 82 ? 24.136 -1.303 -6.292 1.00 27.04 82 MET B O 1
ATOM 5201 N N . LEU B 1 83 ? 23.450 -0.827 -4.192 1.00 23.13 83 LEU B N 1
ATOM 5202 C CA . LEU B 1 83 ? 22.542 0.243 -4.638 1.00 31.23 83 LEU B CA 1
ATOM 5203 C C . LEU B 1 83 ? 23.055 1.638 -4.296 1.00 33.53 83 LEU B C 1
ATOM 5204 O O . LEU B 1 83 ? 22.399 2.648 -4.574 1.00 31.02 83 LEU B O 1
ATOM 5209 N N . THR B 1 84 ? 24.234 1.704 -3.694 1.00 33.88 84 THR B N 1
ATOM 5210 C CA . THR B 1 84 ? 24.732 2.993 -3.267 1.00 32.85 84 THR B CA 1
ATOM 5211 C C . THR B 1 84 ? 26.059 3.317 -3.952 1.00 26.00 84 THR B C 1
ATOM 5212 O O . THR B 1 84 ? 26.700 4.293 -3.607 1.00 25.05 84 THR B O 1
ATOM 5216 N N . GLY B 1 85 ? 26.450 2.520 -4.943 1.00 28.56 85 GLY B N 1
ATOM 5217 C CA . GLY B 1 85 ? 27.607 2.862 -5.771 1.00 29.07 85 GLY B CA 1
ATOM 5218 C C . GLY B 1 85 ? 28.714 1.824 -5.914 1.00 29.07 85 GLY B C 1
ATOM 5219 O O . GLY B 1 85 ? 29.640 1.983 -6.711 1.00 33.79 85 GLY B O 1
ATOM 5220 N N . ARG B 1 86 ? 28.582 0.712 -5.206 1.00 30.43 86 ARG B N 1
ATOM 5221 C CA . ARG B 1 86 ? 29.646 -0.271 -5.155 1.00 29.72 86 ARG B CA 1
ATOM 5222 C C . ARG B 1 86 ? 29.260 -1.563 -5.882 1.00 31.10 86 ARG B C 1
ATOM 5223 O O . ARG B 1 86 ? 29.776 -2.639 -5.576 1.00 27.21 86 ARG B O 1
ATOM 5231 N N . LYS B 1 87 ? 28.372 -1.437 -6.865 1.00 31.00 87 LYS B N 1
ATOM 5232 C CA . LYS B 1 87 ? 27.874 -2.593 -7.620 1.00 35.71 87 LYS B CA 1
ATOM 5233 C C . LYS B 1 87 ? 28.973 -3.418 -8.304 1.00 31.69 87 LYS B C 1
ATOM 5234 O O . LYS B 1 87 ? 28.863 -4.637 -8.394 1.00 31.45 87 LYS B O 1
ATOM 5240 N N . ASN B 1 88 ? 30.026 -2.766 -8.781 1.00 36.73 88 ASN B N 1
ATOM 5241 C CA . ASN B 1 88 ? 31.093 -3.490 -9.479 1.00 37.65 88 ASN B CA 1
ATOM 5242 C C . ASN B 1 88 ? 31.819 -4.476 -8.566 1.00 34.23 88 ASN B C 1
ATOM 5243 O O . ASN B 1 88 ? 32.386 -5.453 -9.049 1.00 36.07 88 ASN B O 1
ATOM 5248 N N . ALA B 1 89 ? 31.813 -4.233 -7.258 1.00 28.76 89 ALA B N 1
ATOM 5249 C CA . ALA B 1 89 ? 32.365 -5.210 -6.305 1.00 30.36 89 ALA B CA 1
ATOM 5250 C C . ALA B 1 89 ? 31.482 -6.481 -6.213 1.00 32.08 89 ALA B C 1
ATOM 5251 O O . ALA B 1 89 ? 31.820 -7.437 -5.519 1.00 32.10 89 ALA B O 1
ATOM 5253 N N . PHE B 1 90 ? 30.335 -6.458 -6.893 1.00 31.46 90 PHE B N 1
ATOM 5254 C CA . PHE B 1 90 ? 29.415 -7.589 -6.952 1.00 31.08 90 PHE B CA 1
ATOM 5255 C C . PHE B 1 90 ? 29.190 -8.119 -8.383 1.00 31.71 90 PHE B C 1
ATOM 5256 O O . PHE B 1 90 ? 28.668 -9.216 -8.563 1.00 33.84 90 PHE B O 1
ATOM 5264 N N . LEU B 1 91 ? 29.560 -7.349 -9.406 1.00 40.85 91 LEU B N 1
ATOM 5265 C CA . LEU B 1 91 ? 29.443 -7.852 -10.785 1.00 37.74 91 LEU B CA 1
ATOM 5266 C C . LEU B 1 91 ? 30.757 -8.385 -11.390 1.00 38.65 91 LEU B C 1
ATOM 5267 O O . LEU B 1 91 ? 30.729 -9.322 -12.191 1.00 38.61 91 LEU B O 1
ATOM 5272 N N . HIS B 1 92 ? 31.899 -7.824 -10.995 1.00 37.06 92 HIS B N 1
ATOM 5273 C CA . HIS B 1 92 ? 33.195 -8.260 -11.539 1.00 36.79 92 HIS B CA 1
ATOM 5274 C C . HIS B 1 92 ? 34.018 -8.997 -10.482 1.00 37.43 92 HIS B C 1
ATOM 5275 O O . HIS B 1 92 ? 34.400 -8.400 -9.467 1.00 37.49 92 HIS B O 1
ATOM 5282 N N . PRO B 1 93 ? 34.290 -10.296 -10.716 1.00 37.47 93 PRO B N 1
ATOM 5283 C CA . PRO B 1 93 ? 35.072 -11.171 -9.821 1.00 40.33 93 PRO B CA 1
ATOM 5284 C C . PRO B 1 93 ? 36.419 -10.582 -9.372 1.00 42.83 93 PRO B C 1
ATOM 5285 O O . PRO B 1 93 ? 36.840 -10.774 -8.218 1.00 39.12 93 PRO B O 1
ATOM 5289 N N . GLU B 1 94 ? 37.078 -9.849 -10.265 1.00 43.29 94 GLU B N 1
ATOM 5290 C CA . GLU B 1 94 ? 38.372 -9.241 -9.940 1.00 41.92 94 GLU B CA 1
ATOM 5291 C C . GLU B 1 94 ? 38.243 -8.168 -8.857 1.00 35.39 94 GLU B C 1
ATOM 5292 O O . GLU B 1 94 ? 39.235 -7.766 -8.263 1.00 35.67 94 GLU B O 1
ATOM 5298 N N . GLU B 1 95 ? 37.023 -7.698 -8.604 1.00 37.91 95 GLU B N 1
ATOM 5299 C CA . GLU B 1 95 ? 36.813 -6.608 -7.650 1.00 35.29 95 GLU B CA 1
ATOM 5300 C C . GLU B 1 95 ? 36.033 -7.072 -6.424 1.00 33.70 95 GLU B C 1
ATOM 5301 O O . GLU B 1 95 ? 35.672 -6.260 -5.568 1.00 32.37 95 GLU B O 1
ATOM 5307 N N . TYR B 1 96 ? 35.803 -8.385 -6.342 1.00 35.44 96 TYR B N 1
ATOM 5308 C CA . TYR B 1 96 ? 35.043 -9.005 -5.248 1.00 36.12 96 TYR B CA 1
ATOM 5309 C C . TYR B 1 96 ? 35.561 -8.550 -3.876 1.00 38.34 96 TYR B C 1
ATOM 5310 O O . TYR B 1 96 ? 34.784 -8.318 -2.942 1.00 32.71 96 TYR B O 1
ATOM 5319 N N . ASP B 1 97 ? 36.875 -8.389 -3.767 1.00 33.77 97 ASP B N 1
ATOM 5320 C CA . ASP B 1 97 ? 37.472 -8.068 -2.489 1.00 32.66 97 ASP B CA 1
ATOM 5321 C C . ASP B 1 97 ? 37.642 -6.569 -2.283 1.00 34.77 97 ASP B C 1
ATOM 5322 O O . ASP B 1 97 ? 38.239 -6.141 -1.304 1.00 38.04 97 ASP B O 1
ATOM 5327 N N . LEU B 1 98 ? 37.102 -5.758 -3.182 1.00 36.10 98 LEU B N 1
ATOM 5328 C CA . LEU B 1 98 ? 37.284 -4.321 -3.045 1.00 37.33 98 LEU B CA 1
ATOM 5329 C C . LEU B 1 98 ? 36.281 -3.733 -2.039 1.00 34.56 98 LEU B C 1
ATOM 5330 O O . LEU B 1 98 ? 36.278 -2.526 -1.797 1.00 29.82 98 LEU B O 1
ATOM 5335 N N . VAL B 1 99 ? 35.427 -4.584 -1.469 1.00 32.24 99 VAL B N 1
ATOM 5336 C CA . VAL B 1 99 ? 34.553 -4.165 -0.368 1.00 31.76 99 VAL B CA 1
ATOM 5337 C C . VAL B 1 99 ? 34.652 -5.185 0.748 1.00 30.59 99 VAL B C 1
ATOM 5338 O O . VAL B 1 99 ? 34.853 -6.366 0.492 1.00 31.77 99 VAL B O 1
ATOM 5342 N N . SER B 1 100 ? 34.519 -4.744 1.990 1.00 31.66 100 SER B N 1
ATOM 5343 C CA . SER B 1 100 ? 34.415 -5.698 3.091 1.00 30.07 100 SER B CA 1
ATOM 5344 C C . SER B 1 100 ? 32.986 -6.263 3.168 1.00 33.45 100 SER B C 1
ATOM 5345 O O . SER B 1 100 ? 32.124 -5.919 2.347 1.00 30.17 100 SER B O 1
ATOM 5348 N N . GLY B 1 101 ? 32.751 -7.165 4.122 1.00 32.99 101 GLY B N 1
ATOM 5349 C CA . GLY B 1 101 ? 31.452 -7.797 4.258 1.00 27.36 101 GLY B CA 1
ATOM 5350 C C . GLY B 1 101 ? 30.549 -7.101 5.252 1.00 28.78 101 GLY B C 1
ATOM 5351 O O . GLY B 1 101 ? 29.468 -7.591 5.584 1.00 27.95 101 GLY B O 1
ATOM 5352 N N . TYR B 1 102 ? 30.992 -5.937 5.706 1.00 27.44 102 TYR B N 1
ATOM 5353 C CA . TYR B 1 102 ? 30.272 -5.155 6.701 1.00 25.09 102 TYR B CA 1
ATOM 5354 C C . TYR B 1 102 ? 30.315 -3.706 6.262 1.00 25.48 102 TYR B C 1
ATOM 5355 O O . TYR B 1 102 ? 31.042 -3.390 5.330 1.00 24.15 102 TYR B O 1
ATOM 5364 N N . THR B 1 103 ? 29.533 -2.833 6.901 1.00 25.58 103 THR B N 1
ATOM 5365 C CA . THR B 1 103 ? 29.488 -1.444 6.469 1.00 21.34 103 THR B CA 1
ATOM 5366 C C . THR B 1 103 ? 30.805 -0.763 6.817 1.00 23.48 103 THR B C 1
ATOM 5367 O O . THR B 1 103 ? 31.459 -1.099 7.799 1.00 22.31 103 THR B O 1
ATOM 5371 N N . GLU B 1 104 ? 31.185 0.194 5.984 1.00 23.16 104 GLU B N 1
ATOM 5372 C CA . GLU B 1 104 ? 32.468 0.853 6.092 1.00 26.38 104 GLU B CA 1
ATOM 5373 C C . GLU B 1 104 ? 32.443 2.290 5.510 1.00 26.61 104 GLU B C 1
ATOM 5374 O O . GLU B 1 104 ? 32.397 2.489 4.295 1.00 22.33 104 GLU B O 1
ATOM 5380 N N . PRO B 1 105 ? 32.486 3.297 6.388 1.00 24.89 105 PRO B N 1
ATOM 5381 C CA . PRO B 1 105 ? 32.453 4.694 5.945 1.00 28.35 105 PRO B CA 1
ATOM 5382 C C . PRO B 1 105 ? 33.596 5.086 4.981 1.00 31.09 105 PRO B C 1
ATOM 5383 O O . PRO B 1 105 ? 33.370 5.906 4.077 1.00 31.80 105 PRO B O 1
ATOM 5387 N N . GLN B 1 106 ? 34.783 4.496 5.136 1.00 29.29 106 GLN B N 1
ATOM 5388 C CA . GLN B 1 106 ? 35.884 4.736 4.195 1.00 29.75 106 GLN B CA 1
ATOM 5389 C C . GLN B 1 106 ? 35.542 4.301 2.744 1.00 28.80 106 GLN B C 1
ATOM 5390 O O . GLN B 1 106 ? 36.159 4.760 1.783 1.00 27.61 106 GLN B O 1
ATOM 5396 N N . GLU B 1 107 ? 34.559 3.413 2.593 1.00 26.19 107 GLU B N 1
ATOM 5397 C CA . GLU B 1 107 ? 34.149 2.938 1.282 1.00 22.88 107 GLU B CA 1
ATOM 5398 C C . GLU B 1 107 ? 33.164 3.911 0.676 1.00 29.81 107 GLU B C 1
ATOM 5399 O O . GLU B 1 107 ? 33.112 4.079 -0.545 1.00 30.60 107 GLU B O 1
ATOM 5405 N N . SER B 1 108 ? 32.362 4.539 1.536 1.00 30.24 108 SER B N 1
ATOM 5406 C CA . SER B 1 108 ? 31.149 5.215 1.083 1.00 28.42 108 SER B CA 1
ATOM 5407 C C . SER B 1 108 ? 30.548 6.137 2.144 1.00 31.17 108 SER B C 1
ATOM 5408 O O . SER B 1 108 ? 30.469 5.797 3.330 1.00 30.90 108 SER B O 1
ATOM 5411 N N . GLU B 1 109 ? 30.092 7.301 1.704 1.00 31.89 109 GLU B N 1
ATOM 5412 C CA . GLU B 1 109 ? 29.374 8.190 2.598 1.00 40.07 109 GLU B CA 1
ATOM 5413 C C . GLU B 1 109 ? 28.016 7.597 2.999 1.00 31.37 109 GLU B C 1
ATOM 5414 O O . GLU B 1 109 ? 27.420 8.041 3.971 1.00 35.03 109 GLU B O 1
ATOM 5420 N N . HIS B 1 110 ? 27.548 6.582 2.278 1.00 27.39 110 HIS B N 1
ATOM 5421 C CA . HIS B 1 110 ? 26.262 5.956 2.596 1.00 26.55 110 HIS B CA 1
ATOM 5422 C C . HIS B 1 110 ? 26.393 4.993 3.782 1.00 30.98 110 HIS B C 1
ATOM 5423 O O . HIS B 1 110 ? 25.401 4.399 4.237 1.00 26.99 110 HIS B O 1
ATOM 5430 N N . ASP B 1 111 ? 27.620 4.852 4.278 1.00 24.78 111 ASP B N 1
ATOM 5431 C CA . ASP B 1 111 ? 27.912 3.968 5.395 1.00 28.58 111 ASP B CA 1
ATOM 5432 C C . ASP B 1 111 ? 28.335 4.791 6.614 1.00 31.99 111 ASP B C 1
ATOM 5433 O O . ASP B 1 111 ? 29.371 5.489 6.572 1.00 30.68 111 ASP B O 1
ATOM 5438 N N . PHE B 1 112 ? 27.585 4.695 7.708 1.00 25.90 112 PHE B N 1
ATOM 5439 C CA . PHE B 1 112 ? 27.824 5.621 8.817 1.00 27.46 112 PHE B CA 1
ATOM 5440 C C . PHE B 1 112 ? 28.578 5.039 10.014 1.00 24.00 112 PHE B C 1
ATOM 5441 O O . PHE B 1 112 ? 29.040 5.771 10.872 1.00 24.79 112 PHE B O 1
ATOM 5449 N N . PHE B 1 113 ? 28.693 3.724 10.079 1.00 24.47 113 PHE B N 1
ATOM 5450 C CA . PHE B 1 113 ? 29.442 3.080 11.142 1.00 24.37 113 PHE B CA 1
ATOM 5451 C C . PHE B 1 113 ? 29.969 1.783 10.595 1.00 28.52 113 PHE B C 1
ATOM 5452 O O . PHE B 1 113 ? 29.281 1.105 9.822 1.00 26.80 113 PHE B O 1
ATOM 5460 N N . VAL B 1 114 ? 31.197 1.464 10.994 1.00 26.30 114 VAL B N 1
ATOM 5461 C CA . VAL B 1 114 ? 31.725 0.128 10.889 1.00 25.98 114 VAL B CA 1
ATOM 5462 C C . VAL B 1 114 ? 31.004 -0.705 11.915 1.00 24.23 114 VAL B C 1
ATOM 5463 O O . VAL B 1 114 ? 31.074 -0.403 13.098 1.00 26.41 114 VAL B O 1
ATOM 5467 N N . ILE B 1 115 ? 30.291 -1.733 11.475 1.00 23.14 115 ILE B N 1
ATOM 5468 C CA . ILE B 1 115 ? 29.519 -2.551 12.409 1.00 27.76 115 ILE B CA 1
ATOM 5469 C C . ILE B 1 115 ? 29.563 -4.080 12.220 1.00 24.87 115 ILE B C 1
ATOM 5470 O O . ILE B 1 115 ? 29.335 -4.599 11.115 1.00 25.60 115 ILE B O 1
ATOM 5475 N N . GLY B 1 116 ? 29.841 -4.796 13.303 1.00 19.92 116 GLY B N 1
ATOM 5476 C CA . GLY B 1 116 ? 29.948 -6.238 13.238 1.00 24.45 116 GLY B CA 1
ATOM 5477 C C . GLY B 1 116 ? 29.197 -6.924 14.383 1.00 25.73 116 GLY B C 1
ATOM 5478 O O . GLY B 1 116 ? 28.564 -7.961 14.168 1.00 28.66 116 GLY B O 1
ATOM 5479 N N . HIS B 1 117 ? 29.270 -6.384 15.597 1.00 22.38 117 HIS B N 1
ATOM 5480 C CA . HIS B 1 117 ? 28.640 -7.074 16.739 1.00 29.12 117 HIS B CA 1
ATOM 5481 C C . HIS B 1 117 ? 27.092 -6.834 16.743 1.00 28.96 117 HIS B C 1
ATOM 5482 O O . HIS B 1 117 ? 26.567 -6.072 15.914 1.00 25.83 117 HIS B O 1
ATOM 5489 N N . THR B 1 118 ? 26.361 -7.511 17.625 1.00 26.59 118 THR B N 1
ATOM 5490 C CA . THR B 1 118 ? 24.886 -7.478 17.565 1.00 26.18 118 THR B CA 1
ATOM 5491 C C . THR B 1 118 ? 24.238 -6.386 18.436 1.00 25.68 118 THR B C 1
ATOM 5492 O O . THR B 1 118 ? 24.837 -5.906 19.413 1.00 20.16 118 THR B O 1
ATOM 5496 N N . SER B 1 119 ? 23.011 -6.057 18.106 1.00 25.23 119 SER B N 1
ATOM 5497 C CA . SER B 1 119 ? 22.166 -5.126 18.842 1.00 21.33 119 SER B CA 1
ATOM 5498 C C . SER B 1 119 ? 22.705 -3.709 19.095 1.00 21.80 119 SER B C 1
ATOM 5499 O O . SER B 1 119 ? 22.531 -3.246 20.131 1.00 24.62 119 SER B O 1
ATOM 5502 N N . THR B 1 120 ? 23.372 -3.069 18.138 1.00 26.03 120 THR B N 1
ATOM 5503 C CA . THR B 1 120 ? 23.932 -1.735 18.372 1.00 25.75 120 THR B CA 1
ATOM 5504 C C . THR B 1 120 ? 23.369 -0.689 17.439 1.00 26.54 120 THR B C 1
ATOM 5505 O O . THR B 1 120 ? 23.575 0.517 17.655 1.00 23.96 120 THR B O 1
ATOM 5509 N N . SER B 1 121 ? 22.695 -1.155 16.390 1.00 23.42 121 SER B N 1
ATOM 5510 C CA . SER B 1 121 ? 22.150 -0.256 15.397 1.00 25.47 121 SER B CA 1
ATOM 5511 C C . SER B 1 121 ? 21.249 0.776 16.050 1.00 24.97 121 SER B C 1
ATOM 5512 O O . SER B 1 121 ? 21.417 1.983 15.818 1.00 28.83 121 SER B O 1
ATOM 5515 N N . VAL B 1 122 ? 20.328 0.315 16.890 1.00 20.63 122 VAL B N 1
ATOM 5516 C CA . VAL B 1 122 ? 19.286 1.199 17.398 1.00 26.79 122 VAL B CA 1
ATOM 5517 C C . VAL B 1 122 ? 19.923 2.289 18.244 1.00 29.73 122 VAL B C 1
ATOM 5518 O O . VAL B 1 122 ? 19.618 3.484 18.079 1.00 26.30 122 VAL B O 1
ATOM 5522 N N . SER B 1 123 ? 20.842 1.882 19.119 1.00 26.56 123 SER B N 1
ATOM 5523 C CA . SER B 1 123 ? 21.570 2.848 19.920 1.00 24.22 123 SER B CA 1
ATOM 5524 C C . SER B 1 123 ? 22.407 3.846 19.064 1.00 25.42 123 SER B C 1
ATOM 5525 O O . SER B 1 123 ? 22.422 5.060 19.325 1.00 23.41 123 SER B O 1
ATOM 5528 N N . LEU B 1 124 ? 23.122 3.351 18.066 1.00 21.85 124 LEU B N 1
ATOM 5529 C CA . LEU B 1 124 ? 23.970 4.253 17.314 1.00 27.14 124 LEU B CA 1
ATOM 5530 C C . LEU B 1 124 ? 23.053 5.194 16.519 1.00 28.43 124 LEU B C 1
ATOM 5531 O O . LEU B 1 124 ? 23.264 6.419 16.499 1.00 26.31 124 LEU B O 1
ATOM 5536 N N . ALA B 1 125 ? 22.002 4.627 15.929 1.00 27.70 125 ALA B N 1
ATOM 5537 C CA . ALA B 1 125 ? 20.997 5.433 15.235 1.00 26.42 125 ALA B CA 1
ATOM 5538 C C . ALA B 1 125 ? 20.357 6.520 16.111 1.00 25.44 125 ALA B C 1
ATOM 5539 O O . ALA B 1 125 ? 20.210 7.648 15.652 1.00 26.06 125 ALA B O 1
ATOM 5541 N N . THR B 1 126 ? 19.987 6.212 17.358 1.00 27.21 126 THR B N 1
ATOM 5542 C CA . THR B 1 126 ? 19.383 7.251 18.219 1.00 24.06 126 THR B CA 1
ATOM 5543 C C . THR B 1 126 ? 20.357 8.381 18.472 1.00 24.73 126 THR B C 1
ATOM 5544 O O . THR B 1 126 ? 19.939 9.514 18.720 1.00 24.13 126 THR B O 1
ATOM 5548 N N . GLY B 1 127 ? 21.653 8.066 18.391 1.00 24.60 127 GLY B N 1
ATOM 5549 C CA . GLY B 1 127 ? 22.707 9.051 18.533 1.00 23.01 127 GLY B CA 1
ATOM 5550 C C . GLY B 1 127 ? 22.666 10.026 17.373 1.00 28.98 127 GLY B C 1
ATOM 5551 O O . GLY B 1 127 ? 22.667 11.252 17.579 1.00 27.70 127 GLY B O 1
ATOM 5552 N N . LEU B 1 128 ? 22.613 9.465 16.158 1.00 24.93 128 LEU B N 1
ATOM 5553 C CA . LEU B 1 128 ? 22.465 10.248 14.940 1.00 26.80 128 LEU B CA 1
ATOM 5554 C C . LEU B 1 128 ? 21.274 11.176 15.070 1.00 26.57 128 LEU B C 1
ATOM 5555 O O . LEU B 1 128 ? 21.391 12.352 14.754 1.00 28.44 128 LEU B O 1
ATOM 5560 N N . ALA B 1 129 ? 20.146 10.653 15.565 1.00 24.18 129 ALA B N 1
ATOM 5561 C CA . ALA B 1 129 ? 18.913 11.443 15.649 1.00 31.61 129 ALA B CA 1
ATOM 5562 C C . ALA B 1 129 ? 19.066 12.571 16.663 1.00 33.65 129 ALA B C 1
ATOM 5563 O O . ALA B 1 129 ? 18.678 13.713 16.405 1.00 29.47 129 ALA B O 1
ATOM 5565 N N . LYS B 1 130 ? 19.649 12.243 17.813 1.00 33.81 130 LYS B N 1
ATOM 5566 C CA . LYS B 1 130 ? 19.814 13.221 18.862 1.00 31.00 130 LYS B CA 1
ATOM 5567 C C . LYS B 1 130 ? 20.748 14.331 18.374 1.00 28.56 130 LYS B C 1
ATOM 5568 O O . LYS B 1 130 ? 20.566 15.500 18.709 1.00 29.02 130 LYS B O 1
ATOM 5574 N N . GLY B 1 131 ? 21.721 13.960 17.548 1.00 30.69 131 GLY B N 1
ATOM 5575 C CA . GLY B 1 131 ? 22.656 14.926 16.992 1.00 32.93 131 GLY B CA 1
ATOM 5576 C C . GLY B 1 131 ? 21.993 15.850 15.980 1.00 33.87 131 GLY B C 1
ATOM 5577 O O . GLY B 1 131 ? 22.159 17.080 16.024 1.00 32.06 131 GLY B O 1
ATOM 5578 N N . ARG B 1 132 ? 21.254 15.243 15.056 1.00 29.59 132 ARG B N 1
ATOM 5579 C CA . ARG B 1 132 ? 20.360 15.993 14.196 1.00 34.20 132 ARG B CA 1
ATOM 5580 C C . ARG B 1 132 ? 19.537 16.987 15.022 1.00 34.43 132 ARG B C 1
ATOM 5581 O O . ARG B 1 132 ? 19.510 18.188 14.713 1.00 31.26 132 ARG B O 1
ATOM 5589 N N . ASP B 1 133 ? 18.872 16.491 16.065 1.00 31.02 133 ASP B N 1
ATOM 5590 C CA . ASP B 1 133 ? 17.973 17.328 16.860 1.00 32.02 133 ASP B CA 1
ATOM 5591 C C . ASP B 1 133 ? 18.722 18.489 17.516 1.00 33.24 133 ASP B C 1
ATOM 5592 O O . ASP B 1 133 ? 18.211 19.610 17.605 1.00 32.52 133 ASP B O 1
ATOM 5597 N N . LEU B 1 134 ? 19.944 18.224 17.959 1.00 35.30 134 LEU B N 1
ATOM 5598 C CA . LEU B 1 134 ? 20.744 19.250 18.618 1.00 32.95 134 LEU B CA 1
ATOM 5599 C C . LEU B 1 134 ? 21.211 20.325 17.646 1.00 32.85 134 LEU B C 1
ATOM 5600 O O . LEU B 1 134 ? 21.598 21.413 18.053 1.00 37.77 134 LEU B O 1
ATOM 5605 N N . THR B 1 135 ? 21.191 20.017 16.358 1.00 33.24 135 THR B N 1
ATOM 5606 C CA . THR B 1 135 ? 21.688 20.953 15.362 1.00 33.17 135 THR B CA 1
ATOM 5607 C C . THR B 1 135 ? 20.581 21.353 14.391 1.00 30.12 135 THR B C 1
ATOM 5608 O O . THR B 1 135 ? 20.841 21.982 13.378 1.00 34.86 135 THR B O 1
ATOM 5612 N N . GLY B 1 136 ? 19.348 20.961 14.685 1.00 32.93 136 GLY B N 1
ATOM 5613 C CA . GLY B 1 136 ? 18.221 21.379 13.867 1.00 32.82 136 GLY B CA 1
ATOM 5614 C C . GLY B 1 136 ? 18.178 20.793 12.453 1.00 43.01 136 GLY B C 1
ATOM 5615 O O . GLY B 1 136 ? 17.669 21.437 11.529 1.00 39.73 136 GLY B O 1
ATOM 5616 N N . GLY B 1 137 ? 18.722 19.588 12.263 1.00 39.01 137 GLY B N 1
ATOM 5617 C CA . GLY B 1 137 ? 18.612 18.912 10.980 1.00 30.39 137 GLY B CA 1
ATOM 5618 C C . GLY B 1 137 ? 17.186 18.451 10.796 1.00 31.44 137 GLY B C 1
ATOM 5619 O O . GLY B 1 137 ? 16.379 18.562 11.710 1.00 37.45 137 GLY B O 1
ATOM 5620 N N . ASN B 1 138 ? 16.854 17.912 9.636 1.00 31.43 138 ASN B N 1
ATOM 5621 C CA . ASN B 1 138 ? 15.500 17.420 9.456 1.00 35.00 138 ASN B CA 1
ATOM 5622 C C . ASN B 1 138 ? 15.497 16.168 8.600 1.00 32.80 138 ASN B C 1
ATOM 5623 O O . ASN B 1 138 ? 14.466 15.810 8.018 1.00 30.23 138 ASN B O 1
ATOM 5628 N N . GLU B 1 139 ? 16.647 15.501 8.528 1.00 29.37 139 GLU B N 1
ATOM 5629 C CA . GLU B 1 139 ? 16.730 14.244 7.790 1.00 28.64 139 GLU B CA 1
ATOM 5630 C C . GLU B 1 139 ? 16.071 13.090 8.564 1.00 29.30 139 GLU B C 1
ATOM 5631 O O . GLU B 1 139 ? 15.896 13.163 9.784 1.00 24.96 139 GLU B O 1
ATOM 5637 N N . ASN B 1 140 ? 15.684 12.039 7.840 1.00 33.91 140 ASN B N 1
ATOM 5638 C CA . ASN B 1 140 ? 15.175 10.808 8.452 1.00 28.69 140 ASN B CA 1
ATOM 5639 C C . ASN B 1 140 ? 16.315 9.953 8.963 1.00 27.63 140 ASN B C 1
ATOM 5640 O O . ASN B 1 140 ? 17.373 9.884 8.338 1.00 29.46 140 ASN B O 1
ATOM 5645 N N . ILE B 1 141 ? 16.088 9.304 10.102 1.00 32.44 141 ILE B N 1
ATOM 5646 C CA . ILE B 1 141 ? 17.053 8.392 10.700 1.00 28.02 141 ILE B CA 1
ATOM 5647 C C . ILE B 1 141 ? 16.454 6.988 10.864 1.00 29.64 141 ILE B C 1
ATOM 5648 O O . ILE B 1 141 ? 15.472 6.800 11.583 1.00 24.99 141 ILE B O 1
ATOM 5653 N N . ILE B 1 142 ? 17.064 6.007 10.193 1.00 31.05 142 ILE B N 1
ATOM 5654 C CA . ILE B 1 142 ? 16.557 4.633 10.163 1.00 32.94 142 ILE B CA 1
ATOM 5655 C C . ILE B 1 142 ? 17.538 3.639 10.782 1.00 29.92 142 ILE B C 1
ATOM 5656 O O . ILE B 1 142 ? 18.727 3.641 10.437 1.00 31.48 142 ILE B O 1
ATOM 5661 N N . ALA B 1 143 ? 17.058 2.796 11.696 1.00 22.60 143 ALA B N 1
ATOM 5662 C CA . ALA B 1 143 ? 17.841 1.625 12.096 1.00 24.66 143 ALA B CA 1
ATOM 5663 C C . ALA B 1 143 ? 17.181 0.380 11.548 1.00 24.52 143 ALA B C 1
ATOM 5664 O O . ALA B 1 143 ? 15.950 0.290 11.518 1.00 24.64 143 ALA B O 1
ATOM 5666 N N . VAL B 1 144 ? 17.993 -0.561 11.080 1.00 24.39 144 VAL B N 1
ATOM 5667 C CA . VAL B 1 144 ? 17.501 -1.870 10.637 1.00 23.82 144 VAL B CA 1
ATOM 5668 C C . VAL B 1 144 ? 18.040 -2.953 11.553 1.00 22.82 144 VAL B C 1
ATOM 5669 O O . VAL B 1 144 ? 19.250 -3.126 11.649 1.00 21.55 144 VAL B O 1
ATOM 5673 N N . ILE B 1 145 ? 17.155 -3.674 12.231 1.00 23.74 145 ILE B N 1
ATOM 5674 C CA . ILE B 1 145 ? 17.592 -4.699 13.180 1.00 24.18 145 ILE B CA 1
ATOM 5675 C C . ILE B 1 145 ? 16.879 -6.064 12.994 1.00 25.85 145 ILE B C 1
ATOM 5676 O O . ILE B 1 145 ? 15.658 -6.135 12.831 1.00 27.74 145 ILE B O 1
ATOM 5681 N N . GLY B 1 146 ? 17.658 -7.141 13.002 1.00 23.05 146 GLY B N 1
ATOM 5682 C CA . GLY B 1 146 ? 17.125 -8.491 12.945 1.00 25.05 146 GLY B CA 1
ATOM 5683 C C . GLY B 1 146 ? 16.409 -8.908 14.226 1.00 31.18 146 GLY B C 1
ATOM 5684 O O . GLY B 1 146 ? 16.670 -8.345 15.305 1.00 27.57 146 GLY B O 1
ATOM 5685 N N . ASP B 1 147 ? 15.491 -9.872 14.101 1.00 26.25 147 ASP B N 1
ATOM 5686 C CA . ASP B 1 147 ? 14.724 -10.364 15.234 1.00 25.04 147 ASP B CA 1
ATOM 5687 C C . ASP B 1 147 ? 15.629 -10.995 16.287 1.00 26.82 147 ASP B C 1
ATOM 5688 O O . ASP B 1 147 ? 15.388 -10.863 17.491 1.00 28.89 147 ASP B O 1
ATOM 5693 N N . GLY B 1 148 ? 16.704 -11.634 15.852 1.00 27.75 148 GLY B N 1
ATOM 5694 C CA . GLY B 1 148 ? 17.643 -12.203 16.807 1.00 28.51 148 GLY B CA 1
ATOM 5695 C C . GLY B 1 148 ? 18.327 -11.168 17.667 1.00 26.80 148 GLY B C 1
ATOM 5696 O O . GLY B 1 148 ? 18.418 -11.333 18.884 1.00 26.50 148 GLY B O 1
ATOM 5697 N N . SER B 1 149 ? 18.762 -10.083 17.027 1.00 28.69 149 SER B N 1
ATOM 5698 C CA . SER B 1 149 ? 19.458 -8.978 17.683 1.00 24.60 149 SER B CA 1
ATOM 5699 C C . SER B 1 149 ? 18.594 -8.297 18.741 1.00 28.87 149 SER B C 1
ATOM 5700 O O . SER B 1 149 ? 19.123 -7.587 19.626 1.00 25.72 149 SER B O 1
ATOM 5703 N N . LEU B 1 150 ? 17.275 -8.482 18.638 1.00 22.97 150 LEU B N 1
ATOM 5704 C CA . LEU B 1 150 ? 16.365 -7.953 19.649 1.00 23.24 150 LEU B CA 1
ATOM 5705 C C . LEU B 1 150 ? 16.552 -8.648 21.005 1.00 25.30 150 LEU B C 1
ATOM 5706 O O . LEU B 1 150 ? 16.080 -8.143 22.012 1.00 28.12 150 LEU B O 1
ATOM 5711 N N . SER B 1 151 ? 17.216 -9.808 21.046 1.00 21.87 151 SER B N 1
ATOM 5712 C CA . SER B 1 151 ? 17.352 -10.494 22.320 1.00 23.24 151 SER B CA 1
ATOM 5713 C C . SER B 1 151 ? 18.523 -9.934 23.118 1.00 27.01 151 SER B C 1
ATOM 5714 O O . SER B 1 151 ? 18.733 -10.339 24.263 1.00 26.87 151 SER B O 1
ATOM 5717 N N . GLY B 1 152 ? 19.290 -9.022 22.519 1.00 22.37 152 GLY B N 1
ATOM 5718 C CA . GLY B 1 152 ? 20.438 -8.449 23.196 1.00 24.08 152 GLY B CA 1
ATOM 5719 C C . GLY B 1 152 ? 20.066 -7.197 23.956 1.00 23.83 152 GLY B C 1
ATOM 5720 O O . GLY B 1 152 ? 19.342 -6.362 23.425 1.00 26.66 152 GLY B O 1
ATOM 5721 N N . GLY B 1 153 ? 20.564 -7.053 25.179 1.00 22.02 153 GLY B N 1
ATOM 5722 C CA . GLY B 1 153 ? 20.173 -5.948 26.043 1.00 24.23 153 GLY B CA 1
ATOM 5723 C C . GLY B 1 153 ? 20.467 -4.537 25.538 1.00 26.15 153 GLY B C 1
ATOM 5724 O O . GLY B 1 153 ? 19.738 -3.596 25.861 1.00 27.60 153 GLY B O 1
ATOM 5725 N N . GLU B 1 154 ? 21.510 -4.369 24.726 1.00 30.69 154 GLU B N 1
ATOM 5726 C CA . GLU B 1 154 ? 21.773 -3.052 24.127 1.00 25.02 154 GLU B CA 1
ATOM 5727 C C . GLU B 1 154 ? 20.604 -2.604 23.234 1.00 25.56 154 GLU B C 1
ATOM 5728 O O . GLU B 1 154 ? 20.298 -1.417 23.154 1.00 25.93 154 GLU B O 1
ATOM 5734 N N . ALA B 1 155 ? 19.946 -3.554 22.580 1.00 23.51 155 ALA B N 1
ATOM 5735 C CA . ALA B 1 155 ? 18.809 -3.230 21.723 1.00 27.10 155 ALA B CA 1
ATOM 5736 C C . ALA B 1 155 ? 17.604 -2.802 22.562 1.00 24.59 155 ALA B C 1
ATOM 5737 O O . ALA B 1 155 ? 16.846 -1.932 22.171 1.00 28.41 155 ALA B O 1
ATOM 5739 N N . PHE B 1 156 ? 17.438 -3.405 23.722 1.00 25.88 156 PHE B N 1
ATOM 5740 C CA . PHE B 1 156 ? 16.379 -3.004 24.624 1.00 27.19 156 PHE B CA 1
ATOM 5741 C C . PHE B 1 156 ? 16.580 -1.569 25.135 1.00 28.26 156 PHE B C 1
ATOM 5742 O O . PHE B 1 156 ? 15.626 -0.789 25.226 1.00 25.06 156 PHE B O 1
ATOM 5750 N N . GLU B 1 157 ? 17.820 -1.244 25.501 1.00 27.32 157 GLU B N 1
ATOM 5751 C CA . GLU B 1 157 ? 18.134 0.081 26.034 1.00 27.06 157 GLU B CA 1
ATOM 5752 C C . GLU B 1 157 ? 17.944 1.128 24.938 1.00 27.34 157 GLU B C 1
ATOM 5753 O O . GLU B 1 157 ? 17.391 2.208 25.170 1.00 27.97 157 GLU B O 1
ATOM 5759 N N . GLY B 1 158 ? 18.361 0.777 23.727 1.00 26.43 158 GLY B N 1
ATOM 5760 C CA . GLY B 1 158 ? 18.223 1.673 22.602 1.00 24.89 158 GLY B CA 1
ATOM 5761 C C . GLY B 1 158 ? 16.770 1.983 22.290 1.00 29.05 158 GLY B C 1
ATOM 5762 O O . GLY B 1 158 ? 16.428 3.137 22.042 1.00 31.17 158 GLY B O 1
ATOM 5763 N N . LEU B 1 159 ? 15.924 0.952 22.293 1.00 27.03 159 LEU B N 1
ATOM 5764 C CA . LEU B 1 159 ? 14.496 1.124 22.038 1.00 29.12 159 LEU B CA 1
ATOM 5765 C C . LEU B 1 159 ? 13.876 1.987 23.113 1.00 29.93 159 LEU B C 1
ATOM 5766 O O . LEU B 1 159 ? 13.083 2.868 22.815 1.00 34.17 159 LEU B O 1
ATOM 5771 N N . ASP B 1 160 ? 14.290 1.734 24.355 1.00 29.54 160 ASP B N 1
ATOM 5772 C CA . ASP B 1 160 ? 13.796 2.409 25.553 1.00 29.64 160 ASP B CA 1
ATOM 5773 C C . ASP B 1 160 ? 14.056 3.902 25.454 1.00 29.81 160 ASP B C 1
ATOM 5774 O O . ASP B 1 160 ? 13.218 4.725 25.829 1.00 30.88 160 ASP B O 1
ATOM 5779 N N . TYR B 1 161 ? 15.247 4.225 24.957 1.00 29.98 161 TYR B N 1
ATOM 5780 C CA . TYR B 1 161 ? 15.681 5.602 24.798 1.00 32.65 161 TYR B CA 1
ATOM 5781 C C . TYR B 1 161 ? 15.011 6.252 23.575 1.00 26.69 161 TYR B C 1
ATOM 5782 O O . TYR B 1 161 ? 14.529 7.389 23.644 1.00 26.47 161 TYR B O 1
ATOM 5791 N N . ALA B 1 162 ? 14.999 5.533 22.457 1.00 27.13 162 ALA B N 1
ATOM 5792 C CA . ALA B 1 162 ? 14.374 6.033 21.227 1.00 29.05 162 ALA B CA 1
ATOM 5793 C C . ALA B 1 162 ? 12.930 6.500 21.478 1.00 33.30 162 ALA B C 1
ATOM 5794 O O . ALA B 1 162 ? 12.505 7.529 20.956 1.00 30.56 162 ALA B O 1
ATOM 5796 N N . ALA B 1 163 ? 12.207 5.753 22.309 1.00 31.73 163 ALA B N 1
ATOM 5797 C CA . ALA B 1 163 ? 10.821 6.053 22.629 1.00 34.39 163 ALA B CA 1
ATOM 5798 C C . ALA B 1 163 ? 10.653 7.386 23.361 1.00 33.92 163 ALA B C 1
ATOM 5799 O O . ALA B 1 163 ? 9.522 7.859 23.508 1.00 34.25 163 ALA B O 1
ATOM 5801 N N . GLU B 1 164 ? 11.764 8.002 23.783 1.00 31.66 164 GLU B N 1
ATOM 5802 C CA . GLU B 1 164 ? 11.723 9.307 24.477 1.00 34.07 164 GLU B CA 1
ATOM 5803 C C . GLU B 1 164 ? 12.153 10.507 23.611 1.00 37.36 164 GLU B C 1
ATOM 5804 O O . GLU B 1 164 ? 12.083 11.651 24.064 1.00 35.54 164 GLU B O 1
ATOM 5810 N N . LEU B 1 165 ? 12.619 10.252 22.389 1.00 33.28 165 LEU B N 1
ATOM 5811 C CA . LEU B 1 165 ? 13.173 11.315 21.561 1.00 29.76 165 LEU B CA 1
ATOM 5812 C C . LEU B 1 165 ? 12.121 12.373 21.215 1.00 39.51 165 LEU B C 1
ATOM 5813 O O . LEU B 1 165 ? 12.412 13.570 21.270 1.00 39.65 165 LEU B O 1
ATOM 5818 N N . GLY B 1 166 ? 10.897 11.941 20.904 1.00 37.79 166 GLY B N 1
ATOM 5819 C CA . GLY B 1 166 ? 9.843 12.868 20.513 1.00 34.07 166 GLY B CA 1
ATOM 5820 C C . GLY B 1 166 ? 10.053 13.471 19.137 1.00 40.02 166 GLY B C 1
ATOM 5821 O O . GLY B 1 166 ? 9.520 14.536 18.808 1.00 37.36 166 GLY B O 1
ATOM 5822 N N . THR B 1 167 ? 10.876 12.802 18.336 1.00 38.75 167 THR B N 1
ATOM 5823 C CA . THR B 1 167 ? 11.268 13.324 17.033 1.00 31.73 167 THR B CA 1
ATOM 5824 C C . THR B 1 167 ? 11.347 12.170 16.084 1.00 31.42 167 THR B C 1
ATOM 5825 O O . THR B 1 167 ? 11.085 11.034 16.473 1.00 37.57 167 THR B O 1
ATOM 5829 N N . ASN B 1 168 ? 11.737 12.448 14.846 1.00 35.35 168 ASN B N 1
ATOM 5830 C CA . ASN B 1 168 ? 11.840 11.406 13.830 1.00 31.15 168 ASN B CA 1
ATOM 5831 C C . ASN B 1 168 ? 12.774 10.251 14.226 1.00 31.18 168 ASN B C 1
ATOM 5832 O O . ASN B 1 168 ? 13.941 10.462 14.579 1.00 29.97 168 ASN B O 1
ATOM 5837 N N . MET B 1 169 ? 12.253 9.029 14.140 1.00 32.41 169 MET B N 1
ATOM 5838 C CA . MET B 1 169 ? 13.030 7.818 14.421 1.00 31.26 169 MET B CA 1
ATOM 5839 C C . MET B 1 169 ? 12.342 6.595 13.843 1.00 30.81 169 MET B C 1
ATOM 5840 O O . MET B 1 169 ? 11.219 6.254 14.230 1.00 35.95 169 MET B O 1
ATOM 5845 N N . ILE B 1 170 ? 13.025 5.951 12.900 1.00 28.50 170 ILE B N 1
ATOM 5846 C CA . ILE B 1 170 ? 12.468 4.830 12.164 1.00 26.93 170 ILE B CA 1
ATOM 5847 C C . ILE B 1 170 ? 13.258 3.567 12.440 1.00 28.93 170 ILE B C 1
ATOM 5848 O O . ILE B 1 170 ? 14.444 3.474 12.109 1.00 30.76 170 ILE B O 1
ATOM 5853 N N . ILE B 1 171 ? 12.579 2.571 12.987 1.00 30.58 171 ILE B N 1
ATOM 5854 C CA . ILE B 1 171 ? 13.224 1.329 13.364 1.00 25.72 171 ILE B CA 1
ATOM 5855 C C . ILE B 1 171 ? 12.638 0.168 12.565 1.00 27.39 171 ILE B C 1
ATOM 5856 O O . ILE B 1 171 ? 11.511 -0.252 12.803 1.00 29.49 171 ILE B O 1
ATOM 5861 N N . ILE B 1 172 ? 13.400 -0.344 11.604 1.00 25.66 172 ILE B N 1
ATOM 5862 C CA . ILE B 1 172 ? 12.939 -1.490 10.818 1.00 28.66 172 ILE B CA 1
ATOM 5863 C C . ILE B 1 172 ? 13.322 -2.812 11.474 1.00 27.92 172 ILE B C 1
ATOM 5864 O O . ILE B 1 172 ? 14.520 -3.110 11.632 1.00 25.90 172 ILE B O 1
ATOM 5869 N N . VAL B 1 173 ? 12.313 -3.596 11.860 1.00 25.89 173 VAL B N 1
ATOM 5870 C CA . VAL B 1 173 ? 12.559 -4.935 12.389 1.00 25.25 173 VAL B CA 1
ATOM 5871 C C . VAL B 1 173 ? 12.426 -5.974 11.273 1.00 24.43 173 VAL B C 1
ATOM 5872 O O . VAL B 1 173 ? 11.352 -6.199 10.715 1.00 28.33 173 VAL B O 1
ATOM 5876 N N . ASN B 1 174 ? 13.532 -6.623 10.956 1.00 26.87 174 ASN B N 1
ATOM 5877 C CA . ASN B 1 174 ? 13.547 -7.609 9.884 1.00 29.17 174 ASN B CA 1
ATOM 5878 C C . ASN B 1 174 ? 13.365 -9.005 10.485 1.00 26.31 174 ASN B C 1
ATOM 5879 O O . ASN B 1 174 ? 14.336 -9.696 10.790 1.00 28.09 174 ASN B O 1
ATOM 5884 N N . ASP B 1 175 ? 12.106 -9.405 10.651 1.00 32.97 175 ASP B N 1
ATOM 5885 C CA . ASP B 1 175 ? 11.730 -10.658 11.326 1.00 27.87 175 ASP B CA 1
ATOM 5886 C C . ASP B 1 175 ? 11.657 -11.804 10.318 1.00 27.25 175 ASP B C 1
ATOM 5887 O O . ASP B 1 175 ? 10.679 -11.927 9.597 1.00 29.64 175 ASP B O 1
ATOM 5892 N N . ASN B 1 176 ? 12.702 -12.630 10.270 1.00 28.97 176 ASN B N 1
ATOM 5893 C CA . ASN B 1 176 ? 12.710 -13.842 9.444 1.00 29.93 176 ASN B CA 1
ATOM 5894 C C . ASN B 1 176 ? 12.661 -15.126 10.301 1.00 30.97 176 ASN B C 1
ATOM 5895 O O . ASN B 1 176 ? 12.984 -16.217 9.817 1.00 31.43 176 ASN B O 1
ATOM 5900 N N . GLN B 1 177 ? 12.262 -14.982 11.567 1.00 29.53 177 GLN B N 1
ATOM 5901 C CA . GLN B 1 177 ? 12.096 -16.102 12.514 1.00 30.20 177 GLN B CA 1
ATOM 5902 C C . GLN B 1 177 ? 13.336 -16.975 12.665 1.00 27.95 177 GLN B C 1
ATOM 5903 O O . GLN B 1 177 ? 13.238 -18.188 12.848 1.00 28.27 177 GLN B O 1
ATOM 5909 N N . MET B 1 178 ? 14.503 -16.350 12.594 1.00 33.67 178 MET B N 1
ATOM 5910 C CA . MET B 1 178 ? 15.786 -17.052 12.729 1.00 31.04 178 MET B CA 1
ATOM 5911 C C . MET B 1 178 ? 16.825 -16.082 13.244 1.00 29.73 178 MET B C 1
ATOM 5912 O O . MET B 1 178 ? 16.848 -14.909 12.873 1.00 31.39 178 MET B O 1
ATOM 5917 N N . SER B 1 179 ? 17.670 -16.581 14.125 1.00 31.95 179 SER B N 1
ATOM 5918 C CA . SER B 1 179 ? 18.890 -15.901 14.509 1.00 29.14 179 SER B CA 1
ATOM 5919 C C . SER B 1 179 ? 19.938 -16.493 13.578 1.00 29.29 179 SER B C 1
ATOM 5920 O O . SER B 1 179 ? 19.859 -16.298 12.363 1.00 33.25 179 SER B O 1
ATOM 5923 N N . ILE B 1 180 ? 20.933 -17.185 14.118 1.00 27.44 180 ILE B N 1
ATOM 5924 C CA . ILE B 1 180 ? 21.696 -18.120 13.292 1.00 31.99 180 ILE B CA 1
ATOM 5925 C C . ILE B 1 180 ? 21.126 -19.540 13.237 1.00 32.25 180 ILE B C 1
ATOM 5926 O O . ILE B 1 180 ? 20.939 -20.119 12.163 1.00 28.52 180 ILE B O 1
ATOM 5931 N N . ALA B 1 181 ? 20.714 -19.964 14.437 1.00 28.39 181 ALA B N 1
ATOM 5932 C CA . ALA B 1 181 ? 19.918 -21.192 14.562 1.00 31.66 181 ALA B CA 1
ATOM 5933 C C . ALA B 1 181 ? 18.516 -20.622 14.813 1.00 32.98 181 ALA B C 1
ATOM 5934 O O . ALA B 1 181 ? 18.257 -19.494 14.344 1.00 32.57 181 ALA B O 1
ATOM 5936 N N . GLU B 1 182 ? 17.676 -21.285 15.602 1.00 31.36 182 GLU B N 1
ATOM 5937 C CA . GLU B 1 182 ? 16.359 -20.723 15.904 1.00 33.38 182 GLU B CA 1
ATOM 5938 C C . GLU B 1 182 ? 16.457 -19.728 17.079 1.00 32.42 182 GLU B C 1
ATOM 5939 O O . GLU B 1 182 ? 17.396 -19.791 17.876 1.00 33.80 182 GLU B O 1
ATOM 5945 N N . ASN B 1 183 ? 15.507 -18.798 17.168 1.00 28.12 183 ASN B N 1
ATOM 5946 C CA . ASN B 1 183 ? 15.482 -17.801 18.240 1.00 27.18 183 ASN B CA 1
ATOM 5947 C C . ASN B 1 183 ? 15.154 -18.437 19.604 1.00 32.12 183 ASN B C 1
ATOM 5948 O O . ASN B 1 183 ? 14.618 -19.549 19.669 1.00 32.93 183 ASN B O 1
ATOM 5953 N N . HIS B 1 184 ? 15.466 -17.732 20.690 1.00 28.08 184 HIS B N 1
ATOM 5954 C CA . HIS B 1 184 ? 15.214 -18.225 22.056 1.00 29.45 184 HIS B CA 1
ATOM 5955 C C . HIS B 1 184 ? 14.971 -17.032 22.989 1.00 31.06 184 HIS B C 1
ATOM 5956 O O . HIS B 1 184 ? 15.769 -16.091 23.029 1.00 33.70 184 HIS B O 1
ATOM 5963 N N . GLY B 1 185 ? 13.877 -17.092 23.740 1.00 25.44 185 GLY B N 1
ATOM 5964 C CA . GLY B 1 185 ? 13.390 -15.982 24.537 1.00 28.38 185 GLY B CA 1
ATOM 5965 C C . GLY B 1 185 ? 11.876 -15.840 24.368 1.00 30.59 185 GLY B C 1
ATOM 5966 O O . GLY B 1 185 ? 11.339 -16.129 23.301 1.00 30.17 185 GLY B O 1
ATOM 5967 N N . GLY B 1 186 ? 11.192 -15.428 25.429 1.00 30.17 186 GLY B N 1
ATOM 5968 C CA . GLY B 1 186 ? 9.743 -15.342 25.446 1.00 34.05 186 GLY B CA 1
ATOM 5969 C C . GLY B 1 186 ? 9.165 -14.230 24.578 1.00 36.88 186 GLY B C 1
ATOM 5970 O O . GLY B 1 186 ? 7.996 -14.264 24.165 1.00 35.14 186 GLY B O 1
ATOM 5971 N N . LEU B 1 187 ? 9.982 -13.215 24.337 1.00 30.39 187 LEU B N 1
ATOM 5972 C CA . LEU B 1 187 ? 9.644 -12.156 23.403 1.00 28.86 187 LEU B CA 1
ATOM 5973 C C . LEU B 1 187 ? 9.263 -12.732 22.020 1.00 32.02 187 LEU B C 1
ATOM 5974 O O . LEU B 1 187 ? 8.369 -12.221 21.340 1.00 33.88 187 LEU B O 1
ATOM 5979 N N . TYR B 1 188 ? 9.931 -13.801 21.606 1.00 28.31 188 TYR B N 1
ATOM 5980 C CA . TYR B 1 188 ? 9.681 -14.373 20.291 1.00 28.80 188 TYR B CA 1
ATOM 5981 C C . TYR B 1 188 ? 8.290 -14.999 20.175 1.00 34.51 188 TYR B C 1
ATOM 5982 O O . TYR B 1 188 ? 7.749 -15.122 19.082 1.00 34.59 188 TYR B O 1
ATOM 5991 N N . ARG B 1 189 ? 7.700 -15.373 21.300 1.00 32.10 189 ARG B N 1
ATOM 5992 C CA . ARG B 1 189 ? 6.316 -15.803 21.278 1.00 34.90 189 ARG B CA 1
ATOM 5993 C C . ARG B 1 189 ? 5.371 -14.624 20.953 1.00 36.45 189 ARG B C 1
ATOM 5994 O O . ARG B 1 189 ? 4.398 -14.813 20.222 1.00 37.69 189 ARG B O 1
ATOM 6002 N N . ASN B 1 190 ? 5.664 -13.421 21.453 1.00 30.25 190 ASN B N 1
ATOM 6003 C CA . ASN B 1 190 ? 4.872 -12.232 21.116 1.00 30.96 190 ASN B CA 1
ATOM 6004 C C . ASN B 1 190 ? 5.020 -11.834 19.628 1.00 38.79 190 ASN B C 1
ATOM 6005 O O . ASN B 1 190 ? 4.060 -11.372 18.981 1.00 37.45 190 ASN B O 1
ATOM 6010 N N . LEU B 1 191 ? 6.227 -11.991 19.094 1.00 34.60 191 LEU B N 1
ATOM 6011 C CA . LEU B 1 191 ? 6.457 -11.776 17.672 1.00 33.53 191 LEU B CA 1
ATOM 6012 C C . LEU B 1 191 ? 5.594 -12.731 16.828 1.00 33.75 191 LEU B C 1
ATOM 6013 O O . LEU B 1 191 ? 5.039 -12.325 15.815 1.00 36.85 191 LEU B O 1
ATOM 6018 N N . LYS B 1 192 ? 5.526 -14.003 17.214 1.00 29.08 192 LYS B N 1
ATOM 6019 C CA . LYS B 1 192 ? 4.647 -14.949 16.527 1.00 38.25 192 LYS B CA 1
ATOM 6020 C C . LYS B 1 192 ? 3.197 -14.454 16.576 1.00 38.21 192 LYS B C 1
ATOM 6021 O O . LYS B 1 192 ? 2.500 -14.494 15.563 1.00 39.86 192 LYS B O 1
ATOM 6027 N N . GLU B 1 193 ? 2.771 -13.966 17.740 1.00 33.92 193 GLU B N 1
ATOM 6028 C CA . GLU B 1 193 ? 1.431 -13.428 17.917 1.00 36.93 193 GLU B CA 1
ATOM 6029 C C . GLU B 1 193 ? 1.231 -12.296 16.913 1.00 38.92 193 GLU B C 1
ATOM 6030 O O . GLU B 1 193 ? 0.222 -12.244 16.223 1.00 40.86 193 GLU B O 1
ATOM 6036 N N . LEU B 1 194 ? 2.199 -11.383 16.834 1.00 44.40 194 LEU B N 1
ATOM 6037 C CA . LEU B 1 194 ? 2.049 -10.191 15.992 1.00 39.44 194 LEU B CA 1
ATOM 6038 C C . LEU B 1 194 ? 1.937 -10.576 14.517 1.00 42.17 194 LEU B C 1
ATOM 6039 O O . LEU B 1 194 ? 1.077 -10.061 13.786 1.00 40.46 194 LEU B O 1
ATOM 6044 N N . ARG B 1 195 ? 2.801 -11.492 14.086 1.00 38.00 195 ARG B N 1
ATOM 6045 C CA . ARG B 1 195 ? 2.789 -11.955 12.707 1.00 34.72 195 ARG B CA 1
ATOM 6046 C C . ARG B 1 195 ? 1.493 -12.703 12.410 1.00 37.56 195 ARG B C 1
ATOM 6047 O O . ARG B 1 195 ? 0.903 -12.516 11.354 1.00 46.22 195 ARG B O 1
ATOM 6055 N N . ASP B 1 196 ? 1.064 -13.563 13.332 1.00 41.48 196 ASP B N 1
ATOM 6056 C CA . ASP B 1 196 ? -0.143 -14.376 13.139 1.00 39.97 196 ASP B CA 1
ATOM 6057 C C . ASP B 1 196 ? -1.415 -13.524 13.119 1.00 42.99 196 ASP B C 1
ATOM 6058 O O . ASP B 1 196 ? -2.414 -13.898 12.511 1.00 43.48 196 ASP B O 1
ATOM 6063 N N . SER B 1 197 ? -1.374 -12.376 13.787 1.00 42.84 197 SER B N 1
ATOM 6064 C CA . SER B 1 197 ? -2.509 -11.461 13.811 1.00 37.67 197 SER B CA 1
ATOM 6065 C C . SER B 1 197 ? -2.323 -10.294 12.836 1.00 41.66 197 SER B C 1
ATOM 6066 O O . SER B 1 197 ? -3.003 -9.275 12.953 1.00 41.89 197 SER B O 1
ATOM 6069 N N . ASN B 1 198 ? -1.372 -10.432 11.911 1.00 40.42 198 ASN B N 1
ATOM 6070 C CA . ASN B 1 198 ? -1.001 -9.360 10.974 1.00 40.58 198 ASN B CA 1
ATOM 6071 C C . ASN B 1 198 ? -0.843 -7.981 11.672 1.00 44.76 198 ASN B C 1
ATOM 6072 O O . ASN B 1 198 ? -1.328 -6.957 11.189 1.00 43.16 198 ASN B O 1
ATOM 6077 N N . GLY B 1 199 ? -0.129 -7.978 12.799 1.00 40.59 199 GLY B N 1
ATOM 6078 C CA . GLY B 1 199 ? 0.209 -6.769 13.531 1.00 38.55 199 GLY B CA 1
ATOM 6079 C C . GLY B 1 199 ? -0.892 -6.131 14.360 1.00 48.25 199 GLY B C 1
ATOM 6080 O O . GLY B 1 199 ? -0.721 -5.034 14.896 1.00 46.01 199 GLY B O 1
ATOM 6081 N N . GLN B 1 200 ? -2.015 -6.824 14.510 1.00 49.13 200 GLN B N 1
ATOM 6082 C CA . GLN B 1 200 ? -3.162 -6.210 15.160 1.00 46.26 200 GLN B CA 1
ATOM 6083 C C . GLN B 1 200 ? -3.256 -6.582 16.649 1.00 49.60 200 GLN B C 1
ATOM 6084 O O . GLN B 1 200 ? -3.938 -5.896 17.407 1.00 50.61 200 GLN B O 1
ATOM 6090 N N . CYS B 1 201 ? -2.535 -7.611 17.077 1.00 42.24 201 CYS B N 1
ATOM 6091 C CA . CYS B 1 201 ? -2.607 -8.108 18.447 1.00 53.68 201 CYS B CA 1
ATOM 6092 C C . CYS B 1 201 ? -2.443 -6.999 19.489 1.00 52.84 201 CYS B C 1
ATOM 6093 O O . CYS B 1 201 ? -1.562 -6.158 19.322 1.00 51.66 201 CYS B O 1
ATOM 6096 N N . GLU B 1 202 ? -3.228 -7.015 20.590 1.00 58.05 202 GLU B N 1
ATOM 6097 C CA . GLU B 1 202 ? -3.225 -5.907 21.601 1.00 57.45 202 GLU B CA 1
ATOM 6098 C C . GLU B 1 202 ? -1.890 -5.949 22.322 1.00 52.74 202 GLU B C 1
ATOM 6099 O O . GLU B 1 202 ? -1.301 -4.921 22.658 1.00 55.27 202 GLU B O 1
ATOM 6105 N N . CYS B 1 203 ? -1.431 -7.170 22.600 1.00 49.60 203 CYS B N 1
ATOM 6106 C CA . CYS B 1 203 ? -0.218 -7.297 23.388 1.00 51.96 203 CYS B CA 1
ATOM 6107 C C . CYS B 1 203 ? 1.010 -7.109 22.511 1.00 50.88 203 CYS B C 1
ATOM 6108 O O . CYS B 1 203 ? 1.487 -8.052 21.860 1.00 51.05 203 CYS B O 1
ATOM 6111 N N . ASN B 1 204 ? 1.517 -5.874 22.505 1.00 38.74 204 ASN B N 1
ATOM 6112 C CA . ASN B 1 204 ? 2.614 -5.503 21.624 1.00 40.55 204 ASN B CA 1
ATOM 6113 C C . ASN B 1 204 ? 3.846 -5.013 22.413 1.00 34.51 204 ASN B C 1
ATOM 6114 O O . ASN B 1 204 ? 3.833 -3.919 22.984 1.00 34.41 204 ASN B O 1
ATOM 6119 N N . PHE B 1 205 ? 4.916 -5.808 22.387 1.00 33.38 205 PHE B N 1
ATOM 6120 C CA . PHE B 1 205 ? 6.195 -5.476 23.035 1.00 34.53 205 PHE B CA 1
ATOM 6121 C C . PHE B 1 205 ? 6.692 -4.086 22.651 1.00 31.91 205 PHE B C 1
ATOM 6122 O O . PHE B 1 205 ? 7.110 -3.307 23.511 1.00 31.79 205 PHE B O 1
ATOM 6130 N N . PHE B 1 206 ? 6.626 -3.783 21.358 1.00 26.50 206 PHE B N 1
ATOM 6131 C CA . PHE B 1 206 ? 7.075 -2.502 20.842 1.00 25.47 206 PHE B CA 1
ATOM 6132 C C . PHE B 1 206 ? 6.256 -1.325 21.385 1.00 32.26 206 PHE B C 1
ATOM 6133 O O . PHE B 1 206 ? 6.828 -0.307 21.820 1.00 30.93 206 PHE B O 1
ATOM 6141 N N . LYS B 1 207 ? 4.925 -1.474 21.412 1.00 36.33 207 LYS B N 1
ATOM 6142 C CA . LYS B 1 207 ? 4.052 -0.434 21.981 1.00 31.36 207 LYS B CA 1
ATOM 6143 C C . LYS B 1 207 ? 4.226 -0.356 23.508 1.00 37.14 207 LYS B C 1
ATOM 6144 O O . LYS B 1 207 ? 4.161 0.728 24.088 1.00 33.58 207 LYS B O 1
ATOM 6150 N N . ALA B 1 208 ? 4.468 -1.492 24.162 1.00 33.75 208 ALA B N 1
ATOM 6151 C CA . ALA B 1 208 ? 4.734 -1.483 25.601 1.00 35.56 208 ALA B CA 1
ATOM 6152 C C . ALA B 1 208 ? 5.989 -0.672 25.932 1.00 35.65 208 ALA B C 1
ATOM 6153 O O . ALA B 1 208 ? 6.100 -0.097 27.023 1.00 31.71 208 ALA B O 1
ATOM 6155 N N . MET B 1 209 ? 6.919 -0.627 24.975 1.00 34.44 209 MET B N 1
ATOM 6156 C CA . MET B 1 209 ? 8.178 0.126 25.106 1.00 36.22 209 MET B CA 1
ATOM 6157 C C . MET B 1 209 ? 8.051 1.625 24.822 1.00 34.87 209 MET B C 1
ATOM 6158 O O . MET B 1 209 ? 9.025 2.364 24.959 1.00 34.80 209 MET B O 1
ATOM 6163 N N . GLY B 1 210 ? 6.859 2.067 24.429 1.00 34.39 210 GLY B N 1
ATOM 6164 C CA . GLY B 1 210 ? 6.604 3.475 24.193 1.00 32.40 210 GLY B CA 1
ATOM 6165 C C . GLY B 1 210 ? 6.600 3.856 22.719 1.00 31.21 210 GLY B C 1
ATOM 6166 O O . GLY B 1 210 ? 6.589 5.035 22.370 1.00 31.72 210 GLY B O 1
ATOM 6167 N N . LEU B 1 211 ? 6.557 2.858 21.845 1.00 31.43 211 LEU B N 1
ATOM 6168 C CA . LEU B 1 211 ? 6.753 3.114 20.431 1.00 28.47 211 LEU B CA 1
ATOM 6169 C C . LEU B 1 211 ? 5.505 2.874 19.590 1.00 35.65 211 LEU B C 1
ATOM 6170 O O . LEU B 1 211 ? 4.653 2.030 19.919 1.00 30.60 211 LEU B O 1
ATOM 6175 N N . ASP B 1 212 ? 5.442 3.601 18.475 1.00 34.60 212 ASP B N 1
ATOM 6176 C CA . ASP B 1 212 ? 4.402 3.446 17.460 1.00 30.35 212 ASP B CA 1
ATOM 6177 C C . ASP B 1 212 ? 4.742 2.224 16.589 1.00 32.01 212 ASP B C 1
ATOM 6178 O O . ASP B 1 212 ? 5.874 1.750 16.601 1.00 30.12 212 ASP B O 1
ATOM 6183 N N . TYR B 1 213 ? 3.788 1.694 15.840 1.00 27.58 213 TYR B N 1
ATOM 6184 C CA . TYR B 1 213 ? 4.078 0.432 15.197 1.00 27.87 213 TYR B CA 1
ATOM 6185 C C . TYR B 1 213 ? 3.182 0.150 14.005 1.00 29.79 213 TYR B C 1
ATOM 6186 O O . TYR B 1 213 ? 1.985 0.402 14.061 1.00 35.84 213 TYR B O 1
ATOM 6195 N N . ILE B 1 214 ? 3.760 -0.395 12.942 1.00 24.76 214 ILE B N 1
ATOM 6196 C CA . ILE B 1 214 ? 2.986 -0.944 11.831 1.00 32.39 214 ILE B CA 1
ATOM 6197 C C . ILE B 1 214 ? 3.660 -2.245 11.392 1.00 32.68 214 ILE B C 1
ATOM 6198 O O . ILE B 1 214 ? 4.881 -2.435 11.578 1.00 31.00 214 ILE B O 1
ATOM 6203 N N . TYR B 1 215 ? 2.855 -3.143 10.832 1.00 33.64 215 TYR B N 1
ATOM 6204 C CA . TYR B 1 215 ? 3.322 -4.462 10.399 1.00 33.85 215 TYR B CA 1
ATOM 6205 C C . TYR B 1 215 ? 3.231 -4.630 8.879 1.00 31.73 215 TYR B C 1
ATOM 6206 O O . TYR B 1 215 ? 2.308 -4.140 8.240 1.00 38.14 215 TYR B O 1
ATOM 6215 N N . VAL B 1 216 ? 4.207 -5.313 8.300 1.00 31.10 216 VAL B N 1
ATOM 6216 C CA . VAL B 1 216 ? 4.217 -5.565 6.867 1.00 31.77 216 VAL B CA 1
ATOM 6217 C C . VAL B 1 216 ? 4.411 -7.061 6.711 1.00 35.92 216 VAL B C 1
ATOM 6218 O O . VAL B 1 216 ? 5.513 -7.575 6.949 1.00 33.92 216 VAL B O 1
ATOM 6222 N N . ASN B 1 217 ? 3.343 -7.757 6.316 1.00 32.35 217 ASN B N 1
ATOM 6223 C CA . ASN B 1 217 ? 3.349 -9.214 6.290 1.00 33.31 217 ASN B CA 1
ATOM 6224 C C . ASN B 1 217 ? 4.178 -9.830 5.168 1.00 36.45 217 ASN B C 1
ATOM 6225 O O . ASN B 1 217 ? 4.696 -10.948 5.316 1.00 34.12 217 ASN B O 1
ATOM 6230 N N . ASP B 1 218 ? 4.243 -9.149 4.024 1.00 33.64 218 ASP B N 1
ATOM 6231 C CA . ASP B 1 218 ? 5.067 -9.643 2.926 1.00 40.55 218 ASP B CA 1
ATOM 6232 C C . ASP B 1 218 ? 6.344 -8.797 2.801 1.00 36.14 218 ASP B C 1
ATOM 6233 O O . ASP B 1 218 ? 6.424 -7.873 1.994 1.00 34.96 218 ASP B O 1
ATOM 6238 N N . GLY B 1 219 ? 7.344 -9.125 3.609 1.00 34.90 219 GLY B N 1
ATOM 6239 C CA . GLY B 1 219 ? 8.603 -8.411 3.559 1.00 36.29 219 GLY B CA 1
ATOM 6240 C C . GLY B 1 219 ? 9.473 -8.657 2.338 1.00 32.18 219 GLY B C 1
ATOM 6241 O O . GLY B 1 219 ? 10.589 -8.124 2.259 1.00 34.64 219 GLY B O 1
ATOM 6242 N N . ASN B 1 220 ? 8.980 -9.443 1.382 1.00 35.25 220 ASN B N 1
ATOM 6243 C CA . ASN B 1 220 ? 9.716 -9.676 0.132 1.00 34.64 220 ASN B CA 1
ATOM 6244 C C . ASN B 1 220 ? 8.929 -9.230 -1.120 1.00 34.23 220 ASN B C 1
ATOM 6245 O O . ASN B 1 220 ? 9.148 -9.725 -2.235 1.00 35.22 220 ASN B O 1
ATOM 6250 N N . ASP B 1 221 ? 8.063 -8.240 -0.919 1.00 34.61 221 ASP B N 1
ATOM 6251 C CA . ASP B 1 221 ? 7.206 -7.670 -1.956 1.00 38.07 221 ASP B CA 1
ATOM 6252 C C . ASP B 1 221 ? 7.516 -6.170 -2.058 1.00 34.49 221 ASP B C 1
ATOM 6253 O O . ASP B 1 221 ? 7.210 -5.408 -1.137 1.00 36.36 221 ASP B O 1
ATOM 6258 N N . VAL B 1 222 ? 8.110 -5.737 -3.164 1.00 38.65 222 VAL B N 1
ATOM 6259 C CA . VAL B 1 222 ? 8.624 -4.361 -3.237 1.00 37.66 222 VAL B CA 1
ATOM 6260 C C . VAL B 1 222 ? 7.548 -3.321 -2.963 1.00 35.56 222 VAL B C 1
ATOM 6261 O O . VAL B 1 222 ? 7.796 -2.336 -2.252 1.00 32.54 222 VAL B O 1
ATOM 6265 N N . GLN B 1 223 ? 6.344 -3.570 -3.485 1.00 39.00 223 GLN B N 1
ATOM 6266 C CA . GLN B 1 223 ? 5.228 -2.613 -3.400 1.00 32.66 223 GLN B CA 1
ATOM 6267 C C . GLN B 1 223 ? 4.813 -2.382 -1.953 1.00 33.74 223 GLN B C 1
ATOM 6268 O O . GLN B 1 223 ? 4.692 -1.240 -1.512 1.00 31.84 223 GLN B O 1
ATOM 6274 N N . ALA B 1 224 ? 4.627 -3.475 -1.208 1.00 34.92 224 ALA B N 1
ATOM 6275 C CA . ALA B 1 224 ? 4.275 -3.395 0.212 1.00 32.46 224 ALA B CA 1
ATOM 6276 C C . ALA B 1 224 ? 5.308 -2.588 1.011 1.00 35.32 224 ALA B C 1
ATOM 6277 O O . ALA B 1 224 ? 4.944 -1.699 1.782 1.00 34.56 224 ALA B O 1
ATOM 6279 N N . LEU B 1 225 ? 6.594 -2.892 0.822 1.00 29.84 225 LEU B N 1
ATOM 6280 C CA . LEU B 1 225 ? 7.646 -2.151 1.520 1.00 32.16 225 LEU B CA 1
ATOM 6281 C C . LEU B 1 225 ? 7.693 -0.650 1.153 1.00 30.04 225 LEU B C 1
ATOM 6282 O O . LEU B 1 225 ? 7.800 0.208 2.044 1.00 31.40 225 LEU B O 1
ATOM 6287 N N . ILE B 1 226 ? 7.595 -0.325 -0.137 1.00 32.98 226 ILE B N 1
ATOM 6288 C CA . ILE B 1 226 ? 7.595 1.084 -0.574 1.00 33.19 226 ILE B CA 1
ATOM 6289 C C . ILE B 1 226 ? 6.469 1.857 0.109 1.00 31.99 226 ILE B C 1
ATOM 6290 O O . ILE B 1 226 ? 6.628 2.994 0.558 1.00 30.62 226 ILE B O 1
ATOM 6295 N N . GLU B 1 227 ? 5.325 1.190 0.168 1.00 34.36 227 GLU B N 1
ATOM 6296 C CA . GLU B 1 227 ? 4.120 1.620 0.863 1.00 34.16 227 GLU B CA 1
ATOM 6297 C C . GLU B 1 227 ? 4.294 1.981 2.324 1.00 38.93 227 GLU B C 1
ATOM 6298 O O . GLU B 1 227 ? 3.997 3.102 2.751 1.00 43.10 227 GLU B O 1
ATOM 6304 N N . ALA B 1 228 ? 4.768 1.003 3.092 1.00 32.26 228 ALA B N 1
ATOM 6305 C CA . ALA B 1 228 ? 5.034 1.192 4.513 1.00 31.46 228 ALA B CA 1
ATOM 6306 C C . ALA B 1 228 ? 6.039 2.303 4.714 1.00 31.41 228 ALA B C 1
ATOM 6307 O O . ALA B 1 228 ? 5.826 3.212 5.525 1.00 31.97 228 ALA B O 1
ATOM 6309 N N . PHE B 1 229 ? 7.146 2.214 3.982 1.00 28.84 229 PHE B N 1
ATOM 6310 C CA . PHE B 1 229 ? 8.249 3.136 4.198 1.00 34.68 229 PHE B CA 1
ATOM 6311 C C . PHE B 1 229 ? 7.829 4.574 3.847 1.00 36.32 229 PHE B C 1
ATOM 6312 O O . PHE B 1 229 ? 8.260 5.521 4.507 1.00 31.38 229 PHE B O 1
ATOM 6320 N N . SER B 1 230 ? 6.963 4.727 2.840 1.00 32.09 230 SER B N 1
ATOM 6321 C CA . SER B 1 230 ? 6.474 6.054 2.449 1.00 35.18 230 SER B CA 1
ATOM 6322 C C . SER B 1 230 ? 5.561 6.659 3.519 1.00 34.08 230 SER B C 1
ATOM 6323 O O . SER B 1 230 ? 5.547 7.876 3.709 1.00 34.84 230 SER B O 1
ATOM 6326 N N . LYS B 1 231 ? 4.792 5.813 4.202 1.00 36.01 231 LYS B N 1
ATOM 6327 C CA . LYS B 1 231 ? 3.880 6.290 5.253 1.00 38.36 231 LYS B CA 1
ATOM 6328 C C . LYS B 1 231 ? 4.648 6.892 6.418 1.00 34.28 231 LYS B C 1
ATOM 6329 O O . LYS B 1 231 ? 4.209 7.872 7.006 1.00 33.52 231 LYS B O 1
ATOM 6335 N N . VAL B 1 232 ? 5.789 6.298 6.756 1.00 35.49 232 VAL B N 1
ATOM 6336 C CA . VAL B 1 232 ? 6.569 6.763 7.898 1.00 34.75 232 VAL B CA 1
ATOM 6337 C C . VAL B 1 232 ? 7.615 7.797 7.506 1.00 37.08 232 VAL B C 1
ATOM 6338 O O . VAL B 1 232 ? 8.258 8.384 8.387 1.00 35.21 232 VAL B O 1
ATOM 6342 N N . LYS B 1 233 ? 7.810 8.008 6.204 1.00 32.97 233 LYS B N 1
ATOM 6343 C CA . LYS B 1 233 ? 8.788 8.996 5.762 1.00 32.22 233 LYS B CA 1
ATOM 6344 C C . LYS B 1 233 ? 8.470 10.364 6.360 1.00 31.45 233 LYS B C 1
ATOM 6345 O O . LYS B 1 233 ? 7.323 10.815 6.334 1.00 37.55 233 LYS B O 1
ATOM 6351 N N . ASP B 1 234 ? 9.489 10.998 6.929 1.00 31.49 234 ASP B N 1
ATOM 6352 C CA . ASP B 1 234 ? 9.341 12.301 7.574 1.00 35.31 234 ASP B CA 1
ATOM 6353 C C . ASP B 1 234 ? 8.338 12.291 8.731 1.00 33.73 234 ASP B C 1
ATOM 6354 O O . ASP B 1 234 ? 7.830 13.344 9.110 1.00 36.98 234 ASP B O 1
ATOM 6359 N N . ILE B 1 235 ? 8.056 11.116 9.287 1.00 31.57 235 ILE B N 1
ATOM 6360 C CA . ILE B 1 235 ? 7.266 11.029 10.516 1.00 30.67 235 ILE B CA 1
ATOM 6361 C C . ILE B 1 235 ? 7.992 11.821 11.607 1.00 32.78 235 ILE B C 1
ATOM 6362 O O . ILE B 1 235 ? 9.222 11.949 11.578 1.00 31.48 235 ILE B O 1
ATOM 6367 N N . GLN B 1 236 ? 7.247 12.360 12.568 1.00 35.69 236 GLN B N 1
ATOM 6368 C CA . GLN B 1 236 ? 7.845 13.251 13.575 1.00 32.56 236 GLN B CA 1
ATOM 6369 C C . GLN B 1 236 ? 7.922 12.649 14.970 1.00 34.55 236 GLN B C 1
ATOM 6370 O O . GLN B 1 236 ? 8.111 13.371 15.948 1.00 37.34 236 GLN B O 1
ATOM 6376 N N . HIS B 1 237 ? 7.810 11.324 15.052 1.00 37.95 237 HIS B N 1
ATOM 6377 C CA . HIS B 1 237 ? 7.963 10.596 16.308 1.00 33.14 237 HIS B CA 1
ATOM 6378 C C . HIS B 1 237 ? 8.507 9.195 16.010 1.00 32.59 237 HIS B C 1
ATOM 6379 O O . HIS B 1 237 ? 8.460 8.755 14.863 1.00 32.08 237 HIS B O 1
ATOM 6386 N N . PRO B 1 238 ? 9.069 8.513 17.027 1.00 31.21 238 PRO B N 1
ATOM 6387 C CA . PRO B 1 238 ? 9.633 7.160 16.870 1.00 30.20 238 PRO B CA 1
ATOM 6388 C C . PRO B 1 238 ? 8.620 6.081 16.483 1.00 31.95 238 PRO B C 1
ATOM 6389 O O . PRO B 1 238 ? 7.547 5.984 17.093 1.00 32.75 238 PRO B O 1
ATOM 6393 N N . ILE B 1 239 ? 8.967 5.264 15.492 1.00 28.18 239 ILE B N 1
ATOM 6394 C CA . ILE B 1 239 ? 8.070 4.211 15.039 1.00 26.34 239 ILE B CA 1
ATOM 6395 C C . ILE B 1 239 ? 8.818 2.930 14.665 1.00 29.24 239 ILE B C 1
ATOM 6396 O O . ILE B 1 239 ? 9.951 2.961 14.157 1.00 28.71 239 ILE B O 1
ATOM 6401 N N . VAL B 1 240 ? 8.177 1.799 14.945 1.00 28.76 240 VAL B N 1
ATOM 6402 C CA . VAL B 1 240 ? 8.670 0.503 14.517 1.00 27.86 240 VAL B CA 1
ATOM 6403 C C . VAL B 1 240 ? 7.905 0.055 13.276 1.00 28.03 240 VAL B C 1
ATOM 6404 O O . VAL B 1 240 ? 6.663 0.075 13.259 1.00 27.05 240 VAL B O 1
ATOM 6408 N N . VAL B 1 241 ? 8.651 -0.344 12.246 1.00 27.10 241 VAL B N 1
ATOM 6409 C CA . VAL B 1 241 ? 8.077 -0.979 11.061 1.00 28.50 241 VAL B CA 1
ATOM 6410 C C . VAL B 1 241 ? 8.506 -2.444 11.076 1.00 26.85 241 VAL B C 1
ATOM 6411 O O . VAL B 1 241 ? 9.649 -2.778 10.779 1.00 23.92 241 VAL B O 1
ATOM 6415 N N . HIS B 1 242 ? 7.581 -3.305 11.475 1.00 29.28 242 HIS B N 1
ATOM 6416 C CA . HIS B 1 242 ? 7.856 -4.722 11.640 1.00 29.15 242 HIS B CA 1
ATOM 6417 C C . HIS B 1 242 ? 7.534 -5.513 10.354 1.00 32.92 242 HIS B C 1
ATOM 6418 O O . HIS B 1 242 ? 6.374 -5.603 9.948 1.00 33.35 242 HIS B O 1
ATOM 6425 N N . ILE B 1 243 ? 8.555 -6.092 9.717 1.00 29.11 243 ILE B N 1
ATOM 6426 C CA . ILE B 1 243 ? 8.348 -6.763 8.430 1.00 29.22 243 ILE B CA 1
ATOM 6427 C C . ILE B 1 243 ? 8.728 -8.251 8.506 1.00 31.31 243 ILE B C 1
ATOM 6428 O O . ILE B 1 243 ? 9.624 -8.657 9.249 1.00 32.81 243 ILE B O 1
ATOM 6433 N N . ASN B 1 244 ? 8.031 -9.060 7.723 1.00 34.42 244 ASN B N 1
ATOM 6434 C CA . ASN B 1 244 ? 8.217 -10.501 7.745 1.00 32.25 244 ASN B CA 1
ATOM 6435 C C . ASN B 1 244 ? 8.872 -10.932 6.446 1.00 31.56 244 ASN B C 1
ATOM 6436 O O . ASN B 1 244 ? 8.228 -10.970 5.399 1.00 36.84 244 ASN B O 1
ATOM 6441 N N . THR B 1 245 ? 10.158 -11.256 6.527 1.00 29.63 245 THR B N 1
ATOM 6442 C CA . THR B 1 245 ? 10.927 -11.672 5.365 1.00 29.90 245 THR B CA 1
ATOM 6443 C C . THR B 1 245 ? 1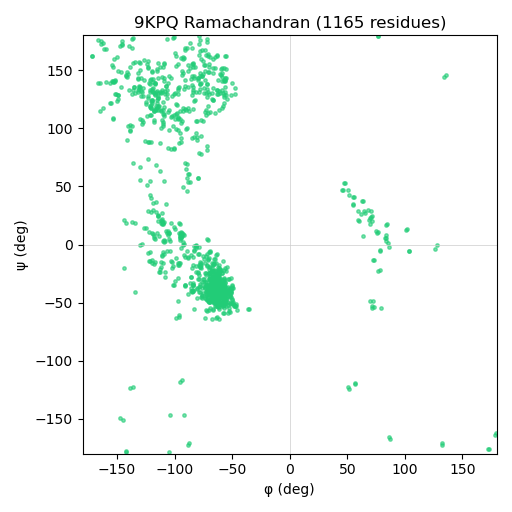1.261 -13.152 5.429 1.00 29.73 245 THR B C 1
ATOM 6444 O O . THR B 1 245 ? 11.346 -13.730 6.515 1.00 32.48 245 THR B O 1
ATOM 6448 N N . LEU B 1 246 ? 11.482 -13.752 4.266 1.00 26.58 246 LEU B N 1
ATOM 6449 C CA . LEU B 1 246 ? 11.845 -15.160 4.192 1.00 31.93 246 LEU B CA 1
ATOM 6450 C C . LEU B 1 246 ? 13.361 -15.274 3.974 1.00 29.87 246 LEU B C 1
ATOM 6451 O O . LEU B 1 246 ? 13.884 -14.917 2.921 1.00 28.56 246 LEU B O 1
ATOM 6456 N N . LYS B 1 247 ? 14.055 -15.775 4.989 1.00 31.16 247 LYS B N 1
ATOM 6457 C CA . LYS B 1 247 ? 15.507 -15.900 4.947 1.00 33.22 247 LYS B CA 1
ATOM 6458 C C . LYS B 1 247 ? 15.925 -16.764 3.755 1.00 36.44 247 LYS B C 1
ATOM 6459 O O . LYS B 1 247 ? 15.528 -17.936 3.635 1.00 31.11 247 LYS B O 1
ATOM 6465 N N . GLY B 1 248 ? 16.697 -16.153 2.857 1.00 36.99 248 GLY B N 1
ATOM 6466 C CA . GLY B 1 248 ? 17.229 -16.850 1.704 1.00 34.01 248 GLY B CA 1
ATOM 6467 C C . GLY B 1 248 ? 16.259 -16.903 0.544 1.00 33.14 248 GLY B C 1
ATOM 6468 O O . GLY B 1 248 ? 16.426 -17.712 -0.360 1.00 34.72 248 GLY B O 1
ATOM 6469 N N . LYS B 1 249 ? 15.247 -16.040 0.578 1.00 37.83 249 LYS B N 1
ATOM 6470 C CA . LYS B 1 249 ? 14.249 -15.975 -0.484 1.00 35.95 249 LYS B CA 1
ATOM 6471 C C .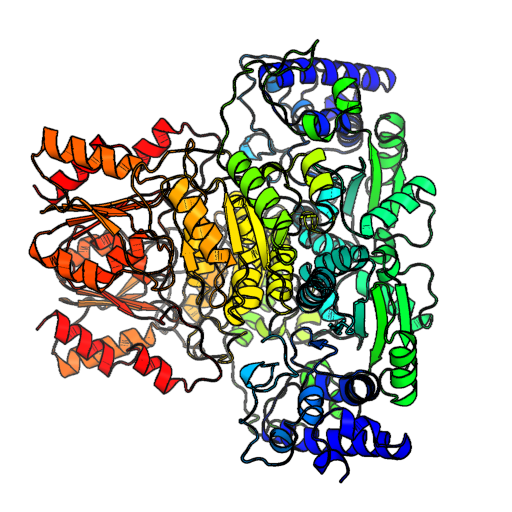 LYS B 1 249 ? 14.906 -15.961 -1.855 1.00 35.04 249 LYS B C 1
ATOM 6472 O O . LYS B 1 249 ? 15.825 -15.167 -2.104 1.00 27.66 249 LYS B O 1
ATOM 6478 N N . GLY B 1 250 ? 14.422 -16.846 -2.727 1.00 37.31 250 GLY B N 1
ATOM 6479 C CA . GLY B 1 250 ? 14.886 -16.938 -4.105 1.00 33.26 250 GLY B CA 1
ATOM 6480 C C . GLY B 1 250 ? 15.818 -18.104 -4.402 1.00 34.14 250 GLY B C 1
ATOM 6481 O O . GLY B 1 250 ? 16.171 -18.340 -5.561 1.00 33.16 250 GLY B O 1
ATOM 6482 N N . TYR B 1 251 ? 16.215 -18.846 -3.370 1.00 31.48 251 TYR B N 1
ATOM 6483 C CA . TYR B 1 251 ? 17.129 -19.961 -3.576 1.00 29.82 251 TYR B CA 1
ATOM 6484 C C . TYR B 1 251 ? 16.735 -21.186 -2.751 1.00 36.74 251 TYR B C 1
ATOM 6485 O O . TYR B 1 251 ? 17.094 -21.291 -1.583 1.00 38.42 251 TYR B O 1
ATOM 6494 N N . GLU B 1 252 ? 16.035 -22.121 -3.391 1.00 39.01 252 GLU B N 1
ATOM 6495 C CA . GLU B 1 252 ? 15.419 -23.290 -2.758 1.00 38.07 252 GLU B CA 1
ATOM 6496 C C . GLU B 1 252 ? 16.183 -23.936 -1.591 1.00 36.80 252 GLU B C 1
ATOM 6497 O O . GLU B 1 252 ? 15.630 -24.108 -0.514 1.00 38.05 252 GLU B O 1
ATOM 6503 N N . ARG B 1 253 ? 17.434 -24.312 -1.812 1.00 34.61 253 ARG B N 1
ATOM 6504 C CA . ARG B 1 253 ? 18.234 -24.957 -0.777 1.00 35.57 253 ARG B CA 1
ATOM 6505 C C . ARG B 1 253 ? 18.415 -24.110 0.490 1.00 39.40 253 ARG B C 1
ATOM 6506 O O . ARG B 1 253 ? 18.457 -24.643 1.609 1.00 41.14 253 ARG B O 1
ATOM 6514 N N . ALA B 1 254 ? 18.534 -22.798 0.312 1.00 39.06 254 ALA B N 1
ATOM 6515 C CA . ALA B 1 254 ? 18.653 -21.893 1.444 1.00 38.08 254 ALA B CA 1
ATOM 6516 C C . ALA B 1 254 ? 17.312 -21.775 2.156 1.00 33.16 254 ALA B C 1
ATOM 6517 O O . ALA B 1 254 ? 17.259 -21.792 3.377 1.00 39.70 254 ALA B O 1
ATOM 6519 N N . GLU B 1 255 ? 16.226 -21.670 1.406 1.00 33.11 255 GLU B N 1
ATOM 6520 C CA . GLU B 1 255 ? 14.900 -21.614 2.037 1.00 35.79 255 GLU B CA 1
ATOM 6521 C C . GLU B 1 255 ? 14.607 -22.863 2.893 1.00 41.35 255 GLU B C 1
ATOM 6522 O O . GLU B 1 255 ? 13.947 -22.755 3.919 1.00 43.43 255 GLU B O 1
ATOM 6528 N N . GLN B 1 256 ? 15.091 -24.039 2.486 1.00 39.97 256 GLN B N 1
ATOM 6529 C CA . GLN B 1 256 ? 14.846 -25.253 3.262 1.00 34.11 256 GLN B CA 1
ATOM 6530 C C . GLN B 1 256 ? 15.840 -25.448 4.397 1.00 40.93 256 GLN B C 1
ATOM 6531 O O . GLN B 1 256 ? 15.578 -26.230 5.302 1.00 41.53 256 GLN B O 1
ATOM 6537 N N . ASP B 1 257 ? 16.979 -24.762 4.368 1.00 45.01 257 ASP B N 1
ATOM 6538 C CA . ASP B 1 257 ? 17.949 -24.936 5.450 1.00 41.64 257 ASP B CA 1
ATOM 6539 C C . ASP B 1 257 ? 18.461 -23.514 5.662 1.00 39.58 257 ASP B C 1
ATOM 6540 O O . ASP B 1 257 ? 19.318 -23.024 4.917 1.00 34.97 257 ASP B O 1
ATOM 6545 N N . LYS B 1 258 ? 17.959 -22.881 6.714 1.00 35.36 258 LYS B N 1
ATOM 6546 C CA . LYS B 1 258 ? 18.229 -21.466 6.966 1.00 35.39 258 LYS B CA 1
ATOM 6547 C C . LYS B 1 258 ? 19.478 -21.406 7.850 1.00 35.42 258 LYS B C 1
ATOM 6548 O O . LYS B 1 258 ? 20.329 -20.520 7.677 1.00 34.97 258 LYS B O 1
ATOM 6554 N N . GLU B 1 259 ? 19.620 -22.363 8.759 1.00 31.12 259 GLU B N 1
ATOM 6555 C CA . GLU B 1 259 ? 20.780 -22.365 9.649 1.00 34.57 259 GLU B CA 1
ATOM 6556 C C . GLU B 1 259 ? 22.098 -22.567 8.878 1.00 34.89 259 GLU B C 1
ATOM 6557 O O . GLU B 1 259 ? 23.085 -21.868 9.130 1.00 31.38 259 GLU B O 1
ATOM 6563 N N . THR B 1 260 ? 22.107 -23.518 7.941 1.00 34.03 260 THR B N 1
ATOM 6564 C CA . THR B 1 260 ? 23.293 -23.777 7.128 1.00 29.89 260 THR B CA 1
ATOM 6565 C C . THR B 1 260 ? 23.689 -22.581 6.262 1.00 30.61 260 THR B C 1
ATOM 6566 O O . THR B 1 260 ? 24.882 -22.298 6.112 1.00 33.77 260 THR B O 1
ATOM 6570 N N . TYR B 1 261 ? 22.699 -21.877 5.710 1.00 29.89 261 TYR B N 1
ATOM 6571 C CA . TYR B 1 261 ? 22.960 -20.836 4.705 1.00 30.56 261 TYR B CA 1
ATOM 6572 C C . TYR B 1 261 ? 23.050 -19.438 5.272 1.00 30.07 261 TYR B C 1
ATOM 6573 O O . TYR B 1 261 ? 23.118 -18.469 4.523 1.00 27.90 261 TYR B O 1
ATOM 6582 N N . HIS B 1 262 ? 23.010 -19.318 6.587 1.00 29.76 262 HIS B N 1
ATOM 6583 C CA . HIS B 1 262 ? 23.309 -18.041 7.189 1.00 26.99 262 HIS B CA 1
ATOM 6584 C C . HIS B 1 262 ? 24.709 -17.597 6.721 1.00 29.24 262 HIS B C 1
ATOM 6585 O O . HIS B 1 262 ? 24.934 -16.414 6.432 1.00 24.72 262 HIS B O 1
ATOM 6592 N N . TRP B 1 263 ? 25.634 -18.557 6.612 1.00 29.85 263 TRP B N 1
ATOM 6593 C CA . TRP B 1 263 ? 26.979 -18.283 6.091 1.00 31.83 263 TRP B CA 1
ATOM 6594 C C . TRP B 1 263 ? 27.585 -19.463 5.368 1.00 31.27 263 TRP B C 1
ATOM 6595 O O . TRP B 1 263 ? 27.621 -20.572 5.900 1.00 39.85 263 TRP B O 1
ATOM 6606 N N . ARG B 1 264 ? 28.059 -19.219 4.150 1.00 34.41 264 ARG B N 1
ATOM 6607 C CA . ARG B 1 264 ? 28.644 -20.272 3.327 1.00 31.83 264 ARG B CA 1
ATOM 6608 C C . ARG B 1 264 ? 30.085 -19.968 2.921 1.00 38.68 264 ARG B C 1
ATOM 6609 O O . ARG B 1 264 ? 30.450 -18.814 2.645 1.00 33.03 264 ARG B O 1
ATOM 6617 N N . THR B 1 265 ? 30.905 -21.019 2.908 1.00 38.58 265 THR B N 1
ATOM 6618 C CA . THR B 1 265 ? 32.181 -20.998 2.206 1.00 30.68 265 THR B CA 1
ATOM 6619 C C . THR B 1 265 ? 31.802 -21.144 0.738 1.00 32.02 265 THR B C 1
ATOM 6620 O O . THR B 1 265 ? 30.647 -21.455 0.447 1.00 33.17 265 THR B O 1
ATOM 6624 N N . PRO B 1 266 ? 32.740 -20.910 -0.196 1.00 35.46 266 PRO B N 1
ATOM 6625 C CA . PRO B 1 266 ? 32.355 -21.075 -1.608 1.00 37.32 266 PRO B CA 1
ATOM 6626 C C . PRO B 1 266 ? 31.792 -22.466 -1.930 1.00 38.59 266 PRO B C 1
ATOM 6627 O O . PRO B 1 266 ? 32.242 -23.494 -1.404 1.00 41.55 266 PRO B O 1
ATOM 6631 N N . PHE B 1 267 ? 30.785 -22.501 -2.783 1.00 37.21 267 PHE B N 1
ATOM 6632 C CA . PHE B 1 267 ? 30.094 -23.760 -3.015 1.00 40.96 267 PHE B CA 1
ATOM 6633 C C . PHE B 1 267 ? 29.608 -23.907 -4.461 1.00 40.49 267 PHE B C 1
ATOM 6634 O O . PHE B 1 267 ? 29.751 -22.982 -5.265 1.00 36.65 267 PHE B O 1
ATOM 6642 N N . ASN B 1 268 ? 29.058 -25.078 -4.789 1.00 38.52 268 ASN B N 1
ATOM 6643 C CA . ASN B 1 268 ? 28.501 -25.317 -6.120 1.00 39.36 268 ASN B CA 1
ATOM 6644 C C . ASN B 1 268 ? 27.072 -24.795 -6.171 1.00 40.80 268 ASN B C 1
ATOM 6645 O O . ASN B 1 268 ? 26.210 -25.292 -5.443 1.00 38.93 268 ASN B O 1
ATOM 6650 N N . PRO B 1 269 ? 26.820 -23.779 -7.022 1.00 39.62 269 PRO B N 1
ATOM 6651 C CA . PRO B 1 269 ? 25.492 -23.145 -7.136 1.00 42.50 269 PRO B CA 1
ATOM 6652 C C . PRO B 1 269 ? 24.365 -24.152 -7.373 1.00 42.85 269 PRO B C 1
ATOM 6653 O O . PRO B 1 269 ? 23.234 -23.908 -6.947 1.00 39.14 269 PRO B O 1
ATOM 6657 N N . GLU B 1 270 ? 24.685 -25.272 -8.026 1.00 48.05 270 GLU B N 1
ATOM 6658 C CA . GLU B 1 270 ? 23.678 -26.263 -8.409 1.00 45.23 270 GLU B CA 1
ATOM 6659 C C . GLU B 1 270 ? 23.454 -27.359 -7.369 1.00 42.88 270 GLU B C 1
ATOM 6660 O O . GLU B 1 270 ? 22.320 -27.797 -7.181 1.00 48.96 270 GLU B O 1
ATOM 6666 N N . THR B 1 271 ? 24.501 -27.783 -6.667 1.00 42.49 271 THR B N 1
ATOM 6667 C CA . THR B 1 271 ? 24.335 -28.846 -5.667 1.00 44.06 271 THR B CA 1
ATOM 6668 C C . THR B 1 271 ? 24.269 -28.334 -4.236 1.00 43.82 271 THR B C 1
ATOM 6669 O O . THR B 1 271 ? 23.819 -29.041 -3.334 1.00 42.03 271 THR B O 1
ATOM 6673 N N . GLY B 1 272 ? 24.742 -27.112 -4.024 1.00 44.09 272 GLY B N 1
ATOM 6674 C CA . GLY B 1 272 ? 24.871 -26.570 -2.680 1.00 43.43 272 GLY B CA 1
ATOM 6675 C C . GLY B 1 272 ? 26.091 -27.093 -1.938 1.00 41.86 272 GLY B C 1
ATOM 6676 O O . GLY B 1 272 ? 26.413 -26.629 -0.845 1.00 43.51 272 GLY B O 1
ATOM 6677 N N . GLU B 1 273 ? 26.804 -28.033 -2.548 1.00 43.03 273 GLU B N 1
ATOM 6678 C CA . GLU B 1 273 ? 27.967 -28.630 -1.904 1.00 44.62 273 GLU B CA 1
ATOM 6679 C C . GLU B 1 273 ? 29.143 -27.639 -1.894 1.00 37.49 273 GLU B C 1
ATOM 6680 O O . GLU B 1 273 ? 29.349 -26.908 -2.864 1.00 35.21 273 GLU B O 1
ATOM 6686 N N . ALA B 1 274 ? 29.906 -27.619 -0.801 1.00 35.33 274 ALA B N 1
ATOM 6687 C CA . ALA B 1 274 ? 31.133 -26.822 -0.722 1.00 40.45 274 ALA B CA 1
ATOM 6688 C C . ALA B 1 274 ? 32.095 -27.208 -1.840 1.00 34.38 274 ALA B C 1
ATOM 6689 O O . ALA B 1 274 ? 32.106 -28.348 -2.281 1.00 35.51 274 ALA B O 1
ATOM 6691 N N . LYS B 1 275 ? 32.928 -26.270 -2.273 1.00 39.39 275 LYS B N 1
ATOM 6692 C CA . LYS B 1 275 ? 33.910 -26.581 -3.303 1.00 36.03 275 LYS B CA 1
ATOM 6693 C C . LYS B 1 275 ? 35.050 -27.415 -2.693 1.00 35.57 275 LYS B C 1
ATOM 6694 O O . LYS B 1 275 ? 35.581 -28.317 -3.350 1.00 36.51 275 LYS B O 1
ATOM 6700 N N . VAL B 1 276 ? 35.417 -27.138 -1.441 1.00 36.31 276 VAL B N 1
ATOM 6701 C CA . VAL B 1 276 ? 36.304 -28.050 -0.713 1.00 34.07 276 VAL B CA 1
ATOM 6702 C C . VAL B 1 276 ? 35.482 -28.710 0.390 1.00 33.63 276 VAL B C 1
ATOM 6703 O O . VAL B 1 276 ? 35.213 -28.113 1.421 1.00 33.53 276 VAL B O 1
ATOM 6707 N N . SER B 1 277 ? 35.110 -29.968 0.164 1.00 36.68 277 SER B N 1
ATOM 6708 C CA . SER B 1 277 ? 34.078 -30.642 0.962 1.00 33.17 277 SER B CA 1
ATOM 6709 C C . SER B 1 277 ? 34.654 -31.534 2.058 1.00 45.81 277 SER B C 1
ATOM 6710 O O . SER B 1 277 ? 33.912 -31.987 2.936 1.00 43.67 277 SER B O 1
ATOM 6713 N N . TYR B 1 278 ? 35.960 -31.799 2.023 1.00 36.38 278 TYR B N 1
ATOM 6714 C CA . TYR B 1 278 ? 36.519 -32.613 3.091 1.00 40.70 278 TYR B CA 1
ATOM 6715 C C . TYR B 1 278 ? 36.550 -31.802 4.369 1.00 42.98 278 TYR B C 1
ATOM 6716 O O . TYR B 1 278 ? 36.969 -30.644 4.376 1.00 40.53 278 TYR B O 1
ATOM 6725 N N . GLU B 1 279 ? 36.108 -32.419 5.454 1.00 47.11 279 GLU B N 1
ATOM 6726 C CA . GLU B 1 279 ? 36.056 -31.722 6.718 1.00 48.00 279 GLU B CA 1
ATOM 6727 C C . GLU B 1 279 ? 36.766 -32.530 7.756 1.00 47.93 279 GLU B C 1
ATOM 6728 O O . GLU B 1 279 ? 36.735 -33.758 7.751 1.00 48.26 279 GLU B O 1
ATOM 6734 N N . GLU B 1 280 ? 37.588 -31.905 8.536 1.00 49.29 280 GLU B N 1
ATOM 6735 C CA . GLU B 1 280 ? 38.187 -32.715 9.540 1.00 53.31 280 GLU B CA 1
ATOM 6736 C C . GLU B 1 280 ? 37.973 -32.082 10.878 1.00 44.23 280 GLU B C 1
ATOM 6737 O O . GLU B 1 280 ? 37.746 -30.924 10.981 1.00 50.55 280 GLU B O 1
ATOM 6743 N N . GLU B 1 281 ? 38.068 -32.894 11.898 1.00 49.14 281 GLU B N 1
ATOM 6744 C CA . GLU B 1 281 ? 37.848 -32.444 13.237 1.00 47.72 281 GLU B CA 1
ATOM 6745 C C . GLU B 1 281 ? 38.678 -31.290 13.826 1.00 45.39 281 GLU B C 1
ATOM 6746 O O . GLU B 1 281 ? 39.874 -31.298 13.873 1.00 44.88 281 GLU B O 1
ATOM 6752 N N . ASP B 1 282 ? 37.975 -30.269 14.229 1.00 36.52 282 ASP B N 1
ATOM 6753 C CA . ASP B 1 282 ? 38.564 -29.130 14.959 1.00 37.66 282 ASP B CA 1
ATOM 6754 C C . ASP B 1 282 ? 38.178 -29.142 16.446 1.00 30.89 282 ASP B C 1
ATOM 6755 O O . ASP B 1 282 ? 37.372 -29.960 16.878 1.00 32.87 282 ASP B O 1
ATOM 6760 N N . TYR B 1 283 ? 38.702 -28.195 17.215 1.00 33.42 283 TYR B N 1
ATOM 6761 C CA . TYR B 1 283 ? 38.447 -28.188 18.661 1.00 29.91 283 TYR B CA 1
ATOM 6762 C C . TYR B 1 283 ? 36.972 -27.945 19.024 1.00 32.33 283 TYR B C 1
ATOM 6763 O O . TYR B 1 283 ? 36.512 -28.356 20.089 1.00 32.50 283 TYR B O 1
ATOM 6772 N N . SER B 1 284 ? 36.237 -27.277 18.142 1.00 31.59 284 SER B N 1
ATOM 6773 C CA . SER B 1 284 ? 34.797 -27.169 18.296 1.00 30.88 284 SER B CA 1
ATOM 6774 C C . SER B 1 284 ? 34.146 -28.534 18.244 1.00 31.42 284 SER B C 1
ATOM 6775 O O . SER B 1 284 ? 33.203 -28.779 18.979 1.00 35.54 284 SER B O 1
ATOM 6778 N N . GLU B 1 285 ? 34.611 -29.400 17.338 1.00 30.93 285 GLU B N 1
ATOM 6779 C CA . GLU B 1 285 ? 34.052 -30.753 17.197 1.00 28.71 285 GLU B CA 1
ATOM 6780 C C . GLU B 1 285 ? 34.435 -31.600 18.415 1.00 31.64 285 GLU B C 1
ATOM 6781 O O . GLU B 1 285 ? 33.581 -32.233 19.029 1.00 29.44 285 GLU B O 1
ATOM 6787 N N . VAL B 1 286 ? 35.727 -31.586 18.749 1.00 32.01 286 VAL B N 1
ATOM 6788 C CA . VAL B 1 286 ? 36.254 -32.212 19.959 1.00 35.65 286 VAL B CA 1
ATOM 6789 C C . VAL B 1 286 ? 35.402 -31.834 21.170 1.00 38.06 286 VAL B C 1
ATOM 6790 O O . VAL B 1 286 ? 34.956 -32.699 21.921 1.00 39.90 286 VAL B O 1
ATOM 6794 N N . THR B 1 287 ? 35.168 -30.534 21.342 1.00 33.03 287 THR B N 1
ATOM 6795 C CA . THR B 1 287 ? 34.433 -30.045 22.499 1.00 33.69 287 THR B CA 1
ATOM 6796 C C . THR B 1 287 ? 33.024 -30.616 22.553 1.00 34.22 287 THR B C 1
ATOM 6797 O O . THR B 1 287 ? 32.551 -31.033 23.615 1.00 32.87 287 THR B O 1
ATOM 6801 N N . ALA B 1 288 ? 32.360 -30.648 21.403 1.00 33.27 288 ALA B N 1
ATOM 6802 C CA . ALA B 1 288 ? 31.020 -31.213 21.332 1.00 35.62 288 ALA B CA 1
ATOM 6803 C C . ALA B 1 288 ? 31.002 -32.662 21.842 1.00 37.01 288 ALA B C 1
ATOM 6804 O O . ALA B 1 288 ? 30.082 -33.051 22.578 1.00 33.24 288 ALA B O 1
ATOM 6806 N N . GLN B 1 289 ? 32.026 -33.436 21.463 1.00 34.96 289 GLN B N 1
ATOM 6807 C CA . GLN B 1 289 ? 32.125 -34.851 21.835 1.00 38.49 289 GLN B CA 1
ATOM 6808 C C . GLN B 1 289 ? 32.284 -35.004 23.323 1.00 37.11 289 GLN B C 1
ATOM 6809 O O . GLN B 1 289 ? 31.668 -35.863 23.940 1.00 40.77 289 GLN B O 1
ATOM 6815 N N . TYR B 1 290 ? 33.159 -34.192 23.896 1.00 38.43 290 TYR B N 1
ATOM 6816 C CA . TYR B 1 290 ? 33.396 -34.274 25.323 1.00 36.25 290 TYR B CA 1
ATOM 6817 C C . TYR B 1 290 ? 32.123 -33.935 26.114 1.00 36.30 290 TYR B C 1
ATOM 6818 O O . TYR B 1 290 ? 31.754 -34.657 27.049 1.00 40.82 290 TYR B O 1
ATOM 6827 N N . LEU B 1 291 ? 31.449 -32.854 25.732 1.00 33.76 291 LEU B N 1
ATOM 6828 C CA . LEU B 1 291 ? 30.302 -32.358 26.498 1.00 38.04 291 LEU B CA 1
ATOM 6829 C C . LEU B 1 291 ? 29.084 -33.271 26.348 1.00 34.38 291 LEU B C 1
ATOM 6830 O O . LEU B 1 291 ? 28.319 -33.434 27.293 1.00 40.83 291 LEU B O 1
ATOM 6835 N N . LEU B 1 292 ? 28.894 -33.870 25.180 1.00 34.79 292 LEU B N 1
ATOM 6836 C CA . LEU B 1 292 ? 27.805 -34.848 25.027 1.00 37.61 292 LEU B CA 1
ATOM 6837 C C . LEU B 1 292 ? 28.027 -36.085 25.913 1.00 34.44 292 LEU B C 1
ATOM 6838 O O . LEU B 1 292 ? 27.097 -36.569 26.535 1.00 33.44 292 LEU B O 1
ATOM 6843 N N . LYS B 1 293 ? 29.266 -36.570 26.004 1.00 38.07 293 LYS B N 1
ATOM 6844 C CA . LYS B 1 293 ? 29.582 -37.672 26.924 1.00 40.73 293 LYS B CA 1
ATOM 6845 C C . LYS B 1 293 ? 29.302 -37.265 28.379 1.00 41.66 293 LYS B C 1
ATOM 6846 O O . LYS B 1 293 ? 28.401 -37.808 29.028 1.00 41.19 293 LYS B O 1
ATOM 6852 N N . LYS B 1 294 ? 30.053 -36.276 28.866 1.00 41.07 294 LYS B N 1
ATOM 6853 C CA . LYS B 1 294 ? 29.918 -35.834 30.280 1.00 36.58 294 LYS B CA 1
ATOM 6854 C C . LYS B 1 294 ? 28.464 -35.509 30.632 1.00 40.18 294 LYS B C 1
ATOM 6855 O O . LYS B 1 294 ? 28.038 -35.878 31.741 1.00 40.39 294 LYS B O 1
ATOM 6861 N N . MET B 1 295 ? 27.717 -34.867 29.731 1.00 37.31 295 MET B N 1
ATOM 6862 C CA . MET B 1 295 ? 26.382 -34.425 30.087 1.00 40.41 295 MET B CA 1
ATOM 6863 C C . MET B 1 295 ? 25.498 -35.649 30.314 1.00 43.15 295 MET B C 1
ATOM 6864 O O . MET B 1 295 ? 24.614 -35.624 31.168 1.00 40.75 295 MET B O 1
ATOM 6869 N N . LYS B 1 296 ? 25.774 -36.727 29.574 1.00 47.71 296 LYS B N 1
ATOM 6870 C CA . LYS B 1 296 ? 25.100 -38.024 29.756 1.00 43.90 296 LYS B CA 1
ATOM 6871 C C . LYS B 1 296 ? 25.519 -38.724 31.053 1.00 42.50 296 LYS B C 1
ATOM 6872 O O . LYS B 1 296 ? 24.694 -39.342 31.717 1.00 41.07 296 LYS B O 1
ATOM 6878 N N . GLU B 1 297 ? 26.802 -38.643 31.401 1.00 42.01 297 GLU B N 1
ATOM 6879 C CA . GLU B 1 297 ? 27.305 -39.307 32.601 1.00 39.95 297 GLU B CA 1
ATOM 6880 C C . GLU B 1 297 ? 26.984 -38.489 33.864 1.00 43.96 297 GLU B C 1
ATOM 6881 O O . GLU B 1 297 ? 26.916 -39.046 34.958 1.00 44.71 297 GLU B O 1
ATOM 6887 N N . ASP B 1 298 ? 26.776 -37.177 33.714 1.00 43.02 298 ASP B N 1
ATOM 6888 C CA . ASP B 1 298 ? 26.642 -36.274 34.863 1.00 34.99 298 ASP B CA 1
ATOM 6889 C C . ASP B 1 298 ? 25.524 -35.257 34.645 1.00 40.21 298 ASP B C 1
ATOM 6890 O O . ASP B 1 298 ? 25.707 -34.256 33.943 1.00 40.91 298 ASP B O 1
ATOM 6895 N N . SER B 1 299 ? 24.386 -35.491 35.294 1.00 35.39 299 SER B N 1
ATOM 6896 C CA . SER B 1 299 ? 23.166 -34.736 35.035 1.00 34.43 299 SER B CA 1
ATOM 6897 C C . SER B 1 299 ? 23.230 -33.268 35.491 1.00 37.11 299 SER B C 1
ATOM 6898 O O . SER B 1 299 ? 22.309 -32.489 35.211 1.00 30.62 299 SER B O 1
ATOM 6901 N N . ARG B 1 300 ? 24.310 -32.904 36.174 1.00 34.98 300 ARG B N 1
ATOM 6902 C CA . ARG B 1 300 ? 24.481 -31.542 36.666 1.00 36.33 300 ARG B CA 1
ATOM 6903 C C . ARG B 1 300 ? 25.243 -30.659 35.680 1.00 34.75 300 ARG B C 1
ATOM 6904 O O . ARG B 1 300 ? 25.467 -29.478 35.943 1.00 28.21 300 ARG B O 1
ATOM 6912 N N . VAL B 1 301 ? 25.640 -31.232 34.548 1.00 32.18 301 VAL B N 1
ATOM 6913 C CA . VAL B 1 301 ? 26.368 -30.484 33.550 1.00 33.10 301 VAL B CA 1
ATOM 6914 C C . VAL B 1 301 ? 25.366 -29.905 32.563 1.00 33.80 301 VAL B C 1
ATOM 6915 O O . VAL B 1 301 ? 24.410 -30.567 32.167 1.00 34.61 301 VAL B O 1
ATOM 6919 N N . VAL B 1 302 ? 25.550 -28.629 32.253 1.00 29.76 302 VAL B N 1
ATOM 6920 C CA . VAL B 1 302 ? 24.722 -27.923 31.289 1.00 32.79 302 VAL B CA 1
ATOM 6921 C C . VAL B 1 302 ? 25.629 -27.034 30.466 1.00 30.19 302 VAL B C 1
ATOM 6922 O O . VAL B 1 302 ? 26.484 -26.312 30.995 1.00 29.64 302 VAL B O 1
ATOM 6926 N N . THR B 1 303 ? 25.435 -27.102 29.164 1.00 32.29 303 THR B N 1
ATOM 6927 C CA . THR B 1 303 ? 26.181 -26.297 28.218 1.00 31.46 303 THR B CA 1
ATOM 6928 C C . THR B 1 303 ? 25.371 -25.055 27.858 1.00 31.20 303 THR B C 1
ATOM 6929 O O . THR B 1 303 ? 24.155 -25.145 27.634 1.00 30.15 303 THR B O 1
ATOM 6933 N N . ILE B 1 304 ? 26.036 -23.898 27.835 1.00 29.66 304 ILE B N 1
ATOM 6934 C CA . ILE B 1 304 ? 25.390 -22.631 27.494 1.00 28.47 304 ILE B CA 1
ATOM 6935 C C . ILE B 1 304 ? 26.045 -22.015 26.246 1.00 23.66 304 ILE B C 1
ATOM 6936 O O . ILE B 1 304 ? 27.274 -21.983 26.131 1.00 19.89 304 ILE B O 1
ATOM 6941 N N . THR B 1 305 ? 25.203 -21.552 25.316 1.00 25.08 305 THR B N 1
ATOM 6942 C CA . THR B 1 305 ? 25.627 -20.682 24.211 1.00 22.93 305 THR B CA 1
ATOM 6943 C C . THR B 1 305 ? 24.833 -19.382 24.202 1.00 28.01 305 THR B C 1
ATOM 6944 O O . THR B 1 305 ? 23.688 -19.323 24.692 1.00 27.23 305 THR B O 1
ATOM 6948 N N . SER B 1 306 ? 25.402 -18.358 23.575 1.00 27.87 306 SER B N 1
ATOM 6949 C CA . SER B 1 306 ? 24.737 -17.067 23.449 1.00 28.65 306 SER B CA 1
ATOM 6950 C C . SER B 1 306 ? 24.324 -16.851 21.993 1.00 29.61 306 SER B C 1
ATOM 6951 O O . SER B 1 306 ? 24.670 -15.838 21.384 1.00 27.71 306 SER B O 1
ATOM 6954 N N . GLY B 1 307 ? 23.582 -17.809 21.442 1.00 26.89 307 GLY B N 1
ATOM 6955 C CA . GLY B 1 307 ? 23.135 -17.744 20.063 1.00 25.79 307 GLY B CA 1
ATOM 6956 C C . GLY B 1 307 ? 24.114 -18.227 19.012 1.00 30.42 307 GLY B C 1
ATOM 6957 O O . GLY B 1 307 ? 23.856 -18.065 17.818 1.00 31.67 307 GLY B O 1
ATOM 6958 N N . THR B 1 308 ? 25.231 -18.827 19.430 1.00 27.90 308 THR B N 1
ATOM 6959 C CA . THR B 1 308 ? 26.223 -19.331 18.474 1.00 23.93 308 THR B CA 1
ATOM 6960 C C . THR B 1 308 ? 26.626 -20.785 18.761 1.00 27.84 308 THR B C 1
ATOM 6961 O O . THR B 1 308 ? 27.831 -21.093 18.883 1.00 24.12 308 THR B O 1
ATOM 6965 N N . PRO B 1 309 ? 25.628 -21.698 18.811 1.00 25.47 309 PRO B N 1
ATOM 6966 C CA . PRO B 1 309 ? 25.893 -23.092 19.213 1.00 27.15 309 PRO B CA 1
ATOM 6967 C C . PRO B 1 309 ? 26.996 -23.795 18.424 1.00 23.08 309 PRO B C 1
ATOM 6968 O O . PRO B 1 309 ? 27.646 -24.653 19.010 1.00 24.32 309 PRO B O 1
ATOM 6972 N N . ALA B 1 310 ? 27.215 -23.438 17.157 1.00 25.38 310 ALA B N 1
ATOM 6973 C CA . ALA B 1 310 ? 28.259 -24.079 16.321 1.00 22.72 310 ALA B CA 1
ATOM 6974 C C . ALA B 1 310 ? 29.654 -23.948 16.924 1.00 28.97 310 ALA B C 1
ATOM 6975 O O . ALA B 1 310 ? 30.533 -24.782 16.677 1.00 30.48 310 ALA B O 1
ATOM 6977 N N . VAL B 1 311 ? 29.845 -22.930 17.755 1.00 28.19 311 VAL B N 1
ATOM 6978 C CA . VAL B 1 311 ? 31.141 -22.693 18.344 1.00 25.38 311 VAL B CA 1
ATOM 6979 C C . VAL B 1 311 ? 31.429 -23.844 19.304 1.00 28.98 311 VAL B C 1
ATOM 6980 O O . VAL B 1 311 ? 32.588 -24.121 19.648 1.00 26.51 311 VAL B O 1
ATOM 6984 N N . LEU B 1 312 ? 30.370 -24.532 19.718 1.00 26.19 312 LEU B N 1
ATOM 6985 C CA . LEU B 1 312 ? 30.524 -25.685 20.610 1.00 35.06 312 LEU B CA 1
ATOM 6986 C C . LEU B 1 312 ? 30.309 -27.006 19.857 1.00 34.74 312 LEU B C 1
ATOM 6987 O O . LEU B 1 312 ? 30.198 -28.058 20.482 1.00 33.52 312 LEU B O 1
ATOM 6992 N N . GLY B 1 313 ? 30.263 -26.938 18.522 1.00 28.16 313 GLY B N 1
ATOM 6993 C CA . GLY B 1 313 ? 30.036 -28.110 17.707 1.00 26.83 313 GLY B CA 1
ATOM 6994 C C . GLY B 1 313 ? 28.610 -28.625 17.839 1.00 31.95 313 GLY B C 1
ATOM 6995 O O . GLY B 1 313 ? 28.336 -29.807 17.571 1.00 27.41 313 GLY B O 1
ATOM 6996 N N . PHE B 1 314 ? 27.685 -27.746 18.226 1.00 28.77 314 PHE B N 1
ATOM 6997 C CA . PHE B 1 314 ? 26.338 -28.226 18.537 1.00 31.25 314 PHE B CA 1
ATOM 6998 C C . PHE B 1 314 ? 25.352 -27.991 17.402 1.00 30.94 314 PHE B C 1
ATOM 6999 O O . PHE B 1 314 ? 24.562 -27.028 17.387 1.00 28.38 314 PHE B O 1
ATOM 7007 N N . THR B 1 315 ? 25.419 -28.933 16.465 1.00 30.79 315 THR B N 1
ATOM 7008 C CA . THR B 1 315 ? 24.491 -29.076 15.352 1.00 33.78 315 THR B CA 1
ATOM 7009 C C . THR B 1 315 ? 23.063 -29.182 15.889 1.00 28.95 315 THR B C 1
ATOM 7010 O O . THR B 1 315 ? 22.871 -29.455 17.074 1.00 27.68 315 THR B O 1
ATOM 7014 N N . PRO B 1 316 ? 22.054 -28.962 15.028 1.00 30.03 316 PRO B N 1
ATOM 7015 C CA . PRO B 1 316 ? 20.676 -29.087 15.520 1.00 31.45 316 PRO B CA 1
ATOM 7016 C C . PRO B 1 316 ? 20.370 -30.473 16.110 1.00 37.51 316 PRO B C 1
ATOM 7017 O O . PRO B 1 316 ? 19.629 -30.560 17.091 1.00 36.13 316 PRO B O 1
ATOM 7021 N N . ASP B 1 317 ? 20.948 -31.533 15.548 1.00 37.93 317 ASP B N 1
ATOM 7022 C CA . ASP B 1 317 ? 20.751 -32.862 16.122 1.00 38.17 317 ASP B CA 1
ATOM 7023 C C . ASP B 1 317 ? 21.300 -32.908 17.542 1.00 35.55 317 ASP B C 1
ATOM 7024 O O . ASP B 1 317 ? 20.586 -33.230 18.485 1.00 36.32 317 ASP B O 1
ATOM 7029 N N . ARG B 1 318 ? 22.572 -32.559 17.698 1.00 33.83 318 ARG B N 1
ATOM 7030 C CA . ARG B 1 318 ? 23.205 -32.636 19.004 1.00 31.59 318 ARG B CA 1
ATOM 7031 C C . ARG B 1 318 ? 22.468 -31.820 20.080 1.00 32.26 318 ARG B C 1
ATOM 7032 O O . ARG B 1 318 ? 22.440 -32.207 21.237 1.00 36.39 318 ARG B O 1
ATOM 7040 N N . ARG B 1 319 ? 21.865 -30.702 19.694 1.00 32.39 319 ARG B N 1
ATOM 7041 C CA . ARG B 1 319 ? 21.046 -29.925 20.613 1.00 31.81 319 ARG B CA 1
ATOM 7042 C C . ARG B 1 319 ? 19.830 -30.730 21.040 1.00 33.83 319 ARG B C 1
ATOM 7043 O O . ARG B 1 319 ? 19.425 -30.679 22.198 1.00 36.20 319 ARG B O 1
ATOM 7051 N N . LYS B 1 320 ? 19.271 -31.479 20.092 1.00 35.03 320 LYS B N 1
ATOM 7052 C CA . LYS B 1 320 ? 18.077 -32.296 20.292 1.00 36.21 320 LYS B CA 1
ATOM 7053 C C . LYS B 1 320 ? 18.405 -33.346 21.346 1.00 34.61 320 LYS B C 1
ATOM 7054 O O . LYS B 1 320 ? 17.657 -33.556 22.291 1.00 35.00 320 LYS B O 1
ATOM 7060 N N . GLU B 1 321 ? 19.550 -33.997 21.149 1.00 35.39 321 GLU B N 1
ATOM 7061 C CA . GLU B 1 321 ? 20.056 -35.026 22.044 1.00 36.51 321 GLU B CA 1
ATOM 7062 C C . GLU B 1 321 ? 20.225 -34.524 23.472 1.00 36.69 321 GLU B C 1
ATOM 7063 O O . GLU B 1 321 ? 19.743 -35.155 24.419 1.00 32.51 321 GLU B O 1
ATOM 7069 N N . ALA B 1 322 ? 20.886 -33.376 23.620 1.00 36.03 322 ALA B N 1
ATOM 7070 C CA . ALA B 1 322 ? 21.204 -32.829 24.945 1.00 30.87 322 ALA B CA 1
ATOM 7071 C C . ALA B 1 322 ? 19.966 -32.324 25.678 1.00 35.82 322 ALA B C 1
ATOM 7072 O O . ALA B 1 322 ? 19.957 -32.270 26.917 1.00 33.18 322 ALA B O 1
ATOM 7074 N N . GLY B 1 323 ? 18.924 -31.958 24.925 1.00 30.85 323 GLY B N 1
ATOM 7075 C CA . GLY B 1 323 ? 17.667 -31.543 25.534 1.00 28.35 323 GLY B CA 1
ATOM 7076 C C . GLY B 1 323 ? 17.755 -30.374 26.511 1.00 37.21 323 GLY B C 1
ATOM 7077 O O . GLY B 1 323 ? 18.151 -29.265 26.134 1.00 38.47 323 GLY B O 1
ATOM 7078 N N . LYS B 1 324 ? 17.364 -30.607 27.764 1.00 35.15 324 LYS B N 1
ATOM 7079 C CA . LYS B 1 324 ? 17.343 -29.555 28.783 1.00 32.13 324 LYS B CA 1
ATOM 7080 C C . LYS B 1 324 ? 18.746 -29.207 29.283 1.00 36.97 324 LYS B C 1
ATOM 7081 O O . LYS B 1 324 ? 18.934 -28.225 30.020 1.00 32.47 324 LYS B O 1
ATOM 7087 N N . GLN B 1 325 ? 19.721 -30.022 28.897 1.00 32.35 325 GLN B N 1
ATOM 7088 C CA . GLN B 1 325 ? 21.087 -29.815 29.338 1.00 34.58 325 GLN B CA 1
ATOM 7089 C C . GLN B 1 325 ? 21.892 -28.949 28.357 1.00 32.91 325 GLN B C 1
ATOM 7090 O O . GLN B 1 325 ? 23.066 -28.680 28.583 1.00 35.43 325 GLN B O 1
ATOM 7096 N N . PHE B 1 326 ? 21.267 -28.504 27.273 1.00 32.02 326 PHE B N 1
ATOM 7097 C CA . PHE B 1 326 ? 21.916 -27.529 26.390 1.00 32.68 326 PHE B CA 1
ATOM 7098 C C . PHE B 1 326 ? 21.042 -26.281 26.351 1.00 29.31 326 PHE B C 1
ATOM 7099 O O . PHE B 1 326 ? 19.850 -26.364 26.062 1.00 32.07 326 PHE B O 1
ATOM 7107 N N . VAL B 1 327 ? 21.625 -25.135 26.680 1.00 26.64 327 VAL B N 1
ATOM 7108 C CA . VAL B 1 327 ? 20.843 -23.907 26.808 1.00 30.84 327 VAL B CA 1
ATOM 7109 C C . VAL B 1 327 ? 21.333 -22.814 25.854 1.00 29.53 327 VAL B C 1
ATOM 7110 O O . VAL B 1 327 ? 22.534 -22.498 25.783 1.00 29.77 327 VAL B O 1
ATOM 7114 N N . ASP B 1 328 ? 20.390 -22.224 25.141 1.00 24.30 328 ASP B N 1
ATOM 7115 C CA . ASP B 1 328 ? 20.672 -21.103 24.263 1.00 25.96 328 ASP B CA 1
ATOM 7116 C C . ASP B 1 328 ? 19.912 -19.889 24.822 1.00 27.99 328 ASP B C 1
ATOM 7117 O O . ASP B 1 328 ? 18.676 -19.926 24.916 1.00 23.09 328 ASP B O 1
ATOM 7122 N N . VAL B 1 329 ? 20.640 -18.853 25.262 1.00 23.67 329 VAL B N 1
ATOM 7123 C CA . VAL B 1 329 ? 19.984 -17.716 25.936 1.00 21.57 329 VAL B CA 1
ATOM 7124 C C . VAL B 1 329 ? 19.696 -16.551 24.999 1.00 27.31 329 VAL B C 1
ATOM 7125 O O . VAL B 1 329 ? 19.290 -15.482 25.462 1.00 27.16 329 VAL B O 1
ATOM 7129 N N . GLY B 1 330 ? 19.872 -16.748 23.696 1.00 27.66 330 GLY B N 1
ATOM 7130 C CA . GLY B 1 330 ? 19.773 -15.641 22.761 1.00 25.60 330 GLY B CA 1
ATOM 7131 C C . GLY B 1 330 ? 21.115 -14.940 22.641 1.00 29.87 330 GLY B C 1
ATOM 7132 O O . GLY B 1 330 ? 22.135 -15.482 23.091 1.00 29.12 330 GLY B O 1
ATOM 7133 N N . ILE B 1 331 ? 21.132 -13.743 22.053 1.00 24.70 331 ILE B N 1
ATOM 7134 C CA . ILE B 1 331 ? 22.389 -13.026 21.898 1.00 28.74 331 ILE B CA 1
ATOM 7135 C C . ILE B 1 331 ? 22.623 -12.156 23.144 1.00 30.86 331 ILE B C 1
ATOM 7136 O O . ILE B 1 331 ? 22.665 -10.914 23.079 1.00 25.55 331 ILE B O 1
ATOM 7141 N N . ALA B 1 332 ? 22.643 -12.825 24.295 1.00 29.34 332 ALA B N 1
ATOM 7142 C CA . ALA B 1 332 ? 22.798 -12.160 25.584 1.00 24.49 332 ALA B CA 1
ATOM 7143 C C . ALA B 1 332 ? 23.991 -12.683 26.368 1.00 26.42 332 ALA B C 1
ATOM 7144 O O . ALA B 1 332 ? 23.846 -13.418 27.345 1.00 21.79 332 ALA B O 1
ATOM 7146 N N . GLU B 1 333 ? 25.170 -12.287 25.917 1.00 23.36 333 GLU B N 1
ATOM 7147 C CA . GLU B 1 333 ? 26.437 -12.659 26.534 1.00 24.47 333 GLU B CA 1
ATOM 7148 C C . GLU B 1 333 ? 26.499 -12.270 28.008 1.00 27.42 333 GLU B C 1
ATOM 7149 O O . GLU B 1 333 ? 26.993 -13.040 28.850 1.00 26.36 333 GLU B O 1
ATOM 7155 N N . GLU B 1 334 ? 25.974 -11.087 28.321 1.00 24.41 334 GLU B N 1
ATOM 7156 C CA . GLU B 1 334 ? 25.962 -10.601 29.689 1.00 26.90 334 GLU B CA 1
ATOM 7157 C C . GLU B 1 334 ? 25.169 -11.543 30.576 1.00 28.07 334 GLU B C 1
ATOM 7158 O O . GLU B 1 334 ? 25.633 -11.930 31.639 1.00 26.23 334 GLU B O 1
ATOM 7164 N N . HIS B 1 335 ? 23.960 -11.892 30.145 1.00 27.00 335 HIS B N 1
ATOM 7165 C CA . HIS B 1 335 ? 23.098 -12.744 30.941 1.00 24.69 335 HIS B CA 1
ATOM 7166 C C . HIS B 1 335 ? 23.698 -14.156 31.067 1.00 23.12 335 HIS B C 1
ATOM 7167 O O . HIS B 1 335 ? 23.653 -14.755 32.142 1.00 23.24 335 HIS B O 1
ATOM 7174 N N . ALA B 1 336 ? 24.290 -14.654 29.983 1.00 22.17 336 ALA B N 1
ATOM 7175 C CA . ALA B 1 336 ? 24.937 -15.970 29.966 1.00 24.83 336 ALA B CA 1
ATOM 7176 C C . ALA B 1 336 ? 25.912 -16.114 31.125 1.00 26.91 336 ALA B C 1
ATOM 7177 O O . ALA B 1 336 ? 26.019 -17.199 31.728 1.00 20.67 336 ALA B O 1
ATOM 7179 N N . VAL B 1 337 ? 26.625 -15.037 31.455 1.00 23.66 337 VAL B N 1
ATOM 7180 C CA . VAL B 1 337 ? 27.584 -15.177 32.536 1.00 30.44 337 VAL B CA 1
ATOM 7181 C C . VAL B 1 337 ? 26.854 -15.276 33.862 1.00 25.89 337 VAL B C 1
ATOM 7182 O O . VAL B 1 337 ? 27.162 -16.165 34.668 1.00 26.11 337 VAL B O 1
ATOM 7186 N N . ALA B 1 338 ? 25.884 -14.393 34.089 1.00 26.13 338 ALA B N 1
ATOM 7187 C CA . ALA B 1 338 ? 25.167 -14.385 35.378 1.00 24.60 338 ALA B CA 1
ATOM 7188 C C . ALA B 1 338 ? 24.352 -15.697 35.594 1.00 26.68 338 ALA B C 1
ATOM 7189 O O . ALA B 1 338 ? 24.289 -16.246 36.700 1.00 24.78 338 ALA B O 1
ATOM 7191 N N . LEU B 1 339 ? 23.762 -16.207 34.520 1.00 23.35 339 LEU B N 1
ATOM 7192 C CA . LEU B 1 339 ? 23.073 -17.484 34.578 1.00 26.27 339 LEU B CA 1
ATOM 7193 C C . LEU B 1 339 ? 24.045 -18.574 35.038 1.00 26.48 339 LEU B C 1
ATOM 7194 O O . LEU B 1 339 ? 23.773 -19.317 36.005 1.00 24.70 339 LEU B O 1
ATOM 7199 N N . ALA B 1 340 ? 25.194 -18.632 34.368 1.00 26.02 340 ALA B N 1
ATOM 7200 C CA . ALA B 1 340 ? 26.230 -19.608 34.694 1.00 21.33 340 ALA B CA 1
ATOM 7201 C C . ALA B 1 340 ? 26.610 -19.509 36.187 1.00 25.71 340 ALA B C 1
ATOM 7202 O O . ALA B 1 340 ? 26.752 -20.532 36.888 1.00 24.46 340 ALA B O 1
ATOM 7204 N N . SER B 1 341 ? 26.715 -18.278 36.687 1.00 25.96 341 SER B N 1
ATOM 7205 C CA . SER B 1 341 ? 27.096 -18.057 38.083 1.00 24.41 341 SER B CA 1
ATOM 7206 C C . SER B 1 341 ? 25.978 -18.546 39.054 1.00 25.59 341 SER B C 1
ATOM 7207 O O . SER B 1 341 ? 26.250 -19.181 40.089 1.00 26.42 341 SER B O 1
ATOM 7210 N N . GLY B 1 342 ? 24.725 -18.282 38.704 1.00 23.04 342 GLY B N 1
ATOM 7211 C CA . GLY B 1 342 ? 23.608 -18.716 39.530 1.00 23.59 342 GLY B CA 1
ATOM 7212 C C . GLY B 1 342 ? 23.420 -20.223 39.526 1.00 23.49 342 GLY B C 1
ATOM 7213 O O . GLY B 1 342 ? 23.086 -20.827 40.556 1.00 20.68 342 GLY B O 1
ATOM 7214 N N . ILE B 1 343 ? 23.644 -20.823 38.358 1.00 22.15 343 ILE B N 1
ATOM 7215 C CA . ILE B 1 343 ? 23.641 -22.258 38.229 1.00 22.17 343 ILE B CA 1
ATOM 7216 C C . ILE B 1 343 ? 24.695 -22.865 39.156 1.00 24.81 343 ILE B C 1
ATOM 7217 O O . ILE B 1 343 ? 24.383 -23.724 39.978 1.00 29.11 343 ILE B O 1
ATOM 7222 N N . ALA B 1 344 ? 25.934 -22.401 39.061 1.00 23.83 344 ALA B N 1
ATOM 7223 C CA . ALA B 1 344 ? 26.982 -22.980 39.883 1.00 24.00 344 ALA B CA 1
ATOM 7224 C C . ALA B 1 344 ? 26.718 -22.730 41.364 1.00 31.25 344 ALA B C 1
ATOM 7225 O O . ALA B 1 344 ? 27.265 -23.442 42.199 1.00 37.11 344 ALA B O 1
ATOM 7227 N N . ALA B 1 345 ? 25.925 -21.707 41.700 1.00 27.71 345 ALA B N 1
ATOM 7228 C CA . ALA B 1 345 ? 25.573 -21.472 43.108 1.00 26.00 345 ALA B CA 1
ATOM 7229 C C . ALA B 1 345 ? 24.477 -22.421 43.615 1.00 25.32 345 ALA B C 1
ATOM 7230 O O . ALA B 1 345 ? 24.263 -22.537 44.821 1.00 27.79 345 ALA B O 1
ATOM 7232 N N . ASN B 1 346 ? 23.753 -23.075 42.719 1.00 26.48 346 ASN B N 1
ATOM 7233 C CA . ASN B 1 346 ? 22.676 -23.955 43.177 1.00 28.45 346 ASN B CA 1
ATOM 7234 C C . ASN B 1 346 ? 22.896 -25.384 42.691 1.00 28.91 346 ASN B C 1
ATOM 7235 O O . ASN B 1 346 ? 21.963 -26.040 42.228 1.00 31.75 346 ASN B O 1
ATOM 7240 N N . GLY B 1 347 ? 24.139 -25.853 42.774 1.00 29.33 347 GLY B N 1
ATOM 7241 C CA . GLY B 1 347 ? 24.432 -27.264 42.569 1.00 31.02 347 GLY B CA 1
ATOM 7242 C C . GLY B 1 347 ? 24.580 -27.727 41.130 1.00 32.43 347 GLY B C 1
ATOM 7243 O O . GLY B 1 347 ? 24.703 -28.929 40.878 1.00 31.32 347 GLY B O 1
ATOM 7244 N N . GLY B 1 348 ? 24.541 -26.787 40.180 1.00 31.97 348 GLY B N 1
ATOM 7245 C CA . GLY B 1 348 ? 24.695 -27.124 38.774 1.00 25.33 348 GLY B CA 1
ATOM 7246 C C . GLY B 1 348 ? 26.151 -27.062 38.359 1.00 28.64 348 GLY B C 1
ATOM 7247 O O . GLY B 1 348 ? 26.990 -26.538 39.092 1.00 26.60 348 GLY B O 1
ATOM 7248 N N . LYS B 1 349 ? 26.457 -27.599 37.186 1.00 27.01 349 LYS B N 1
ATOM 7249 C CA . LYS B 1 349 ? 27.792 -27.459 36.621 1.00 32.20 349 LYS B CA 1
ATOM 7250 C C . LYS B 1 349 ? 27.701 -26.868 35.199 1.00 34.02 349 LYS B C 1
ATOM 7251 O O . LYS B 1 349 ? 27.584 -27.624 34.216 1.00 31.25 349 LYS B O 1
ATOM 7257 N N . PRO B 1 350 ? 27.731 -25.516 35.084 1.00 33.95 350 PRO B N 1
ATOM 7258 C CA . PRO B 1 350 ? 27.563 -24.874 33.774 1.00 25.36 350 PRO B CA 1
ATOM 7259 C C . PRO B 1 350 ? 28.861 -24.752 32.983 1.00 30.05 350 PRO B C 1
ATOM 7260 O O . PRO B 1 350 ? 29.936 -24.486 33.543 1.00 29.78 350 PRO B O 1
ATOM 7264 N N . VAL B 1 351 ? 28.758 -24.933 31.668 1.00 29.34 351 VAL B N 1
ATOM 7265 C CA . VAL B 1 351 ? 29.899 -24.730 30.786 1.00 31.02 351 VAL B CA 1
ATOM 7266 C C . VAL B 1 351 ? 29.454 -23.776 29.679 1.00 27.98 351 VAL B C 1
ATOM 7267 O O . VAL B 1 351 ? 28.685 -24.169 28.807 1.00 28.11 351 VAL B O 1
ATOM 7271 N N . TYR B 1 352 ? 29.901 -22.516 29.746 1.00 31.38 352 TYR B N 1
ATOM 7272 C CA . TYR B 1 352 ? 29.513 -21.473 28.771 1.00 25.38 352 TYR B CA 1
ATOM 7273 C C . TYR B 1 352 ? 30.592 -21.336 27.709 1.00 24.41 352 TYR B C 1
ATOM 7274 O O . TYR B 1 352 ? 31.742 -21.039 28.025 1.00 26.20 352 TYR B O 1
ATOM 7283 N N . GLY B 1 353 ? 30.217 -21.572 26.453 1.00 24.78 353 GLY B N 1
ATOM 7284 C CA . GLY B 1 353 ? 31.143 -21.446 25.345 1.00 23.10 353 GLY B CA 1
ATOM 7285 C C . GLY B 1 353 ? 30.829 -20.215 24.515 1.00 26.35 353 GLY B C 1
ATOM 7286 O O . GLY B 1 353 ? 29.658 -19.952 24.180 1.00 27.00 353 GLY B O 1
ATOM 7287 N N . VAL B 1 354 ? 31.876 -19.486 24.149 1.00 23.60 354 VAL B N 1
ATOM 7288 C CA . VAL B 1 354 ? 31.741 -18.163 23.550 1.00 22.71 354 VAL B CA 1
ATOM 7289 C C . VAL B 1 354 ? 32.961 -17.850 22.661 1.00 27.18 354 VAL B C 1
ATOM 7290 O O . VAL B 1 354 ? 34.069 -18.378 22.907 1.00 26.83 354 VAL B O 1
ATOM 7294 N N . TYR B 1 355 ? 32.774 -17.000 21.643 1.00 25.67 355 TYR B N 1
ATOM 7295 C CA . TYR B 1 355 ? 33.909 -16.492 20.872 1.00 25.85 355 TYR B CA 1
ATOM 7296 C C . TYR B 1 355 ? 34.628 -15.410 21.692 1.00 25.58 355 TYR B C 1
ATOM 7297 O O . TYR B 1 355 ? 34.004 -14.641 22.405 1.00 24.37 355 TYR B O 1
ATOM 7306 N N . SER B 1 356 ? 35.943 -15.360 21.562 1.00 24.69 356 SER B N 1
ATOM 7307 C CA . SER B 1 356 ? 36.744 -14.316 22.138 1.00 23.29 356 SER B CA 1
ATOM 7308 C C . SER B 1 356 ? 36.177 -12.911 21.863 1.00 24.61 356 SER B C 1
ATOM 7309 O O . SER B 1 356 ? 35.981 -12.131 22.798 1.00 22.94 356 SER B O 1
ATOM 7312 N N . THR B 1 357 ? 35.911 -12.592 20.593 1.00 22.99 357 THR B N 1
ATOM 7313 C CA . THR B 1 357 ? 35.487 -11.252 20.218 1.00 23.83 357 THR B CA 1
ATOM 7314 C C . THR B 1 357 ? 34.140 -10.891 20.891 1.00 25.65 357 THR B C 1
ATOM 7315 O O . THR B 1 357 ? 33.918 -9.713 21.221 1.00 21.91 357 THR B O 1
ATOM 7319 N N . PHE B 1 358 ? 33.263 -11.883 21.124 1.00 25.07 358 PHE B N 1
ATOM 7320 C CA . PHE B 1 358 ? 31.938 -11.604 21.706 1.00 23.94 358 PHE B CA 1
ATOM 7321 C C . PHE B 1 358 ? 31.937 -11.561 23.228 1.00 24.27 358 PHE B C 1
ATOM 7322 O O . PHE B 1 358 ? 31.087 -10.889 23.824 1.00 26.06 358 PHE B O 1
ATOM 7330 N N . ILE B 1 359 ? 32.851 -12.282 23.876 1.00 20.58 359 ILE B N 1
ATOM 7331 C CA . ILE B 1 359 ? 32.881 -12.275 25.346 1.00 23.16 359 ILE B CA 1
ATOM 7332 C C . ILE B 1 359 ? 33.254 -10.874 25.886 1.00 23.82 359 ILE B C 1
ATOM 7333 O O . ILE B 1 359 ? 33.087 -10.584 27.079 1.00 20.89 359 ILE B O 1
ATOM 7338 N N . GLN B 1 360 ? 33.733 -10.014 24.986 1.00 23.07 360 GLN B N 1
ATOM 7339 C CA . GLN B 1 360 ? 34.027 -8.615 25.285 1.00 23.50 360 GLN B CA 1
ATOM 7340 C C . GLN B 1 360 ? 32.819 -7.872 25.879 1.00 25.63 360 GLN B C 1
ATOM 7341 O O . GLN B 1 360 ? 32.985 -6.797 26.452 1.00 27.84 360 GLN B O 1
ATOM 7347 N N . ARG B 1 361 ? 31.608 -8.405 25.687 1.00 26.29 361 ARG B N 1
ATOM 7348 C CA . ARG B 1 361 ? 30.392 -7.770 26.198 1.00 22.58 361 ARG B CA 1
ATOM 7349 C C . ARG B 1 361 ? 30.208 -7.904 27.706 1.00 26.87 361 ARG B C 1
ATOM 7350 O O . ARG B 1 361 ? 29.395 -7.187 28.287 1.00 31.05 361 ARG B O 1
ATOM 7358 N N . SER B 1 362 ? 30.936 -8.816 28.345 1.00 23.47 362 SER B N 1
ATOM 7359 C CA . SER B 1 362 ? 30.560 -9.234 29.687 1.00 23.35 362 SER B CA 1
ATOM 7360 C C . SER B 1 362 ? 31.594 -8.958 30.746 1.00 25.85 362 SER B C 1
ATOM 7361 O O . SER B 1 362 ? 31.739 -9.750 31.683 1.00 26.17 362 SER B O 1
ATOM 7364 N N . TYR B 1 363 ? 32.312 -7.852 30.642 1.00 24.79 363 TYR B N 1
ATOM 7365 C CA . TYR B 1 363 ? 33.363 -7.643 31.616 1.00 26.49 363 TYR B CA 1
ATOM 7366 C C . TYR B 1 363 ? 32.764 -7.509 33.031 1.00 23.83 363 TYR B C 1
ATOM 7367 O O . TYR B 1 363 ? 33.229 -8.169 33.965 1.00 25.96 363 TYR B O 1
ATOM 7376 N N . ASP B 1 364 ? 31.755 -6.664 33.191 1.00 20.39 364 ASP B N 1
ATOM 7377 C CA . ASP B 1 364 ? 31.197 -6.408 34.525 1.00 24.67 364 ASP B CA 1
ATOM 7378 C C . ASP B 1 364 ? 30.516 -7.666 35.082 1.00 26.13 364 ASP B C 1
ATOM 7379 O O . ASP B 1 364 ? 30.458 -7.886 36.299 1.00 23.72 364 ASP B O 1
ATOM 7384 N N . GLN B 1 365 ? 29.980 -8.488 34.192 1.00 25.02 365 GLN B N 1
ATOM 7385 C CA . GLN B 1 365 ? 29.291 -9.682 34.654 1.00 26.22 365 GLN B CA 1
ATOM 7386 C C . GLN B 1 365 ? 30.331 -10.721 35.091 1.00 23.07 365 GLN B C 1
ATOM 7387 O O . GLN B 1 365 ? 30.179 -11.366 36.135 1.00 21.89 365 GLN B O 1
ATOM 7393 N N . LEU B 1 366 ? 31.402 -10.854 34.317 1.00 23.97 366 LEU B N 1
ATOM 7394 C CA . LEU B 1 366 ? 32.530 -11.687 34.734 1.00 23.28 366 LEU B CA 1
ATOM 7395 C C . LEU B 1 366 ? 33.044 -11.229 36.104 1.00 24.31 366 LEU B C 1
ATOM 7396 O O . LEU B 1 366 ? 33.251 -12.034 37.028 1.00 25.15 366 LEU B O 1
ATOM 7401 N N . SER B 1 367 ? 33.211 -9.923 36.242 1.00 23.88 367 SER B N 1
ATOM 7402 C CA . SER B 1 367 ? 33.822 -9.378 37.437 1.00 25.85 367 SER B CA 1
ATOM 7403 C C . SER B 1 367 ? 32.912 -9.526 38.664 1.00 31.06 367 SER B C 1
ATOM 7404 O O . SER B 1 367 ? 33.339 -10.062 39.694 1.00 28.12 367 SER B O 1
ATOM 7407 N N . GLN B 1 368 ? 31.644 -9.114 38.519 1.00 28.63 368 GLN B N 1
ATOM 7408 C CA . GLN B 1 368 ? 30.718 -8.988 39.644 1.00 25.27 368 GLN B CA 1
ATOM 7409 C C . GLN B 1 368 ? 29.751 -10.130 39.908 1.00 28.35 368 GLN B C 1
ATOM 7410 O O . GLN B 1 368 ? 29.602 -10.597 41.049 1.00 32.20 368 GLN B O 1
ATOM 7416 N N . ASP B 1 369 ? 29.080 -10.567 38.854 1.00 26.90 369 ASP B N 1
ATOM 7417 C CA . ASP B 1 369 ? 28.197 -11.718 38.923 1.00 25.56 369 ASP B CA 1
ATOM 7418 C C . ASP B 1 369 ? 28.955 -13.008 39.213 1.00 24.71 369 ASP B C 1
ATOM 7419 O O . ASP B 1 369 ? 28.512 -13.839 39.997 1.00 26.10 369 ASP B O 1
ATOM 7424 N N . LEU B 1 370 ? 30.104 -13.154 38.570 1.00 23.77 370 LEU B N 1
ATOM 7425 C CA . LEU B 1 370 ? 30.872 -14.383 38.629 1.00 26.32 370 LEU B CA 1
ATOM 7426 C C . LEU B 1 370 ? 32.005 -14.305 39.627 1.00 27.14 370 LEU B C 1
ATOM 7427 O O . LEU B 1 370 ? 32.011 -15.049 40.604 1.00 27.47 370 LEU B O 1
ATOM 7432 N N . CYS B 1 371 ? 32.964 -13.406 39.408 1.00 23.57 371 CYS B N 1
ATOM 7433 C CA . CYS B 1 371 ? 34.197 -13.495 40.193 1.00 26.75 371 CYS B CA 1
ATOM 7434 C C . CYS B 1 371 ? 34.122 -12.956 41.640 1.00 31.08 371 CYS B C 1
ATOM 7435 O O . CYS B 1 371 ? 34.770 -13.520 42.542 1.00 28.29 371 CYS B O 1
ATOM 7438 N N . ILE B 1 372 ? 33.361 -11.889 41.880 1.00 27.03 372 ILE B N 1
ATOM 7439 C CA . ILE B 1 372 ? 33.167 -11.425 43.263 1.00 28.82 372 ILE B CA 1
ATOM 7440 C C . ILE B 1 372 ? 32.619 -12.577 44.148 1.00 25.86 372 ILE B C 1
ATOM 7441 O O . ILE B 1 372 ? 33.020 -12.741 45.296 1.00 26.85 372 ILE B O 1
ATOM 7446 N N . ASN B 1 373 ? 31.716 -13.385 43.611 1.00 26.66 373 ASN B N 1
ATOM 7447 C CA . ASN B 1 373 ? 31.175 -14.494 44.386 1.00 27.84 373 ASN B CA 1
ATOM 7448 C C . ASN B 1 373 ? 32.048 -15.751 44.307 1.00 26.67 373 ASN B C 1
ATOM 7449 O O . ASN B 1 373 ? 31.812 -16.706 45.030 1.00 26.09 373 ASN B O 1
ATOM 7454 N N . ASN B 1 374 ? 33.045 -15.745 43.426 1.00 30.45 374 ASN B N 1
ATOM 7455 C CA . ASN B 1 374 ? 33.980 -16.863 43.285 1.00 26.76 374 ASN B CA 1
ATOM 7456 C C . ASN B 1 374 ? 33.299 -18.163 42.866 1.00 27.93 374 ASN B C 1
ATOM 7457 O O . ASN B 1 374 ? 33.844 -19.232 43.120 1.00 28.28 374 ASN B O 1
ATOM 7462 N N . ASN B 1 375 ? 32.162 -18.082 42.172 1.00 25.43 375 ASN B N 1
ATOM 7463 C CA . ASN B 1 375 ? 31.436 -19.293 41.778 1.00 28.51 375 ASN B CA 1
ATOM 7464 C C . ASN B 1 375 ? 32.152 -20.066 40.665 1.00 30.61 375 ASN B C 1
ATOM 7465 O O . ASN B 1 375 ? 32.684 -19.476 39.736 1.00 28.11 375 ASN B O 1
ATOM 7470 N N . PRO B 1 376 ? 32.176 -21.406 40.787 1.00 28.49 376 PRO B N 1
ATOM 7471 C CA . PRO B 1 376 ? 32.879 -22.296 39.867 1.00 29.62 376 PRO B CA 1
ATOM 7472 C C . PRO B 1 376 ? 32.141 -22.565 38.575 1.00 29.42 376 PRO B C 1
ATOM 7473 O O . PRO B 1 376 ? 31.913 -23.729 38.230 1.00 28.16 376 PRO B O 1
ATOM 7477 N N . ALA B 1 377 ? 31.815 -21.516 37.838 1.00 30.32 377 ALA B N 1
ATOM 7478 C CA . ALA B 1 377 ? 31.302 -21.717 36.488 1.00 28.20 377 ALA B CA 1
ATOM 7479 C C . ALA B 1 377 ? 32.482 -21.919 35.555 1.00 27.86 377 ALA B C 1
ATOM 7480 O O . ALA B 1 377 ? 33.597 -21.445 35.830 1.00 25.70 377 ALA B O 1
ATOM 7482 N N . VAL B 1 378 ? 32.251 -22.641 34.464 1.00 26.47 378 VAL B N 1
ATOM 7483 C CA . VAL B 1 378 ? 33.309 -22.854 33.491 1.00 26.50 378 VAL B CA 1
ATOM 7484 C C . VAL B 1 378 ? 33.040 -22.054 32.215 1.00 26.17 378 VAL B C 1
ATOM 7485 O O . VAL B 1 378 ? 31.928 -22.054 31.671 1.00 27.85 378 VAL B O 1
ATOM 7489 N N . LEU B 1 379 ? 34.072 -21.353 31.760 1.00 27.81 379 LEU B N 1
ATOM 7490 C CA . LEU B 1 379 ? 33.996 -20.536 30.556 1.00 27.60 379 LEU B CA 1
ATOM 7491 C C . LEU B 1 379 ? 34.918 -21.103 29.490 1.00 27.02 379 LEU B C 1
ATOM 7492 O O . LEU B 1 379 ? 36.108 -21.275 29.747 1.00 26.87 379 LEU B O 1
ATOM 7497 N N . LEU B 1 380 ? 34.390 -21.370 28.298 1.00 20.81 380 LEU B N 1
ATOM 7498 C CA . LEU B 1 380 ? 35.233 -21.795 27.195 1.00 24.86 380 LEU B CA 1
ATOM 7499 C C . LEU B 1 380 ? 35.316 -20.691 26.162 1.00 28.68 380 LEU B C 1
ATOM 7500 O O . LEU B 1 380 ? 34.291 -20.320 25.567 1.00 27.66 380 LEU B O 1
ATOM 7505 N N . VAL B 1 381 ? 36.533 -20.188 25.925 1.00 24.72 381 VAL B N 1
ATOM 7506 C CA . VAL B 1 381 ? 36.722 -19.033 25.040 1.00 25.67 381 VAL B CA 1
ATOM 7507 C C . VAL B 1 381 ? 37.401 -19.447 23.751 1.00 27.18 381 VAL B C 1
ATOM 7508 O O . VAL B 1 381 ? 38.577 -19.807 23.739 1.00 33.40 381 VAL B O 1
ATOM 7512 N N . PHE B 1 382 ? 36.669 -19.362 22.650 1.00 25.26 382 PHE B N 1
ATOM 7513 C CA . PHE B 1 382 ? 37.151 -19.906 21.395 1.00 28.44 382 PHE B CA 1
ATOM 7514 C C . PHE B 1 382 ? 37.804 -18.853 20.489 1.00 32.43 382 PHE B C 1
ATOM 7515 O O . PHE B 1 382 ? 37.529 -17.656 20.611 1.00 26.18 382 PHE B O 1
ATOM 7523 N N . TRP B 1 383 ? 38.688 -19.328 19.608 1.00 29.96 383 TRP B N 1
ATOM 7524 C CA . TRP B 1 383 ? 39.187 -18.577 18.461 1.00 29.75 383 TRP B CA 1
ATOM 7525 C C . TRP B 1 383 ? 40.107 -17.414 18.814 1.00 29.22 383 TRP B C 1
ATOM 7526 O O . TRP B 1 383 ? 40.281 -16.492 18.019 1.00 25.14 383 TRP B O 1
ATOM 7537 N N . GLY B 1 384 ? 40.715 -17.483 19.991 1.00 28.59 384 GLY B N 1
ATOM 7538 C CA . GLY B 1 384 ? 41.623 -16.446 20.446 1.00 30.95 384 GLY B CA 1
ATOM 7539 C C . GLY B 1 384 ? 42.937 -16.573 19.726 1.00 29.27 384 GLY B C 1
ATOM 7540 O O . GLY B 1 384 ? 43.719 -17.493 19.987 1.00 26.95 384 GLY B O 1
ATOM 7541 N N . THR B 1 385 ? 43.172 -15.652 18.799 1.00 28.40 385 THR B N 1
ATOM 7542 C CA . THR B 1 385 ? 44.354 -15.738 17.963 1.00 29.15 385 THR B CA 1
ATOM 7543 C C . THR B 1 385 ? 44.539 -14.483 17.106 1.00 32.35 385 THR B C 1
ATOM 7544 O O . THR B 1 385 ? 43.625 -13.657 16.940 1.00 31.78 385 THR B O 1
ATOM 7548 N N . LEU B 1 386 ? 45.751 -14.322 16.605 1.00 27.83 386 LEU B N 1
ATOM 7549 C CA . LEU B 1 386 ? 46.056 -13.261 15.658 1.00 30.50 386 LEU B CA 1
ATOM 7550 C C . LEU B 1 386 ? 45.950 -13.747 14.217 1.00 30.84 386 LEU B C 1
ATOM 7551 O O . LEU B 1 386 ? 46.175 -12.968 13.291 1.00 31.72 386 LEU B O 1
ATOM 7556 N N . SER B 1 387 ? 45.669 -15.043 14.040 1.00 33.50 387 SER B N 1
ATOM 7557 C CA . SER B 1 387 ? 45.617 -15.678 12.712 1.00 32.66 387 SER B CA 1
ATOM 7558 C C . SER B 1 387 ? 44.300 -16.364 12.428 1.00 35.19 387 SER B C 1
ATOM 7559 O O . SER B 1 387 ? 44.286 -17.537 12.054 1.00 44.24 387 SER B O 1
ATOM 7562 N N . GLY B 1 388 ? 43.192 -15.665 12.609 1.00 33.05 388 GLY B N 1
ATOM 7563 C CA . GLY B 1 388 ? 41.902 -16.274 12.363 1.00 30.44 388 GLY B CA 1
ATOM 7564 C C . GLY B 1 388 ? 40.993 -15.311 11.657 1.00 33.61 388 GLY B C 1
ATOM 7565 O O . GLY B 1 388 ? 41.338 -14.787 10.595 1.00 37.43 388 GLY B O 1
ATOM 7566 N N . MET B 1 389 ? 39.836 -15.053 12.251 1.00 32.10 389 MET B N 1
ATOM 7567 C CA . MET B 1 389 ? 38.948 -14.031 11.714 1.00 36.13 389 MET B CA 1
ATOM 7568 C C . MET B 1 389 ? 39.711 -12.709 11.648 1.00 35.60 389 MET B C 1
ATOM 7569 O O . MET B 1 389 ? 40.337 -12.301 12.633 1.00 32.36 389 MET B O 1
ATOM 7574 N N . ASN B 1 390 ? 39.697 -12.056 10.485 1.00 35.63 390 ASN B N 1
ATOM 7575 C CA . ASN B 1 390 ? 40.572 -10.902 10.308 1.00 35.62 390 ASN B CA 1
ATOM 7576 C C . ASN B 1 390 ? 39.904 -9.614 9.853 1.00 35.37 390 ASN B C 1
ATOM 7577 O O . ASN B 1 390 ? 40.615 -8.679 9.471 1.00 34.55 390 ASN B O 1
ATOM 7582 N N . ASP B 1 391 ? 38.575 -9.526 9.927 1.00 28.86 391 ASP B N 1
ATOM 7583 C CA . ASP B 1 391 ? 37.939 -8.218 9.753 1.00 28.99 391 ASP B CA 1
ATOM 7584 C C . ASP B 1 391 ? 37.902 -7.501 11.117 1.00 29.86 391 ASP B C 1
ATOM 7585 O O . ASP B 1 391 ? 37.868 -8.149 12.165 1.00 26.40 391 ASP B O 1
ATOM 7590 N N . VAL B 1 392 ? 37.924 -6.166 11.099 1.00 25.93 392 VAL B N 1
ATOM 7591 C CA . VAL B 1 392 ? 38.199 -5.398 12.314 1.00 25.66 392 VAL B CA 1
ATOM 7592 C C . VAL B 1 392 ? 37.227 -5.674 13.486 1.00 25.29 392 VAL B C 1
ATOM 7593 O O . VAL B 1 392 ? 37.663 -5.729 14.640 1.00 19.66 392 VAL B O 1
ATOM 7597 N N . THR B 1 393 ? 35.931 -5.860 13.192 1.00 26.61 393 THR B N 1
ATOM 7598 C CA . THR B 1 393 ? 34.917 -6.011 14.235 1.00 22.66 393 THR B CA 1
ATOM 7599 C C . THR B 1 393 ? 34.941 -7.404 14.848 1.00 25.53 393 THR B C 1
ATOM 7600 O O . THR B 1 393 ? 34.384 -7.605 15.909 1.00 28.30 393 THR B O 1
ATOM 7604 N N . HIS B 1 394 ? 35.586 -8.364 14.202 1.00 26.19 394 HIS B N 1
ATOM 7605 C CA . HIS B 1 394 ? 35.615 -9.715 14.752 1.00 30.32 394 HIS B CA 1
ATOM 7606 C C . HIS B 1 394 ? 37.010 -10.192 15.184 1.00 29.24 394 HIS B C 1
ATOM 7607 O O . HIS B 1 394 ? 37.251 -11.406 15.282 1.00 27.62 394 HIS B O 1
ATOM 7614 N N . LEU B 1 395 ? 37.889 -9.234 15.499 1.00 31.44 395 LEU B N 1
ATOM 7615 C CA . LEU B 1 395 ? 39.272 -9.492 15.941 1.00 28.33 395 LEU B CA 1
ATOM 7616 C C . LEU B 1 395 ? 39.321 -10.120 17.345 1.00 29.86 395 LEU B C 1
ATOM 7617 O O . LEU B 1 395 ? 38.944 -9.507 18.357 1.00 28.96 395 LEU B O 1
ATOM 7622 N N . CYS B 1 396 ? 39.781 -11.353 17.416 1.00 29.20 396 CYS B N 1
ATOM 7623 C CA . CYS B 1 396 ? 39.828 -12.033 18.699 1.00 28.80 396 CYS B CA 1
ATOM 7624 C C . CYS B 1 396 ? 41.146 -11.763 19.426 1.00 28.93 396 CYS B C 1
ATOM 7625 O O . CYS B 1 396 ? 41.830 -12.706 19.819 1.00 30.38 396 CYS B O 1
ATOM 7628 N N . PHE B 1 397 ? 41.503 -10.489 19.600 1.00 27.27 397 PHE B N 1
ATOM 7629 C CA . PHE B 1 397 ? 42.846 -10.135 20.093 1.00 29.24 397 PHE B CA 1
ATOM 7630 C C . PHE B 1 397 ? 42.905 -9.885 21.595 1.00 23.75 397 PHE B C 1
ATOM 7631 O O . PHE B 1 397 ? 43.987 -9.837 22.173 1.00 22.17 397 PHE B O 1
ATOM 7639 N N . PHE B 1 398 ? 41.745 -9.698 22.211 1.00 21.64 398 PHE B N 1
ATOM 7640 C CA . PHE B 1 398 ? 41.694 -8.996 23.490 1.00 27.54 398 PHE B CA 1
ATOM 7641 C C . PHE B 1 398 ? 41.176 -9.818 24.679 1.00 23.91 398 PHE B C 1
ATOM 7642 O O . PHE B 1 398 ? 40.958 -9.257 25.754 1.00 25.40 398 PHE B O 1
ATOM 7650 N N . ASP B 1 399 ? 40.963 -11.116 24.520 1.00 21.71 399 ASP B N 1
ATOM 7651 C CA . ASP B 1 399 ? 40.352 -11.881 25.619 1.00 25.35 399 ASP B CA 1
ATOM 7652 C C . ASP B 1 399 ? 41.280 -12.012 26.848 1.00 23.66 399 ASP B C 1
ATOM 7653 O O . ASP B 1 399 ? 40.829 -12.013 27.996 1.00 23.88 399 ASP B O 1
ATOM 7658 N N . ILE B 1 400 ? 42.582 -12.098 26.603 1.00 24.49 400 ILE B N 1
ATOM 7659 C CA . ILE B 1 400 ? 43.547 -12.114 27.683 1.00 20.14 400 ILE B CA 1
ATOM 7660 C C . ILE B 1 400 ? 43.509 -10.789 28.453 1.00 21.79 400 ILE B C 1
ATOM 7661 O O . ILE B 1 400 ? 43.318 -10.806 29.661 1.00 23.70 400 ILE B O 1
ATOM 7666 N N . PRO B 1 401 ? 43.625 -9.621 27.780 1.00 24.64 401 PRO B N 1
ATOM 7667 C CA . PRO B 1 401 ? 43.546 -8.424 28.645 1.00 20.71 401 PRO B CA 1
ATOM 7668 C C . PRO B 1 401 ? 42.161 -8.169 29.245 1.00 22.92 401 PRO B C 1
ATOM 7669 O O . PRO B 1 401 ? 42.044 -7.612 30.342 1.00 18.12 401 PRO B O 1
ATOM 7673 N N . LEU B 1 402 ? 41.122 -8.632 28.565 1.00 20.99 402 LEU B N 1
ATOM 7674 C CA . LEU B 1 402 ? 39.776 -8.478 29.087 1.00 22.15 402 LEU B CA 1
ATOM 7675 C C . LEU B 1 402 ? 39.563 -9.275 30.389 1.00 27.61 402 LEU B C 1
ATOM 7676 O O . LEU B 1 402 ? 39.012 -8.733 31.362 1.00 22.50 402 LEU B O 1
ATOM 7681 N N . ILE B 1 403 ? 40.034 -10.533 30.403 1.00 23.30 403 ILE B N 1
ATOM 7682 C CA . ILE B 1 403 ? 39.684 -11.524 31.427 1.00 23.43 403 ILE B CA 1
ATOM 7683 C C . ILE B 1 403 ? 40.757 -11.756 32.518 1.00 28.26 403 ILE B C 1
ATOM 7684 O O . ILE B 1 403 ? 40.429 -12.036 33.688 1.00 22.69 403 ILE B O 1
ATOM 7689 N N . SER B 1 404 ? 42.037 -11.678 32.138 1.00 22.04 404 SER B N 1
ATOM 7690 C CA . SER B 1 404 ? 43.065 -12.233 33.006 1.00 26.23 404 SER B CA 1
ATOM 7691 C C . SER B 1 404 ? 43.399 -11.307 34.158 1.00 27.76 404 SER B C 1
ATOM 7692 O O . SER B 1 404 ? 44.099 -11.700 35.081 1.00 26.86 404 SER B O 1
ATOM 7695 N N . ASN B 1 405 ? 42.860 -10.092 34.128 1.00 27.65 405 ASN B N 1
ATOM 7696 C CA . ASN B 1 405 ? 43.173 -9.113 35.163 1.00 27.14 405 ASN B CA 1
ATOM 7697 C C . ASN B 1 405 ? 41.991 -8.935 36.111 1.00 25.33 405 ASN B C 1
ATOM 7698 O O . ASN B 1 405 ? 41.962 -8.023 36.942 1.00 25.77 405 ASN B O 1
ATOM 7703 N N . ILE B 1 406 ? 40.999 -9.801 35.975 1.00 24.22 406 ILE B N 1
ATOM 7704 C CA . ILE B 1 406 ? 39.915 -9.820 36.935 1.00 25.78 406 ILE B CA 1
ATOM 7705 C C . ILE B 1 406 ? 40.350 -10.672 38.103 1.00 26.70 406 ILE B C 1
ATOM 7706 O O . ILE B 1 406 ? 40.780 -11.806 37.893 1.00 32.19 406 ILE B O 1
ATOM 7711 N N . PRO B 1 407 ? 40.236 -10.145 39.335 1.00 22.91 407 PRO B N 1
ATOM 7712 C CA . PRO B 1 407 ? 40.589 -10.903 40.545 1.00 30.50 407 PRO B CA 1
ATOM 7713 C C . PRO B 1 407 ? 39.749 -12.170 40.711 1.00 27.18 407 PRO B C 1
ATOM 7714 O O . PRO B 1 407 ? 38.565 -12.146 40.365 1.00 24.28 407 PRO B O 1
ATOM 7718 N N . ASN B 1 408 ? 40.356 -13.216 41.270 1.00 24.94 408 ASN B N 1
ATOM 7719 C CA . ASN B 1 408 ? 39.732 -14.532 41.520 1.00 25.88 408 ASN B CA 1
ATOM 7720 C C . ASN B 1 408 ? 39.633 -15.418 40.265 1.00 29.96 408 ASN B C 1
ATOM 7721 O O . ASN B 1 408 ? 39.553 -16.639 40.401 1.00 29.90 408 ASN B O 1
ATOM 7726 N N . MET B 1 409 ? 39.672 -14.831 39.064 1.00 28.53 409 MET B N 1
ATOM 7727 C CA . MET B 1 409 ? 39.589 -15.617 37.820 1.00 28.34 409 MET B CA 1
ATOM 7728 C C . MET B 1 409 ? 40.769 -16.584 37.647 1.00 29.06 409 MET B C 1
ATOM 7729 O O . MET B 1 409 ? 41.942 -16.208 37.802 1.00 32.50 409 MET B O 1
ATOM 7734 N N . VAL B 1 410 ? 40.463 -17.827 37.303 1.00 27.94 410 VAL B N 1
ATOM 7735 C CA . VAL B 1 410 ? 41.493 -18.754 36.847 1.00 27.46 410 VAL B CA 1
ATOM 7736 C C . VAL B 1 410 ? 41.317 -18.896 35.323 1.00 26.97 410 VAL B C 1
ATOM 7737 O O . VAL B 1 410 ? 40.278 -19.374 34.846 1.00 26.80 410 VAL B O 1
ATOM 7741 N N . TYR B 1 411 ? 42.305 -18.428 34.556 1.00 27.11 411 TYR B N 1
ATOM 7742 C CA . TYR B 1 411 ? 42.234 -18.509 33.091 1.00 25.53 411 TYR B CA 1
ATOM 7743 C C . TYR B 1 411 ? 43.372 -19.366 32.550 1.00 25.51 411 TYR B C 1
ATOM 7744 O O . TYR B 1 411 ? 44.548 -18.991 32.692 1.00 27.21 411 TYR B O 1
ATOM 7753 N N . LEU B 1 412 ? 43.022 -20.500 31.936 1.00 19.26 412 LEU B N 1
ATOM 7754 C CA . LEU B 1 412 ? 44.008 -21.495 31.487 1.00 25.90 412 LEU B CA 1
ATOM 7755 C C . LEU B 1 412 ? 44.257 -21.508 29.972 1.00 31.48 412 LEU B C 1
ATOM 7756 O O . LEU B 1 412 ? 43.332 -21.324 29.158 1.00 28.22 412 LEU B O 1
ATOM 7761 N N . ALA B 1 413 ? 45.511 -21.771 29.604 1.00 29.65 413 ALA B N 1
ATOM 7762 C CA . ALA B 1 413 ? 45.917 -21.831 28.206 1.00 27.74 413 ALA B CA 1
ATOM 7763 C C . ALA B 1 413 ? 46.499 -23.195 27.815 1.00 28.81 413 ALA B C 1
ATOM 7764 O O . ALA B 1 413 ? 47.718 -23.400 27.876 1.00 31.83 413 ALA B O 1
ATOM 7766 N N . PRO B 1 414 ? 45.629 -24.133 27.401 1.00 27.97 414 PRO B N 1
ATOM 7767 C CA . PRO B 1 414 ? 46.100 -25.437 26.897 1.00 34.20 414 PRO B CA 1
ATOM 7768 C C . PRO B 1 414 ? 46.897 -25.318 25.597 1.00 34.17 414 PRO B C 1
ATOM 7769 O O . PRO B 1 414 ? 46.659 -24.406 24.819 1.00 32.66 414 PRO B O 1
ATOM 7773 N N . THR B 1 415 ? 47.815 -26.247 25.364 1.00 36.66 415 THR B N 1
ATOM 7774 C CA . THR B 1 415 ? 48.660 -26.192 24.188 1.00 34.23 415 THR B CA 1
ATOM 7775 C C . THR B 1 415 ? 48.321 -27.354 23.265 1.00 35.05 415 THR B C 1
ATOM 7776 O O . THR B 1 415 ? 48.556 -27.281 22.073 1.00 33.13 415 THR B O 1
ATOM 7780 N N . CYS B 1 416 ? 47.761 -28.427 23.816 1.00 38.50 416 CYS B N 1
ATOM 7781 C CA . CYS B 1 416 ? 47.393 -29.580 22.994 1.00 37.39 416 CYS B CA 1
ATOM 7782 C C . CYS B 1 416 ? 46.133 -30.260 23.519 1.00 36.12 416 CYS B C 1
ATOM 7783 O O . CYS B 1 416 ? 45.631 -29.924 24.599 1.00 36.30 416 CYS B O 1
ATOM 7786 N N . LYS B 1 417 ? 45.637 -31.222 22.744 1.00 39.03 417 LYS B N 1
ATOM 7787 C CA . LYS B 1 417 ? 44.283 -31.748 22.906 1.00 34.19 417 LYS B CA 1
ATOM 7788 C C . LYS B 1 417 ? 44.019 -32.486 24.223 1.00 36.54 417 LYS B C 1
ATOM 7789 O O . LYS B 1 417 ? 43.009 -32.232 24.885 1.00 35.58 417 LYS B O 1
ATOM 7795 N N . GLU B 1 418 ? 44.906 -33.396 24.611 1.00 34.99 418 GLU B N 1
ATOM 7796 C CA . GLU B 1 418 ? 44.679 -34.169 25.832 1.00 36.51 418 GLU B CA 1
ATOM 7797 C C . GLU B 1 418 ? 44.791 -33.233 27.030 1.00 36.89 418 GLU B C 1
ATOM 7798 O O . GLU B 1 418 ? 44.053 -33.351 28.009 1.00 39.35 418 GLU B O 1
ATOM 7804 N N . GLU B 1 419 ? 45.703 -32.280 26.935 1.00 32.61 419 GLU B N 1
ATOM 7805 C CA . GLU B 1 419 ? 45.832 -31.266 27.961 1.00 35.21 419 GLU B CA 1
ATOM 7806 C C . GLU B 1 419 ? 44.550 -30.421 28.083 1.00 35.32 419 GLU B C 1
ATOM 7807 O O . GLU B 1 419 ? 44.089 -30.151 29.196 1.00 34.47 419 GLU B O 1
ATOM 7813 N N . TYR B 1 420 ? 43.994 -29.997 26.950 1.00 29.64 420 TYR B N 1
ATOM 7814 C CA . TYR B 1 420 ? 42.729 -29.248 26.939 1.00 31.46 420 TYR B CA 1
ATOM 7815 C C . TYR B 1 420 ? 41.630 -29.993 27.694 1.00 28.39 420 TYR B C 1
ATOM 7816 O O . TYR B 1 420 ? 41.003 -29.435 28.593 1.00 28.39 420 TYR B O 1
ATOM 7825 N N . LEU B 1 421 ? 41.416 -31.259 27.351 1.00 34.01 421 LEU B N 1
ATOM 7826 C CA . LEU B 1 421 ? 40.296 -32.016 27.918 1.00 31.47 421 LEU B CA 1
ATOM 7827 C C . LEU B 1 421 ? 40.527 -32.317 29.385 1.00 32.46 421 LEU B C 1
ATOM 7828 O O . LEU B 1 421 ? 39.577 -32.399 30.164 1.00 29.71 421 LEU B O 1
ATOM 7833 N N . ALA B 1 422 ? 41.798 -32.443 29.757 1.00 30.27 422 ALA B N 1
ATOM 7834 C CA . ALA B 1 422 ? 42.181 -32.705 31.131 1.00 26.40 422 ALA B CA 1
ATOM 7835 C C . ALA B 1 422 ? 41.916 -31.448 31.957 1.00 37.26 422 ALA B C 1
ATOM 7836 O O . ALA B 1 422 ? 41.503 -31.506 33.125 1.00 31.98 422 ALA B O 1
ATOM 7838 N N . MET B 1 423 ? 42.173 -30.300 31.340 1.00 35.03 423 MET B N 1
ATOM 7839 C CA . MET B 1 423 ? 41.906 -29.030 31.985 1.00 29.82 423 MET B CA 1
ATOM 7840 C C . MET B 1 423 ? 40.399 -28.816 32.160 1.00 32.70 423 MET B C 1
ATOM 7841 O O . MET B 1 423 ? 39.958 -28.334 33.195 1.00 34.74 423 MET B O 1
ATOM 7846 N N . LEU B 1 424 ? 39.610 -29.192 31.156 1.00 30.85 424 LEU B N 1
ATOM 7847 C CA . LEU B 1 424 ? 38.163 -29.029 31.216 1.00 28.81 424 LEU B CA 1
ATOM 7848 C C . LEU B 1 424 ? 37.525 -30.017 32.197 1.00 33.41 424 LEU B C 1
ATOM 7849 O O . LEU B 1 424 ? 36.526 -29.715 32.855 1.00 33.09 424 LEU B O 1
ATOM 7854 N N . GLU B 1 425 ? 38.081 -31.216 32.268 1.00 34.13 425 GLU B N 1
ATOM 7855 C CA . GLU B 1 425 ? 37.579 -32.206 33.212 1.00 35.01 425 GLU B CA 1
ATOM 7856 C C . GLU B 1 425 ? 37.758 -31.712 34.645 1.00 32.74 425 GLU B C 1
ATOM 7857 O O . GLU B 1 425 ? 36.838 -31.800 35.458 1.00 35.12 425 GLU B O 1
ATOM 7863 N N . TRP B 1 426 ? 38.938 -31.182 34.939 1.00 30.30 426 TRP B N 1
ATOM 7864 C CA . TRP B 1 426 ? 39.247 -30.670 36.264 1.00 32.40 426 TRP B CA 1
ATOM 7865 C C . TRP B 1 426 ? 38.370 -29.489 36.659 1.00 33.33 426 TRP B C 1
ATOM 7866 O O . TRP B 1 426 ? 37.896 -29.410 37.796 1.00 31.04 426 TRP B O 1
ATOM 7877 N N . SER B 1 427 ? 38.187 -28.576 35.705 1.00 34.22 427 SER B N 1
ATOM 7878 C CA . SER B 1 427 ? 37.281 -27.428 35.817 1.00 32.09 427 SER B CA 1
ATOM 7879 C C . SER B 1 427 ? 35.892 -27.832 36.279 1.00 30.09 427 SER B C 1
ATOM 7880 O O . SER B 1 427 ? 35.305 -27.194 37.145 1.00 28.03 427 SER B O 1
ATOM 7883 N N . ILE B 1 428 ? 35.347 -28.864 35.649 1.00 28.87 428 ILE B N 1
ATOM 7884 C CA . ILE B 1 428 ? 34.020 -29.325 35.999 1.00 30.40 428 ILE B CA 1
ATOM 7885 C C . ILE B 1 428 ? 34.055 -29.942 37.400 1.00 36.99 428 ILE B C 1
ATOM 7886 O O . ILE B 1 428 ? 33.079 -29.838 38.144 1.00 35.12 428 ILE B O 1
ATOM 7891 N N . ARG B 1 429 ? 35.182 -30.555 37.781 1.00 30.10 429 ARG B N 1
ATOM 7892 C CA . ARG B 1 429 ? 35.214 -31.299 39.037 1.00 30.71 429 ARG B CA 1
ATOM 7893 C C . ARG B 1 429 ? 35.485 -30.387 40.239 1.00 35.95 429 ARG B C 1
ATOM 7894 O O . ARG B 1 429 ? 34.969 -30.627 41.327 1.00 34.36 429 ARG B O 1
ATOM 7902 N N . GLN B 1 430 ? 36.296 -29.350 40.058 1.00 29.73 430 GLN B N 1
ATOM 7903 C CA . GLN B 1 430 ? 36.638 -28.505 41.191 1.00 28.09 430 GLN B CA 1
ATOM 7904 C C . GLN B 1 430 ? 35.427 -27.680 41.598 1.00 30.69 430 GLN B C 1
ATOM 7905 O O . GLN B 1 430 ? 34.468 -27.557 40.829 1.00 35.82 430 GLN B O 1
ATOM 7911 N N . ASN B 1 431 ? 35.473 -27.107 42.794 1.00 29.59 431 ASN B N 1
ATOM 7912 C CA . ASN B 1 431 ? 34.374 -26.273 43.281 1.00 34.24 431 ASN B CA 1
ATOM 7913 C C . ASN B 1 431 ? 34.875 -24.964 43.908 1.00 34.13 431 ASN B C 1
ATOM 7914 O O . ASN B 1 431 ? 34.116 -24.267 44.587 1.00 31.30 431 ASN B O 1
ATOM 7919 N N . GLU B 1 432 ? 36.123 -24.604 43.588 1.00 31.20 432 GLU B N 1
ATOM 7920 C CA . GLU B 1 432 ? 36.878 -23.582 44.311 1.00 31.01 432 GLU B CA 1
ATOM 7921 C C . GLU B 1 432 ? 37.138 -22.295 43.510 1.00 32.36 432 GLU B C 1
ATOM 7922 O O . GLU B 1 432 ? 37.448 -21.256 44.088 1.00 32.78 432 GLU B O 1
ATOM 7928 N N . HIS B 1 433 ? 37.032 -22.369 42.187 1.00 29.53 433 HIS B N 1
ATOM 7929 C CA . HIS B 1 433 ? 37.322 -21.223 41.339 1.00 30.18 433 HIS B CA 1
ATOM 7930 C C . HIS B 1 433 ? 36.391 -21.112 40.145 1.00 30.06 433 HIS B C 1
ATOM 7931 O O . HIS B 1 433 ? 35.988 -22.136 39.599 1.00 30.93 433 HIS B O 1
ATOM 7938 N N . PRO B 1 434 ? 36.066 -19.872 39.719 1.00 28.14 434 PRO B N 1
ATOM 7939 C CA . PRO B 1 434 ? 35.619 -19.674 38.331 1.00 29.66 434 PRO B CA 1
ATOM 7940 C C . PRO B 1 434 ? 36.776 -19.940 37.379 1.00 29.69 434 PRO B C 1
ATOM 7941 O O . PRO B 1 434 ? 37.892 -19.420 37.581 1.00 28.39 434 PRO B O 1
ATOM 7945 N N . VAL B 1 435 ? 36.526 -20.760 36.367 1.00 29.55 435 VAL B N 1
ATOM 7946 C CA . VAL B 1 435 ? 37.582 -21.124 35.427 1.00 28.34 435 VAL B CA 1
ATOM 7947 C C . VAL B 1 435 ? 37.227 -20.789 33.978 1.00 30.31 435 VAL B C 1
ATOM 7948 O O . VAL B 1 435 ? 36.149 -21.141 33.471 1.00 27.44 435 VAL B O 1
ATOM 7952 N N . ALA B 1 436 ? 38.129 -20.080 33.316 1.00 27.75 436 ALA B N 1
ATOM 7953 C CA . ALA B 1 436 ? 38.019 -19.903 31.884 1.00 24.94 436 ALA B CA 1
ATOM 7954 C C . ALA B 1 436 ? 39.148 -20.669 31.197 1.00 27.41 436 ALA B C 1
ATOM 7955 O O . ALA B 1 436 ? 40.263 -20.748 31.718 1.00 25.69 436 ALA B O 1
ATOM 7957 N N . ILE B 1 437 ? 38.850 -21.234 30.032 1.00 25.93 437 ILE B N 1
ATOM 7958 C CA . ILE B 1 437 ? 39.822 -21.991 29.273 1.00 25.15 437 ILE B CA 1
ATOM 7959 C C . ILE B 1 437 ? 39.937 -21.426 27.859 1.00 26.99 437 ILE B C 1
ATOM 7960 O O . ILE B 1 437 ? 38.951 -21.371 27.123 1.00 25.51 437 ILE B O 1
ATOM 7965 N N . ARG B 1 438 ? 41.142 -21.003 27.484 1.00 26.31 438 ARG B N 1
ATOM 7966 C CA . ARG B 1 438 ? 41.376 -20.488 26.142 1.00 28.70 438 ARG B CA 1
ATOM 7967 C C . ARG B 1 438 ? 41.652 -21.636 25.180 1.00 33.77 438 ARG B C 1
ATOM 7968 O O . ARG B 1 438 ? 42.820 -22.034 25.007 1.00 25.74 438 ARG B O 1
ATOM 7976 N N . VAL B 1 439 ? 40.583 -22.135 24.548 1.00 26.79 439 VAL B N 1
ATOM 7977 C CA . VAL B 1 439 ? 40.674 -23.210 23.560 1.00 33.26 439 VAL B CA 1
ATOM 7978 C C . VAL B 1 439 ? 41.732 -22.830 22.517 1.00 38.49 439 VAL B C 1
ATOM 7979 O O . VAL B 1 439 ? 41.742 -21.697 22.019 1.00 38.55 439 VAL B O 1
ATOM 7983 N N . PRO B 1 440 ? 42.680 -23.744 22.251 1.00 33.91 440 PRO B N 1
ATOM 7984 C CA . PRO B 1 440 ? 43.772 -23.430 21.325 1.00 37.23 440 PRO B CA 1
ATOM 7985 C C . PRO B 1 440 ? 43.255 -23.153 19.914 1.00 40.29 440 PRO B C 1
ATOM 7986 O O . PRO B 1 440 ? 42.489 -23.960 19.379 1.00 37.85 440 PRO B O 1
ATOM 7990 N N . ALA B 1 441 ? 43.666 -22.035 19.322 1.00 36.49 441 ALA B N 1
ATOM 7991 C CA . ALA B 1 441 ? 43.302 -21.744 17.938 1.00 42.50 441 ALA B CA 1
ATOM 7992 C C . ALA B 1 441 ? 44.340 -22.346 16.976 1.00 43.62 441 ALA B C 1
ATOM 7993 O O . ALA B 1 441 ? 45.004 -21.630 16.223 1.00 47.17 441 ALA B O 1
ATOM 7995 N N . THR B 1 442 ? 44.486 -23.665 17.027 1.00 37.96 442 THR B N 1
ATOM 7996 C CA . THR B 1 442 ? 45.419 -24.382 16.169 1.00 36.77 442 THR B CA 1
ATOM 7997 C C . THR B 1 442 ? 44.678 -25.589 15.662 1.00 32.13 442 THR B C 1
ATOM 7998 O O . THR B 1 442 ? 43.528 -25.789 16.041 1.00 35.71 442 THR B O 1
ATOM 8002 N N . ASP B 1 443 ? 45.309 -26.399 14.814 1.00 31.11 443 ASP B N 1
ATOM 8003 C CA . ASP B 1 443 ? 44.730 -27.703 14.514 1.00 34.55 443 ASP B CA 1
ATOM 8004 C C . ASP B 1 443 ? 44.692 -28.525 15.793 1.00 38.38 443 ASP B C 1
ATOM 8005 O O . ASP B 1 443 ? 45.377 -28.194 16.780 1.00 34.71 443 ASP B O 1
ATOM 8010 N N . VAL B 1 444 ? 43.897 -29.590 15.792 1.00 36.66 444 VAL B N 1
ATOM 8011 C CA . VAL B 1 444 ? 43.832 -30.425 16.975 1.00 34.61 444 VAL B CA 1
ATOM 8012 C C . VAL B 1 444 ? 45.137 -31.196 17.027 1.00 36.86 444 VAL B C 1
ATOM 8013 O O . VAL B 1 444 ? 45.381 -32.047 16.180 1.00 41.71 444 VAL B O 1
ATOM 8017 N N . ILE B 1 445 ? 45.975 -30.878 18.012 1.00 34.50 445 ILE B N 1
ATOM 8018 C CA . ILE B 1 445 ? 47.280 -31.510 18.158 1.00 38.86 445 ILE B CA 1
ATOM 8019 C C . ILE B 1 445 ? 47.295 -32.506 19.336 1.00 36.61 445 ILE B C 1
ATOM 8020 O O . ILE B 1 445 ? 46.987 -32.152 20.474 1.00 41.09 445 ILE B O 1
ATOM 8025 N N . THR B 1 446 ? 47.693 -33.741 19.056 1.00 37.56 446 THR B N 1
ATOM 8026 C CA . THR B 1 446 ? 47.811 -34.782 20.081 1.00 43.72 446 THR B CA 1
ATOM 8027 C C . THR B 1 446 ? 49.058 -34.559 20.958 1.00 46.24 446 THR B C 1
ATOM 8028 O O . THR B 1 446 ? 50.135 -34.251 20.441 1.00 42.51 446 THR B O 1
ATOM 8032 N N . CYS B 1 447 ? 48.907 -34.681 22.281 1.00 46.86 447 CYS B N 1
ATOM 8033 C CA . CYS B 1 447 ? 49.995 -34.334 23.210 1.00 42.01 447 CYS B CA 1
ATOM 8034 C C . CYS B 1 447 ? 51.138 -35.363 23.196 1.00 44.78 447 CYS B C 1
ATOM 8035 O O . CYS B 1 447 ? 52.316 -34.998 23.287 1.00 41.49 447 CYS B O 1
ATOM 8038 N N . GLY B 1 448 ? 50.801 -36.645 23.111 1.00 37.95 448 GLY B N 1
ATOM 8039 C CA . GLY B 1 448 ? 51.829 -37.682 23.060 1.00 59.24 448 GLY B CA 1
ATOM 8040 C C . GLY B 1 448 ? 52.626 -38.007 24.329 1.00 59.80 448 GLY B C 1
ATOM 8041 O O . GLY B 1 448 ? 53.298 -39.040 24.391 1.00 64.33 448 GLY B O 1
ATOM 8042 N N . GLU B 1 449 ? 52.533 -37.147 25.343 1.00 57.19 449 GLU B N 1
ATOM 8043 C CA . GLU B 1 449 ? 53.066 -37.438 26.670 1.00 55.78 449 GLU B CA 1
ATOM 8044 C C . GLU B 1 449 ? 51.927 -37.212 27.637 1.00 46.80 449 GLU B C 1
ATOM 8045 O O . GLU B 1 449 ? 51.133 -36.304 27.422 1.00 45.48 449 GLU B O 1
ATOM 8051 N N . PRO B 1 450 ? 51.816 -38.067 28.678 1.00 47.25 450 PRO B N 1
ATOM 8052 C CA . PRO B 1 450 ? 50.713 -37.949 29.646 1.00 46.02 450 PRO B CA 1
ATOM 8053 C C . PRO B 1 450 ? 50.703 -36.561 30.331 1.00 42.59 450 PRO B C 1
ATOM 8054 O O . PRO B 1 450 ? 51.757 -35.960 30.572 1.00 36.95 450 PRO B O 1
ATOM 8058 N N . VAL B 1 451 ? 49.509 -36.046 30.599 1.00 34.32 451 VAL B N 1
ATOM 8059 C CA . VAL B 1 451 ? 49.362 -34.671 31.068 1.00 42.11 451 VAL B CA 1
ATOM 8060 C C . VAL B 1 451 ? 48.796 -34.632 32.490 1.00 38.39 451 VAL B C 1
ATOM 8061 O O . VAL B 1 451 ? 48.055 -35.527 32.892 1.00 33.69 451 VAL B O 1
ATOM 8065 N N . GLU B 1 452 ? 49.148 -33.590 33.238 1.00 35.97 452 GLU B N 1
ATOM 8066 C CA . GLU B 1 452 ? 48.622 -33.384 34.581 1.00 35.91 452 GLU B CA 1
ATOM 8067 C C . GLU B 1 452 ? 47.095 -33.333 34.533 1.00 38.68 452 GLU B C 1
ATOM 8068 O O . GLU B 1 452 ? 46.528 -32.765 33.595 1.00 38.05 452 GLU B O 1
ATOM 8074 N N . THR B 1 453 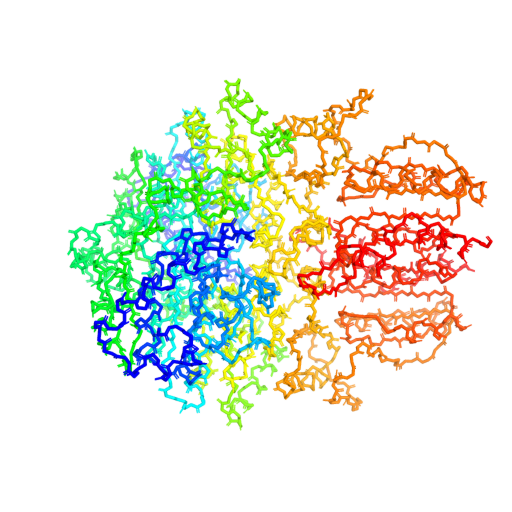? 46.433 -33.937 35.523 1.00 39.99 453 THR B N 1
ATOM 8075 C CA . THR B 1 453 ? 44.972 -33.976 35.572 1.00 35.93 453 THR B CA 1
ATOM 8076 C C . THR B 1 453 ? 44.422 -33.097 36.686 1.00 38.98 453 THR B C 1
ATOM 8077 O O . THR B 1 453 ? 43.216 -32.888 36.783 1.00 40.40 453 THR B O 1
ATOM 8081 N N . ASP B 1 454 ? 45.306 -32.582 37.531 1.00 38.86 454 ASP B N 1
ATOM 8082 C CA . ASP B 1 454 ? 44.883 -31.753 38.655 1.00 38.99 454 ASP B CA 1
ATOM 8083 C C . ASP B 1 454 ? 45.532 -30.382 38.538 1.00 39.25 454 ASP B C 1
ATOM 8084 O O . ASP B 1 454 ? 46.760 -30.253 38.598 1.00 38.91 454 ASP B O 1
ATOM 8089 N N . TYR B 1 455 ? 44.723 -29.344 38.396 1.00 34.94 455 TYR B N 1
ATOM 8090 C CA . TYR B 1 455 ? 45.309 -28.029 38.204 1.00 35.87 455 TYR B CA 1
ATOM 8091 C C . TYR B 1 455 ? 45.084 -27.124 39.407 1.00 33.34 455 TYR B C 1
ATOM 8092 O O . TYR B 1 455 ? 45.236 -25.908 39.307 1.00 35.15 455 TYR B O 1
ATOM 8101 N N . SER B 1 456 ? 44.792 -27.732 40.557 1.00 35.93 456 SER B N 1
ATOM 8102 C CA . SER B 1 456 ? 44.353 -26.993 41.759 1.00 37.12 456 SER B CA 1
ATOM 8103 C C . SER B 1 456 ? 45.416 -26.130 42.414 1.00 34.84 456 SER B C 1
ATOM 8104 O O . SER B 1 456 ? 45.089 -25.122 43.042 1.00 34.58 456 SER B O 1
ATOM 8107 N N . VAL B 1 457 ? 46.679 -26.529 42.304 1.00 35.67 457 VAL B N 1
ATOM 8108 C CA . VAL B 1 457 ? 47.766 -25.665 42.746 1.00 32.53 457 VAL B CA 1
ATOM 8109 C C . VAL B 1 457 ? 48.043 -24.659 41.641 1.00 38.95 457 VAL B C 1
ATOM 8110 O O . VAL B 1 457 ? 48.609 -25.002 40.597 1.00 33.74 457 VAL B O 1
ATOM 8114 N N . LEU B 1 458 ? 47.628 -23.414 41.862 1.00 40.16 458 LEU B N 1
ATOM 8115 C CA . LEU B 1 458 ? 47.667 -22.411 40.806 1.00 33.86 458 LEU B CA 1
ATOM 8116 C C . LEU B 1 458 ? 49.070 -21.882 40.484 1.00 37.71 458 LEU B C 1
ATOM 8117 O O . LEU B 1 458 ? 49.980 -21.890 41.327 1.00 32.68 458 LEU B O 1
ATOM 8122 N N . ASN B 1 459 ? 49.207 -21.410 39.248 1.00 36.68 459 ASN B N 1
ATOM 8123 C CA . ASN B 1 459 ? 50.376 -20.671 38.785 1.00 35.64 459 ASN B CA 1
ATOM 8124 C C . ASN B 1 459 ? 51.654 -21.502 38.806 1.00 36.54 459 ASN B C 1
ATOM 8125 O O . ASN B 1 459 ? 52.734 -20.990 39.081 1.00 38.92 459 ASN B O 1
ATOM 8130 N N . ARG B 1 460 ? 51.512 -22.781 38.467 1.00 35.72 460 ARG B N 1
ATOM 8131 C CA . ARG B 1 460 ? 52.649 -23.641 38.161 1.00 40.00 460 ARG B CA 1
ATOM 8132 C C . ARG B 1 460 ? 52.940 -23.716 36.665 1.00 39.70 460 ARG B C 1
ATOM 8133 O O . ARG B 1 460 ? 52.195 -24.361 35.913 1.00 33.71 460 ARG B O 1
ATOM 8141 N N . TYR B 1 461 ? 54.032 -23.086 36.238 1.00 36.25 461 TYR B N 1
ATOM 8142 C CA . TYR B 1 461 ? 54.467 -23.209 34.850 1.00 40.18 461 TYR B CA 1
ATOM 8143 C C . TYR B 1 461 ? 55.210 -24.538 34.670 1.00 40.19 461 TYR B C 1
ATOM 8144 O O . TYR B 1 461 ? 56.028 -24.907 35.511 1.00 38.21 461 TYR B O 1
ATOM 8153 N N . LYS B 1 462 ? 54.984 -25.180 33.519 1.00 38.36 462 LYS B N 1
ATOM 8154 C CA . LYS B 1 462 ? 55.598 -26.510 33.263 1.00 42.27 462 LYS B CA 1
ATOM 8155 C C . LYS B 1 462 ? 56.841 -26.387 32.376 1.00 42.37 462 LYS B C 1
ATOM 8156 O O . LYS B 1 462 ? 56.679 -26.100 31.173 1.00 42.00 462 LYS B O 1
ATOM 8162 N N . VAL B 1 463 ? 58.032 -26.576 32.950 1.00 40.15 463 VAL B N 1
ATOM 8163 C CA . VAL B 1 463 ? 59.264 -26.604 32.170 1.00 34.02 463 VAL B CA 1
ATOM 8164 C C . VAL B 1 463 ? 59.216 -27.835 31.275 1.00 35.46 463 VAL B C 1
ATOM 8165 O O . VAL B 1 463 ? 59.029 -28.944 31.768 1.00 43.09 463 VAL B O 1
ATOM 8169 N N . THR B 1 464 ? 59.360 -27.657 29.963 1.00 36.44 464 THR B N 1
ATOM 8170 C CA . THR B 1 464 ? 59.309 -28.800 29.049 1.00 40.20 464 THR B CA 1
ATOM 8171 C C . THR B 1 464 ? 60.665 -29.094 28.408 1.00 37.79 464 THR B C 1
ATOM 8172 O O . THR B 1 464 ? 60.836 -30.139 27.769 1.00 35.23 464 THR B O 1
ATOM 8176 N N . HIS B 1 465 ? 61.619 -28.182 28.586 1.00 37.64 465 HIS B N 1
ATOM 8177 C CA . HIS B 1 465 ? 63.008 -28.429 28.202 1.00 37.98 465 HIS B CA 1
ATOM 8178 C C . HIS B 1 465 ? 63.968 -27.550 29.010 1.00 43.61 465 HIS B C 1
ATOM 8179 O O . HIS B 1 465 ? 63.875 -26.312 29.000 1.00 45.29 465 HIS B O 1
ATOM 8186 N N . ARG B 1 466 ? 64.891 -28.194 29.714 1.00 43.37 466 ARG B N 1
ATOM 8187 C CA . ARG B 1 466 ? 65.883 -27.460 30.489 1.00 49.58 466 ARG B CA 1
ATOM 8188 C C . ARG B 1 466 ? 67.033 -26.982 29.594 1.00 47.03 466 ARG B C 1
ATOM 8189 O O . ARG B 1 466 ? 67.569 -27.741 28.799 1.00 51.75 466 ARG B O 1
ATOM 8197 N N . GLY B 1 467 ? 67.378 -25.707 29.713 1.00 44.54 467 GLY B N 1
ATOM 8198 C CA . GLY B 1 467 ? 68.418 -25.109 28.900 1.00 41.82 467 GLY B CA 1
ATOM 8199 C C . GLY B 1 467 ? 69.150 -24.034 29.679 1.00 44.38 467 GLY B C 1
ATOM 8200 O O . GLY B 1 467 ? 69.246 -24.104 30.906 1.00 43.69 467 GLY B O 1
ATOM 8201 N N . ALA B 1 468 ? 69.642 -23.018 28.983 1.00 39.25 468 ALA B N 1
ATOM 8202 C CA . ALA B 1 468 ? 70.371 -21.961 29.666 1.00 44.14 468 ALA B CA 1
ATOM 8203 C C . ALA B 1 468 ? 70.419 -20.692 28.824 1.00 42.64 468 ALA B C 1
ATOM 8204 O O . ALA B 1 468 ? 70.040 -20.708 27.656 1.00 43.90 468 ALA B O 1
ATOM 8206 N N . LYS B 1 469 ? 70.848 -19.597 29.454 1.00 42.88 469 LYS B N 1
ATOM 8207 C CA . LYS B 1 469 ? 71.036 -18.282 28.823 1.00 45.07 469 LYS B CA 1
ATOM 8208 C C . LYS B 1 469 ? 69.708 -17.596 28.474 1.00 43.50 469 LYS B C 1
ATOM 8209 O O . LYS B 1 469 ? 69.464 -16.460 28.894 1.00 43.72 469 LYS B O 1
ATOM 8215 N N . VAL B 1 470 ? 68.852 -18.280 27.722 1.00 38.50 470 VAL B N 1
ATOM 8216 C CA . VAL B 1 470 ? 67.577 -17.692 27.318 1.00 45.23 470 VAL B CA 1
ATOM 8217 C C . VAL B 1 470 ? 66.446 -18.656 27.628 1.00 42.13 470 VAL B C 1
ATOM 8218 O O . VAL B 1 470 ? 66.552 -19.856 27.371 1.00 47.99 470 VAL B O 1
ATOM 8222 N N . ALA B 1 471 ? 65.361 -18.138 28.188 1.00 39.92 471 ALA B N 1
ATOM 8223 C CA . ALA B 1 471 ? 64.193 -18.972 28.455 1.00 43.39 471 ALA B CA 1
ATOM 8224 C C . ALA B 1 471 ? 62.981 -18.504 27.655 1.00 38.56 471 ALA B C 1
ATOM 8225 O O . ALA B 1 471 ? 62.744 -17.302 27.521 1.00 39.88 471 ALA B O 1
ATOM 8227 N N . ILE B 1 472 ? 62.219 -19.454 27.124 1.00 35.02 472 ILE B N 1
ATOM 8228 C CA . ILE B 1 472 ? 61.066 -19.124 26.300 1.00 37.94 472 ILE B CA 1
ATOM 8229 C C . ILE B 1 472 ? 59.766 -19.564 26.967 1.00 36.84 472 ILE B C 1
ATOM 8230 O O . ILE B 1 472 ? 59.530 -20.765 27.169 1.00 38.47 472 ILE B O 1
ATOM 8235 N N . LEU B 1 473 ? 58.929 -18.583 27.300 1.00 34.23 473 LEU B N 1
ATOM 8236 C CA . LEU B 1 473 ? 57.582 -18.827 27.833 1.00 36.07 473 LEU B CA 1
ATOM 8237 C C . LEU B 1 473 ? 56.598 -18.735 26.674 1.00 34.42 473 LEU B C 1
ATOM 8238 O O . LEU B 1 473 ? 56.240 -17.638 26.243 1.00 35.23 473 LEU B O 1
ATOM 8243 N N . ALA B 1 474 ? 56.204 -19.882 26.138 1.00 34.39 474 ALA B N 1
ATOM 8244 C CA . ALA B 1 474 ? 55.369 -19.916 24.946 1.00 33.65 474 ALA B CA 1
ATOM 8245 C C . ALA B 1 474 ? 53.933 -20.272 25.294 1.00 33.54 474 ALA B C 1
ATOM 8246 O O . ALA B 1 474 ? 53.592 -21.447 25.411 1.00 36.60 474 ALA B O 1
ATOM 8248 N N . LEU B 1 475 ? 53.068 -19.275 25.408 1.00 36.98 475 LEU B N 1
ATOM 8249 C CA . LEU B 1 475 ? 51.735 -19.534 25.958 1.00 32.81 475 LEU B CA 1
ATOM 8250 C C . LEU B 1 475 ? 50.735 -20.044 24.932 1.00 30.97 475 LEU B C 1
ATOM 8251 O O . LEU B 1 475 ? 50.632 -19.513 23.823 1.00 35.64 475 LEU B O 1
ATOM 8256 N N . GLY B 1 476 ? 49.979 -21.062 25.334 1.00 33.86 476 GLY B N 1
ATOM 8257 C CA . GLY B 1 476 ? 48.846 -21.564 24.573 1.00 32.05 476 GLY B CA 1
ATOM 8258 C C . GLY B 1 476 ? 49.127 -21.877 23.118 1.00 36.96 476 GLY B C 1
ATOM 8259 O O . GLY B 1 476 ? 50.067 -22.597 22.801 1.00 38.21 476 GLY B O 1
ATOM 8260 N N . SER B 1 477 ? 48.353 -21.261 22.231 1.00 40.14 477 SER B N 1
ATOM 8261 C CA . SER B 1 477 ? 48.431 -21.515 20.793 1.00 34.90 477 SER B CA 1
ATOM 8262 C C . SER B 1 477 ? 49.820 -21.304 20.211 1.00 33.04 477 SER B C 1
ATOM 8263 O O . SER B 1 477 ? 50.123 -21.824 19.141 1.00 32.91 477 SER B O 1
ATOM 8266 N N . PHE B 1 478 ? 50.655 -20.555 20.926 1.00 33.02 478 PHE B N 1
ATOM 8267 C CA . PHE B 1 478 ? 52.014 -20.252 20.486 1.00 34.89 478 PHE B CA 1
ATOM 8268 C C . PHE B 1 478 ? 53.051 -21.193 21.093 1.00 36.11 478 PHE B C 1
ATOM 8269 O O . PHE B 1 478 ? 54.257 -20.882 21.111 1.00 33.04 478 PHE B O 1
ATOM 8277 N N . TYR B 1 479 ? 52.607 -22.342 21.588 1.00 34.20 479 TYR B N 1
ATOM 8278 C CA . TYR B 1 479 ? 53.582 -23.289 22.100 1.00 38.80 479 TYR B CA 1
ATOM 8279 C C . TYR B 1 479 ? 54.458 -23.775 20.946 1.00 34.38 479 TYR B C 1
ATOM 8280 O O . TYR B 1 479 ? 55.673 -23.763 21.065 1.00 40.42 479 TYR B O 1
ATOM 8289 N N . GLY B 1 480 ? 53.844 -24.162 19.829 1.00 36.68 480 GLY B N 1
ATOM 8290 C CA . GLY B 1 480 ? 54.574 -24.559 18.629 1.00 32.08 480 GLY B CA 1
ATOM 8291 C C . GLY B 1 480 ? 55.590 -23.528 18.156 1.00 35.27 480 GLY B C 1
ATOM 8292 O O . GLY B 1 480 ? 56.699 -23.866 17.744 1.00 37.13 480 GLY B O 1
ATOM 8293 N N . LEU B 1 481 ? 55.215 -22.256 18.220 1.00 35.58 481 LEU B N 1
ATOM 8294 C CA . LEU B 1 481 ? 56.107 -21.186 17.776 1.00 40.40 481 LEU B CA 1
ATOM 8295 C C . LEU B 1 481 ? 57.337 -21.142 18.693 1.00 42.46 481 LEU B C 1
ATOM 8296 O O . LEU B 1 481 ? 58.447 -20.882 18.227 1.00 46.45 481 LEU B O 1
ATOM 8301 N N . GLY B 1 482 ? 57.127 -21.388 19.989 1.00 43.67 482 GLY B N 1
ATOM 8302 C CA . GLY B 1 482 ? 58.204 -21.450 20.963 1.00 35.91 482 GLY B CA 1
ATOM 8303 C C . GLY B 1 482 ? 59.100 -22.653 20.721 1.00 39.52 482 GLY B C 1
ATOM 8304 O O . GLY B 1 482 ? 60.317 -22.604 20.924 1.00 36.87 482 GLY B O 1
ATOM 8305 N N . GLN B 1 483 ? 58.503 -23.745 20.267 1.00 36.62 483 GLN B N 1
ATOM 8306 C CA . GLN B 1 483 ? 59.289 -24.917 19.918 1.00 39.93 483 GLN B CA 1
ATOM 8307 C C . GLN B 1 483 ? 60.209 -24.557 18.749 1.00 44.98 483 GLN B C 1
ATOM 8308 O O . GLN B 1 483 ? 61.402 -24.880 18.758 1.00 46.47 483 GLN B O 1
ATOM 8314 N N . SER B 1 484 ? 59.659 -23.859 17.758 1.00 43.53 484 SER B N 1
ATOM 8315 C CA . SER B 1 484 ? 60.446 -23.455 16.587 1.00 45.71 484 SER B CA 1
ATOM 8316 C C . SER B 1 484 ? 61.533 -22.410 16.889 1.00 43.40 484 SER B C 1
ATOM 8317 O O . SER B 1 484 ? 62.615 -22.461 16.312 1.00 47.92 484 SER B O 1
ATOM 8320 N N . VAL B 1 485 ? 61.263 -21.473 17.788 1.00 40.42 485 VAL B N 1
ATOM 8321 C CA . VAL B 1 485 ? 62.271 -20.490 18.144 1.00 39.32 485 VAL B CA 1
ATOM 8322 C C . VAL B 1 485 ? 63.440 -21.188 18.849 1.00 47.52 485 VAL B C 1
ATOM 8323 O O . VAL B 1 485 ? 64.607 -20.807 18.684 1.00 46.88 485 VAL B O 1
ATOM 8327 N N . ALA B 1 486 ? 63.126 -22.237 19.599 1.00 47.04 486 ALA B N 1
ATOM 8328 C CA . ALA B 1 486 ? 64.147 -23.018 20.285 1.00 48.91 486 ALA B CA 1
ATOM 8329 C C . ALA B 1 486 ? 65.056 -23.704 19.270 1.00 48.36 486 ALA B C 1
ATOM 8330 O O . ALA B 1 486 ? 66.281 -23.611 19.370 1.00 48.53 486 ALA B O 1
ATOM 8332 N N . SER B 1 487 ? 64.451 -24.382 18.299 1.00 47.07 487 SER B N 1
ATOM 8333 C CA . SER B 1 487 ? 65.200 -25.023 17.214 1.00 49.72 487 SER B CA 1
ATOM 8334 C C . SER B 1 487 ? 66.176 -24.058 16.531 1.00 51.47 487 SER B C 1
ATOM 8335 O O . SER B 1 487 ? 67.381 -24.296 16.497 1.00 53.25 487 SER B O 1
ATOM 8338 N N . LEU B 1 488 ? 65.646 -22.963 16.000 1.00 50.95 488 LEU B N 1
ATOM 8339 C CA . LEU B 1 488 ? 66.454 -22.027 15.237 1.00 46.77 488 LEU B CA 1
ATOM 8340 C C . LEU B 1 488 ? 67.496 -21.304 16.091 1.00 47.85 488 LEU B C 1
ATOM 8341 O O . LEU B 1 488 ? 68.579 -20.983 15.602 1.00 52.24 488 LEU B O 1
ATOM 8346 N N . LEU B 1 489 ? 67.195 -21.076 17.366 1.00 48.15 489 LEU B N 1
ATOM 8347 C CA . LEU B 1 489 ? 68.183 -20.496 18.282 1.00 46.13 489 LEU B CA 1
ATOM 8348 C C . LEU B 1 489 ? 69.349 -21.453 18.454 1.00 51.36 489 LEU B C 1
ATOM 8349 O O . LEU B 1 489 ? 70.511 -21.049 18.608 1.00 45.16 489 LEU B O 1
ATOM 8354 N N . LYS B 1 490 ? 69.018 -22.734 18.386 1.00 49.02 490 LYS B N 1
ATOM 8355 C CA . LYS B 1 490 ? 69.975 -23.789 18.615 1.00 55.59 490 LYS B CA 1
ATOM 8356 C C . LYS B 1 490 ? 70.843 -23.931 17.360 1.00 60.04 490 LYS B C 1
ATOM 8357 O O . LYS B 1 490 ? 72.072 -23.992 17.455 1.00 58.31 490 LYS B O 1
ATOM 8363 N N . GLU B 1 491 ? 70.185 -23.933 16.199 1.00 58.31 491 GLU B N 1
ATOM 8364 C CA . GLU B 1 491 ? 70.824 -24.041 14.880 1.00 57.26 491 GLU B CA 1
ATOM 8365 C C . GLU B 1 491 ? 71.585 -22.788 14.415 1.00 59.09 491 GLU B C 1
ATOM 8366 O O . GLU B 1 491 ? 72.508 -22.894 13.610 1.00 64.35 491 GLU B O 1
ATOM 8372 N N . LYS B 1 492 ? 71.192 -21.609 14.894 1.00 57.41 492 LYS B N 1
ATOM 8373 C CA . LYS B 1 492 ? 71.764 -20.360 14.387 1.00 56.92 492 LYS B CA 1
ATOM 8374 C C . LYS B 1 492 ? 72.706 -19.667 15.378 1.00 50.77 492 LYS B C 1
ATOM 8375 O O . LYS B 1 492 ? 73.579 -18.902 14.987 1.00 45.47 492 LYS B O 1
ATOM 8381 N N . ALA B 1 493 ? 72.493 -19.882 16.666 1.00 54.12 493 ALA B N 1
ATOM 8382 C CA . ALA B 1 493 ? 73.276 -19.172 17.664 1.00 49.33 493 ALA B CA 1
ATOM 8383 C C . ALA B 1 493 ? 73.887 -20.143 18.654 1.00 54.89 493 ALA B C 1
ATOM 8384 O O . ALA B 1 493 ? 74.571 -19.726 19.594 1.00 51.50 493 ALA B O 1
ATOM 8386 N N . ASN B 1 494 ? 73.617 -21.429 18.449 1.00 53.60 494 ASN B N 1
ATOM 8387 C CA . ASN B 1 494 ? 74.132 -22.470 19.333 1.00 57.43 494 ASN B CA 1
ATOM 8388 C C . ASN B 1 494 ? 73.838 -22.173 20.812 1.00 58.49 494 ASN B C 1
ATOM 8389 O O . ASN B 1 494 ? 74.694 -22.367 21.680 1.00 62.63 494 ASN B O 1
ATOM 8394 N N . ILE B 1 495 ? 72.617 -21.709 21.085 1.00 63.19 495 ILE B N 1
ATOM 8395 C CA . ILE B 1 495 ? 72.098 -21.606 22.449 1.00 53.43 495 ILE B CA 1
ATOM 8396 C C . ILE B 1 495 ? 71.064 -22.684 22.687 1.00 49.57 495 ILE B C 1
ATOM 8397 O O . ILE B 1 495 ? 70.189 -22.921 21.852 1.00 49.62 495 ILE B O 1
ATOM 8402 N N . ASP B 1 496 ? 71.207 -23.364 23.818 1.00 52.97 496 ASP B N 1
ATOM 8403 C CA . ASP B 1 496 ? 70.217 -24.324 24.275 1.00 56.28 496 ASP B CA 1
ATOM 8404 C C . ASP B 1 496 ? 69.274 -23.611 25.235 1.00 52.74 496 ASP B C 1
ATOM 8405 O O . ASP B 1 496 ? 69.517 -23.545 26.447 1.00 45.50 496 ASP B O 1
ATOM 8410 N N . ALA B 1 497 ? 68.189 -23.081 24.687 1.00 54.23 497 ALA B N 1
ATOM 8411 C CA . ALA B 1 497 ? 67.293 -22.268 25.483 1.00 46.93 497 ALA B CA 1
ATOM 8412 C C . ALA B 1 497 ? 66.333 -23.173 26.241 1.00 47.85 497 ALA B C 1
ATOM 8413 O O . ALA B 1 497 ? 65.946 -24.243 25.758 1.00 48.30 497 ALA B O 1
ATOM 8415 N N . THR B 1 498 ? 65.985 -22.747 27.446 1.00 42.86 498 THR B N 1
ATOM 8416 C CA . THR B 1 498 ? 64.910 -23.365 28.207 1.00 46.79 498 THR B CA 1
ATOM 8417 C C . THR B 1 498 ? 63.541 -23.051 27.595 1.00 46.43 498 THR B C 1
ATOM 8418 O O . THR B 1 498 ? 63.234 -21.891 27.301 1.00 43.98 498 THR B O 1
ATOM 8422 N N . LEU B 1 499 ? 62.721 -24.083 27.415 1.00 40.81 499 LEU B N 1
ATOM 8423 C CA . LEU B 1 499 ? 61.379 -23.908 26.894 1.00 41.92 499 LEU B CA 1
ATOM 8424 C C . LEU B 1 499 ? 60.342 -24.191 27.976 1.00 42.04 499 LEU B C 1
ATOM 8425 O O . LEU B 1 499 ? 60.440 -25.194 28.676 1.00 43.45 499 LEU B O 1
ATOM 8430 N N . ILE B 1 500 ? 59.355 -23.306 28.115 1.00 39.20 500 ILE B N 1
ATOM 8431 C CA . ILE B 1 500 ? 58.373 -23.420 29.193 1.00 38.56 500 ILE B CA 1
ATOM 8432 C C . ILE B 1 500 ? 56.930 -23.343 28.698 1.00 37.19 500 ILE B C 1
ATOM 8433 O O . ILE B 1 500 ? 56.551 -22.402 27.993 1.00 37.18 500 ILE B O 1
ATOM 8438 N N . ASN B 1 501 ? 56.119 -24.327 29.072 1.00 41.01 501 ASN B N 1
ATOM 8439 C CA . ASN B 1 501 ? 54.665 -24.221 28.886 1.00 37.47 501 ASN B CA 1
ATOM 8440 C C . ASN B 1 501 ? 53.970 -23.686 30.159 1.00 34.98 501 ASN B C 1
ATOM 8441 O O . ASN B 1 501 ? 53.758 -24.424 31.115 1.00 34.34 501 ASN B O 1
ATOM 8446 N N . PRO B 1 502 ? 53.557 -22.414 30.139 1.00 36.17 502 PRO B N 1
ATOM 8447 C CA . PRO B 1 502 ? 53.105 -21.715 31.352 1.00 31.66 502 PRO B CA 1
ATOM 8448 C C . PRO B 1 502 ? 51.719 -22.138 31.886 1.00 35.76 502 PRO B C 1
ATOM 8449 O O . PRO B 1 502 ? 51.559 -22.158 33.107 1.00 35.27 502 PRO B O 1
ATOM 8453 N N . ARG B 1 503 ? 50.758 -22.434 31.009 1.00 32.09 503 ARG B N 1
ATOM 8454 C CA . ARG B 1 503 ? 49.425 -22.944 31.383 1.00 33.00 503 ARG B CA 1
ATOM 8455 C C . ARG B 1 503 ? 48.496 -21.916 32.040 1.00 33.14 503 ARG B C 1
ATOM 8456 O O . ARG B 1 503 ? 47.333 -21.787 31.648 1.00 34.03 503 ARG B O 1
ATOM 8464 N N . TYR B 1 504 ? 49.002 -21.198 33.036 1.00 29.69 504 TYR B N 1
ATOM 8465 C CA . TYR B 1 504 ? 48.194 -20.248 33.795 1.00 30.51 504 TYR B CA 1
ATOM 8466 C C . TYR B 1 504 ? 48.416 -18.856 33.259 1.00 31.30 504 TYR B C 1
ATOM 8467 O O . TYR B 1 504 ? 49.523 -18.326 33.362 1.00 34.26 504 TYR B O 1
ATOM 8476 N N . ILE B 1 505 ? 47.378 -18.275 32.663 1.00 25.61 505 ILE B N 1
ATOM 8477 C CA . ILE B 1 505 ? 47.475 -16.920 32.124 1.00 27.92 505 ILE B CA 1
ATOM 8478 C C . ILE B 1 505 ? 47.360 -15.866 33.227 1.00 27.87 505 ILE B C 1
ATOM 8479 O O . ILE B 1 505 ? 47.901 -14.759 33.106 1.00 28.05 505 ILE B O 1
ATOM 8484 N N . THR B 1 506 ? 46.688 -16.243 34.315 1.00 31.12 506 THR B N 1
ATOM 8485 C CA . THR B 1 506 ? 46.258 -15.339 35.380 1.00 27.95 506 THR B CA 1
ATOM 8486 C C . THR B 1 506 ? 47.232 -15.180 36.536 1.00 28.46 506 THR B C 1
ATOM 8487 O O . THR B 1 506 ? 46.892 -14.558 37.542 1.00 29.22 506 THR B O 1
ATOM 8491 N N . GLY B 1 507 ? 48.435 -15.728 36.406 1.00 26.95 507 GLY B N 1
ATOM 8492 C CA . GLY B 1 507 ? 49.431 -15.517 37.433 1.00 26.19 507 GLY B CA 1
ATOM 8493 C C . GLY B 1 507 ? 50.839 -15.844 37.013 1.00 32.49 507 GLY B C 1
ATOM 8494 O O . GLY B 1 507 ? 51.078 -16.345 35.915 1.00 36.07 507 GLY B O 1
ATOM 8495 N N . VAL B 1 508 ? 51.778 -15.559 37.908 1.00 35.94 508 VAL B N 1
ATOM 8496 C CA . VAL B 1 508 ? 53.198 -15.755 37.658 1.00 33.32 508 VAL B CA 1
ATOM 8497 C C . VAL B 1 508 ? 53.799 -16.806 38.596 1.00 36.91 508 VAL B C 1
ATOM 8498 O O . VAL B 1 508 ? 53.591 -16.775 39.811 1.00 35.73 508 VAL B O 1
ATOM 8502 N N . ASP B 1 509 ? 54.538 -17.742 38.021 1.00 37.16 509 ASP B N 1
ATOM 8503 C CA . ASP B 1 509 ? 55.298 -18.695 38.818 1.00 39.60 509 ASP B CA 1
ATOM 8504 C C . ASP B 1 509 ? 56.493 -17.972 39.468 1.00 38.25 509 ASP B C 1
ATOM 8505 O O . ASP B 1 509 ? 57.567 -17.934 38.885 1.00 37.66 509 ASP B O 1
ATOM 8510 N N . ASN B 1 510 ? 56.281 -17.337 40.625 1.00 41.83 510 ASN B N 1
ATOM 8511 C CA . ASN B 1 510 ? 57.344 -16.595 41.328 1.00 46.31 510 ASN B CA 1
ATOM 8512 C C . ASN B 1 510 ? 58.583 -17.462 41.521 1.00 46.42 510 ASN B C 1
ATOM 8513 O O . ASN B 1 510 ? 59.717 -17.017 41.317 1.00 42.74 510 ASN B O 1
ATOM 8518 N N . GLU B 1 511 ? 58.347 -18.708 41.915 1.00 44.36 511 GLU B N 1
ATOM 8519 C CA . GLU B 1 511 ? 59.427 -19.576 42.318 1.00 44.14 511 GLU B CA 1
ATOM 8520 C C . GLU B 1 511 ? 60.255 -19.965 41.116 1.00 45.43 511 GLU B C 1
ATOM 8521 O O . GLU B 1 511 ? 61.472 -19.805 41.135 1.00 47.10 511 GLU B O 1
ATOM 8527 N N . LEU B 1 512 ? 59.600 -20.418 40.050 1.00 43.11 512 LEU B N 1
ATOM 8528 C CA . LEU B 1 512 ? 60.334 -20.791 38.846 1.00 40.56 512 LEU B CA 1
ATOM 8529 C C . LEU B 1 512 ? 61.040 -19.588 38.242 1.00 42.24 512 LEU B C 1
ATOM 8530 O O . LEU B 1 512 ? 62.170 -19.703 37.777 1.00 45.51 512 LEU B O 1
ATOM 8535 N N . MET B 1 513 ? 60.387 -18.429 38.262 1.00 41.86 513 MET B N 1
ATOM 8536 C CA . MET B 1 513 ? 60.982 -17.219 37.693 1.00 42.09 513 MET B CA 1
ATOM 8537 C C . MET B 1 513 ? 62.256 -16.837 38.441 1.00 46.45 513 MET B C 1
ATOM 8538 O O . MET B 1 513 ? 63.221 -16.343 37.838 1.00 44.27 513 MET B O 1
ATOM 8543 N N . ASP B 1 514 ? 62.264 -17.084 39.750 1.00 45.01 514 ASP B N 1
ATOM 8544 C CA . ASP B 1 514 ? 63.437 -16.790 40.561 1.00 46.28 514 ASP B CA 1
ATOM 8545 C C . ASP B 1 514 ? 64.586 -17.758 40.231 1.00 45.36 514 ASP B C 1
ATOM 8546 O O . ASP B 1 514 ? 65.719 -17.318 40.043 1.00 43.95 514 ASP B O 1
ATOM 8551 N N . GLU B 1 515 ? 64.285 -19.048 40.094 1.00 41.19 515 GLU B N 1
ATOM 8552 C CA . GLU B 1 515 ? 65.323 -20.040 39.827 1.00 49.12 515 GLU B CA 1
ATOM 8553 C C . GLU B 1 515 ? 66.014 -19.807 38.479 1.00 54.96 515 GLU B C 1
ATOM 8554 O O . GLU B 1 515 ? 67.187 -20.169 38.306 1.00 55.93 515 GLU B O 1
ATOM 8560 N N . LEU B 1 516 ? 65.307 -19.197 37.527 1.00 53.53 516 LEU B N 1
ATOM 8561 C CA . LEU B 1 516 ? 65.894 -18.973 36.206 1.00 46.63 516 LEU B CA 1
ATOM 8562 C C . LEU B 1 516 ? 67.029 -17.962 36.250 1.00 45.97 516 LEU B C 1
ATOM 8563 O O . LEU B 1 516 ? 67.887 -17.959 35.365 1.00 45.60 516 LEU B O 1
ATOM 8568 N N . LYS B 1 517 ? 67.041 -17.116 37.277 1.00 46.62 517 LYS B N 1
ATOM 8569 C CA . LYS B 1 517 ? 68.051 -16.068 37.379 1.00 48.69 517 LYS B CA 1
ATOM 8570 C C . LYS B 1 517 ? 69.458 -16.672 37.465 1.00 49.88 517 LYS B C 1
ATOM 8571 O O . LYS B 1 517 ? 70.448 -16.020 37.132 1.00 47.09 517 LYS B O 1
ATOM 8577 N N . ALA B 1 518 ? 69.533 -17.928 37.889 1.00 50.30 518 ALA B N 1
ATOM 8578 C CA . ALA B 1 518 ? 70.816 -18.596 38.069 1.00 55.73 518 ALA B CA 1
ATOM 8579 C C . ALA B 1 518 ? 71.498 -18.857 36.726 1.00 52.15 518 ALA B C 1
ATOM 8580 O O . ALA B 1 518 ? 72.640 -18.436 36.518 1.00 51.72 518 ALA B O 1
ATOM 8582 N N . ASP B 1 519 ? 70.790 -19.528 35.816 1.00 46.95 519 ASP B N 1
ATOM 8583 C CA . ASP B 1 519 ? 71.389 -19.980 34.555 1.00 50.19 519 ASP B CA 1
ATOM 8584 C C . ASP B 1 519 ? 70.780 -19.347 33.292 1.00 41.51 519 ASP B C 1
ATOM 8585 O O . ASP B 1 519 ? 70.794 -19.956 32.209 1.00 38.84 519 ASP B O 1
ATOM 8590 N N . HIS B 1 520 ? 70.261 -18.129 33.428 1.00 40.43 520 HIS B N 1
ATOM 8591 C CA . HIS B 1 520 ? 69.669 -17.404 32.299 1.00 41.62 520 HIS B CA 1
ATOM 8592 C C . HIS B 1 520 ? 69.846 -15.900 32.458 1.00 42.17 520 HIS B C 1
ATOM 8593 O O . HIS B 1 520 ? 69.880 -15.381 33.583 1.00 43.14 520 HIS B O 1
ATOM 8600 N N . GLU B 1 521 ? 69.947 -15.201 31.330 1.00 42.52 521 GLU B N 1
ATOM 8601 C CA . GLU B 1 521 ? 70.023 -13.744 31.350 1.00 47.03 521 GLU B CA 1
ATOM 8602 C C . GLU B 1 521 ? 68.881 -13.123 30.546 1.00 46.66 521 GLU B C 1
ATOM 8603 O O . GLU B 1 521 ? 68.597 -11.933 30.687 1.00 52.30 521 GLU B O 1
ATOM 8609 N N . LEU B 1 522 ? 68.200 -13.932 29.738 1.00 43.35 522 LEU B N 1
ATOM 8610 C CA . LEU B 1 522 ? 67.089 -13.424 28.932 1.00 47.56 522 LEU B CA 1
ATOM 8611 C C . LEU B 1 522 ? 65.835 -14.293 29.028 1.00 42.51 522 LEU B C 1
ATOM 8612 O O . LEU B 1 522 ? 65.897 -15.514 28.883 1.00 42.94 522 LEU B O 1
ATOM 8617 N N . VAL B 1 523 ? 64.694 -13.655 29.278 1.00 40.24 523 VAL B N 1
ATOM 8618 C CA . VAL B 1 523 ? 63.408 -14.344 29.221 1.00 41.96 523 VAL B CA 1
ATOM 8619 C C . VAL B 1 523 ? 62.512 -13.707 28.175 1.00 38.04 523 VAL B C 1
ATOM 8620 O O . VAL B 1 523 ? 62.341 -12.483 28.159 1.00 39.69 523 VAL B O 1
ATOM 8624 N N . ILE B 1 524 ? 61.910 -14.527 27.321 1.00 36.54 524 ILE B N 1
ATOM 8625 C CA . ILE B 1 524 ? 60.939 -13.992 26.375 1.00 42.89 524 ILE B CA 1
ATOM 8626 C C . ILE B 1 524 ? 59.580 -14.684 26.528 1.00 39.45 524 ILE B C 1
ATOM 8627 O O . ILE B 1 524 ? 59.490 -15.832 26.973 1.00 35.82 524 ILE B O 1
ATOM 8632 N N . THR B 1 525 ? 58.524 -13.956 26.168 1.00 39.84 525 THR B N 1
ATOM 8633 C CA . THR B 1 525 ? 57.149 -14.459 26.242 1.00 34.40 525 THR B CA 1
ATOM 8634 C C . THR B 1 525 ? 56.518 -14.403 24.856 1.00 34.23 525 THR B C 1
ATOM 8635 O O . THR B 1 525 ? 56.707 -13.441 24.129 1.00 34.89 525 THR B O 1
ATOM 8639 N N . LEU B 1 526 ? 55.779 -15.439 24.480 1.00 37.05 526 LEU B N 1
ATOM 8640 C CA . LEU B 1 526 ? 55.049 -15.409 23.221 1.00 32.84 526 LEU B CA 1
ATOM 8641 C C . LEU B 1 526 ? 53.548 -15.581 23.483 1.00 35.50 526 LEU B C 1
ATOM 8642 O O . LEU B 1 526 ? 53.128 -16.605 24.030 1.00 39.13 526 LEU B O 1
ATOM 8647 N N . GLU B 1 527 ? 52.735 -14.599 23.096 1.00 34.30 527 GLU B N 1
ATOM 8648 C CA . GLU B 1 527 ? 51.282 -14.751 23.221 1.00 30.10 527 GLU B CA 1
ATOM 8649 C C . GLU B 1 527 ? 50.515 -14.360 21.951 1.00 34.04 527 GLU B C 1
ATOM 8650 O O . GLU B 1 527 ? 50.884 -13.428 21.229 1.00 33.33 527 GLU B O 1
ATOM 8656 N N . ASP B 1 528 ? 49.450 -15.117 21.693 1.00 33.95 528 ASP B N 1
ATOM 8657 C CA . ASP B 1 528 ? 48.619 -15.003 20.496 1.00 29.67 528 ASP B CA 1
ATOM 8658 C C . ASP B 1 528 ? 47.454 -14.029 20.752 1.00 32.42 528 ASP B C 1
ATOM 8659 O O . ASP B 1 528 ? 46.290 -14.434 20.867 1.00 25.66 528 ASP B O 1
ATOM 8664 N N . GLY B 1 529 ? 47.795 -12.745 20.861 1.00 30.75 529 GLY B N 1
ATOM 8665 C CA . GLY B 1 529 ? 46.846 -11.693 21.181 1.00 29.64 529 GLY B CA 1
ATOM 8666 C C . GLY B 1 529 ? 47.564 -10.379 21.422 1.00 26.71 529 GLY B C 1
ATOM 8667 O O . GLY B 1 529 ? 48.787 -10.311 21.263 1.00 27.06 529 GLY B O 1
ATOM 8668 N N . VAL B 1 530 ? 46.828 -9.341 21.802 1.00 21.61 530 VAL B N 1
ATOM 8669 C CA . VAL B 1 530 ? 47.440 -8.020 21.963 1.00 26.84 530 VAL B CA 1
ATOM 8670 C C . VAL B 1 530 ? 48.242 -8.033 23.260 1.00 30.65 530 VAL B C 1
ATOM 8671 O O . VAL B 1 530 ? 47.878 -8.726 24.212 1.00 33.77 530 VAL B O 1
ATOM 8675 N N . LEU B 1 531 ? 49.350 -7.292 23.272 1.00 27.09 531 LEU B N 1
ATOM 8676 C CA . LEU B 1 531 ? 50.276 -7.274 24.387 1.00 29.02 531 LEU B CA 1
ATOM 8677 C C . LEU B 1 531 ? 49.803 -6.398 25.552 1.00 29.77 531 LEU B C 1
ATOM 8678 O O . LEU B 1 531 ? 49.969 -6.767 26.719 1.00 31.68 531 LEU B O 1
ATOM 8683 N N . ASP B 1 532 ? 49.242 -5.232 25.246 1.00 28.13 532 ASP B N 1
ATOM 8684 C CA . ASP B 1 532 ? 48.825 -4.305 26.296 1.00 30.07 532 ASP B CA 1
ATOM 8685 C C . ASP B 1 532 ? 47.750 -4.938 27.179 1.00 29.65 532 ASP B C 1
ATOM 8686 O O . ASP B 1 532 ? 46.657 -5.231 26.698 1.00 23.38 532 ASP B O 1
ATOM 8691 N N . GLY B 1 533 ? 48.070 -5.149 28.456 1.00 25.84 533 GLY B N 1
ATOM 8692 C CA . GLY B 1 533 ? 47.181 -5.839 29.371 1.00 26.03 533 GLY B CA 1
ATOM 8693 C C . GLY B 1 533 ? 47.285 -7.363 29.296 1.00 31.15 533 GLY B C 1
ATOM 8694 O O . GLY B 1 533 ? 46.546 -8.071 29.986 1.00 29.58 533 GLY B O 1
ATOM 8695 N N . GLY B 1 534 ? 48.201 -7.862 28.460 1.00 29.76 534 GLY B N 1
ATOM 8696 C CA . GLY B 1 534 ? 48.367 -9.288 28.229 1.00 29.45 534 GLY B CA 1
ATOM 8697 C C . GLY B 1 534 ? 49.285 -10.023 29.177 1.00 25.24 534 GLY B C 1
ATOM 8698 O O . GLY B 1 534 ? 49.693 -9.484 30.191 1.00 31.21 534 GLY B O 1
ATOM 8699 N N . PHE B 1 535 ? 49.589 -11.271 28.852 1.00 28.18 535 PHE B N 1
ATOM 8700 C CA . PHE B 1 535 ? 50.386 -12.156 29.715 1.00 30.20 535 PHE B CA 1
ATOM 8701 C C . PHE B 1 535 ? 51.826 -11.655 29.920 1.00 35.28 535 PHE B C 1
ATOM 8702 O O . PHE B 1 535 ? 52.330 -11.610 31.051 1.00 36.34 535 PHE B O 1
ATOM 8710 N N . GLY B 1 536 ? 52.469 -11.266 28.823 1.00 33.28 536 GLY B N 1
ATOM 8711 C CA . GLY B 1 536 ? 53.879 -10.943 28.837 1.00 31.96 536 GLY B CA 1
ATOM 8712 C C . GLY B 1 536 ? 54.288 -9.814 29.760 1.00 35.38 536 GLY B C 1
ATOM 8713 O O . GLY B 1 536 ? 55.378 -9.848 30.350 1.00 38.53 536 GLY B O 1
ATOM 8714 N N . GLU B 1 537 ? 53.416 -8.828 29.916 1.00 32.74 537 GLU B N 1
ATOM 8715 C CA . GLU B 1 537 ? 53.748 -7.669 30.732 1.00 33.89 537 GLU B CA 1
ATOM 8716 C C . GLU B 1 537 ? 53.900 -8.020 32.220 1.00 36.50 537 GLU B C 1
ATOM 8717 O O . GLU B 1 537 ? 54.646 -7.354 32.947 1.00 34.87 537 GLU B O 1
ATOM 8723 N N . LYS B 1 538 ? 53.212 -9.058 32.679 1.00 35.00 538 LYS B N 1
ATOM 8724 C CA . LYS B 1 538 ? 53.341 -9.445 34.081 1.00 34.86 538 LYS B CA 1
ATOM 8725 C C . LYS B 1 538 ? 54.760 -10.006 34.311 1.00 34.91 538 LYS B C 1
ATOM 8726 O O . LYS B 1 538 ? 55.349 -9.839 35.373 1.00 39.62 538 LYS B O 1
ATOM 8732 N N . ILE B 1 539 ? 55.320 -10.656 33.308 1.00 35.61 539 ILE B N 1
ATOM 8733 C CA . ILE B 1 539 ? 56.690 -11.129 33.408 1.00 29.59 539 ILE B CA 1
ATOM 8734 C C . ILE B 1 539 ? 57.686 -9.957 33.425 1.00 39.11 539 ILE B C 1
ATOM 8735 O O . ILE B 1 539 ? 58.674 -9.960 34.187 1.00 37.33 539 ILE B O 1
ATOM 8740 N N . ALA B 1 540 ? 57.432 -8.955 32.586 1.00 32.12 540 ALA B N 1
ATOM 8741 C CA . ALA B 1 540 ? 58.298 -7.786 32.547 1.00 31.71 540 ALA B CA 1
ATOM 8742 C C . ALA B 1 540 ? 58.304 -7.085 33.896 1.00 37.44 540 ALA B C 1
ATOM 8743 O O . ALA B 1 540 ? 59.364 -6.731 34.424 1.00 42.41 540 ALA B O 1
ATOM 8745 N N . ARG B 1 541 ? 57.115 -6.892 34.451 1.00 37.91 541 ARG B N 1
ATOM 8746 C CA . ARG B 1 541 ? 56.969 -6.213 35.726 1.00 34.45 541 ARG B CA 1
ATOM 8747 C C . ARG B 1 541 ? 57.706 -6.966 36.826 1.00 41.39 541 ARG B C 1
ATOM 8748 O O . ARG B 1 541 ? 58.353 -6.340 37.671 1.00 37.00 541 ARG B O 1
ATOM 8756 N N . TYR B 1 542 ? 57.606 -8.298 36.809 1.00 33.52 542 TYR B N 1
ATOM 8757 C CA . TYR B 1 542 ? 58.190 -9.116 37.859 1.00 35.70 542 TYR B CA 1
ATOM 8758 C C . TYR B 1 542 ? 59.705 -8.924 37.947 1.00 39.32 542 TYR B C 1
ATOM 8759 O O . TYR B 1 542 ? 60.272 -8.914 39.042 1.00 41.86 542 TYR B O 1
ATOM 8768 N N . TYR B 1 543 ? 60.344 -8.773 36.788 1.00 40.04 543 TYR B N 1
ATOM 8769 C CA . TYR B 1 543 ? 61.803 -8.707 36.678 1.00 43.33 543 TYR B CA 1
ATOM 8770 C C . TYR B 1 543 ? 62.309 -7.274 36.674 1.00 43.17 543 TYR B C 1
ATOM 8771 O O . TYR B 1 543 ? 63.500 -7.031 36.494 1.00 42.28 543 TYR B O 1
ATOM 8780 N N . GLY B 1 544 ? 61.399 -6.331 36.882 1.00 39.44 544 GLY B N 1
ATOM 8781 C CA . GLY B 1 544 ? 61.716 -4.921 36.744 1.00 45.49 544 GLY B CA 1
ATOM 8782 C C . GLY B 1 544 ? 62.858 -4.390 37.595 1.00 49.62 544 GLY B C 1
ATOM 8783 O O . GLY B 1 544 ? 63.521 -3.420 37.206 1.00 50.90 544 GLY B O 1
ATOM 8784 N N . ALA B 1 545 ? 63.081 -5.014 38.751 1.00 45.52 545 ALA B N 1
ATOM 8785 C CA . ALA B 1 545 ? 64.117 -4.578 39.685 1.00 43.42 545 ALA B CA 1
ATOM 8786 C C . ALA B 1 545 ? 65.283 -5.560 39.732 1.00 50.58 545 ALA B C 1
ATOM 8787 O O . ALA B 1 545 ? 66.206 -5.412 40.534 1.00 54.11 545 ALA B O 1
ATOM 8789 N N . THR B 1 546 ? 65.224 -6.579 38.888 1.00 50.20 546 THR B N 1
ATOM 8790 C CA . THR B 1 546 ? 66.271 -7.586 38.819 1.00 46.64 546 THR B CA 1
ATOM 8791 C C . THR B 1 546 ? 67.173 -7.292 37.624 1.00 49.42 546 THR B C 1
ATOM 8792 O O . THR B 1 546 ? 66.938 -6.331 36.899 1.00 48.65 546 THR B O 1
ATOM 8796 N N . ASN B 1 547 ? 68.212 -8.101 37.431 1.00 47.88 547 ASN B N 1
ATOM 8797 C CA . ASN B 1 547 ? 69.122 -7.891 36.308 1.00 50.44 547 ASN B CA 1
ATOM 8798 C C . ASN B 1 547 ? 68.747 -8.754 35.106 1.00 54.78 547 ASN B C 1
ATOM 8799 O O . ASN B 1 547 ? 69.497 -8.825 34.128 1.00 52.12 547 ASN B O 1
ATOM 8804 N N . MET B 1 548 ? 67.585 -9.402 35.196 1.00 44.26 548 MET B N 1
ATOM 8805 C CA . MET B 1 548 ? 67.018 -10.176 34.097 1.00 45.71 548 MET B CA 1
ATOM 8806 C C . MET B 1 548 ? 66.493 -9.263 32.992 1.00 46.55 548 MET B C 1
ATOM 8807 O O . MET B 1 548 ? 65.747 -8.318 33.272 1.00 48.45 548 MET B O 1
ATOM 8812 N N . LYS B 1 549 ? 66.864 -9.534 31.741 1.00 45.23 549 LYS B N 1
ATOM 8813 C CA . LYS B 1 549 ? 66.277 -8.781 30.618 1.00 49.92 549 LYS B CA 1
ATOM 8814 C C . LYS B 1 549 ? 65.053 -9.528 30.072 1.00 42.41 549 LYS B C 1
ATOM 8815 O O . LYS B 1 549 ? 65.002 -10.766 30.096 1.00 41.61 549 LYS B O 1
ATOM 8821 N N . VAL B 1 550 ? 64.068 -8.781 29.583 1.00 37.96 550 VAL B N 1
ATOM 8822 C CA . VAL B 1 550 ? 62.814 -9.396 29.134 1.00 41.74 550 VAL B CA 1
ATOM 8823 C C . VAL B 1 550 ? 62.343 -8.825 27.788 1.00 39.20 550 VAL B C 1
ATOM 8824 O O . VAL B 1 550 ? 62.389 -7.615 27.560 1.00 38.15 550 VAL B O 1
ATOM 8828 N N . LEU B 1 551 ? 61.921 -9.710 26.891 1.00 36.07 551 LEU B N 1
ATOM 8829 C CA . LEU B 1 551 ? 61.206 -9.298 25.688 1.00 38.46 551 LEU B CA 1
ATOM 8830 C C . LEU B 1 551 ? 59.803 -9.915 25.655 1.00 37.35 551 LEU B C 1
ATOM 8831 O O . LEU B 1 551 ? 59.618 -11.092 26.023 1.00 39.41 551 LEU B O 1
ATOM 8836 N N . ASN B 1 552 ? 58.820 -9.127 25.228 1.00 33.03 552 ASN B N 1
ATOM 8837 C CA . ASN B 1 552 ? 57.441 -9.612 25.097 1.00 32.17 552 ASN B CA 1
ATOM 8838 C C . ASN B 1 552 ? 56.992 -9.594 23.631 1.00 33.71 552 ASN B C 1
ATOM 8839 O O . ASN B 1 552 ? 56.989 -8.539 23.001 1.00 40.15 552 ASN B O 1
ATOM 8844 N N . PHE B 1 553 ? 56.544 -10.734 23.115 1.00 29.10 553 PHE B N 1
ATOM 8845 C CA . PHE B 1 553 ? 56.133 -10.838 21.723 1.00 31.40 553 PHE B CA 1
ATOM 8846 C C . PHE B 1 553 ? 54.617 -11.038 21.640 1.00 32.68 553 PHE B C 1
ATOM 8847 O O . PHE B 1 553 ? 54.058 -11.869 22.344 1.00 33.52 553 PHE B O 1
ATOM 8855 N N . GLY B 1 554 ? 53.964 -10.246 20.794 1.00 33.91 554 GLY B N 1
ATOM 8856 C CA . GLY B 1 554 ? 52.525 -10.291 20.594 1.00 32.87 554 GLY B CA 1
ATOM 8857 C C . GLY B 1 554 ? 52.117 -9.223 19.582 1.00 34.40 554 GLY B C 1
ATOM 8858 O O . GLY B 1 554 ? 52.969 -8.702 18.864 1.00 35.91 554 GLY B O 1
ATOM 8859 N N . ALA B 1 555 ? 50.827 -8.889 19.522 1.00 33.70 555 ALA B N 1
ATOM 8860 C CA . ALA B 1 555 ? 50.343 -7.845 18.610 1.00 33.07 555 ALA B CA 1
ATOM 8861 C C . ALA B 1 555 ? 50.277 -6.467 19.284 1.00 30.92 555 ALA B C 1
ATOM 8862 O O . ALA B 1 555 ? 50.022 -6.350 20.482 1.00 28.40 555 ALA B O 1
ATOM 8864 N N . LYS B 1 556 ? 50.554 -5.433 18.500 1.00 32.50 556 LYS B N 1
ATOM 8865 C CA . LYS B 1 556 ? 50.438 -4.054 18.959 1.00 33.38 556 LYS B CA 1
ATOM 8866 C C . LYS B 1 556 ? 48.989 -3.688 19.274 1.00 34.79 556 LYS B C 1
ATOM 8867 O O . LYS B 1 556 ? 48.048 -4.362 18.825 1.00 27.49 556 LYS B O 1
ATOM 8873 N N . LYS B 1 557 ? 48.821 -2.617 20.046 1.00 31.26 557 LYS B N 1
ATOM 8874 C CA . LYS B 1 557 ? 47.502 -2.095 20.367 1.00 27.58 557 LYS B CA 1
ATOM 8875 C C . LYS B 1 557 ? 46.969 -1.283 19.193 1.00 33.39 557 LYS B C 1
ATOM 8876 O O . LYS B 1 557 ? 47.016 -0.048 19.211 1.00 29.06 557 LYS B O 1
ATOM 8882 N N . GLU B 1 558 ? 46.468 -1.961 18.164 1.00 29.39 558 GLU B N 1
ATOM 8883 C CA . GLU B 1 558 ? 46.079 -1.252 16.950 1.00 31.46 558 GLU B CA 1
ATOM 8884 C C . GLU B 1 558 ? 45.051 -2.029 16.168 1.00 35.46 558 GLU B C 1
ATOM 8885 O O . GLU B 1 558 ? 45.177 -3.244 16.026 1.00 34.78 558 GLU B O 1
ATOM 8891 N N . PHE B 1 559 ? 44.048 -1.328 15.637 1.00 29.32 559 PHE B N 1
ATOM 8892 C CA . PHE B 1 559 ? 43.040 -1.978 14.820 1.00 30.26 559 PHE B CA 1
ATOM 8893 C C . PHE B 1 559 ? 43.551 -2.277 13.403 1.00 28.19 559 PHE B C 1
ATOM 8894 O O . PHE B 1 559 ? 44.226 -1.470 12.773 1.00 35.20 559 PHE B O 1
ATOM 8902 N N . VAL B 1 560 ? 43.203 -3.457 12.917 1.00 27.75 560 VAL B N 1
ATOM 8903 C CA . VAL B 1 560 ? 43.554 -3.893 11.576 1.00 31.66 560 VAL B CA 1
ATOM 8904 C C . VAL B 1 560 ? 42.303 -4.512 10.948 1.00 33.33 560 VAL B C 1
ATOM 8905 O O . VAL B 1 560 ? 41.387 -4.934 11.651 1.00 34.68 560 VAL B O 1
ATOM 8909 N N . ASP B 1 561 ? 42.248 -4.550 9.626 1.00 33.85 561 ASP B N 1
ATOM 8910 C CA . ASP B 1 561 ? 41.033 -4.964 8.947 1.00 31.23 561 ASP B CA 1
ATOM 8911 C C . ASP B 1 561 ? 41.371 -5.642 7.644 1.00 32.80 561 ASP B C 1
ATOM 8912 O O . ASP B 1 561 ? 42.081 -5.059 6.829 1.00 32.42 561 ASP B O 1
ATOM 8917 N N . ARG B 1 562 ? 40.877 -6.869 7.470 1.00 32.87 562 ARG B N 1
ATOM 8918 C CA . ARG B 1 562 ? 41.102 -7.657 6.259 1.00 30.16 562 ARG B CA 1
ATOM 8919 C C . ARG B 1 562 ? 42.583 -7.620 5.864 1.00 34.15 562 ARG B C 1
ATOM 8920 O O . ARG B 1 562 ? 42.952 -7.295 4.743 1.00 29.07 562 ARG B O 1
ATOM 8928 N N . TYR B 1 563 ? 43.434 -7.959 6.818 1.00 34.86 563 TYR B N 1
ATOM 8929 C CA . TYR B 1 563 ? 44.860 -7.873 6.616 1.00 33.78 563 TYR B CA 1
ATOM 8930 C C . TYR B 1 563 ? 45.396 -9.205 6.093 1.00 38.70 563 TYR B C 1
ATOM 8931 O O . TYR B 1 563 ? 44.743 -10.260 6.213 1.00 35.49 563 TYR B O 1
ATOM 8940 N N . ASP B 1 564 ? 46.580 -9.142 5.493 1.00 41.25 564 ASP B N 1
ATOM 8941 C CA . ASP B 1 564 ? 47.313 -10.334 5.102 1.00 41.93 564 ASP B CA 1
ATOM 8942 C C . ASP B 1 564 ? 48.041 -10.826 6.345 1.00 40.93 564 ASP B C 1
ATOM 8943 O O . ASP B 1 564 ? 48.800 -10.084 6.980 1.00 41.81 564 ASP B O 1
ATOM 8948 N N . ILE B 1 565 ? 47.806 -12.079 6.696 1.00 40.20 565 ILE B N 1
ATOM 8949 C CA . ILE B 1 565 ? 48.241 -12.578 7.988 1.00 40.22 565 ILE B CA 1
ATOM 8950 C C . ILE B 1 565 ? 49.762 -12.698 8.129 1.00 41.54 565 ILE B C 1
ATOM 8951 O O . ILE B 1 565 ? 50.302 -12.300 9.159 1.00 44.43 565 ILE B O 1
ATOM 8956 N N . GLN B 1 566 ? 50.455 -13.205 7.110 1.00 48.03 566 GLN B N 1
ATOM 8957 C CA . GLN B 1 566 ? 51.923 -13.302 7.152 1.00 43.44 566 GLN B CA 1
ATOM 8958 C C . GLN B 1 566 ? 52.549 -11.929 7.391 1.00 42.25 566 GLN B C 1
ATOM 8959 O O . GLN B 1 566 ? 53.452 -11.776 8.218 1.00 40.21 566 GLN B O 1
ATOM 8965 N N . GLU B 1 567 ? 52.087 -10.946 6.628 1.00 41.75 567 GLU B N 1
ATOM 8966 C CA . GLU B 1 567 ? 52.483 -9.553 6.816 1.00 46.39 567 GLU B CA 1
ATOM 8967 C C . GLU B 1 567 ? 52.393 -9.096 8.275 1.00 44.81 567 GLU B C 1
ATOM 8968 O O . GLU B 1 567 ? 53.340 -8.508 8.827 1.00 43.28 567 GLU B O 1
ATOM 8974 N N . PHE B 1 568 ? 51.224 -9.319 8.869 1.00 43.66 568 PHE B N 1
ATOM 8975 C CA . PHE B 1 568 ? 50.910 -8.844 10.216 1.00 35.13 568 PHE B CA 1
ATOM 8976 C C . PHE B 1 568 ? 51.820 -9.496 11.239 1.00 31.32 568 PHE B C 1
ATOM 8977 O O . PHE B 1 568 ? 52.298 -8.843 12.158 1.00 32.71 568 PHE B O 1
ATOM 8985 N N . LEU B 1 569 ? 52.047 -10.792 11.069 1.00 32.57 569 LEU B N 1
ATOM 8986 C CA . LEU B 1 569 ? 52.968 -11.535 11.924 1.00 38.23 569 LEU B CA 1
ATOM 8987 C C . LEU B 1 569 ? 54.374 -10.942 11.820 1.00 38.25 569 LEU B C 1
ATOM 8988 O O . LEU B 1 569 ? 54.994 -10.631 12.840 1.00 37.44 569 LEU B O 1
ATOM 8993 N N . ARG B 1 570 ? 54.861 -10.772 10.590 1.00 37.42 570 ARG B N 1
ATOM 8994 C CA . ARG B 1 570 ? 56.182 -10.197 10.372 1.00 37.68 570 ARG B CA 1
ATOM 8995 C C . ARG B 1 570 ? 56.244 -8.822 11.020 1.00 38.56 570 ARG B C 1
ATOM 8996 O O . ARG B 1 570 ? 57.222 -8.492 11.693 1.00 41.36 570 ARG B O 1
ATOM 9004 N N . ALA B 1 571 ? 55.185 -8.033 10.850 1.00 36.82 571 ALA B N 1
ATOM 9005 C CA . ALA B 1 571 ? 55.170 -6.670 11.393 1.00 37.72 571 ALA B CA 1
ATOM 9006 C C . ALA B 1 571 ? 55.296 -6.652 12.915 1.00 35.60 571 ALA B C 1
ATOM 9007 O O . ALA B 1 571 ? 55.759 -5.676 13.496 1.00 34.86 571 ALA B O 1
ATOM 9009 N N . ASN B 1 572 ? 54.895 -7.734 13.563 1.00 36.56 572 ASN B N 1
ATOM 9010 C CA . ASN B 1 572 ? 54.984 -7.809 15.011 1.00 37.21 572 ASN B CA 1
ATOM 9011 C C . ASN B 1 572 ? 56.137 -8.707 15.447 1.00 37.31 572 ASN B C 1
ATOM 9012 O O . ASN B 1 572 ? 56.238 -9.055 16.622 1.00 42.01 572 ASN B O 1
ATOM 9017 N N . HIS B 1 573 ? 56.984 -9.091 14.492 1.00 38.48 573 HIS B N 1
ATOM 9018 C CA . HIS B 1 573 ? 58.150 -9.963 14.745 1.00 48.61 573 HIS B CA 1
ATOM 9019 C C . HIS B 1 573 ? 57.752 -11.364 15.203 1.00 42.97 573 HIS B C 1
ATOM 9020 O O . HIS B 1 573 ? 58.504 -12.008 15.931 1.00 42.52 573 HIS B O 1
ATOM 9027 N N . LEU B 1 574 ? 56.575 -11.815 14.774 1.00 39.81 574 LEU B N 1
ATOM 9028 C CA . LEU B 1 574 ? 56.044 -13.120 15.164 1.00 42.89 574 LEU B CA 1
ATOM 9029 C C . LEU B 1 574 ? 56.443 -14.287 14.260 1.00 44.77 574 LEU B C 1
ATOM 9030 O O . LEU B 1 574 ? 55.603 -15.107 13.890 1.00 43.75 574 LEU B O 1
ATOM 9035 N N . THR B 1 575 ? 57.721 -14.359 13.910 1.00 40.81 575 THR B N 1
ATOM 9036 C CA . THR B 1 575 ? 58.230 -15.447 13.084 1.00 44.72 575 THR B CA 1
ATOM 9037 C C . THR B 1 575 ? 59.476 -16.004 13.743 1.00 42.19 575 THR B C 1
ATOM 9038 O O . THR B 1 575 ? 60.117 -15.301 14.528 1.00 40.10 575 THR B O 1
ATOM 9042 N N . ASP B 1 576 ? 59.824 -17.252 13.432 1.00 44.16 576 ASP B N 1
ATOM 9043 C CA . ASP B 1 576 ? 60.969 -17.877 14.095 1.00 46.91 576 ASP B CA 1
ATOM 9044 C C . ASP B 1 576 ? 62.252 -17.100 13.786 1.00 45.86 576 ASP B C 1
ATOM 9045 O O . ASP B 1 576 ? 63.046 -16.835 14.694 1.00 45.08 576 ASP B O 1
ATOM 9050 N N . GLU B 1 577 ? 62.424 -16.655 12.542 1.00 47.57 577 GLU B N 1
ATOM 9051 C CA . GLU B 1 577 ? 63.664 -15.965 12.200 1.00 43.98 577 GLU B CA 1
ATOM 9052 C C . GLU B 1 577 ? 63.749 -14.556 12.761 1.00 41.85 577 GLU B C 1
ATOM 9053 O O . GLU B 1 577 ? 64.847 -14.065 13.016 1.00 46.72 577 GLU B O 1
ATOM 9059 N N . GLN B 1 578 ? 62.613 -13.920 13.025 1.00 42.98 578 GLN B N 1
ATOM 9060 C CA . GLN B 1 578 ? 62.649 -12.574 13.611 1.00 47.00 578 GLN B CA 1
ATOM 9061 C C . GLN B 1 578 ? 62.891 -12.618 15.120 1.00 45.78 578 GLN B C 1
ATOM 9062 O O . GLN B 1 578 ? 63.620 -11.784 15.668 1.00 42.97 578 GLN B O 1
ATOM 9068 N N . ILE B 1 579 ? 62.299 -13.601 15.791 1.00 43.78 579 ILE B N 1
ATOM 9069 C CA . ILE B 1 579 ? 62.455 -13.705 17.236 1.00 43.73 579 ILE B CA 1
ATOM 9070 C C . ILE B 1 579 ? 63.926 -14.021 17.555 1.00 41.26 579 ILE B C 1
ATOM 9071 O O . ILE B 1 579 ? 64.538 -13.388 18.415 1.00 39.01 579 ILE B O 1
ATOM 9076 N N . VAL B 1 580 ? 64.496 -14.964 16.810 1.00 42.97 580 VAL B N 1
ATOM 9077 C CA . VAL B 1 580 ? 65.865 -15.408 17.039 1.00 45.51 580 VAL B CA 1
ATOM 9078 C C . VAL B 1 580 ? 66.811 -14.233 16.866 1.00 48.59 580 VAL B C 1
ATOM 9079 O O . VAL B 1 580 ? 67.736 -14.048 17.648 1.00 52.44 580 VAL B O 1
ATOM 9083 N N . GLU B 1 581 ? 66.535 -13.413 15.861 1.00 49.31 581 GLU B N 1
ATOM 9084 C CA . GLU B 1 581 ? 67.325 -12.228 15.568 1.00 42.24 581 GLU B CA 1
ATOM 9085 C C . GLU B 1 581 ? 67.285 -11.213 16.706 1.00 46.00 581 GLU B C 1
ATOM 9086 O O . GLU B 1 581 ? 68.300 -10.587 17.030 1.00 55.01 581 GLU B O 1
ATOM 9092 N N . ASP B 1 582 ? 66.107 -11.027 17.294 1.00 48.43 582 ASP B N 1
ATOM 9093 C CA . ASP B 1 582 ? 65.935 -10.076 18.395 1.00 49.45 582 ASP B CA 1
ATOM 9094 C C . ASP B 1 582 ? 66.624 -10.582 19.657 1.00 44.85 582 ASP B C 1
ATOM 9095 O O . ASP B 1 582 ? 67.168 -9.796 20.426 1.00 39.35 582 ASP B O 1
ATOM 9100 N N . ILE B 1 583 ? 66.564 -11.893 19.877 1.00 44.16 583 ILE B N 1
ATOM 9101 C CA . ILE B 1 583 ? 67.290 -12.510 20.983 1.00 50.30 583 ILE B CA 1
ATOM 9102 C C . ILE B 1 583 ? 68.783 -12.208 20.848 1.00 54.85 583 ILE B C 1
ATOM 9103 O O . ILE B 1 583 ? 69.398 -11.697 21.788 1.00 57.09 583 ILE B O 1
ATOM 9108 N N . THR B 1 584 ? 69.362 -12.507 19.680 1.00 54.92 584 THR B N 1
ATOM 9109 C CA . THR B 1 584 ? 70.792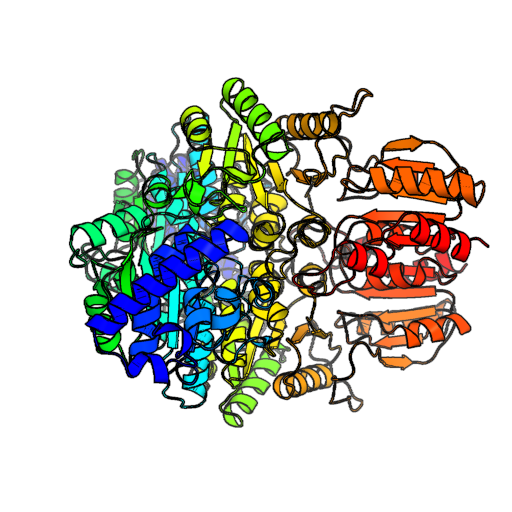 -12.264 19.463 1.00 55.83 584 THR B CA 1
ATOM 9110 C C . THR B 1 584 ? 71.128 -10.790 19.591 1.00 53.04 584 THR B C 1
ATOM 9111 O O . THR B 1 584 ? 72.148 -10.439 20.172 1.00 58.02 584 THR B O 1
ATOM 9115 N N . ALA B 1 585 ? 70.255 -9.933 19.073 1.00 51.49 585 ALA B N 1
ATOM 9116 C CA . ALA B 1 585 ? 70.447 -8.489 19.193 1.00 52.96 585 ALA B CA 1
ATOM 9117 C C . ALA B 1 585 ? 70.559 -8.037 20.662 1.00 55.78 585 ALA B C 1
ATOM 9118 O O . ALA B 1 585 ? 71.251 -7.062 20.966 1.00 56.05 585 ALA B O 1
ATOM 9120 N N . VAL B 1 586 ? 69.890 -8.745 21.569 1.00 55.50 586 VAL B N 1
ATOM 9121 C CA . VAL B 1 586 ? 69.940 -8.396 22.992 1.00 52.37 586 VAL B CA 1
ATOM 9122 C C . VAL B 1 586 ? 71.163 -8.995 23.680 1.00 56.13 586 VAL B C 1
ATOM 9123 O O . VAL B 1 586 ? 71.782 -8.338 24.517 1.00 52.29 586 VAL B O 1
ATOM 9127 N N . ILE B 1 587 ? 71.501 -10.238 23.335 1.00 53.78 587 ILE B N 1
ATOM 9128 C CA . ILE B 1 587 ? 72.679 -10.891 23.901 1.00 61.38 587 ILE B CA 1
ATOM 9129 C C . ILE B 1 587 ? 73.990 -10.341 23.337 1.00 67.92 587 ILE B C 1
ATOM 9130 O O . ILE B 1 587 ? 74.802 -9.775 24.070 1.00 66.70 587 ILE B O 1
ATOM 9135 N N . GLY B 1 588 ? 74.200 -10.510 22.034 1.00 67.81 588 GLY B N 1
ATOM 9136 C CA . GLY B 1 588 ? 75.435 -10.064 21.414 1.00 66.50 588 GLY B CA 1
ATOM 9137 C C . GLY B 1 588 ? 76.308 -11.196 20.912 1.00 66.84 588 GLY B C 1
ATOM 9138 O O . GLY B 1 588 ? 77.349 -11.484 21.505 1.00 72.63 588 GLY B O 1
#

Radius of gyration: 29.75 Å; Cα contacts (8 Å, |Δi|>4): 2777; chains: 2; bounding box: 81×68×86 Å

Secondary structure (DSSP, 8-state):
-GGG-SSHHHHTTS-HHHHHHHHHHHHHHHHHHHHHH-B-HHHHHTTHHHHHHHHHHS-TTTSEEEESSSTT-HHHHHHTT-THHHH-GGGGGGS-SS--TTT-TT------SSS-HHHHHHHHHHHHHHHT----EEEEEETTGGGSHHHHHHHHHHTT--S-EEEEEEE-S-SSS---STHHHHHHHHHHTTT--SS-HHHHTT-EEEEES-TT-HHHHHHHHHHHTT-SSEEEEEEE--TTTT-HHHHH-HHHHTSB-SB-TTT--BSS------HHHHHHHHHHHHHHH-TTEEEEESS-GGGGT--HHHHHHHGGGEEE--S-HHHHHHHHHHHHHTT-EEEEEEEHHHHGGGHHIIIIIIIITT---EEEEE--SSSS--SGGG----HHHHHTTSTT-EEE---SHHHHHHHHHHHHH--SS-EEEE--SSS-----S-------STT--EEEE--SEEEEEE-GGGHHHHHHHHHHHHHHH----EEEE--BSS---HHHHHHTTTTEEEEEEEEEEESTTSHHHHHHHHTTTSS-EEEEEEE-S----S--HHHHHHHTT-SHHHHHHHHHHHH-/-GGGG-SSHHHHTT--HHHHHHHHHHHHHHHHHHHHHH-B-HHHHHHSHHHHHHHHHHS-TTTSEEEESSSTT-HHHHHHHT-THHHH-GGGGGGS-SS--TTT-TT------SSS-HHHHHHHHHHHHHHHT----EEEEEETGGGGSHHHHHHHHHHTT--S-EEEEEEE-S-SSS---STHHHHHHHHHHTTT--S--HHHHTT-EEEEES-TT-HHHHHHHHHHHTT-SSEEEEEEE--TTTT-HHHHH-HHHHTSB-SB-TTT--BSS------HHHHHHHHHHHHHHH-TTEEEEESS-GGGGT--HHHHHHHGGGEEE--S-HHHHHHHHHHHHHTT-EEEEEEEHHHHGGGHHIIIIIIITTT---EEEEE--SSSS--SGGG----HHHHHTTSTT-EEE---SHHHHHHHHHHHHH--S--EEEE--SSS-----S-------STT--EEEE--SEEEEEE-GGGHHHHHHHHHHHHHHH----EEEE--BSS---HHHHHHHHHHEEEEEEEEEEESTTSHHHHHHHHTTTSS-EEEEEEE-S----S--HHHHHHHTT-SHHHHHHHHHHHH-

Foldseek 3Di:
DLVPQAALVVLLVDDQVVLVVVLVVVLVLCLVLCQAAWAQQQLQNFCSLLLSLVSNQFPPPLAAEAEFQQLRCPNVCSRHHNVCCRNDPVNVPVDDSGFDCVVHSNGDDGGHAAQCQLVVQVVVVVVCVVVVRQHAGEYEHEPLSCLEVSNLVSLLVQLVSQFHYEYEYEYAQDDLHGHDDVVVVQVVVCLVVQNPDPPHPSVVSNAAEHEAEESNRNVSSNVVVNVSGSPTGHYYYYYHTQGNPPQVVCSVPVNANSIDANHDSVPRHHPDPDDDDAVLCVQLVLQLVVCVVPVLAAEEEARCNVSNPQDVVSCVSSPPRYYHSGNYLQVRLLVLQVSLVVRHAYEYEDELLSNLVHLVCCQPSHQVVFWLHEYEYEDQFQPDDFAQSRHSFPNQLSRLARPQEWEFADAADVQQSLVVVQSRVDTGGHYYYHRANDGHHDPPDDDDNHCPPDFDKAWPFDFFAEEEAQTHNRLVVLVLLQVVLCVPVNGRYTYIYGGTFNDHPLVVLVVRVPGYQEYEYEDRHEDVSGRQVVSCVSCVVPRRHYDYFYAYPDGDGPDDSVVRCVVRLNHSVSVSVVSVVVVD/DLLVPAAALVSLLPDDQVVLVVVLVVLLVLLLVLCQAAWAQQFLQNQCSLLLSLCSNQFHPPLAAEFEFQQLRCPNVCSRNHNVCCRNPPVNVPVDDSGFDCVVHSNGDDGHHAAQCQLVVQVVVVVVCVVVVHQHATEYEHEPLSCLEVSNLVSLLVQLVPQFHYEYEYEYQQDDLHGHDDPVVVVVVVCLVVQNPDPDDPSVVSNAAEHEQNESPRNVSSNVVCNVSGSPTGHHYYYYHTQGNPPQVVCSVPVNANSIDGNHDSVPRAHPPRDDDDAVLCVQLVLLLVCCVVPVQEAEEEARCNVSNVCDVVSCVSSDPRYYHSGNYLQVRLLVLLVSLVPRHAYEYEDELLSNLVHLVCCQPSDQVVFFLYEYEYEDQFLPDDFAQSRHNFCNQLSHLPRPQEWEWADAADVQQSLVVVQSRVDGGGHYYYHRANDGHHDPPDDDDNHCPPDFDKAWPFDFAAEEEAQTHNRLVVQVLLQVVLCVPVVGRYTYIYGTTFNDHPLPVLVVRVVGYQEYEYEDRHEDVSGRQVVSCVSCVPPNHYYYYFYAYPDTGGPDDSVVRCVVRLNHSVSVSVVSVVVVD

Organism: NCBI:txid371601